Protein 9IM6 (pdb70)

Structure (mmCIF, N/CA/C/O backbone):
data_9IM6
#
_entry.id   9IM6
#
_cell.length_a   1.00
_cell.length_b   1.00
_cell.length_c   1.00
_cell.angle_alpha   90.00
_cell.angle_beta   90.00
_cell.angle_gamma   90.00
#
_symmetry.space_group_name_H-M   'P 1'
#
loop_
_entity.id
_entity.type
_entity.pdbx_description
1 polymer Importin-5
2 polymer 'RNA-directed RNA polymerase catalytic subunit'
#
loop_
_atom_site.group_PDB
_atom_site.id
_atom_site.type_symbol
_atom_site.label_atom_id
_atom_site.label_alt_id
_atom_site.label_comp_id
_atom_site.label_asym_id
_atom_site.label_entity_id
_atom_site.label_seq_id
_atom_site.pdbx_PDB_ins_code
_atom_site.Cartn_x
_atom_site.Cartn_y
_atom_site.Cartn_z
_atom_site.occupancy
_atom_site.B_iso_or_equiv
_atom_site.auth_seq_id
_atom_site.auth_comp_id
_atom_site.auth_asym_id
_atom_site.auth_atom_id
_atom_site.pdbx_PDB_model_num
ATOM 1 N N . ALA A 1 24 ? 146.695 114.913 64.353 1.00 174.83 21 ALA A N 1
ATOM 2 C CA . ALA A 1 24 ? 146.944 113.483 64.491 1.00 174.88 21 ALA A CA 1
ATOM 3 C C . ALA A 1 24 ? 145.893 112.831 65.382 1.00 175.15 21 ALA A C 1
ATOM 4 O O . ALA A 1 24 ? 146.084 112.700 66.591 1.00 174.84 21 ALA A O 1
ATOM 6 N N . ALA A 1 25 ? 144.778 112.422 64.774 1.00 175.28 22 ALA A N 1
ATOM 7 C CA . ALA A 1 25 ? 143.702 111.796 65.532 1.00 175.27 22 ALA A CA 1
ATOM 8 C C . ALA A 1 25 ? 144.060 110.393 66.004 1.00 176.15 22 ALA A C 1
ATOM 9 O O . ALA A 1 25 ? 143.445 109.901 66.955 1.00 175.79 22 ALA A O 1
ATOM 11 N N . ALA A 1 26 ? 145.031 109.739 65.361 1.00 174.65 23 ALA A N 1
ATOM 12 C CA . ALA A 1 26 ? 145.392 108.380 65.752 1.00 173.96 23 ALA A CA 1
ATOM 13 C C . ALA A 1 26 ? 145.962 108.340 67.164 1.00 174.25 23 ALA A C 1
ATOM 14 O O . ALA A 1 26 ? 145.614 107.458 67.958 1.00 173.54 23 ALA A O 1
ATOM 16 N N . ALA A 1 27 ? 146.840 109.290 67.497 1.00 173.41 24 ALA A N 1
ATOM 17 C CA . ALA A 1 27 ? 147.394 109.342 68.847 1.00 173.07 24 ALA A CA 1
ATOM 18 C C . ALA A 1 27 ? 146.309 109.638 69.875 1.00 173.95 24 ALA A C 1
ATOM 19 O O . ALA A 1 27 ? 146.310 109.069 70.973 1.00 174.13 24 ALA A O 1
ATOM 21 N N . GLU A 1 28 ? 145.378 110.533 69.536 1.00 170.45 25 GLU A N 1
ATOM 22 C CA . GLU A 1 28 ? 144.276 110.837 70.442 1.00 169.40 25 GLU A CA 1
ATOM 23 C C . GLU A 1 28 ? 143.422 109.601 70.695 1.00 169.55 25 GLU A C 1
ATOM 24 O O . GLU A 1 28 ? 143.035 109.320 71.835 1.00 169.05 25 GLU A O 1
ATOM 30 N N . GLN A 1 29 ? 143.118 108.846 69.635 1.00 168.12 26 GLN A N 1
ATOM 31 C CA . GLN A 1 29 ? 142.332 107.627 69.796 1.00 168.36 26 GLN A CA 1
ATOM 32 C C . GLN A 1 29 ? 143.087 106.588 70.614 1.00 168.48 26 GLN A C 1
ATOM 33 O O . GLN A 1 29 ? 142.488 105.870 71.424 1.00 168.44 26 GLN A O 1
ATOM 39 N N . GLN A 1 30 ? 144.402 106.485 70.409 1.00 169.71 27 GLN A N 1
ATOM 40 C CA . GLN A 1 30 ? 145.199 105.553 71.201 1.00 170.29 27 GLN A CA 1
ATOM 41 C C . GLN A 1 30 ? 145.172 105.925 72.678 1.00 169.71 27 GLN A C 1
ATOM 42 O O . GLN A 1 30 ? 145.031 105.053 73.543 1.00 168.58 27 GLN A O 1
ATOM 48 N N . GLN A 1 31 ? 145.295 107.219 72.986 1.00 168.53 28 GLN A N 1
ATOM 49 C CA . GLN A 1 31 ? 145.215 107.657 74.377 1.00 168.39 28 GLN A CA 1
ATOM 50 C C . GLN A 1 31 ? 143.831 107.396 74.960 1.00 168.75 28 GLN A C 1
ATOM 51 O O . GLN A 1 31 ? 143.703 107.015 76.130 1.00 168.44 28 GLN A O 1
ATOM 57 N N . PHE A 1 32 ? 142.782 107.607 74.162 1.00 162.33 29 PHE A N 1
ATOM 58 C CA . PHE A 1 32 ? 141.426 107.338 74.630 1.00 161.79 29 PHE A CA 1
ATOM 59 C C . PHE A 1 32 ? 141.237 105.860 74.952 1.00 162.89 29 PHE A C 1
ATOM 60 O O . PHE A 1 32 ? 140.665 105.508 75.991 1.00 162.17 29 PHE A O 1
ATOM 68 N N . TYR A 1 33 ? 141.720 104.978 74.074 1.00 166.26 30 TYR A N 1
ATOM 69 C CA . TYR A 1 33 ? 141.621 103.546 74.338 1.00 165.26 30 TYR A CA 1
ATOM 70 C C . TYR A 1 33 ? 142.450 103.153 75.554 1.00 165.23 30 TYR A C 1
ATOM 71 O O . TYR A 1 33 ? 142.038 102.296 76.344 1.00 165.22 30 TYR A O 1
ATOM 80 N N . LEU A 1 34 ? 143.625 103.766 75.721 1.00 166.04 31 LEU A N 1
ATOM 81 C CA . LEU A 1 34 ? 144.453 103.471 76.886 1.00 166.68 31 LEU A CA 1
ATOM 82 C C . LEU A 1 34 ? 143.753 103.875 78.178 1.00 167.26 31 LEU A C 1
ATOM 83 O O . LEU A 1 34 ? 143.757 103.119 79.157 1.00 166.29 31 LEU A O 1
ATOM 88 N N . LEU A 1 35 ? 143.134 105.059 78.200 1.00 165.57 32 LEU A N 1
ATOM 89 C CA . LEU A 1 35 ? 142.442 105.482 79.412 1.00 164.52 32 LEU A CA 1
ATOM 90 C C . LEU A 1 35 ? 141.196 104.643 79.668 1.00 164.35 32 LEU A C 1
ATOM 91 O O . LEU A 1 35 ? 140.867 104.373 80.826 1.00 163.11 32 LEU A O 1
ATOM 96 N N . LEU A 1 36 ? 140.498 104.209 78.613 1.00 161.62 33 LEU A N 1
ATOM 97 C CA . LEU A 1 36 ? 139.367 103.306 78.811 1.00 161.67 33 LEU A CA 1
ATOM 98 C C . LEU A 1 36 ? 139.821 101.965 79.383 1.00 161.66 33 LEU A C 1
ATOM 99 O O . LEU A 1 36 ? 139.186 101.420 80.296 1.00 161.99 33 LEU A O 1
ATOM 104 N N . GLY A 1 37 ? 140.919 101.418 78.858 1.00 165.63 34 GLY A N 1
ATOM 105 C CA . GLY A 1 37 ? 141.460 100.192 79.420 1.00 165.51 34 GLY A CA 1
ATOM 106 C C . GLY A 1 37 ? 141.880 100.361 80.867 1.00 167.11 34 GLY A C 1
ATOM 107 O O . GLY A 1 37 ? 141.724 99.448 81.681 1.00 167.09 34 GLY A O 1
ATOM 108 N N . ASN A 1 38 ? 142.425 101.533 81.204 1.00 168.14 35 ASN A N 1
ATOM 109 C CA . ASN A 1 38 ? 142.728 101.830 82.600 1.00 167.77 35 ASN A CA 1
ATOM 110 C C . ASN A 1 38 ? 141.459 101.856 83.443 1.00 167.38 35 ASN A C 1
ATOM 111 O O . ASN A 1 38 ? 141.430 101.307 84.549 1.00 166.17 35 ASN A O 1
ATOM 116 N N . LEU A 1 39 ? 140.395 102.480 82.930 1.00 164.97 36 LEU A N 1
ATOM 117 C CA . LEU A 1 39 ? 139.126 102.532 83.648 1.00 163.59 36 LEU A CA 1
ATOM 118 C C . LEU A 1 39 ? 138.509 101.153 83.836 1.00 163.57 36 LEU A C 1
ATOM 119 O O . LEU A 1 39 ? 137.714 100.964 84.763 1.00 164.07 36 LEU A O 1
ATOM 124 N N . LEU A 1 40 ? 138.832 100.198 82.962 1.00 166.61 37 LEU A N 1
ATOM 125 C CA . LEU A 1 40 ? 138.290 98.849 83.117 1.00 167.11 37 LEU A CA 1
ATOM 126 C C . LEU A 1 40 ? 138.746 98.200 84.423 1.00 166.92 37 LEU A C 1
ATOM 127 O O . LEU A 1 40 ? 137.943 97.574 85.124 1.00 166.13 37 LEU A O 1
ATOM 132 N N . SER A 1 41 ? 140.025 98.339 84.770 1.00 169.54 38 SER A N 1
ATOM 133 C CA . SER A 1 41 ? 140.587 97.781 86.002 1.00 169.17 38 SER A CA 1
ATOM 134 C C . SER A 1 41 ? 141.329 98.890 86.735 1.00 169.51 38 SER A C 1
ATOM 135 O O . SER A 1 41 ? 142.560 98.869 86.851 1.00 168.82 38 SER A O 1
ATOM 138 N N . PRO A 1 42 ? 140.599 99.884 87.241 1.00 174.18 39 PRO A N 1
ATOM 139 C CA . PRO A 1 42 ? 141.235 101.156 87.614 1.00 174.21 39 PRO A CA 1
ATOM 140 C C . PRO A 1 42 ? 142.198 101.124 88.792 1.00 173.84 39 PRO A C 1
ATOM 141 O O . PRO A 1 42 ? 143.381 101.439 88.632 1.00 172.92 39 PRO A O 1
ATOM 145 N N . ASP A 1 43 ? 141.711 100.718 89.966 1.00 175.61 40 ASP A N 1
ATOM 146 C CA . ASP A 1 43 ? 142.334 101.072 91.242 1.00 174.99 40 ASP A CA 1
ATOM 147 C C . ASP A 1 43 ? 142.366 102.591 91.425 1.00 174.77 40 ASP A C 1
ATOM 148 O O . ASP A 1 43 ? 142.095 103.350 90.485 1.00 174.81 40 ASP A O 1
ATOM 153 N N . ASN A 1 44 ? 142.710 103.040 92.635 1.00 174.43 41 ASN A N 1
ATOM 154 C CA . ASN A 1 44 ? 142.515 104.442 92.998 1.00 174.82 41 ASN A CA 1
ATOM 155 C C . ASN A 1 44 ? 143.379 105.377 92.159 1.00 175.03 41 ASN A C 1
ATOM 156 O O . ASN A 1 44 ? 142.945 106.480 91.803 1.00 174.77 41 ASN A O 1
ATOM 161 N N . VAL A 1 45 ? 144.606 104.957 91.839 1.00 173.86 42 VAL A N 1
ATOM 162 C CA . VAL A 1 45 ? 145.551 105.846 91.163 1.00 174.06 42 VAL A CA 1
ATOM 163 C C . VAL A 1 45 ? 144.994 106.293 89.816 1.00 173.82 42 VAL A C 1
ATOM 164 O O . VAL A 1 45 ? 144.773 107.490 89.575 1.00 173.34 42 VAL A O 1
ATOM 168 N N . VAL A 1 46 ? 144.743 105.339 88.918 1.00 172.37 43 VAL A N 1
ATOM 169 C CA . VAL A 1 46 ? 144.252 105.745 87.610 1.00 172.70 43 VAL A CA 1
ATOM 170 C C . VAL A 1 46 ? 142.776 106.111 87.660 1.00 171.72 43 VAL A C 1
ATOM 171 O O . VAL A 1 46 ? 142.310 106.823 86.770 1.00 170.65 43 VAL A O 1
ATOM 175 N N . ARG A 1 47 ? 142.032 105.681 88.686 1.00 172.74 44 ARG A N 1
ATOM 176 C CA . ARG A 1 47 ? 140.727 106.285 88.946 1.00 172.30 44 ARG A CA 1
ATOM 177 C C . ARG A 1 47 ? 140.837 107.803 88.991 1.00 172.26 44 ARG A C 1
ATOM 178 O O . ARG A 1 47 ? 140.210 108.519 88.197 1.00 171.93 44 ARG A O 1
ATOM 186 N N . LYS A 1 48 ? 141.653 108.305 89.920 1.00 170.01 45 LYS A N 1
ATOM 187 C CA . LYS A 1 48 ? 141.798 109.745 90.091 1.00 169.43 45 LYS A CA 1
ATOM 188 C C . LYS A 1 48 ? 142.377 110.393 88.840 1.00 168.73 45 LYS A C 1
ATOM 189 O O . LYS A 1 48 ? 141.906 111.450 88.403 1.00 168.09 45 LYS A O 1
ATOM 195 N N . GLN A 1 49 ? 143.400 109.772 88.243 1.00 169.18 46 GLN A N 1
ATOM 196 C CA . GLN A 1 49 ? 144.042 110.405 87.093 1.00 168.98 46 GLN A CA 1
ATOM 197 C C . GLN A 1 49 ? 143.096 110.477 85.896 1.00 169.43 46 GLN A C 1
ATOM 198 O O . GLN A 1 49 ? 143.050 111.497 85.197 1.00 168.69 46 GLN A O 1
ATOM 204 N N . ALA A 1 50 ? 142.301 109.427 85.664 1.00 167.92 47 ALA A N 1
ATOM 205 C CA . ALA A 1 50 ? 141.372 109.427 84.543 1.00 165.99 47 ALA A CA 1
ATOM 206 C C . ALA A 1 50 ? 140.227 110.397 84.779 1.00 166.43 47 ALA A C 1
ATOM 207 O O . ALA A 1 50 ? 139.792 111.081 83.848 1.00 165.41 47 ALA A O 1
ATOM 209 N N . GLU A 1 51 ? 139.722 110.476 86.015 1.00 167.11 48 GLU A N 1
ATOM 210 C CA . GLU A 1 51 ? 138.682 111.459 86.300 1.00 165.86 48 GLU A CA 1
ATOM 211 C C . GLU A 1 51 ? 139.198 112.877 86.087 1.00 165.70 48 GLU A C 1
ATOM 212 O O . GLU A 1 51 ? 138.512 113.711 85.480 1.00 164.87 48 GLU A O 1
ATOM 218 N N . GLU A 1 52 ? 140.415 113.163 86.563 1.00 164.67 49 GLU A N 1
ATOM 219 C CA . GLU A 1 52 ? 140.986 114.494 86.386 1.00 164.09 49 GLU A CA 1
ATOM 220 C C . GLU A 1 52 ? 141.192 114.818 84.912 1.00 163.42 49 GLU A C 1
ATOM 221 O O . GLU A 1 52 ? 140.904 115.936 84.469 1.00 162.19 49 GLU A O 1
ATOM 227 N N . THR A 1 53 ? 141.694 113.854 84.136 1.00 159.38 50 THR A N 1
ATOM 228 C CA . THR A 1 53 ? 141.895 114.089 82.710 1.00 158.78 50 THR A CA 1
ATOM 229 C C . THR A 1 53 ? 140.569 114.301 81.989 1.00 158.45 50 THR A C 1
ATOM 230 O O . THR A 1 53 ? 140.454 115.191 81.138 1.00 157.49 50 THR A O 1
ATOM 234 N N . TYR A 1 54 ? 139.551 113.507 82.328 1.00 155.57 51 TYR A N 1
ATOM 235 C CA . TYR A 1 54 ? 138.300 113.523 81.580 1.00 155.04 51 TYR A CA 1
ATOM 236 C C . TYR A 1 54 ? 137.438 114.732 81.922 1.00 155.34 51 TYR A C 1
ATOM 237 O O . TYR A 1 54 ? 136.711 115.237 81.058 1.00 152.90 51 TYR A O 1
ATOM 246 N N . GLU A 1 55 ? 137.499 115.215 83.166 1.00 162.56 52 GLU A N 1
ATOM 247 C CA . GLU A 1 55 ? 136.569 116.255 83.590 1.00 161.71 52 GLU A CA 1
ATOM 248 C C . GLU A 1 55 ? 136.836 117.611 82.945 1.00 162.36 52 GLU A C 1
ATOM 249 O O . GLU A 1 55 ? 136.009 118.516 83.098 1.00 161.67 52 GLU A O 1
ATOM 255 N N . ASN A 1 56 ? 137.953 117.781 82.236 1.00 159.68 53 ASN A N 1
ATOM 256 C CA . ASN A 1 56 ? 138.284 119.059 81.615 1.00 158.55 53 ASN A CA 1
ATOM 257 C C . ASN A 1 56 ? 138.297 119.001 80.091 1.00 157.63 53 ASN A C 1
ATOM 258 O O . ASN A 1 56 ? 138.732 119.966 79.451 1.00 157.89 53 ASN A O 1
ATOM 263 N N . ILE A 1 57 ? 137.838 117.908 79.495 1.00 150.55 54 ILE A N 1
ATOM 264 C CA . ILE A 1 57 ? 137.849 117.790 78.031 1.00 151.52 54 ILE A CA 1
ATOM 265 C C . ILE A 1 57 ? 136.768 118.691 77.445 1.00 150.92 54 ILE A C 1
ATOM 266 O O . ILE A 1 57 ? 135.666 118.778 78.018 1.00 149.57 54 ILE A O 1
ATOM 271 N N . PRO A 1 58 ? 137.028 119.389 76.337 1.00 147.89 55 PRO A N 1
ATOM 272 C CA . PRO A 1 58 ? 135.984 120.225 75.727 1.00 147.54 55 PRO A CA 1
ATOM 273 C C . PRO A 1 58 ? 134.763 119.408 75.326 1.00 147.25 55 PRO A C 1
ATOM 274 O O . PRO A 1 58 ? 134.871 118.251 74.914 1.00 147.78 55 PRO A O 1
ATOM 278 N N . GLY A 1 59 ? 133.588 120.029 75.458 1.00 136.18 56 GLY A N 1
ATOM 279 C CA . GLY A 1 59 ? 132.344 119.303 75.245 1.00 135.07 56 GLY A CA 1
ATOM 280 C C . GLY A 1 59 ? 132.159 118.829 73.816 1.00 135.29 56 GLY A C 1
ATOM 281 O O . GLY A 1 59 ? 131.792 117.676 73.575 1.00 136.78 56 GLY A O 1
ATOM 282 N N . GLN A 1 60 ? 132.393 119.716 72.845 1.00 131.15 57 GLN A N 1
ATOM 283 C CA . GLN A 1 60 ? 132.214 119.337 71.446 1.00 131.73 57 GLN A CA 1
ATOM 284 C C . GLN A 1 60 ? 133.220 118.268 71.035 1.00 132.18 57 GLN A C 1
ATOM 285 O O . GLN A 1 60 ? 132.871 117.304 70.338 1.00 133.01 57 GLN A O 1
ATOM 291 N N . SER A 1 61 ? 134.476 118.426 71.459 1.00 132.55 58 SER A N 1
ATOM 292 C CA . SER A 1 61 ? 135.471 117.391 71.214 1.00 133.79 58 SER A CA 1
ATOM 293 C C . SER A 1 61 ? 135.072 116.088 71.890 1.00 134.81 58 SER A C 1
ATOM 294 O O . SER A 1 61 ? 135.280 115.005 71.335 1.00 134.19 58 SER A O 1
ATOM 297 N N . LYS A 1 62 ? 134.486 116.176 73.086 1.00 132.00 59 LYS A N 1
ATOM 298 C CA . LYS A 1 62 ? 134.011 114.979 73.773 1.00 131.42 59 LYS A CA 1
ATOM 299 C C . LYS A 1 62 ? 132.938 114.269 72.957 1.00 130.69 59 LYS A C 1
ATOM 300 O O . LYS A 1 62 ? 132.975 113.045 72.797 1.00 130.38 59 LYS A O 1
ATOM 306 N N . ILE A 1 63 ? 131.977 115.028 72.426 1.00 124.67 60 ILE A N 1
ATOM 307 C CA . ILE A 1 63 ? 130.895 114.428 71.648 1.00 123.17 60 ILE A CA 1
ATOM 308 C C . ILE A 1 63 ? 131.450 113.757 70.399 1.00 124.24 60 ILE A C 1
ATOM 309 O O . ILE A 1 63 ? 131.115 112.606 70.085 1.00 125.77 60 ILE A O 1
ATOM 314 N N . THR A 1 64 ? 132.316 114.467 69.671 1.00 127.12 61 THR A N 1
ATOM 315 C CA . THR A 1 64 ? 132.874 113.907 68.444 1.00 126.40 61 THR A CA 1
ATOM 316 C C . THR A 1 64 ? 133.708 112.666 68.735 1.00 127.03 61 THR A C 1
ATOM 317 O O . THR A 1 64 ? 133.622 111.666 68.010 1.00 127.27 61 THR A O 1
ATOM 321 N N . PHE A 1 65 ? 134.509 112.703 69.802 1.00 135.62 62 PHE A N 1
ATOM 322 C CA . PHE A 1 65 ? 135.354 111.566 70.138 1.00 137.95 62 PHE A CA 1
ATOM 323 C C . PHE A 1 65 ? 134.524 110.364 70.567 1.00 137.89 62 PHE A C 1
ATOM 324 O O . PHE A 1 65 ? 134.834 109.227 70.197 1.00 138.24 62 PHE A O 1
ATOM 332 N N . LEU A 1 66 ? 133.470 110.591 71.356 1.00 119.80 63 LEU A N 1
ATOM 333 C CA . LEU A 1 66 ? 132.614 109.487 71.773 1.00 117.32 63 LEU A CA 1
ATOM 334 C C . LEU A 1 66 ? 131.897 108.868 70.583 1.00 119.84 63 LEU A C 1
ATOM 335 O O . LEU A 1 66 ? 131.774 107.641 70.494 1.00 123.15 63 LEU A O 1
ATOM 340 N N . LEU A 1 67 ? 131.418 109.698 69.652 1.00 117.49 64 LEU A N 1
ATOM 341 C CA . LEU A 1 67 ? 130.774 109.152 68.462 1.00 117.56 64 LEU A CA 1
ATOM 342 C C . LEU A 1 67 ? 131.761 108.360 67.612 1.00 116.14 64 LEU A C 1
ATOM 343 O O . LEU A 1 67 ? 131.421 107.295 67.083 1.00 116.01 64 LEU A O 1
ATOM 348 N N . GLN A 1 68 ? 132.992 108.861 67.474 1.00 121.73 65 GLN A N 1
ATOM 349 C CA . GLN A 1 68 ? 134.008 108.121 66.732 1.00 121.96 65 GLN A CA 1
ATOM 350 C C . GLN A 1 68 ? 134.320 106.788 67.402 1.00 122.53 65 GLN A C 1
ATOM 351 O O . GLN A 1 68 ? 134.483 105.766 66.724 1.00 122.50 65 GLN A O 1
ATOM 357 N N . ALA A 1 69 ? 134.415 106.781 68.733 1.00 119.70 66 ALA A N 1
ATOM 358 C CA . ALA A 1 69 ? 134.697 105.543 69.452 1.00 119.48 66 ALA A CA 1
ATOM 359 C C . ALA A 1 69 ? 133.559 104.542 69.299 1.00 120.13 66 ALA A C 1
ATOM 360 O O . ALA A 1 69 ? 133.797 103.340 69.138 1.00 122.32 66 ALA A O 1
ATOM 362 N N . ILE A 1 70 ? 132.314 105.019 69.356 1.00 113.40 67 ILE A N 1
ATOM 363 C CA . ILE A 1 70 ? 131.169 104.124 69.210 1.00 112.09 67 ILE A CA 1
ATOM 364 C C . ILE A 1 70 ? 131.112 103.558 67.795 1.00 113.64 67 ILE A C 1
ATOM 365 O O . ILE A 1 70 ? 130.819 102.372 67.596 1.00 112.30 67 ILE A O 1
ATOM 370 N N . ARG A 1 71 ? 131.402 104.392 66.793 1.00 122.39 68 ARG A N 1
ATOM 371 C CA . ARG A 1 71 ? 131.369 103.927 65.409 1.00 121.58 68 ARG A CA 1
ATOM 372 C C . ARG A 1 71 ? 132.412 102.845 65.155 1.00 122.17 68 ARG A C 1
ATOM 373 O O . ARG A 1 71 ? 132.142 101.867 64.447 1.00 121.57 68 ARG A O 1
ATOM 381 N N . ASN A 1 72 ? 133.609 103.003 65.716 1.00 132.39 69 ASN A N 1
ATOM 382 C CA . ASN A 1 72 ? 134.716 102.096 65.429 1.00 133.11 69 ASN A CA 1
ATOM 383 C C . ASN A 1 72 ? 134.439 100.726 66.037 1.00 133.83 69 ASN A C 1
ATOM 384 O O . ASN A 1 72 ? 134.545 100.544 67.253 1.00 132.31 69 ASN A O 1
ATOM 389 N N . THR A 1 73 ? 134.088 99.762 65.191 1.00 137.41 70 THR A N 1
ATOM 390 C CA . THR A 1 73 ? 133.851 98.386 65.628 1.00 137.97 70 THR A CA 1
ATOM 391 C C . THR A 1 73 ? 135.117 97.538 65.524 1.00 138.61 70 THR A C 1
ATOM 392 O O . THR A 1 73 ? 135.123 96.448 64.954 1.00 136.96 70 THR A O 1
ATOM 396 N N . THR A 1 74 ? 136.205 98.041 66.096 1.00 144.89 71 THR A N 1
ATOM 397 C CA . THR A 1 74 ? 137.491 97.354 66.092 1.00 144.92 71 THR A CA 1
ATOM 398 C C . THR A 1 74 ? 138.017 97.073 67.489 1.00 144.84 71 THR A C 1
ATOM 399 O O . THR A 1 74 ? 138.554 95.989 67.736 1.00 143.62 71 THR A O 1
ATOM 403 N N . ALA A 1 75 ? 137.861 98.015 68.416 1.00 140.66 72 ALA A N 1
ATOM 404 C CA . ALA A 1 75 ? 138.322 97.825 69.781 1.00 140.26 72 ALA A CA 1
ATOM 405 C C . ALA A 1 75 ? 137.456 96.789 70.495 1.00 140.23 72 ALA A C 1
ATOM 406 O O . ALA A 1 75 ? 136.480 96.263 69.950 1.00 139.16 72 ALA A O 1
ATOM 408 N N . ALA A 1 76 ? 137.823 96.493 71.738 1.00 136.36 73 ALA A N 1
ATOM 409 C CA . ALA A 1 76 ? 137.080 95.529 72.531 1.00 135.31 73 ALA A CA 1
ATOM 410 C C . ALA A 1 76 ? 135.688 96.062 72.858 1.00 135.83 73 ALA A C 1
ATOM 411 O O . ALA A 1 76 ? 135.442 97.272 72.876 1.00 135.67 73 ALA A O 1
ATOM 413 N N . GLU A 1 77 ? 134.765 95.131 73.110 1.00 130.23 74 GLU A N 1
ATOM 414 C CA . GLU A 1 77 ? 133.393 95.513 73.429 1.00 128.17 74 GLU A CA 1
ATOM 415 C C . GLU A 1 77 ? 133.321 96.354 74.695 1.00 127.74 74 GLU A C 1
ATOM 416 O O . GLU A 1 77 ? 132.448 97.220 74.812 1.00 128.94 74 GLU A O 1
ATOM 422 N N . GLU A 1 78 ? 134.224 96.115 75.649 1.00 130.29 75 GLU A N 1
ATOM 423 C CA . GLU A 1 78 ? 134.198 96.870 76.898 1.00 130.77 75 GLU A CA 1
ATOM 424 C C . GLU A 1 78 ? 134.409 98.358 76.649 1.00 131.45 75 GLU A C 1
ATOM 425 O O . GLU A 1 78 ? 133.723 99.197 77.245 1.00 131.66 75 GLU A O 1
ATOM 431 N N . ALA A 1 79 ? 135.351 98.706 75.770 1.00 127.91 76 ALA A N 1
ATOM 432 C CA . ALA A 1 79 ? 135.589 100.112 75.462 1.00 127.25 76 ALA A CA 1
ATOM 433 C C . ALA A 1 79 ? 134.370 100.749 74.807 1.00 127.35 76 ALA A C 1
ATOM 434 O O . ALA A 1 79 ? 133.982 101.869 75.158 1.00 127.49 76 ALA A O 1
ATOM 436 N N . ARG A 1 80 ? 133.746 100.045 73.859 1.00 119.00 77 ARG A N 1
ATOM 437 C CA . ARG A 1 80 ? 132.573 100.589 73.181 1.00 118.07 77 ARG A CA 1
ATOM 438 C C . ARG A 1 80 ? 131.416 100.801 74.150 1.00 118.29 77 ARG A C 1
ATOM 439 O O . ARG A 1 80 ? 130.781 101.862 74.146 1.00 119.16 77 ARG A O 1
ATOM 447 N N . GLN A 1 81 ? 131.128 99.802 74.987 1.00 113.31 78 GLN A N 1
ATOM 448 C CA . GLN A 1 81 ? 130.050 99.937 75.960 1.00 111.18 78 GLN A CA 1
ATOM 449 C C . GLN A 1 81 ? 130.340 101.058 76.947 1.00 114.15 78 GLN A C 1
ATOM 450 O O . GLN A 1 81 ? 129.444 101.835 77.302 1.00 114.64 78 GLN A O 1
ATOM 456 N N . MET A 1 82 ? 131.591 101.153 77.405 1.00 119.85 79 MET A N 1
ATOM 457 C CA . MET A 1 82 ? 131.951 102.172 78.382 1.00 118.37 79 MET A CA 1
ATOM 458 C C . MET A 1 82 ? 131.793 103.562 77.773 1.00 117.69 79 MET A C 1
ATOM 459 O O . MET A 1 82 ? 131.269 104.480 78.415 1.00 118.34 79 MET A O 1
ATOM 464 N N . ALA A 1 83 ? 132.211 103.723 76.511 1.00 110.12 80 ALA A N 1
ATOM 465 C CA . ALA A 1 83 ? 132.072 105.004 75.826 1.00 109.44 80 ALA A CA 1
ATOM 466 C C . ALA A 1 83 ? 130.609 105.357 75.584 1.00 110.14 80 ALA A C 1
ATOM 467 O O . ALA A 1 83 ? 130.224 106.528 75.677 1.00 111.61 80 ALA A O 1
ATOM 469 N N . ALA A 1 84 ? 129.782 104.365 75.245 1.00 104.86 81 ALA A N 1
ATOM 470 C CA . ALA A 1 84 ? 128.357 104.631 75.069 1.00 101.31 81 ALA A CA 1
ATOM 471 C C . ALA A 1 84 ? 127.715 105.070 76.380 1.00 100.40 81 ALA A C 1
ATOM 472 O O . ALA A 1 84 ? 126.884 105.988 76.400 1.00 101.03 81 ALA A O 1
ATOM 474 N N . VAL A 1 85 ? 128.088 104.422 77.486 1.00 103.34 82 VAL A N 1
ATOM 475 C CA . VAL A 1 85 ? 127.605 104.854 78.794 1.00 102.92 82 VAL A CA 1
ATOM 476 C C . VAL A 1 85 ? 128.061 106.279 79.081 1.00 105.38 82 VAL A C 1
ATOM 477 O O . VAL A 1 85 ? 127.301 107.094 79.620 1.00 104.51 82 VAL A O 1
ATOM 481 N N . LEU A 1 86 ? 129.305 106.605 78.717 1.00 111.14 83 LEU A N 1
ATOM 482 C CA . LEU A 1 86 ? 129.791 107.969 78.897 1.00 109.68 83 LEU A CA 1
ATOM 483 C C . LEU A 1 86 ? 128.956 108.963 78.107 1.00 106.59 83 LEU A C 1
ATOM 484 O O . LEU A 1 86 ? 128.605 110.029 78.618 1.00 106.87 83 LEU A O 1
ATOM 489 N N . LEU A 1 87 ? 128.648 108.640 76.852 1.00 89.75 84 LEU A N 1
ATOM 490 C CA . LEU A 1 87 ? 127.870 109.554 76.023 1.00 90.76 84 LEU A CA 1
ATOM 491 C C . LEU A 1 87 ? 126.475 109.763 76.597 1.00 91.63 84 LEU A C 1
ATOM 492 O O . LEU A 1 87 ? 125.987 110.899 76.671 1.00 92.82 84 LEU A O 1
ATOM 497 N N . ARG A 1 88 ? 125.823 108.678 77.025 1.00 90.75 85 ARG A N 1
ATOM 498 C CA . ARG A 1 88 ? 124.489 108.811 77.601 1.00 90.64 85 ARG A CA 1
ATOM 499 C C . ARG A 1 88 ? 124.521 109.638 78.881 1.00 93.78 85 ARG A C 1
ATOM 500 O O . ARG A 1 88 ? 123.668 110.513 79.087 1.00 95.94 85 ARG A O 1
ATOM 508 N N . ARG A 1 89 ? 125.500 109.378 79.753 1.00 99.39 86 ARG A N 1
ATOM 509 C CA . ARG A 1 89 ? 125.600 110.131 80.998 1.00 97.31 86 ARG A CA 1
ATOM 510 C C . ARG A 1 89 ? 125.893 111.599 80.731 1.00 97.73 86 ARG A C 1
ATOM 511 O O . ARG A 1 89 ? 125.307 112.480 81.367 1.00 99.61 86 ARG A O 1
ATOM 519 N N . LEU A 1 90 ? 126.795 111.881 79.789 1.00 97.96 87 LEU A N 1
ATOM 520 C CA . LEU A 1 90 ? 127.131 113.259 79.454 1.00 97.05 87 LEU A CA 1
ATOM 521 C C . LEU A 1 90 ? 125.907 114.001 78.942 1.00 97.07 87 LEU A C 1
ATOM 522 O O . LEU A 1 90 ? 125.635 115.134 79.359 1.00 100.37 87 LEU A O 1
ATOM 527 N N . LEU A 1 91 ? 125.149 113.373 78.040 1.00 93.01 88 LEU A N 1
ATOM 528 C CA . LEU A 1 91 ? 123.934 114.009 77.544 1.00 93.30 88 LEU A CA 1
ATOM 529 C C . LEU A 1 91 ? 122.965 114.280 78.685 1.00 90.94 88 LEU A C 1
ATOM 530 O O . LEU A 1 91 ? 122.614 115.437 78.950 1.00 96.03 88 LEU A O 1
ATOM 535 N N . SER A 1 92 ? 122.604 113.233 79.436 1.00 90.65 89 SER A N 1
ATOM 536 C CA . SER A 1 92 ? 121.585 113.371 80.472 1.00 92.31 89 SER A CA 1
ATOM 537 C C . SER A 1 92 ? 122.014 114.329 81.574 1.00 95.00 89 SER A C 1
ATOM 538 O O . SER A 1 92 ? 121.162 114.892 82.269 1.00 98.71 89 SER A O 1
ATOM 541 N N . SER A 1 93 ? 123.321 114.529 81.754 1.00 100.67 90 SER A N 1
ATOM 542 C CA . SER A 1 93 ? 123.786 115.412 82.815 1.00 102.69 90 SER A CA 1
ATOM 543 C C . SER A 1 93 ? 123.870 116.859 82.346 1.00 100.47 90 SER A C 1
ATOM 544 O O . SER A 1 93 ? 123.305 117.755 82.982 1.00 100.21 90 SER A O 1
ATOM 547 N N . ALA A 1 94 ? 124.565 117.112 81.239 1.00 98.50 91 ALA A N 1
ATOM 548 C CA . ALA A 1 94 ? 124.865 118.480 80.834 1.00 97.91 91 ALA A CA 1
ATOM 549 C C . ALA A 1 94 ? 124.592 118.684 79.348 1.00 98.70 91 ALA A C 1
ATOM 550 O O . ALA A 1 94 ? 125.422 119.219 78.613 1.00 99.35 91 ALA A O 1
ATOM 552 N N . PHE A 1 95 ? 123.412 118.261 78.882 1.00 101.30 92 PHE A N 1
ATOM 553 C CA . PHE A 1 95 ? 123.019 118.592 77.517 1.00 100.07 92 PHE A CA 1
ATOM 554 C C . PHE A 1 95 ? 122.939 120.094 77.280 1.00 101.99 92 PHE A C 1
ATOM 555 O O . PHE A 1 95 ? 123.115 120.540 76.141 1.00 104.92 92 PHE A O 1
ATOM 563 N N . ASP A 1 96 ? 122.690 120.883 78.326 1.00 107.54 93 ASP A N 1
ATOM 564 C CA . ASP A 1 96 ? 122.488 122.316 78.150 1.00 108.17 93 ASP A CA 1
ATOM 565 C C . ASP A 1 96 ? 123.762 123.052 77.756 1.00 107.55 93 ASP A C 1
ATOM 566 O O . ASP A 1 96 ? 123.685 124.219 77.358 1.00 106.18 93 ASP A O 1
ATOM 571 N N . GLU A 1 97 ? 124.927 122.410 77.853 1.00 111.64 94 GLU A N 1
ATOM 572 C CA . GLU A 1 97 ? 126.192 123.080 77.589 1.00 112.90 94 GLU A CA 1
ATOM 573 C C . GLU A 1 97 ? 127.046 122.404 76.525 1.00 112.52 94 GLU A C 1
ATOM 574 O O . GLU A 1 97 ? 128.166 122.865 76.275 1.00 113.05 94 GLU A O 1
ATOM 580 N N . VAL A 1 98 ? 126.568 121.333 75.894 1.00 108.28 95 VAL A N 1
ATOM 581 C CA . VAL A 1 98 ? 127.361 120.646 74.880 1.00 108.46 95 VAL A CA 1
ATOM 582 C C . VAL A 1 98 ? 126.548 120.492 73.603 1.00 108.95 95 VAL A C 1
ATOM 583 O O . VAL A 1 98 ? 126.852 119.641 72.760 1.00 109.05 95 VAL A O 1
ATOM 587 N N . TYR A 1 99 ? 125.512 121.308 73.449 1.00 107.35 96 TYR A N 1
ATOM 588 C CA . TYR A 1 99 ? 124.669 121.224 72.262 1.00 106.41 96 TYR A CA 1
ATOM 589 C C . TYR A 1 99 ? 124.301 122.603 71.715 1.00 108.52 96 TYR A C 1
ATOM 590 O O . TYR A 1 99 ? 124.539 122.860 70.529 1.00 107.73 96 TYR A O 1
ATOM 599 N N . PRO A 1 100 ? 123.726 123.514 72.503 1.00 117.50 97 PRO A N 1
ATOM 600 C CA . PRO A 1 100 ? 123.380 124.824 71.944 1.00 117.69 97 PRO A CA 1
ATOM 601 C C . PRO A 1 100 ? 124.620 125.682 71.746 1.00 119.02 97 PRO A C 1
ATOM 602 O O . PRO A 1 100 ? 125.699 125.401 72.272 1.00 117.06 97 PRO A O 1
ATOM 606 N N . ALA A 1 101 ? 124.443 126.743 70.955 1.00 123.22 98 ALA A N 1
ATOM 607 C CA . ALA A 1 101 ? 125.527 127.660 70.597 1.00 123.13 98 ALA A CA 1
ATOM 608 C C . ALA A 1 101 ? 126.666 126.926 69.890 1.00 123.41 98 ALA A C 1
ATOM 609 O O . ALA A 1 101 ? 127.842 127.254 70.059 1.00 123.56 98 ALA A O 1
ATOM 611 N N . LEU A 1 102 ? 126.313 125.930 69.091 1.00 119.30 99 LEU A N 1
ATOM 612 C CA . LEU A 1 102 ? 127.242 125.168 68.273 1.00 119.87 99 LEU A CA 1
ATOM 613 C C . LEU A 1 102 ? 126.746 125.161 66.838 1.00 119.21 99 LEU A C 1
ATOM 614 O O . LEU A 1 102 ? 125.550 125.351 66.587 1.00 115.16 99 LEU A O 1
ATOM 619 N N . PRO A 1 103 ? 127.641 124.963 65.868 1.00 125.74 100 PRO A N 1
ATOM 620 C CA . PRO A 1 103 ? 127.212 124.955 64.464 1.00 125.23 100 PRO A CA 1
ATOM 621 C C . PRO A 1 103 ? 126.170 123.878 64.201 1.00 125.61 100 PRO A C 1
ATOM 622 O O . PRO A 1 103 ? 126.243 122.770 64.736 1.00 126.10 100 PRO A O 1
ATOM 626 N N . SER A 1 104 ? 125.189 124.220 63.361 1.00 122.16 101 SER A N 1
ATOM 627 C CA . SER A 1 104 ? 124.119 123.282 63.039 1.00 122.78 101 SER A CA 1
ATOM 628 C C . SER A 1 104 ? 124.634 122.084 62.253 1.00 122.31 101 SER A C 1
ATOM 629 O O . SER A 1 104 ? 124.034 121.002 62.307 1.00 122.70 101 SER A O 1
ATOM 632 N N . ASP A 1 105 ? 125.733 122.257 61.515 1.00 119.22 102 ASP A N 1
ATOM 633 C CA . ASP A 1 105 ? 126.317 121.137 60.786 1.00 121.88 102 ASP A CA 1
ATOM 634 C C . ASP A 1 105 ? 126.741 120.027 61.737 1.00 122.80 102 ASP A C 1
ATOM 635 O O . ASP A 1 105 ? 126.513 118.844 61.461 1.00 122.52 102 ASP A O 1
ATOM 640 N N . VAL A 1 106 ? 127.350 120.392 62.867 1.00 117.30 103 VAL A N 1
ATOM 641 C CA . VAL A 1 106 ? 127.767 119.395 63.850 1.00 117.23 103 VAL A CA 1
ATOM 642 C C . VAL A 1 106 ? 126.556 118.665 64.419 1.00 118.50 103 VAL A C 1
ATOM 643 O O . VAL A 1 106 ? 126.574 117.440 64.585 1.00 117.96 103 VAL A O 1
ATOM 647 N N . GLN A 1 107 ? 125.488 119.404 64.732 1.00 112.39 104 GLN A N 1
ATOM 648 C CA . GLN A 1 107 ? 124.285 118.779 65.275 1.00 112.70 104 GLN A CA 1
ATOM 649 C C . GLN A 1 107 ? 123.682 117.790 64.285 1.00 113.67 104 GLN A C 1
ATOM 650 O O . GLN A 1 107 ? 123.340 116.655 64.646 1.00 114.36 104 GLN A O 1
ATOM 656 N N . THR A 1 108 ? 123.546 118.204 63.024 1.00 109.30 105 THR A N 1
ATOM 657 C CA . THR A 1 108 ? 122.997 117.305 62.016 1.00 109.12 105 THR A CA 1
ATOM 658 C C . THR A 1 108 ? 123.891 116.087 61.827 1.00 111.58 105 THR A C 1
ATOM 659 O O . THR A 1 108 ? 123.400 114.958 61.699 1.00 113.31 105 THR A O 1
ATOM 663 N N . ALA A 1 109 ? 125.211 116.295 61.823 1.00 113.89 106 ALA A N 1
ATOM 664 C CA . ALA A 1 109 ? 126.139 115.185 61.646 1.00 113.85 106 ALA A CA 1
ATOM 665 C C . ALA A 1 109 ? 126.035 114.185 62.789 1.00 113.18 106 ALA A C 1
ATOM 666 O O . ALA A 1 109 ? 126.035 112.973 62.556 1.00 112.91 106 ALA A O 1
ATOM 668 N N . ILE A 1 110 ? 125.944 114.668 64.030 1.00 111.17 107 ILE A N 1
ATOM 669 C CA . ILE A 1 110 ? 125.878 113.745 65.161 1.00 113.76 107 ILE A CA 1
ATOM 670 C C . ILE A 1 110 ? 124.538 113.015 65.189 1.00 113.77 107 ILE A C 1
ATOM 671 O O . ILE A 1 110 ? 124.478 111.825 65.522 1.00 113.87 107 ILE A O 1
ATOM 676 N N . LYS A 1 111 ? 123.446 113.697 64.832 1.00 102.37 108 LYS A N 1
ATOM 677 C CA . LYS A 1 111 ? 122.156 113.014 64.767 1.00 100.80 108 LYS A CA 1
ATOM 678 C C . LYS A 1 111 ? 122.169 111.918 63.704 1.00 100.34 108 LYS A C 1
ATOM 679 O O . LYS A 1 111 ? 121.728 110.784 63.948 1.00 101.18 108 LYS A O 1
ATOM 685 N N . SER A 1 112 ? 122.689 112.238 62.516 1.00 102.99 109 SER A N 1
ATOM 686 C CA . SER A 1 112 ? 122.777 111.241 61.456 1.00 102.29 109 SER A CA 1
ATOM 687 C C . SER A 1 112 ? 123.691 110.094 61.859 1.00 102.59 109 SER A C 1
ATOM 688 O O . SER A 1 112 ? 123.408 108.931 61.553 1.00 104.40 109 SER A O 1
ATOM 691 N N . GLU A 1 113 ? 124.796 110.400 62.544 1.00 103.79 110 GLU A N 1
ATOM 692 C CA . GLU A 1 113 ? 125.697 109.351 63.003 1.00 106.16 110 GLU A CA 1
ATOM 693 C C . GLU A 1 113 ? 125.008 108.429 63.997 1.00 108.43 110 GLU A C 1
ATOM 694 O O . GLU A 1 113 ? 125.179 107.209 63.939 1.00 108.52 110 GLU A O 1
ATOM 700 N N . LEU A 1 114 ? 124.230 108.995 64.923 1.00 99.19 111 LEU A N 1
ATOM 701 C CA . LEU A 1 114 ? 123.508 108.160 65.878 1.00 96.14 111 LEU A CA 1
ATOM 702 C C . LEU A 1 114 ? 122.521 107.244 65.168 1.00 97.26 111 LEU A C 1
ATOM 703 O O . LEU A 1 114 ? 122.444 106.045 65.469 1.00 101.02 111 LEU A O 1
ATOM 708 N N . LEU A 1 115 ? 121.768 107.788 64.209 1.00 94.04 112 LEU A N 1
ATOM 709 C CA . LEU A 1 115 ? 120.820 106.953 63.477 1.00 88.65 112 LEU A CA 1
ATOM 710 C C . LEU A 1 115 ? 121.538 105.861 62.688 1.00 91.36 112 LEU A C 1
ATOM 711 O O . LEU A 1 115 ? 121.066 104.719 62.625 1.00 94.98 112 LEU A O 1
ATOM 716 N N . MET A 1 116 ? 122.684 106.190 62.086 1.00 101.50 113 MET A N 1
ATOM 717 C CA . MET A 1 116 ? 123.444 105.197 61.330 1.00 102.87 113 MET A CA 1
ATOM 718 C C . MET A 1 116 ? 123.976 104.092 62.235 1.00 101.62 113 MET A C 1
ATOM 719 O O . MET A 1 116 ? 123.930 102.909 61.876 1.00 103.64 113 MET A O 1
ATOM 724 N N . ILE A 1 117 ? 124.498 104.455 63.409 1.00 93.03 114 ILE A N 1
ATOM 725 C CA . ILE A 1 117 ? 124.972 103.439 64.345 1.00 93.61 114 ILE A CA 1
ATOM 726 C C . ILE A 1 117 ? 123.825 102.549 64.791 1.00 96.03 114 ILE A C 1
ATOM 727 O O . ILE A 1 117 ? 123.993 101.332 64.933 1.00 97.47 114 ILE A O 1
ATOM 732 N N . ILE A 1 118 ? 122.644 103.129 65.017 1.00 94.03 115 ILE A N 1
ATOM 733 C CA . ILE A 1 118 ? 121.490 102.312 65.384 1.00 88.15 115 ILE A CA 1
ATOM 734 C C . ILE A 1 118 ? 121.142 101.347 64.258 1.00 90.77 115 ILE A C 1
ATOM 735 O O . ILE A 1 118 ? 120.847 100.169 64.496 1.00 94.54 115 ILE A O 1
ATOM 740 N N . GLN A 1 119 ? 121.182 101.827 63.013 1.00 94.42 116 GLN A N 1
ATOM 741 C CA . GLN A 1 119 ? 120.716 101.021 61.888 1.00 93.87 116 GLN A CA 1
ATOM 742 C C . GLN A 1 119 ? 121.606 99.807 61.643 1.00 95.58 116 GLN A C 1
ATOM 743 O O . GLN A 1 119 ? 121.102 98.698 61.436 1.00 99.01 116 GLN A O 1
ATOM 749 N N . MET A 1 120 ? 122.925 99.989 61.656 1.00 103.08 117 MET A N 1
ATOM 750 C CA . MET A 1 120 ? 123.844 98.922 61.276 1.00 105.49 117 MET A CA 1
ATOM 751 C C . MET A 1 120 ? 124.416 98.147 62.456 1.00 107.90 117 MET A C 1
ATOM 752 O O . MET A 1 120 ? 125.275 97.284 62.245 1.00 109.74 117 MET A O 1
ATOM 757 N N . GLU A 1 121 ? 123.982 98.422 63.681 1.00 111.06 118 GLU A N 1
ATOM 758 C CA . GLU A 1 121 ? 124.492 97.674 64.822 1.00 110.85 118 GLU A CA 1
ATOM 759 C C . GLU A 1 121 ? 123.905 96.267 64.848 1.00 112.02 118 GLU A C 1
ATOM 760 O O . GLU A 1 121 ? 122.716 96.066 64.586 1.00 112.71 118 GLU A O 1
ATOM 766 N N . THR A 1 122 ? 124.751 95.290 65.168 1.00 112.83 119 THR A N 1
ATOM 767 C CA . THR A 1 122 ? 124.354 93.888 65.227 1.00 112.49 119 THR A CA 1
ATOM 768 C C . THR A 1 122 ? 124.255 93.345 66.643 1.00 111.73 119 THR A C 1
ATOM 769 O O . THR A 1 122 ? 123.292 92.645 66.961 1.00 110.92 119 THR A O 1
ATOM 773 N N . GLN A 1 123 ? 125.229 93.643 67.500 1.00 113.89 120 GLN A N 1
ATOM 774 C CA . GLN A 1 123 ? 125.192 93.163 68.875 1.00 114.12 120 GLN A CA 1
ATOM 775 C C . GLN A 1 123 ? 124.018 93.783 69.622 1.00 115.80 120 GLN A C 1
ATOM 776 O O . GLN A 1 123 ? 123.738 94.977 69.490 1.00 119.43 120 GLN A O 1
ATOM 782 N N . SER A 1 124 ? 123.326 92.959 70.411 1.00 102.56 121 SER A N 1
ATOM 783 C CA . SER A 1 124 ? 122.106 93.416 71.068 1.00 103.56 121 SER A CA 1
ATOM 784 C C . SER A 1 124 ? 122.398 94.453 72.147 1.00 103.78 121 SER A C 1
ATOM 785 O O . SER A 1 124 ? 121.701 95.470 72.241 1.00 106.54 121 SER A O 1
ATOM 788 N N . SER A 1 125 ? 123.417 94.212 72.976 1.00 94.97 122 SER A N 1
ATOM 789 C CA . SER A 1 125 ? 123.698 95.121 74.083 1.00 97.43 122 SER A CA 1
ATOM 790 C C . SER A 1 125 ? 124.121 96.498 73.585 1.00 98.34 122 SER A C 1
ATOM 791 O O . SER A 1 125 ? 123.653 97.523 74.099 1.00 99.65 122 SER A O 1
ATOM 794 N N . MET A 1 126 ? 125.003 96.546 72.585 1.00 100.04 123 MET A N 1
ATOM 795 C CA . MET A 1 126 ? 125.435 97.835 72.056 1.00 101.78 123 MET A CA 1
ATOM 796 C C . MET A 1 126 ? 124.288 98.554 71.359 1.00 102.04 123 MET A C 1
ATOM 797 O O . MET A 1 126 ? 124.166 99.782 71.459 1.00 104.32 123 MET A O 1
ATOM 802 N N . ARG A 1 127 ? 123.436 97.809 70.651 1.00 92.06 124 ARG A N 1
ATOM 803 C CA . ARG A 1 127 ? 122.266 98.424 70.036 1.00 90.04 124 ARG A CA 1
ATOM 804 C C . ARG A 1 127 ? 121.351 99.031 71.090 1.00 90.85 124 ARG A C 1
ATOM 805 O O . ARG A 1 127 ? 120.836 100.138 70.910 1.00 93.68 124 ARG A O 1
ATOM 813 N N . LYS A 1 128 ? 121.152 98.329 72.208 1.00 81.78 125 LYS A N 1
ATOM 814 C CA . LYS A 1 128 ? 120.329 98.875 73.283 1.00 78.51 125 LYS A CA 1
ATOM 815 C C . LYS A 1 128 ? 120.962 100.121 73.892 1.00 83.03 125 LYS A C 1
ATOM 816 O O . LYS A 1 128 ? 120.258 101.084 74.220 1.00 83.05 125 LYS A O 1
ATOM 822 N N . LYS A 1 129 ? 122.286 100.122 74.060 1.00 90.08 126 LYS A N 1
ATOM 823 C CA . LYS A 1 129 ? 122.954 101.299 74.612 1.00 86.13 126 LYS A CA 1
ATOM 824 C C . LYS A 1 129 ? 122.811 102.507 73.690 1.00 84.89 126 LYS A C 1
ATOM 825 O O . LYS A 1 129 ? 122.526 103.623 74.148 1.00 86.62 126 LYS A O 1
ATOM 831 N N . VAL A 1 130 ? 122.998 102.307 72.384 1.00 77.29 127 VAL A N 1
ATOM 832 C CA . VAL A 1 130 ? 122.842 103.424 71.457 1.00 75.63 127 VAL A CA 1
ATOM 833 C C . VAL A 1 130 ? 121.382 103.858 71.379 1.00 75.24 127 VAL A C 1
ATOM 834 O O . VAL A 1 130 ? 121.090 105.043 71.172 1.00 80.21 127 VAL A O 1
ATOM 838 N N . CYS A 1 131 ? 120.441 102.925 71.552 1.00 78.26 128 CYS A N 1
ATOM 839 C CA . CYS A 1 131 ? 119.035 103.303 71.649 1.00 79.85 128 CYS A CA 1
ATOM 840 C C . CYS A 1 131 ? 118.791 104.188 72.861 1.00 81.38 128 CYS A C 1
ATOM 841 O O . CYS A 1 131 ? 118.031 105.160 72.789 1.00 83.68 128 CYS A O 1
ATOM 844 N N . ASP A 1 132 ? 119.420 103.856 73.988 1.00 81.22 129 ASP A N 1
ATOM 845 C CA . ASP A 1 132 ? 119.317 104.701 75.173 1.00 76.83 129 ASP A CA 1
ATOM 846 C C . ASP A 1 132 ? 119.863 106.094 74.893 1.00 79.40 129 ASP A C 1
ATOM 847 O O . ASP A 1 132 ? 119.263 107.100 75.290 1.00 79.03 129 ASP A O 1
ATOM 852 N N . ILE A 1 133 ? 121.002 106.166 74.200 1.00 79.77 130 ILE A N 1
ATOM 853 C CA . ILE A 1 133 ? 121.606 107.460 73.883 1.00 76.30 130 ILE A CA 1
ATOM 854 C C . ILE A 1 133 ? 120.666 108.287 73.011 1.00 78.03 130 ILE A C 1
ATOM 855 O O . ILE A 1 133 ? 120.438 109.479 73.259 1.00 77.10 130 ILE A O 1
ATOM 860 N N . ALA A 1 134 ? 120.110 107.662 71.969 1.00 74.83 131 ALA A N 1
ATOM 861 C CA . ALA A 1 134 ? 119.223 108.376 71.055 1.00 66.45 131 ALA A CA 1
ATOM 862 C C . ALA A 1 134 ? 117.947 108.823 71.755 1.00 69.38 131 ALA A C 1
ATOM 863 O O . ALA A 1 134 ? 117.445 109.925 71.505 1.00 75.05 131 ALA A O 1
ATOM 865 N N . ALA A 1 135 ? 117.401 107.977 72.632 1.00 66.05 132 ALA A N 1
ATOM 866 C CA . ALA A 1 135 ? 116.212 108.360 73.382 1.00 57.70 132 ALA A CA 1
ATOM 867 C C . ALA A 1 135 ? 116.503 109.529 74.310 1.00 69.98 132 ALA A C 1
ATOM 868 O O . ALA A 1 135 ? 115.673 110.432 74.456 1.00 77.56 132 ALA A O 1
ATOM 870 N N . GLU A 1 136 ? 117.677 109.534 74.948 1.00 80.13 133 GLU A N 1
ATOM 871 C CA . GLU A 1 136 ? 118.044 110.664 75.796 1.00 73.51 133 GLU A CA 1
ATOM 872 C C . GLU A 1 136 ? 118.178 111.946 74.983 1.00 73.06 133 GLU A C 1
ATOM 873 O O . GLU A 1 136 ? 117.748 113.019 75.425 1.00 68.25 133 GLU A O 1
ATOM 879 N N . LEU A 1 137 ? 118.781 111.857 73.795 1.00 72.71 134 LEU A N 1
ATOM 880 C CA . LEU A 1 137 ? 118.886 113.036 72.939 1.00 67.14 134 LEU A CA 1
ATOM 881 C C . LEU A 1 137 ? 117.510 113.555 72.543 1.00 70.70 134 LEU A C 1
ATOM 882 O O . LEU A 1 137 ? 117.250 114.763 72.608 1.00 76.96 134 LEU A O 1
ATOM 887 N N . ALA A 1 138 ? 116.611 112.655 72.137 1.00 70.80 135 ALA A N 1
ATOM 888 C CA . ALA A 1 138 ? 115.270 113.079 71.747 1.00 66.26 135 ALA A CA 1
ATOM 889 C C . ALA A 1 138 ? 114.511 113.663 72.932 1.00 72.72 135 ALA A C 1
ATOM 890 O O . ALA A 1 138 ? 113.695 114.577 72.767 1.00 71.65 135 ALA A O 1
ATOM 892 N N . ARG A 1 139 ? 114.760 113.139 74.133 1.00 79.79 136 ARG A N 1
ATOM 893 C CA . ARG A 1 139 ? 114.148 113.693 75.335 1.00 71.93 136 ARG A CA 1
ATOM 894 C C . ARG A 1 139 ? 114.640 115.105 75.607 1.00 69.58 136 ARG A C 1
ATOM 895 O O . ARG A 1 139 ? 113.847 115.998 75.928 1.00 67.61 136 ARG A O 1
ATOM 903 N N . ASN A 1 140 ? 115.945 115.327 75.485 1.00 80.47 137 ASN A N 1
ATOM 904 C CA . ASN A 1 140 ? 116.518 116.638 75.756 1.00 79.92 137 ASN A CA 1
ATOM 905 C C . ASN A 1 140 ? 116.344 117.613 74.602 1.00 83.48 137 ASN A C 1
ATOM 906 O O . ASN A 1 140 ? 116.700 118.787 74.749 1.00 89.60 137 ASN A O 1
ATOM 911 N N . LEU A 1 141 ? 115.808 117.171 73.468 1.00 85.46 138 LEU A N 1
ATOM 912 C CA . LEU A 1 141 ? 115.628 118.027 72.303 1.00 79.37 138 LEU A CA 1
ATOM 913 C C . LEU A 1 141 ? 114.143 118.135 71.947 1.00 78.21 138 LEU A C 1
ATOM 914 O O . LEU A 1 141 ? 113.738 118.010 70.794 1.00 76.09 138 LEU A O 1
ATOM 919 N N . ILE A 1 142 ? 113.306 118.365 72.958 1.00 98.60 139 ILE A N 1
ATOM 920 C CA . ILE A 1 142 ? 111.879 118.632 72.766 1.00 104.07 139 ILE A CA 1
ATOM 921 C C . ILE A 1 142 ? 111.581 120.125 72.882 1.00 104.46 139 ILE A C 1
ATOM 922 O O . ILE A 1 142 ? 111.105 120.747 71.930 1.00 1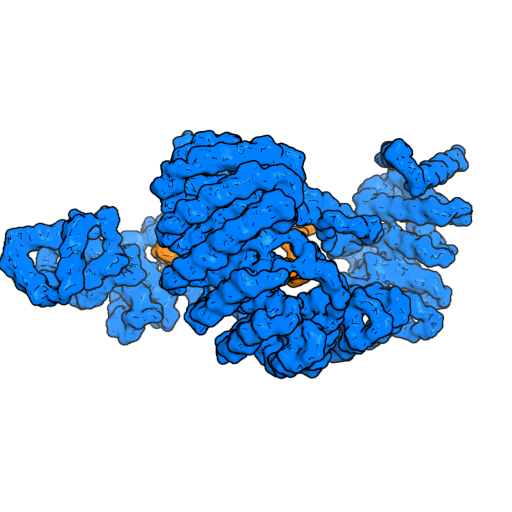04.48 139 ILE A O 1
ATOM 927 N N . ASP A 1 143 ? 111.845 120.715 74.052 1.00 120.85 140 ASP A N 1
ATOM 928 C CA . ASP A 1 143 ? 111.763 122.156 74.285 1.00 123.85 140 ASP A CA 1
ATOM 929 C C . ASP A 1 143 ? 110.347 122.714 74.156 1.00 124.37 140 ASP A C 1
ATOM 930 O O . ASP A 1 143 ? 109.445 122.047 73.639 1.00 121.50 140 ASP A O 1
ATOM 935 N N . GLU A 1 144 ? 110.154 123.936 74.643 1.00 128.51 141 GLU A N 1
ATOM 936 C CA . GLU A 1 144 ? 108.909 124.706 74.509 1.00 126.98 141 GLU A CA 1
ATOM 937 C C . GLU A 1 144 ? 107.756 123.925 75.148 1.00 127.02 141 GLU A C 1
ATOM 938 O O . GLU A 1 144 ? 107.954 123.183 76.119 1.00 125.23 141 GLU A O 1
ATOM 944 N N . ASP A 1 145 ? 106.548 124.086 74.607 1.00 131.59 142 ASP A N 1
ATOM 945 C CA . ASP A 1 145 ? 105.359 123.436 75.143 1.00 132.43 142 ASP A CA 1
ATOM 946 C C . ASP A 1 145 ? 105.263 121.966 74.761 1.00 130.91 142 ASP A C 1
ATOM 947 O O . ASP A 1 145 ? 104.331 121.286 75.204 1.00 129.36 142 ASP A O 1
ATOM 952 N N . GLY A 1 146 ? 106.195 121.466 73.958 1.00 115.18 143 GLY A N 1
ATOM 953 C CA . GLY A 1 146 ? 106.178 120.086 73.524 1.00 114.07 143 GLY A CA 1
ATOM 954 C C . GLY A 1 146 ? 105.939 119.942 72.037 1.00 113.19 143 GLY A C 1
ATOM 955 O O . GLY A 1 146 ? 104.800 119.988 71.564 1.00 112.10 143 GLY A O 1
ATOM 956 N N . ASN A 1 147 ? 107.029 119.762 71.296 1.00 111.50 144 ASN A N 1
ATOM 957 C CA . ASN A 1 147 ? 106.981 119.519 69.857 1.00 110.54 144 ASN A CA 1
ATOM 958 C C . ASN A 1 147 ? 108.352 119.023 69.434 1.00 109.36 144 ASN A C 1
ATOM 959 O O . ASN A 1 147 ? 109.363 119.661 69.744 1.00 108.64 144 ASN A O 1
ATOM 964 N N . ASN A 1 148 ? 108.393 117.886 68.748 1.00 101.21 145 ASN A N 1
ATOM 965 C CA . ASN A 1 148 ? 109.668 117.268 68.417 1.00 101.69 145 ASN A CA 1
ATOM 966 C C . ASN A 1 148 ? 110.426 118.116 67.404 1.00 99.67 145 ASN A C 1
ATOM 967 O O . ASN A 1 148 ? 109.884 118.497 66.362 1.00 102.54 145 ASN A O 1
ATOM 972 N N . GLN A 1 149 ? 111.684 118.416 67.717 1.00 96.06 146 GLN A N 1
ATOM 973 C CA . GLN A 1 149 ? 112.577 119.109 66.800 1.00 98.73 146 GLN A CA 1
ATOM 974 C C . GLN A 1 149 ? 113.401 118.142 65.965 1.00 99.57 146 GLN A C 1
ATOM 975 O O . GLN A 1 149 ? 114.289 118.576 65.225 1.00 102.32 146 GLN A O 1
ATOM 981 N N . TRP A 1 150 ? 113.129 116.845 66.072 1.00 89.20 147 TRP A N 1
ATOM 982 C CA . TRP A 1 150 ? 113.881 115.806 65.370 1.00 90.10 147 TRP A CA 1
ATOM 983 C C . TRP A 1 150 ? 112.905 114.890 64.645 1.00 93.18 147 TRP A C 1
ATOM 984 O O . TRP A 1 150 ? 112.733 113.724 65.020 1.00 93.90 147 TRP A O 1
ATOM 995 N N . PRO A 1 151 ? 112.242 115.388 63.597 1.00 97.48 148 PRO A N 1
ATOM 996 C CA . PRO A 1 151 ? 111.325 114.523 62.838 1.00 96.47 148 PRO A CA 1
ATOM 997 C C . PRO A 1 151 ? 112.017 113.335 62.199 1.00 97.63 148 PRO A C 1
ATOM 998 O O . PRO A 1 151 ? 111.357 112.322 61.926 1.00 100.49 148 PRO A O 1
ATOM 1002 N N . GLU A 1 152 ? 113.326 113.427 61.956 1.00 95.42 149 GLU A N 1
ATOM 1003 C CA . GLU A 1 152 ? 114.061 112.284 61.430 1.00 95.96 149 GLU A CA 1
ATOM 1004 C C . GLU A 1 152 ? 114.001 111.107 62.392 1.00 98.70 149 GLU A C 1
ATOM 1005 O O . GLU A 1 152 ? 113.893 109.955 61.964 1.00 100.18 149 GLU A O 1
ATOM 1011 N N . GLY A 1 153 ? 114.061 111.377 63.698 1.00 90.62 150 GLY A N 1
ATOM 1012 C CA . GLY A 1 153 ? 113.972 110.299 64.670 1.00 90.18 150 GLY A CA 1
ATOM 1013 C C . GLY A 1 153 ? 112.636 109.581 64.638 1.00 90.55 150 GLY A C 1
ATOM 1014 O O . GLY A 1 153 ? 112.581 108.349 64.653 1.00 92.34 150 GLY A O 1
ATOM 1015 N N . LEU A 1 154 ? 111.538 110.341 64.592 1.00 82.57 151 LEU A N 1
ATOM 1016 C CA . LEU A 1 154 ? 110.217 109.723 64.526 1.00 81.27 151 LEU A CA 1
ATOM 1017 C C . LEU A 1 154 ? 110.031 108.954 63.224 1.00 82.86 151 LEU A C 1
ATOM 1018 O O . LEU A 1 154 ? 109.482 107.843 63.220 1.00 83.05 151 LEU A O 1
ATOM 1023 N N . LYS A 1 155 ? 110.483 109.530 62.107 1.00 95.10 152 LYS A N 1
ATOM 1024 C CA . LYS A 1 155 ? 110.402 108.827 60.833 1.00 95.25 152 LYS A CA 1
ATOM 1025 C C . LYS A 1 155 ? 111.202 107.533 60.872 1.00 94.72 152 LYS A C 1
ATOM 1026 O O . LYS A 1 155 ? 110.745 106.494 60.379 1.00 94.66 152 LYS A O 1
ATOM 1032 N N . PHE A 1 156 ? 112.400 107.575 61.459 1.00 89.59 153 PHE A N 1
ATOM 1033 C CA . PHE A 1 156 ? 113.215 106.374 61.568 1.00 91.15 153 PHE A CA 1
ATOM 1034 C C . PHE A 1 156 ? 112.534 105.327 62.433 1.00 92.87 153 PHE A C 1
ATOM 1035 O O . PHE A 1 156 ? 112.563 104.138 62.112 1.00 96.12 153 PHE A O 1
ATOM 1043 N N . LEU A 1 157 ? 111.917 105.748 63.537 1.00 83.78 154 LEU A N 1
ATOM 1044 C CA . LEU A 1 157 ? 111.219 104.796 64.395 1.00 84.75 154 LEU A CA 1
ATOM 1045 C C . LEU A 1 157 ? 110.070 104.132 63.645 1.00 86.00 154 LEU A C 1
ATOM 1046 O O . LEU A 1 157 ? 109.854 102.918 63.758 1.00 86.32 154 LEU A O 1
ATOM 1051 N N . PHE A 1 158 ? 109.322 104.916 62.863 1.00 92.04 155 PHE A N 1
ATOM 1052 C CA . PHE A 1 158 ? 108.201 104.345 62.120 1.00 91.14 155 PHE A CA 1
ATOM 1053 C C . PHE A 1 158 ? 108.669 103.385 61.032 1.00 91.44 155 PHE A C 1
ATOM 1054 O O . PHE A 1 158 ? 108.107 102.294 60.887 1.00 92.30 155 PHE A O 1
ATOM 1062 N N . ASP A 1 159 ? 109.691 103.755 60.258 1.00 92.81 156 ASP A N 1
ATOM 1063 C CA . ASP A 1 159 ? 110.202 102.800 59.280 1.00 95.74 156 ASP A CA 1
ATOM 1064 C C . ASP A 1 159 ? 110.997 101.668 59.918 1.00 96.57 156 ASP A C 1
ATOM 1065 O O . ASP A 1 159 ? 111.326 100.698 59.228 1.00 101.22 156 ASP A O 1
ATOM 1070 N N . SER A 1 160 ? 111.311 101.767 61.208 1.00 87.95 157 SER A N 1
ATOM 1071 C CA . SER A 1 160 ? 112.006 100.713 61.931 1.00 87.99 157 SER A CA 1
ATOM 1072 C C . SER A 1 160 ? 111.056 99.642 62.446 1.00 91.03 157 SER A C 1
ATOM 1073 O O . SER A 1 160 ? 111.302 98.448 62.253 1.00 91.11 157 SER A O 1
ATOM 1076 N N . VAL A 1 161 ? 109.974 100.050 63.110 1.00 92.17 158 VAL A N 1
ATOM 1077 C CA . VAL A 1 161 ? 109.082 99.054 63.692 1.00 90.69 158 VAL A CA 1
ATOM 1078 C C . VAL A 1 161 ? 108.355 98.273 62.603 1.00 88.31 158 VAL A C 1
ATOM 1079 O O . VAL A 1 161 ? 108.006 97.102 62.798 1.00 88.07 158 VAL A O 1
ATOM 1083 N N . SER A 1 162 ? 108.112 98.894 61.451 1.00 91.04 159 SER A N 1
ATOM 1084 C CA . SER A 1 162 ? 107.509 98.208 60.310 1.00 93.29 159 SER A CA 1
ATOM 1085 C C . SER A 1 162 ? 108.599 97.804 59.317 1.00 93.18 159 SER A C 1
ATOM 1086 O O . SER A 1 162 ? 108.713 98.335 58.212 1.00 93.75 159 SER A O 1
ATOM 1089 N N . SER A 1 163 ? 109.413 96.839 59.736 1.00 98.35 160 SER A N 1
ATOM 1090 C CA . SER A 1 163 ? 110.514 96.350 58.916 1.00 100.08 160 SER A CA 1
ATOM 1091 C C . SER A 1 163 ? 110.539 94.827 58.995 1.00 100.49 160 SER A C 1
ATOM 1092 O O . SER A 1 163 ? 109.626 94.196 59.536 1.00 99.92 160 SER A O 1
ATOM 1095 N N . GLN A 1 164 ? 111.598 94.234 58.447 1.00 109.99 161 GLN A N 1
ATOM 1096 C CA . GLN A 1 164 ? 111.758 92.787 58.400 1.00 111.14 161 GLN A CA 1
ATOM 1097 C C . GLN A 1 164 ? 112.813 92.278 59.369 1.00 111.43 161 GLN A C 1
ATOM 1098 O O . GLN A 1 164 ? 112.569 91.307 60.092 1.00 113.57 161 GLN A O 1
ATOM 1104 N N . ASN A 1 165 ? 113.986 92.904 59.400 1.00 109.17 162 ASN A N 1
ATOM 1105 C CA . ASN A 1 165 ? 115.027 92.492 60.331 1.00 109.63 162 ASN A CA 1
ATOM 1106 C C . ASN A 1 165 ? 114.607 92.775 61.769 1.00 108.41 162 ASN A C 1
ATOM 1107 O O . ASN A 1 165 ? 114.035 93.825 62.074 1.00 105.58 162 ASN A O 1
ATOM 1112 N N . VAL A 1 166 ? 114.877 91.813 62.655 1.00 104.26 163 VAL A N 1
ATOM 1113 C CA . VAL A 1 166 ? 114.433 91.930 64.039 1.00 103.52 163 VAL A CA 1
ATOM 1114 C C . VAL A 1 166 ? 115.257 92.942 64.823 1.00 103.10 163 VAL A C 1
ATOM 1115 O O . VAL A 1 166 ? 114.768 93.489 65.817 1.00 100.87 163 VAL A O 1
ATOM 1119 N N . GLY A 1 167 ? 116.499 93.202 64.410 1.00 102.24 164 GLY A N 1
ATOM 1120 C CA . GLY A 1 167 ? 117.317 94.164 65.131 1.00 100.98 164 GLY A CA 1
ATOM 1121 C C . GLY A 1 167 ? 116.753 95.568 65.057 1.00 101.15 164 GLY A C 1
ATOM 1122 O O . GLY A 1 167 ? 116.736 96.300 66.050 1.00 102.39 164 GLY A O 1
ATOM 1123 N N . LEU A 1 168 ? 116.272 95.960 63.877 1.00 94.84 165 LEU A N 1
ATOM 1124 C CA . LEU A 1 168 ? 115.712 97.296 63.714 1.00 94.81 165 LEU A CA 1
ATOM 1125 C C . LEU A 1 168 ? 114.422 97.443 64.515 1.00 93.69 165 LEU A C 1
ATOM 1126 O O . LEU A 1 168 ? 114.167 98.495 65.113 1.00 96.31 165 LEU A O 1
ATOM 1131 N N . ARG A 1 169 ? 113.600 96.389 64.542 1.00 84.21 166 ARG A N 1
ATOM 1132 C CA . ARG A 1 169 ? 112.379 96.409 65.342 1.00 82.03 166 ARG A CA 1
ATOM 1133 C C . ARG A 1 169 ? 112.693 96.493 66.829 1.00 83.16 166 ARG A C 1
ATOM 1134 O O . ARG A 1 169 ? 112.025 97.222 67.572 1.00 88.63 166 ARG A O 1
ATOM 1142 N N . GLU A 1 170 ? 113.703 95.746 67.284 1.00 85.08 167 GLU A N 1
ATOM 1143 C CA . GLU A 1 170 ? 114.129 95.848 68.676 1.00 84.23 167 GLU A CA 1
ATOM 1144 C C . GLU A 1 170 ? 114.611 97.254 68.994 1.00 87.80 167 GLU A C 1
ATOM 1145 O O . GLU A 1 170 ? 114.319 97.790 70.069 1.00 89.34 167 GLU A O 1
ATOM 1151 N N . ALA A 1 171 ? 115.359 97.864 68.074 1.00 78.29 168 ALA A N 1
ATOM 1152 C CA . ALA A 1 171 ? 115.827 99.228 68.286 1.00 72.03 168 ALA A CA 1
ATOM 1153 C C . ALA A 1 171 ? 114.657 100.193 68.419 1.00 69.44 168 ALA A C 1
ATOM 1154 O O . ALA A 1 171 ? 114.634 101.039 69.320 1.00 77.98 168 ALA A O 1
ATOM 1156 N N . ALA A 1 172 ? 113.668 100.072 67.532 1.00 56.43 169 ALA A N 1
ATOM 1157 C CA . ALA A 1 172 ? 112.509 100.957 67.600 1.00 58.88 169 ALA A CA 1
ATOM 1158 C C . ALA A 1 172 ? 111.743 100.766 68.902 1.00 60.80 169 ALA A C 1
ATOM 1159 O O . ALA A 1 172 ? 111.338 101.744 69.544 1.00 63.67 169 ALA A O 1
ATOM 1161 N N . LEU A 1 173 ? 111.543 99.514 69.314 1.00 60.40 170 LEU A N 1
ATOM 1162 C CA . LEU A 1 173 ? 110.782 99.258 70.531 1.00 53.12 170 LEU A CA 1
ATOM 1163 C C . LEU A 1 173 ? 111.535 99.734 71.765 1.00 60.94 170 LEU A C 1
ATOM 1164 O O . LEU A 1 173 ? 110.921 100.230 72.715 1.00 66.17 170 LEU A O 1
ATOM 1169 N N . HIS A 1 174 ? 112.864 99.610 71.770 1.00 65.22 171 HIS A N 1
ATOM 1170 C CA . HIS A 1 174 ? 113.636 100.097 72.908 1.00 58.43 171 HIS A CA 1
ATOM 1171 C C . HIS A 1 174 ? 113.648 101.619 72.960 1.00 60.75 171 HIS A C 1
ATOM 1172 O O . HIS A 1 174 ? 113.605 102.205 74.047 1.00 69.79 171 HIS A O 1
ATOM 1179 N N . ILE A 1 175 ? 113.710 102.278 71.801 1.00 55.03 172 ILE A N 1
ATOM 1180 C CA . ILE A 1 175 ? 113.603 103.735 71.779 1.00 44.77 172 ILE A CA 1
ATOM 1181 C C . ILE A 1 175 ? 112.247 104.170 72.313 1.00 44.69 172 ILE A C 1
ATOM 1182 O O . ILE A 1 175 ? 112.144 105.130 73.086 1.00 37.20 172 ILE A O 1
ATOM 1187 N N . PHE A 1 176 ? 111.183 103.470 71.912 1.00 55.96 173 PHE A N 1
ATOM 1188 C CA . PHE A 1 176 ? 109.848 103.810 72.393 1.00 50.87 173 PHE A CA 1
ATOM 1189 C C . PHE A 1 176 ? 109.714 103.570 73.893 1.00 52.09 173 PHE A C 1
ATOM 1190 O O . PHE A 1 176 ? 109.095 104.370 74.602 1.00 57.03 173 PHE A O 1
ATOM 1198 N N . TRP A 1 177 ? 110.272 102.467 74.394 1.00 46.20 174 TRP A N 1
ATOM 1199 C CA . TRP A 1 177 ? 110.177 102.176 75.821 1.00 37.36 174 TRP A CA 1
ATOM 1200 C C . TRP A 1 177 ? 110.976 103.171 76.650 1.00 52.53 174 TRP A C 1
ATOM 1201 O O . TRP A 1 177 ? 110.520 103.606 77.713 1.00 60.94 174 TRP A O 1
ATOM 1212 N N . ASN A 1 178 ? 112.174 103.536 76.184 1.00 65.61 175 ASN A N 1
ATOM 1213 C CA . ASN A 1 178 ? 113.049 104.397 76.973 1.00 54.38 175 ASN A CA 1
ATOM 1214 C C . ASN A 1 178 ? 112.416 105.759 77.219 1.00 53.82 175 ASN A C 1
ATOM 1215 O O . ASN A 1 178 ? 112.418 106.255 78.351 1.00 58.91 175 ASN A O 1
ATOM 1220 N N . PHE A 1 179 ? 111.857 106.377 76.177 1.00 56.55 176 PHE A N 1
ATOM 1221 C CA . PHE A 1 179 ? 111.159 107.654 76.297 1.00 62.02 176 PHE A CA 1
ATOM 1222 C C . PHE A 1 179 ? 109.779 107.453 75.680 1.00 65.94 176 PHE A C 1
ATOM 1223 O O . PHE A 1 179 ? 109.567 107.720 74.488 1.00 67.52 176 PHE A O 1
ATOM 1231 N N . PRO A 1 180 ? 108.816 106.992 76.471 1.00 57.35 177 PRO A N 1
ATOM 1232 C CA . PRO A 1 180 ? 107.459 106.769 75.963 1.00 50.74 177 PRO A CA 1
ATOM 1233 C C . PRO A 1 180 ? 106.695 108.068 75.804 1.00 51.69 177 PRO A C 1
ATOM 1234 O O . PRO A 1 180 ? 106.042 108.516 76.752 1.00 60.46 177 PRO A O 1
ATOM 1238 N N . GLY A 1 181 ? 106.750 108.685 74.627 1.00 63.63 178 GLY A N 1
ATOM 1239 C CA . GLY A 1 181 ? 106.367 110.077 74.543 1.00 64.41 178 GLY A CA 1
ATOM 1240 C C . GLY A 1 181 ? 107.180 110.937 73.600 1.00 67.55 178 GLY A C 1
ATOM 1241 O O . GLY A 1 181 ? 107.158 112.165 73.724 1.00 67.18 178 GLY A O 1
ATOM 1242 N N . ILE A 1 182 ? 107.898 110.331 72.653 1.00 69.86 179 ILE A N 1
ATOM 1243 C CA . ILE A 1 182 ? 108.529 111.143 71.619 1.00 67.67 179 ILE A CA 1
ATOM 1244 C C . ILE A 1 182 ? 107.441 111.518 70.625 1.00 68.99 179 ILE A C 1
ATOM 1245 O O . ILE A 1 182 ? 107.343 110.948 69.534 1.00 72.58 179 ILE A O 1
ATOM 1250 N N . PHE A 1 183 ? 106.660 112.534 70.980 1.00 75.83 180 PHE A N 1
ATOM 1251 C CA . PHE A 1 183 ? 105.483 112.960 70.235 1.00 76.68 180 PHE A CA 1
ATOM 1252 C C . PHE A 1 183 ? 105.098 114.344 70.732 1.00 75.38 180 PHE A C 1
ATOM 1253 O O . PHE A 1 183 ? 105.370 114.708 71.879 1.00 73.03 180 PHE A O 1
ATOM 1261 N N . GLY A 1 184 ? 104.454 115.106 69.856 1.00 93.02 181 GLY A N 1
ATOM 1262 C CA . GLY A 1 184 ? 103.869 116.372 70.246 1.00 95.31 181 GLY A CA 1
ATOM 1263 C C . GLY A 1 184 ? 102.401 116.404 69.885 1.00 94.82 181 GLY A C 1
ATOM 1264 O O . GLY A 1 184 ? 101.633 117.231 70.386 1.00 92.33 181 GLY A O 1
ATOM 1265 N N . ASN A 1 185 ? 102.009 115.488 69.005 1.00 106.91 182 ASN A N 1
ATOM 1266 C CA . ASN A 1 185 ? 100.638 115.371 68.524 1.00 108.62 182 ASN A CA 1
ATOM 1267 C C . ASN A 1 185 ? 100.250 113.898 68.434 1.00 110.65 182 ASN A C 1
ATOM 1268 O O . ASN A 1 185 ? 99.685 113.438 67.442 1.00 114.17 182 ASN A O 1
ATOM 1273 N N . GLN A 1 186 ? 100.571 113.136 69.484 1.00 92.60 183 GLN A N 1
ATOM 1274 C CA . GLN A 1 186 ? 100.270 111.708 69.478 1.00 91.31 183 GLN A CA 1
ATOM 1275 C C . GLN A 1 186 ? 98.769 111.458 69.400 1.00 94.96 183 GLN A C 1
ATOM 1276 O O . GLN A 1 186 ? 98.319 110.564 68.674 1.00 92.09 183 GLN A O 1
ATOM 1282 N N . GLN A 1 187 ? 97.980 112.241 70.135 1.00 110.34 184 GLN A N 1
ATOM 1283 C CA . GLN A 1 187 ? 96.534 112.052 70.137 1.00 113.35 184 GLN A CA 1
ATOM 1284 C C . GLN A 1 187 ? 95.948 112.402 68.776 1.00 111.46 184 GLN A C 1
ATOM 1285 O O . GLN A 1 187 ? 95.036 111.724 68.289 1.00 108.53 184 GLN A O 1
ATOM 1291 N N . GLN A 1 188 ? 96.471 113.454 68.142 1.00 119.73 185 GLN A N 1
ATOM 1292 C CA . GLN A 1 188 ? 95.865 113.961 66.915 1.00 120.43 185 GLN A CA 1
ATOM 1293 C C . GLN A 1 188 ? 95.944 112.946 65.780 1.00 120.24 185 GLN A C 1
ATOM 1294 O O . GLN A 1 188 ? 94.944 112.692 65.098 1.00 122.61 185 GLN A O 1
ATOM 1300 N N . HIS A 1 189 ? 97.110 112.358 65.560 1.00 112.00 186 HIS A N 1
ATOM 1301 C CA . HIS A 1 189 ? 97.222 111.443 64.428 1.00 115.51 186 HIS A CA 1
ATOM 1302 C C . HIS A 1 189 ? 97.851 110.105 64.783 1.00 116.64 186 HIS A C 1
ATOM 1303 O O . HIS A 1 189 ? 97.521 109.095 64.156 1.00 117.63 186 HIS A O 1
ATOM 1310 N N . TYR A 1 190 ? 98.747 110.070 65.764 1.00 99.72 187 TYR A N 1
ATOM 1311 C CA . TYR A 1 190 ? 99.677 108.960 65.914 1.00 98.41 187 TYR A CA 1
ATOM 1312 C C . TYR A 1 190 ? 99.217 107.896 66.902 1.00 97.39 187 TYR A C 1
ATOM 1313 O O . TYR A 1 190 ? 99.907 106.885 67.059 1.00 94.86 187 TYR A O 1
ATOM 1322 N N . LEU A 1 191 ? 98.073 108.085 67.566 1.00 92.72 188 LEU A N 1
ATOM 1323 C CA . LEU A 1 191 ? 97.616 107.096 68.539 1.00 90.18 188 LEU A CA 1
ATOM 1324 C C . LEU A 1 191 ? 97.294 105.765 67.871 1.00 87.80 188 LEU A C 1
ATOM 1325 O O . LEU A 1 191 ? 97.682 104.699 68.369 1.00 93.05 188 LEU A O 1
ATOM 1330 N N . ASP A 1 192 ? 96.588 105.807 66.740 1.00 85.11 189 ASP A N 1
ATOM 1331 C CA . ASP A 1 192 ? 96.240 104.577 66.039 1.00 84.28 189 ASP A CA 1
ATOM 1332 C C . ASP A 1 192 ? 97.486 103.849 65.557 1.00 81.68 189 ASP A C 1
ATOM 1333 O O . ASP A 1 192 ? 97.559 102.618 65.624 1.00 85.17 189 ASP A O 1
ATOM 1338 N N . VAL A 1 193 ? 98.478 104.594 65.065 1.00 79.35 190 VAL A N 1
ATOM 1339 C CA . VAL A 1 193 ? 99.711 103.967 64.600 1.00 84.84 190 VAL A CA 1
ATOM 1340 C C . VAL A 1 193 ? 100.433 103.290 65.756 1.00 85.96 190 VAL A C 1
ATOM 1341 O O . VAL A 1 193 ? 100.956 102.180 65.613 1.00 87.06 190 VAL A O 1
ATOM 1345 N N . ILE A 1 194 ? 100.473 103.945 66.920 1.00 72.21 191 ILE A N 1
ATOM 1346 C CA . ILE A 1 194 ? 101.114 103.348 68.090 1.00 68.30 191 ILE A CA 1
ATOM 1347 C C . ILE A 1 194 ? 100.403 102.061 68.487 1.00 72.90 191 ILE A C 1
ATOM 1348 O O . ILE A 1 194 ? 101.041 101.036 68.767 1.00 78.20 191 ILE A O 1
ATOM 1353 N N . LYS A 1 195 ? 99.069 102.099 68.530 1.00 70.47 192 LYS A N 1
ATOM 1354 C CA . LYS A 1 195 ? 98.320 100.911 68.928 1.00 66.03 192 LYS A CA 1
ATOM 1355 C C . LYS A 1 195 ? 98.532 99.767 67.944 1.00 69.38 192 LYS A C 1
ATOM 1356 O O . LYS A 1 195 ? 98.735 98.618 68.355 1.00 73.87 192 LYS A O 1
ATOM 1362 N N . ARG A 1 196 ? 98.496 100.060 66.641 1.00 72.67 193 ARG A N 1
ATOM 1363 C CA . ARG A 1 196 ? 98.730 99.016 65.648 1.00 73.70 193 ARG A CA 1
ATOM 1364 C C . ARG A 1 196 ? 100.141 98.454 65.755 1.00 74.19 193 ARG A C 1
ATOM 1365 O O . ARG A 1 196 ? 100.339 97.240 65.644 1.00 75.83 193 ARG A O 1
ATOM 1373 N N . MET A 1 197 ? 101.134 99.319 65.972 1.00 66.02 194 MET A N 1
ATOM 1374 C CA . MET A 1 197 ? 102.509 98.851 66.106 1.00 64.95 194 MET A CA 1
ATOM 1375 C C . MET A 1 197 ? 102.654 97.917 67.299 1.00 67.08 194 MET A C 1
ATOM 1376 O O . MET A 1 197 ? 103.259 96.842 67.192 1.00 72.70 194 MET A O 1
ATOM 1381 N N . LEU A 1 198 ? 102.083 98.299 68.443 1.00 56.14 195 LEU A N 1
ATOM 1382 C CA . LEU A 1 198 ? 102.209 97.468 69.636 1.00 52.07 195 LEU A CA 1
ATOM 1383 C C . LEU A 1 198 ? 101.461 96.149 69.478 1.00 58.48 195 LEU A C 1
ATOM 1384 O O . LEU A 1 198 ? 101.966 95.090 69.874 1.00 59.09 195 LEU A O 1
ATOM 1389 N N . VAL A 1 199 ? 100.260 96.189 68.892 1.00 63.26 196 VAL A N 1
ATOM 1390 C CA . VAL A 1 199 ? 99.494 94.963 68.683 1.00 61.30 196 VAL A CA 1
ATOM 1391 C C . VAL A 1 199 ? 100.233 94.025 67.738 1.00 65.32 196 VAL A C 1
ATOM 1392 O O . VAL A 1 199 ? 100.332 92.819 67.990 1.00 66.11 196 VAL A O 1
ATOM 1396 N N . GLN A 1 200 ? 100.772 94.563 66.641 1.00 77.42 197 GLN A N 1
ATOM 1397 C CA . GLN A 1 200 ? 101.521 93.740 65.700 1.00 75.35 197 GLN A CA 1
ATOM 1398 C C . GLN A 1 200 ? 102.758 93.142 66.352 1.00 73.88 197 GLN A C 1
ATOM 1399 O O . GLN A 1 200 ? 103.096 91.978 66.109 1.00 75.63 197 GLN A O 1
ATOM 1405 N N . CYS A 1 201 ? 103.455 93.925 67.178 1.00 74.30 198 CYS A N 1
ATOM 1406 C CA . CYS A 1 201 ? 104.662 93.417 67.819 1.00 74.36 198 CYS A CA 1
ATOM 1407 C C . CYS A 1 201 ? 104.339 92.318 68.824 1.00 81.18 198 CYS A C 1
ATOM 1408 O O . CYS A 1 201 ? 105.076 91.331 68.922 1.00 83.71 198 CYS A O 1
ATOM 1411 N N . MET A 1 202 ? 103.248 92.459 69.575 1.00 78.63 199 MET A N 1
ATOM 1412 C CA . MET A 1 202 ? 102.826 91.388 70.482 1.00 71.54 199 MET A CA 1
ATOM 1413 C C . MET A 1 202 ? 101.973 90.348 69.763 1.00 71.10 199 MET A C 1
ATOM 1414 O O . MET A 1 202 ? 100.919 89.939 70.247 1.00 71.71 199 MET A O 1
ATOM 1419 N N . GLN A 1 203 ? 102.432 89.905 68.592 1.00 85.17 200 GLN A N 1
ATOM 1420 C CA . GLN A 1 203 ? 101.750 88.844 67.856 1.00 86.28 200 GLN A CA 1
ATOM 1421 C C . GLN A 1 203 ? 102.675 87.799 67.255 1.00 88.68 200 GLN A C 1
ATOM 1422 O O . GLN A 1 203 ? 102.208 86.688 66.981 1.00 90.06 200 GLN A O 1
ATOM 1428 N N . ASP A 1 204 ? 103.955 88.094 67.036 1.00 95.89 201 ASP A N 1
ATOM 1429 C CA . ASP A 1 204 ? 104.834 87.145 66.366 1.00 98.95 201 ASP A CA 1
ATOM 1430 C C . ASP A 1 204 ? 105.105 85.930 67.245 1.00 100.11 201 ASP A C 1
ATOM 1431 O O . ASP A 1 204 ? 104.972 85.988 68.471 1.00 99.27 201 ASP A O 1
ATOM 1436 N N . GLN A 1 205 ? 105.455 84.816 66.607 1.00 102.35 202 GLN A N 1
ATOM 1437 C CA . GLN A 1 205 ? 105.726 83.571 67.308 1.00 103.16 202 GLN A CA 1
ATOM 1438 C C . GLN A 1 205 ? 107.114 83.020 67.017 1.00 103.63 202 GLN A C 1
ATOM 1439 O O . GLN A 1 205 ? 107.468 81.960 67.542 1.00 105.87 202 GLN A O 1
ATOM 1445 N N . GLU A 1 206 ? 107.906 83.708 66.196 1.00 105.09 203 GLU A N 1
ATOM 1446 C CA . GLU A 1 206 ? 109.253 83.263 65.867 1.00 105.17 203 GLU A CA 1
ATOM 1447 C C . GLU A 1 206 ? 110.324 83.921 66.722 1.00 104.26 203 GLU A C 1
ATOM 1448 O O . GLU A 1 206 ? 111.366 83.307 66.970 1.00 105.42 203 GLU A O 1
ATOM 1454 N N . HIS A 1 207 ? 110.092 85.150 67.176 1.00 97.06 204 HIS A N 1
ATOM 1455 C CA . HIS A 1 207 ? 111.055 85.888 67.994 1.00 99.47 204 HIS A CA 1
ATOM 1456 C C . HIS A 1 207 ? 110.401 86.285 69.308 1.00 96.56 204 HIS A C 1
ATOM 1457 O O . HIS A 1 207 ? 109.749 87.342 69.384 1.00 95.60 204 HIS A O 1
ATOM 1464 N N . PRO A 1 208 ? 110.527 85.472 70.359 1.00 88.73 205 PRO A N 1
ATOM 1465 C CA . PRO A 1 208 ? 109.931 85.851 71.652 1.00 84.01 205 PRO A CA 1
ATOM 1466 C C . PRO A 1 208 ? 110.462 87.160 72.209 1.00 83.35 205 PRO A C 1
ATOM 1467 O O . PRO A 1 208 ? 109.752 87.827 72.971 1.00 86.55 205 PRO A O 1
ATOM 1471 N N . SER A 1 209 ? 111.693 87.547 71.861 1.00 77.15 206 SER A N 1
ATOM 1472 C CA . SER A 1 209 ? 112.268 88.770 72.413 1.00 78.13 206 SER A CA 1
ATOM 1473 C C . SER A 1 209 ? 111.489 90.007 71.987 1.00 78.50 206 SER A C 1
ATOM 1474 O O . SER A 1 209 ? 111.496 91.017 72.699 1.00 75.29 206 SER A O 1
ATOM 1477 N N . ILE A 1 210 ? 110.823 89.957 70.833 1.00 84.04 207 ILE A N 1
ATOM 1478 C CA . ILE A 1 210 ? 110.009 91.089 70.400 1.00 78.52 207 ILE A CA 1
ATOM 1479 C C . ILE A 1 210 ? 108.770 91.221 71.275 1.00 77.89 207 ILE A C 1
ATOM 1480 O O . ILE A 1 210 ? 108.347 92.333 71.610 1.00 77.41 207 ILE A O 1
ATOM 1485 N N . ARG A 1 211 ? 108.162 90.093 71.650 1.00 71.51 208 ARG A N 1
ATOM 1486 C CA . ARG A 1 211 ? 106.944 90.135 72.451 1.00 69.58 208 ARG A CA 1
ATOM 1487 C C . ARG A 1 211 ? 107.200 90.742 73.825 1.00 71.14 208 ARG A C 1
ATOM 1488 O O . ARG A 1 211 ? 106.411 91.565 74.305 1.00 75.27 208 ARG A O 1
ATOM 1496 N N . THR A 1 212 ? 108.298 90.350 74.472 1.00 52.12 209 THR A N 1
ATOM 1497 C CA . THR A 1 212 ? 108.625 90.895 75.786 1.00 47.18 209 THR A CA 1
ATOM 1498 C C . THR A 1 212 ? 108.884 92.395 75.709 1.00 61.36 209 THR A C 1
ATOM 1499 O O . THR A 1 212 ? 108.382 93.171 76.533 1.00 72.28 209 THR A O 1
ATOM 1503 N N . LEU A 1 213 ? 109.665 92.821 74.713 1.00 64.00 210 LEU A N 1
ATOM 1504 C CA . LEU A 1 213 ? 109.966 94.240 74.562 1.00 53.26 210 LEU A CA 1
ATOM 1505 C C . LEU A 1 213 ? 108.707 95.041 74.273 1.00 55.14 210 LEU A C 1
ATOM 1506 O O . LEU A 1 213 ? 108.541 96.152 74.783 1.00 60.16 210 LEU A O 1
ATOM 1511 N N . SER A 1 214 ? 107.806 94.493 73.458 1.00 49.94 211 SER A N 1
ATOM 1512 C CA . SER A 1 214 ? 106.567 95.198 73.155 1.00 43.85 211 SER A CA 1
ATOM 1513 C C . SER A 1 214 ? 105.657 95.282 74.374 1.00 51.14 211 SER A C 1
ATOM 1514 O O . SER A 1 214 ? 104.983 96.295 74.579 1.00 50.65 211 SER A O 1
ATOM 1517 N N . ALA A 1 215 ? 105.615 94.226 75.191 1.00 51.70 212 ALA A N 1
ATOM 1518 C CA . ALA A 1 215 ? 104.833 94.287 76.422 1.00 42.90 212 ALA A CA 1
ATOM 1519 C C . ALA A 1 215 ? 105.385 95.343 77.372 1.00 50.59 212 ALA A C 1
ATOM 1520 O O . ALA A 1 215 ? 104.624 96.119 77.967 1.00 58.35 212 ALA A O 1
ATOM 1522 N N . ARG A 1 216 ? 106.710 95.396 77.518 1.00 42.78 213 ARG A N 1
ATOM 1523 C CA . ARG A 1 216 ? 107.315 96.417 78.368 1.00 38.74 213 ARG A CA 1
ATOM 1524 C C . ARG A 1 216 ? 107.065 97.816 77.814 1.00 47.91 213 ARG A C 1
ATOM 1525 O O . ARG A 1 216 ? 106.818 98.757 78.578 1.00 50.37 213 ARG A O 1
ATOM 1533 N N . ALA A 1 217 ? 107.119 97.970 76.489 1.00 44.88 214 ALA A N 1
ATOM 1534 C CA . ALA A 1 217 ? 106.840 99.262 75.873 1.00 30.85 214 ALA A CA 1
ATOM 1535 C C . ALA A 1 217 ? 105.396 99.686 76.098 1.00 32.99 214 ALA A C 1
ATOM 1536 O O . ALA A 1 217 ? 105.126 100.862 76.355 1.00 42.46 214 ALA A O 1
ATOM 1538 N N . THR A 1 218 ? 104.454 98.745 75.994 1.00 43.54 215 THR A N 1
ATOM 1539 C CA . THR A 1 218 ? 103.054 99.061 76.262 1.00 41.95 215 THR A CA 1
ATOM 1540 C C . THR A 1 218 ? 102.857 99.484 77.710 1.00 41.56 215 THR A C 1
ATOM 1541 O O . THR A 1 218 ? 102.149 100.461 77.992 1.00 46.66 215 THR A O 1
ATOM 1545 N N . ALA A 1 219 ? 103.483 98.766 78.644 1.00 34.61 216 ALA A N 1
ATOM 1546 C CA . ALA A 1 219 ? 103.374 99.139 80.049 1.00 29.39 216 ALA A CA 1
ATOM 1547 C C . ALA A 1 219 ? 103.944 100.529 80.297 1.00 38.60 216 ALA A C 1
ATOM 1548 O O . ALA A 1 219 ? 103.332 101.341 81.000 1.00 47.80 216 ALA A O 1
ATOM 1550 N N . ALA A 1 220 ? 105.111 100.827 79.721 1.00 40.82 217 ALA A N 1
ATOM 1551 C CA . ALA A 1 220 ? 105.719 102.141 79.912 1.00 36.50 217 ALA A CA 1
ATOM 1552 C C . ALA A 1 220 ? 104.875 103.244 79.286 1.00 35.14 217 ALA A C 1
ATOM 1553 O O . ALA A 1 220 ? 104.726 104.323 79.869 1.00 39.42 217 ALA A O 1
ATOM 1555 N N . PHE A 1 221 ? 104.323 102.996 78.097 1.00 35.64 218 PHE A N 1
ATOM 1556 C CA . PHE A 1 221 ? 103.488 103.993 77.439 1.00 25.71 218 PHE A CA 1
ATOM 1557 C C . PHE A 1 221 ? 102.228 104.276 78.244 1.00 35.50 218 PHE A C 1
ATOM 1558 O O . PHE A 1 221 ? 101.803 105.431 78.358 1.00 52.18 218 PHE A O 1
ATOM 1566 N N . ILE A 1 222 ? 101.609 103.234 78.801 1.00 46.34 219 ILE A N 1
ATOM 1567 C CA . ILE A 1 222 ? 100.426 103.441 79.629 1.00 34.85 219 ILE A CA 1
ATOM 1568 C C . ILE A 1 222 ? 100.789 104.186 80.907 1.00 34.19 219 ILE A C 1
ATOM 1569 O O . ILE A 1 222 ? 100.063 105.085 81.345 1.00 41.56 219 ILE A O 1
ATOM 1574 N N . LEU A 1 223 ? 101.921 103.834 81.520 1.00 49.22 220 LEU A N 1
ATOM 1575 C CA . LEU A 1 223 ? 102.330 104.488 82.758 1.00 42.84 220 LEU A CA 1
ATOM 1576 C C . LEU A 1 223 ? 102.625 105.967 82.539 1.00 43.17 220 LEU A C 1
ATOM 1577 O O . LEU A 1 223 ? 102.260 106.807 83.369 1.00 43.02 220 LEU A O 1
ATOM 1582 N N . ALA A 1 224 ? 103.291 106.305 81.433 1.00 55.45 221 ALA A N 1
ATOM 1583 C CA . ALA A 1 224 ? 103.617 107.701 81.163 1.00 55.70 221 ALA A CA 1
ATOM 1584 C C . ALA A 1 224 ? 102.361 108.538 80.955 1.00 59.11 221 ALA A C 1
ATOM 1585 O O . ALA A 1 224 ? 102.274 109.668 81.447 1.00 65.70 221 ALA A O 1
ATOM 1587 N N . ASN A 1 225 ? 101.379 108.002 80.235 1.00 46.98 222 ASN A N 1
ATOM 1588 C CA . ASN A 1 225 ? 100.148 108.735 79.938 1.00 45.60 222 ASN A CA 1
ATOM 1589 C C . ASN A 1 225 ? 99.090 108.468 81.010 1.00 56.20 222 ASN A C 1
ATOM 1590 O O . ASN A 1 225 ? 98.004 107.950 80.755 1.00 59.71 222 ASN A O 1
ATOM 1595 N N . GLU A 1 226 ? 99.440 108.843 82.235 1.00 71.26 223 GLU A N 1
ATOM 1596 C CA . GLU A 1 226 ? 98.536 108.726 83.366 1.00 63.44 223 GLU A CA 1
ATOM 1597 C C . GLU A 1 226 ? 97.420 109.764 83.266 1.00 72.38 223 GLU A C 1
ATOM 1598 O O . GLU A 1 226 ? 97.514 110.746 82.526 1.00 80.40 223 GLU A O 1
ATOM 1604 N N . HIS A 1 227 ? 96.350 109.529 84.029 1.00 76.64 224 HIS A N 1
ATOM 1605 C CA . HIS A 1 227 ? 95.210 110.444 84.115 1.00 80.20 224 HIS A CA 1
ATOM 1606 C C . HIS A 1 227 ? 94.563 110.686 82.753 1.00 78.34 224 HIS A C 1
ATOM 1607 O O . HIS A 1 227 ? 94.138 111.802 82.447 1.00 78.14 224 HIS A O 1
ATOM 1614 N N . ASN A 1 228 ? 94.483 109.650 81.924 1.00 70.81 225 ASN A N 1
ATOM 1615 C CA . ASN A 1 228 ? 93.900 109.745 80.587 1.00 72.93 225 ASN A CA 1
ATOM 1616 C C . ASN A 1 228 ? 92.917 108.590 80.419 1.00 74.41 225 ASN A C 1
ATOM 1617 O O . ASN A 1 228 ? 93.300 107.487 80.022 1.00 74.44 225 ASN A O 1
ATOM 1622 N N . VAL A 1 229 ? 91.645 108.851 80.723 1.00 71.78 226 VAL A N 1
ATOM 1623 C CA . VAL A 1 229 ? 90.631 107.803 80.665 1.00 72.05 226 VAL A CA 1
ATOM 1624 C C . VAL A 1 229 ? 90.399 107.355 79.227 1.00 70.63 226 VAL A C 1
ATOM 1625 O O . VAL A 1 229 ? 90.209 106.161 78.958 1.00 74.91 226 VAL A O 1
ATOM 1629 N N . ALA A 1 230 ? 90.402 108.299 78.283 1.00 70.22 227 ALA A N 1
ATOM 1630 C CA . ALA A 1 230 ? 90.177 107.945 76.885 1.00 75.19 227 ALA A CA 1
ATOM 1631 C C . ALA A 1 230 ? 91.268 107.018 76.367 1.00 74.00 227 ALA A C 1
ATOM 1632 O O . ALA A 1 230 ? 90.981 106.030 75.682 1.00 71.72 227 ALA A O 1
ATOM 1634 N N . LEU A 1 231 ? 92.528 107.313 76.693 1.00 64.18 228 LEU A N 1
ATOM 1635 C CA . LEU A 1 231 ? 93.619 106.432 76.291 1.00 65.08 228 LEU A CA 1
ATOM 1636 C C . LEU A 1 231 ? 93.505 105.069 76.960 1.00 70.18 228 LEU A C 1
ATOM 1637 O O . LEU A 1 231 ? 93.758 104.038 76.327 1.00 72.93 228 LEU A O 1
ATOM 1642 N N . PHE A 1 232 ? 93.136 105.046 78.242 1.00 59.67 229 PHE A N 1
ATOM 1643 C CA . PHE A 1 232 ? 92.976 103.783 78.951 1.00 52.14 229 PHE A CA 1
ATOM 1644 C C . PHE A 1 232 ? 91.902 102.909 78.325 1.00 59.04 229 PHE A C 1
ATOM 1645 O O . PHE A 1 232 ? 92.088 101.693 78.230 1.00 65.98 229 PHE A O 1
ATOM 1653 N N . LYS A 1 233 ? 90.788 103.498 77.898 1.00 66.19 230 LYS A N 1
ATOM 1654 C CA . LYS A 1 233 ? 89.732 102.732 77.251 1.00 64.89 230 LYS A CA 1
ATOM 1655 C C . LYS A 1 233 ? 90.070 102.364 75.815 1.00 64.11 230 LYS A C 1
ATOM 1656 O O . LYS A 1 233 ? 89.602 101.331 75.323 1.00 69.44 230 LYS A O 1
ATOM 1662 N N . HIS A 1 234 ? 90.868 103.184 75.129 1.00 69.25 231 HIS A N 1
ATOM 1663 C CA . HIS A 1 234 ? 91.250 102.876 73.756 1.00 74.24 231 HIS A CA 1
ATOM 1664 C C . HIS A 1 234 ? 92.327 101.801 73.685 1.00 72.17 231 HIS A C 1
ATOM 1665 O O . HIS A 1 234 ? 92.392 101.062 72.697 1.00 72.80 231 HIS A O 1
ATOM 1672 N N . PHE A 1 235 ? 93.173 101.695 74.708 1.00 64.62 232 PHE A N 1
ATOM 1673 C CA . PHE A 1 235 ? 94.251 100.717 74.729 1.00 65.51 232 PHE A CA 1
ATOM 1674 C C . PHE A 1 235 ? 93.896 99.468 75.525 1.00 66.92 232 PHE A C 1
ATOM 1675 O O . PHE A 1 235 ? 94.797 98.742 75.953 1.00 68.35 232 PHE A O 1
ATOM 1683 N N . ALA A 1 236 ? 92.606 99.206 75.741 1.00 62.28 233 ALA A N 1
ATOM 1684 C CA . ALA A 1 236 ? 92.202 98.031 76.502 1.00 61.72 233 ALA A CA 1
ATOM 1685 C C . ALA A 1 236 ? 92.314 96.747 75.695 1.00 61.83 233 ALA A C 1
ATOM 1686 O O . ALA A 1 236 ? 92.360 95.664 76.285 1.00 69.17 233 ALA A O 1
ATOM 1688 N N . ASP A 1 237 ? 92.356 96.838 74.366 1.00 62.47 234 ASP A N 1
ATOM 1689 C CA . ASP A 1 237 ? 92.469 95.648 73.534 1.00 65.07 234 ASP A CA 1
ATOM 1690 C C . ASP A 1 237 ? 93.857 95.026 73.581 1.00 65.44 234 ASP A C 1
ATOM 1691 O O . ASP A 1 237 ? 94.035 93.902 73.101 1.00 64.52 234 ASP A O 1
ATOM 1696 N N . LEU A 1 238 ? 94.840 95.731 74.139 1.00 62.33 235 LEU A N 1
ATOM 1697 C CA . LEU A 1 238 ? 96.199 95.222 74.242 1.00 57.16 235 LEU A CA 1
ATOM 1698 C C . LEU A 1 238 ? 96.430 94.392 75.495 1.00 63.60 235 LEU A C 1
ATOM 1699 O O . LEU A 1 238 ? 97.505 93.801 75.635 1.00 75.65 235 LEU A O 1
ATOM 1704 N N . LEU A 1 239 ? 95.465 94.346 76.410 1.00 51.18 236 LEU A N 1
ATOM 1705 C CA . LEU A 1 239 ? 95.669 93.622 77.660 1.00 48.48 236 LEU A CA 1
ATOM 1706 C C . LEU A 1 239 ? 95.845 92.116 77.479 1.00 54.45 236 LEU A C 1
ATOM 1707 O O . LEU A 1 239 ? 96.743 91.554 78.131 1.00 55.34 236 LEU A O 1
ATOM 1712 N N . PRO A 1 240 ? 95.041 91.404 76.673 1.00 54.53 237 PRO A N 1
ATOM 1713 C CA . PRO A 1 240 ? 95.310 89.964 76.497 1.00 49.47 237 PRO A CA 1
ATOM 1714 C C . PRO A 1 240 ? 96.705 89.671 75.979 1.00 51.45 237 PRO A C 1
ATOM 1715 O O . PRO A 1 240 ? 97.344 88.713 76.433 1.00 61.73 237 PRO A O 1
ATOM 1719 N N . GLY A 1 241 ? 97.203 90.480 75.042 1.00 46.22 238 GLY A N 1
ATOM 1720 C CA . GLY A 1 241 ? 98.557 90.282 74.556 1.00 41.03 238 GLY A CA 1
ATOM 1721 C C . GLY A 1 241 ? 99.594 90.514 75.634 1.00 45.18 238 GLY A C 1
ATOM 1722 O O . GLY A 1 241 ? 100.571 89.770 75.737 1.00 57.03 238 GLY A O 1
ATOM 1723 N N . PHE A 1 242 ? 99.391 91.543 76.459 1.00 36.58 239 PHE A N 1
ATOM 1724 C CA . PHE A 1 242 ? 100.303 91.814 77.565 1.00 35.51 239 PHE A CA 1
ATOM 1725 C C . PHE A 1 242 ? 100.329 90.656 78.556 1.00 49.73 239 PHE A C 1
ATOM 1726 O O . PHE A 1 242 ? 101.400 90.248 79.025 1.00 49.77 239 PHE A O 1
ATOM 1734 N N . LEU A 1 243 ? 99.155 90.109 78.884 1.00 52.96 240 LEU A N 1
ATOM 1735 C CA . LEU A 1 243 ? 99.092 89.000 79.830 1.00 40.41 240 LEU A CA 1
ATOM 1736 C C . LEU A 1 243 ? 99.728 87.741 79.253 1.00 40.27 240 LEU A C 1
ATOM 1737 O O . LEU A 1 243 ? 100.442 87.020 79.958 1.00 47.92 240 LEU A O 1
ATOM 1742 N N . GLN A 1 244 ? 99.491 87.462 77.971 1.00 49.99 241 GLN A N 1
ATOM 1743 C CA . GLN A 1 244 ? 100.153 86.325 77.342 1.00 51.14 241 GLN A CA 1
ATOM 1744 C C . GLN A 1 244 ? 101.664 86.515 77.321 1.00 57.88 241 GLN A C 1
ATOM 1745 O O . GLN A 1 244 ? 102.420 85.561 77.535 1.00 60.95 241 GLN A O 1
ATOM 1751 N N . ALA A 1 245 ? 102.123 87.744 77.071 1.00 48.05 242 ALA A N 1
ATOM 1752 C CA . ALA A 1 245 ? 103.556 88.011 77.039 1.00 36.68 242 ALA A CA 1
ATOM 1753 C C . ALA A 1 245 ? 104.194 87.806 78.406 1.00 38.31 242 ALA A C 1
ATOM 1754 O O . ALA A 1 245 ? 105.276 87.219 78.506 1.00 49.66 242 ALA A O 1
ATOM 1756 N N . VAL A 1 246 ? 103.546 88.284 79.472 1.00 44.09 243 VAL A N 1
ATOM 1757 C CA . VAL A 1 246 ? 104.126 88.099 80.802 1.00 48.50 243 VAL A CA 1
ATOM 1758 C C . VAL A 1 246 ? 104.084 86.628 81.205 1.00 45.58 243 VAL A C 1
ATOM 1759 O O . VAL A 1 246 ? 105.024 86.116 81.827 1.00 43.75 243 VAL A O 1
ATOM 1763 N N . ASN A 1 247 ? 103.015 85.916 80.834 1.00 54.19 244 ASN A N 1
ATOM 1764 C CA . ASN A 1 247 ? 102.956 84.480 81.083 1.00 47.91 244 ASN A CA 1
ATOM 1765 C C . ASN A 1 247 ? 104.102 83.756 80.389 1.00 54.31 244 ASN A C 1
ATOM 1766 O O . ASN A 1 247 ? 104.760 82.896 80.983 1.00 61.48 244 ASN A O 1
ATOM 1771 N N . ASP A 1 248 ? 104.354 84.095 79.123 1.00 59.63 245 ASP A N 1
ATOM 1772 C CA . ASP A 1 248 ? 105.421 83.439 78.376 1.00 56.06 245 ASP A CA 1
ATOM 1773 C C . ASP A 1 248 ? 106.797 83.803 78.915 1.00 59.38 245 ASP A C 1
ATOM 1774 O O . ASP A 1 248 ? 107.694 82.954 78.940 1.00 63.66 245 ASP A O 1
ATOM 1779 N N . SER A 1 249 ? 106.985 85.052 79.347 1.00 54.98 246 SER A N 1
ATOM 1780 C CA . SER A 1 249 ? 108.299 85.485 79.808 1.00 49.93 246 SER A CA 1
ATOM 1781 C C . SER A 1 249 ? 108.628 84.911 81.180 1.00 50.08 246 SER A C 1
ATOM 1782 O O . SER A 1 249 ? 109.789 84.592 81.458 1.00 53.95 246 SER A O 1
ATOM 1785 N N . CYS A 1 250 ? 107.626 84.774 82.054 1.00 58.37 247 CYS A N 1
ATOM 1786 C CA . CYS A 1 250 ? 107.889 84.257 83.392 1.00 56.88 247 CYS A CA 1
ATOM 1787 C C . CYS A 1 250 ? 108.343 82.804 83.381 1.00 58.51 247 CYS A C 1
ATOM 1788 O O . CYS A 1 250 ? 108.988 82.364 84.337 1.00 59.88 247 CYS A O 1
ATOM 1791 N N . TYR A 1 251 ? 108.026 82.053 82.330 1.00 70.17 248 TYR A N 1
ATOM 1792 C CA . TYR A 1 251 ? 108.471 80.670 82.219 1.00 70.02 248 TYR A CA 1
ATOM 1793 C C . TYR A 1 251 ? 109.865 80.542 81.620 1.00 75.75 248 TYR A C 1
ATOM 1794 O O . TYR A 1 251 ? 110.376 79.422 81.518 1.00 75.46 248 TYR A O 1
ATOM 1803 N N . GLN A 1 252 ? 110.487 81.652 81.224 1.00 71.79 249 GLN A N 1
ATOM 1804 C CA . GLN A 1 252 ? 111.843 81.656 80.691 1.00 64.95 249 GLN A CA 1
ATOM 1805 C C . GLN A 1 252 ? 112.821 82.340 81.642 1.00 69.82 249 GLN A C 1
ATOM 1806 O O . GLN A 1 252 ? 113.827 82.904 81.204 1.00 69.69 249 GLN A O 1
ATOM 1812 N N . ASN A 1 253 ? 112.532 82.295 82.945 1.00 76.71 250 ASN A N 1
ATOM 1813 C CA . ASN A 1 253 ? 113.381 82.897 83.975 1.00 78.03 250 ASN A CA 1
ATOM 1814 C C . ASN A 1 253 ? 113.602 84.386 83.718 1.00 77.75 250 ASN A C 1
ATOM 1815 O O . ASN A 1 253 ? 114.703 84.909 83.898 1.00 80.37 250 ASN A O 1
ATOM 1820 N N . ASP A 1 254 ? 112.544 85.076 83.298 1.00 69.91 251 ASP A N 1
ATOM 1821 C CA . ASP A 1 254 ? 112.616 86.502 82.982 1.00 69.58 251 ASP A CA 1
ATOM 1822 C C . ASP A 1 254 ? 111.373 87.175 83.555 1.00 67.54 251 ASP A C 1
ATOM 1823 O O . ASP A 1 254 ? 110.283 87.064 82.986 1.00 76.26 251 ASP A O 1
ATOM 1828 N N . ASP A 1 255 ? 111.539 87.872 84.679 1.00 53.93 252 ASP A N 1
ATOM 1829 C CA . ASP A 1 255 ? 110.446 88.580 85.332 1.00 57.23 252 ASP A CA 1
ATOM 1830 C C . ASP A 1 255 ? 110.450 90.071 85.016 1.00 64.37 252 ASP A C 1
ATOM 1831 O O . ASP A 1 255 ? 110.048 90.883 85.855 1.00 69.00 252 ASP A O 1
ATOM 1836 N N . SER A 1 256 ? 110.910 90.450 83.822 1.00 63.16 253 SER A N 1
ATOM 1837 C CA . SER A 1 256 ? 110.915 91.861 83.453 1.00 59.41 253 SER A CA 1
ATOM 1838 C C . SER A 1 256 ? 109.503 92.373 83.201 1.00 53.77 253 SER A C 1
ATOM 1839 O O . SER A 1 256 ? 109.188 93.522 83.528 1.00 51.65 253 SER A O 1
ATOM 1842 N N . VAL A 1 257 ? 108.640 91.539 82.619 1.00 44.35 254 VAL A N 1
ATOM 1843 C CA . VAL A 1 257 ? 107.281 91.979 82.322 1.00 51.33 254 VAL A CA 1
ATOM 1844 C C . VAL A 1 257 ? 106.396 91.894 83.562 1.00 54.59 254 VAL A C 1
ATOM 1845 O O . VAL A 1 257 ? 105.446 92.672 83.705 1.00 52.88 254 VAL A O 1
ATOM 1849 N N . LEU A 1 258 ? 106.681 90.956 84.468 1.00 44.74 255 LEU A N 1
ATOM 1850 C CA . LEU A 1 258 ? 105.926 90.877 85.714 1.00 38.05 255 LEU A CA 1
ATOM 1851 C C . LEU A 1 258 ? 106.122 92.133 86.552 1.00 40.82 255 LEU A C 1
ATOM 1852 O O . LEU A 1 258 ? 105.186 92.604 87.209 1.00 49.39 255 LEU A O 1
ATOM 1857 N N . LYS A 1 259 ? 107.335 92.689 86.545 1.00 40.87 256 LYS A N 1
ATOM 1858 C CA . LYS A 1 259 ? 107.568 93.957 87.226 1.00 38.84 256 LYS A CA 1
ATOM 1859 C C . LYS A 1 259 ? 106.753 95.075 86.591 1.00 47.06 256 LYS A C 1
ATOM 1860 O O . LYS A 1 259 ? 106.240 95.955 87.291 1.00 57.40 256 LYS A O 1
ATOM 1866 N N . SER A 1 260 ? 106.619 95.057 85.263 1.00 36.51 257 SER A N 1
ATOM 1867 C CA . SER A 1 260 ? 105.774 96.037 84.589 1.00 35.11 257 SER A CA 1
ATOM 1868 C C . SER A 1 260 ? 104.315 95.884 84.997 1.00 45.46 257 SER A C 1
ATOM 1869 O O . SER A 1 260 ? 103.610 96.880 85.192 1.00 54.33 257 SER A O 1
ATOM 1872 N N . LEU A 1 261 ? 103.839 94.643 85.122 1.00 35.08 258 LEU A N 1
ATOM 1873 C CA . LEU A 1 261 ? 102.467 94.420 85.569 1.00 22.83 258 LEU A CA 1
ATOM 1874 C C . LEU A 1 261 ? 102.266 94.913 86.996 1.00 27.89 258 LEU A C 1
ATOM 1875 O O . LEU A 1 261 ? 101.227 95.502 87.319 1.00 41.93 258 LEU A O 1
ATOM 1880 N N . VAL A 1 262 ? 103.251 94.680 87.865 1.00 33.13 259 VAL A N 1
ATOM 1881 C CA . VAL A 1 262 ? 103.170 95.180 89.235 1.00 22.48 259 VAL A CA 1
ATOM 1882 C C . VAL A 1 262 ? 103.126 96.702 89.244 1.00 38.70 259 VAL A C 1
ATOM 1883 O O . VAL A 1 262 ? 102.358 97.309 89.997 1.00 55.23 259 VAL A O 1
ATOM 1887 N N . GLU A 1 263 ? 103.948 97.342 88.410 1.00 44.78 260 GLU A N 1
ATOM 1888 C CA . GLU A 1 263 ? 103.940 98.801 88.334 1.00 40.04 260 GLU A CA 1
ATOM 1889 C C . GLU A 1 263 ? 102.600 99.324 87.830 1.00 43.73 260 GLU A C 1
ATOM 1890 O O . GLU A 1 263 ? 102.093 100.336 88.328 1.00 46.81 260 GLU A O 1
ATOM 1896 N N . ILE A 1 264 ? 102.018 98.654 86.832 1.00 36.24 261 ILE A N 1
ATOM 1897 C CA . ILE A 1 264 ? 100.716 99.067 86.315 1.00 29.35 261 ILE A CA 1
ATOM 1898 C C . ILE A 1 264 ? 99.651 98.945 87.395 1.00 38.54 261 ILE A C 1
ATOM 1899 O O . ILE A 1 264 ? 98.824 99.845 87.576 1.00 51.99 261 ILE A O 1
ATOM 1904 N N . ALA A 1 265 ? 99.655 97.832 88.131 1.00 38.89 262 ALA A N 1
ATOM 1905 C CA . ALA A 1 265 ? 98.678 97.652 89.200 1.00 28.37 262 ALA A CA 1
ATOM 1906 C C . ALA A 1 265 ? 98.890 98.649 90.331 1.00 36.70 262 ALA A C 1
ATOM 1907 O O . ALA A 1 265 ? 97.926 99.053 90.989 1.00 40.83 262 ALA A O 1
ATOM 1909 N N . ASP A 1 266 ? 100.138 99.049 90.575 1.00 46.15 263 ASP A N 1
ATOM 1910 C CA . ASP A 1 266 ? 100.423 100.005 91.639 1.00 43.87 263 ASP A CA 1
ATOM 1911 C C . ASP A 1 266 ? 99.966 101.407 91.250 1.00 47.91 263 ASP A C 1
ATOM 1912 O O . ASP A 1 266 ? 99.314 102.095 92.043 1.00 54.12 263 ASP A O 1
ATOM 1917 N N . THR A 1 267 ? 100.271 101.838 90.026 1.00 42.61 264 THR A N 1
ATOM 1918 C CA . THR A 1 267 ? 100.052 103.225 89.633 1.00 44.50 264 THR A CA 1
ATOM 1919 C C . THR A 1 267 ? 98.693 103.450 88.975 1.00 45.45 264 THR A C 1
ATOM 1920 O O . THR A 1 267 ? 97.942 104.336 89.393 1.00 53.69 264 THR A O 1
ATOM 1924 N N . VAL A 1 268 ? 98.363 102.669 87.951 1.00 45.51 265 VAL A N 1
ATOM 1925 C CA . VAL A 1 268 ? 97.134 102.877 87.185 1.00 42.17 265 VAL A CA 1
ATOM 1926 C C . VAL A 1 268 ? 96.313 101.591 87.126 1.00 46.52 265 VAL A C 1
ATOM 1927 O O . VAL A 1 268 ? 96.214 100.954 86.067 1.00 51.49 265 VAL A O 1
ATOM 1931 N N . PRO A 1 269 ? 95.685 101.183 88.232 1.00 28.94 266 PRO A N 1
ATOM 1932 C CA . PRO A 1 269 ? 94.896 99.943 88.211 1.00 37.39 266 PRO A CA 1
ATOM 1933 C C . PRO A 1 269 ? 93.694 99.998 87.289 1.00 49.11 266 PRO A C 1
ATOM 1934 O O . PRO A 1 269 ? 93.269 98.945 86.797 1.00 60.42 266 PRO A O 1
ATOM 1938 N N . LYS A 1 270 ? 93.135 101.184 87.036 1.00 41.21 267 LYS A N 1
ATOM 1939 C CA . LYS A 1 270 ? 91.939 101.277 86.206 1.00 41.17 267 LYS A CA 1
ATOM 1940 C C . LYS A 1 270 ? 92.183 100.743 84.803 1.00 42.02 267 LYS A C 1
ATOM 1941 O O . LYS A 1 270 ? 91.249 100.257 84.155 1.00 50.87 267 LYS A O 1
ATOM 1947 N N . TYR A 1 271 ? 93.426 100.814 84.322 1.00 34.01 268 TYR A N 1
ATOM 1948 C CA . TYR A 1 271 ? 93.749 100.268 83.008 1.00 35.23 268 TYR A CA 1
ATOM 1949 C C . TYR A 1 271 ? 93.422 98.785 82.923 1.00 42.53 268 TYR A C 1
ATOM 1950 O O . TYR A 1 271 ? 93.043 98.294 81.854 1.00 49.27 268 TYR A O 1
ATOM 1959 N N . LEU A 1 272 ? 93.551 98.060 84.032 1.00 45.05 269 LEU A N 1
ATOM 1960 C CA . LEU A 1 272 ? 93.255 96.635 84.052 1.00 41.42 269 LEU A CA 1
ATOM 1961 C C . LEU A 1 272 ? 91.768 96.337 84.170 1.00 44.43 269 LEU A C 1
ATOM 1962 O O . LEU A 1 272 ? 91.384 95.170 84.058 1.00 52.92 269 LEU A O 1
ATOM 1967 N N . ARG A 1 273 ? 90.931 97.355 84.386 1.00 50.06 270 ARG A N 1
ATOM 1968 C CA . ARG A 1 273 ? 89.516 97.117 84.667 1.00 47.86 270 ARG A CA 1
ATOM 1969 C C . ARG A 1 273 ? 88.811 96.331 83.566 1.00 54.03 270 ARG A C 1
ATOM 1970 O O . ARG A 1 273 ? 88.002 95.447 83.897 1.00 55.65 270 ARG A O 1
ATOM 1978 N N . PRO A 1 274 ? 89.031 96.600 82.272 1.00 62.74 271 PRO A N 1
ATOM 1979 C CA . PRO A 1 274 ? 88.439 95.745 81.234 1.00 56.64 271 PRO A CA 1
ATOM 1980 C C . PRO A 1 274 ? 88.664 94.253 81.422 1.00 59.61 271 PRO A C 1
ATOM 1981 O O . PRO A 1 274 ? 87.730 93.463 81.226 1.00 60.83 271 PRO A O 1
ATOM 1985 N N . HIS A 1 275 ? 89.879 93.832 81.790 1.00 59.01 272 HIS A N 1
ATOM 1986 C CA . HIS A 1 275 ? 90.228 92.414 81.830 1.00 59.23 272 HIS A CA 1
ATOM 1987 C C . HIS A 1 275 ? 90.744 91.976 83.197 1.00 56.98 272 HIS A C 1
ATOM 1988 O O . HIS A 1 275 ? 91.490 90.992 83.284 1.00 61.80 272 HIS A O 1
ATOM 1995 N N . LEU A 1 276 ? 90.328 92.663 84.264 1.00 52.25 273 LEU A N 1
ATOM 1996 C CA . LEU A 1 276 ? 90.915 92.443 85.583 1.00 48.18 273 LEU A CA 1
ATOM 1997 C C . LEU A 1 276 ? 90.864 90.977 85.980 1.00 47.41 273 LEU A C 1
ATOM 1998 O O . LEU A 1 276 ? 91.879 90.401 86.386 1.00 57.49 273 LEU A O 1
ATOM 2003 N N . GLU A 1 277 ? 89.696 90.348 85.823 1.00 46.43 274 GLU A N 1
ATOM 2004 C CA . GLU A 1 277 ? 89.555 88.940 86.177 1.00 46.91 274 GLU A CA 1
ATOM 2005 C C . GLU A 1 277 ? 90.649 88.106 85.531 1.00 51.69 274 GLU A C 1
ATOM 2006 O O . GLU A 1 277 ? 91.377 87.379 86.219 1.00 62.37 274 GLU A O 1
ATOM 2012 N N . ALA A 1 278 ? 90.827 88.259 84.215 1.00 51.47 275 ALA A N 1
ATOM 2013 C CA . ALA A 1 278 ? 91.865 87.508 83.520 1.00 43.42 275 ALA A CA 1
ATOM 2014 C C . ALA A 1 278 ? 93.211 87.714 84.194 1.00 42.93 275 ALA A C 1
ATOM 2015 O O . ALA A 1 278 ? 93.879 86.747 84.583 1.00 50.14 275 ALA A O 1
ATOM 2017 N N . THR A 1 279 ? 93.579 88.980 84.416 1.00 40.03 276 THR A N 1
ATOM 2018 C CA . THR A 1 279 ? 94.839 89.284 85.083 1.00 31.25 276 THR A CA 1
ATOM 2019 C C . THR A 1 279 ? 94.952 88.511 86.383 1.00 42.73 276 THR A C 1
ATOM 2020 O O . THR A 1 279 ? 95.927 87.781 86.604 1.00 51.64 276 THR A O 1
ATOM 2024 N N . LEU A 1 280 ? 93.915 88.596 87.221 1.00 50.75 277 LEU A N 1
ATOM 2025 C CA . LEU A 1 280 ? 93.954 87.919 88.509 1.00 40.62 277 LEU A CA 1
ATOM 2026 C C . LEU A 1 280 ? 94.245 86.441 88.323 1.00 43.70 277 LEU A C 1
ATOM 2027 O O . LEU A 1 280 ? 95.172 85.898 88.938 1.00 49.05 277 LEU A O 1
ATOM 2032 N N . GLN A 1 281 ? 93.517 85.794 87.409 1.00 45.02 278 GLN A N 1
ATOM 2033 C CA . GLN A 1 281 ? 93.713 84.366 87.205 1.00 38.29 278 GLN A CA 1
ATOM 2034 C C . GLN A 1 281 ? 95.164 84.076 86.865 1.00 42.38 278 GLN A C 1
ATOM 2035 O O . GLN A 1 281 ? 95.792 83.198 87.471 1.00 51.55 278 GLN A O 1
ATOM 2041 N N . LEU A 1 282 ? 95.736 84.866 85.953 1.00 43.41 279 LEU A N 1
ATOM 2042 C CA . LEU A 1 282 ? 97.129 84.663 85.581 1.00 40.26 279 LEU A CA 1
ATOM 2043 C C . LEU A 1 282 ? 98.017 84.694 86.814 1.00 41.58 279 LEU A C 1
ATOM 2044 O O . LEU A 1 282 ? 98.789 83.758 87.059 1.00 53.11 279 LEU A O 1
ATOM 2049 N N . SER A 1 283 ? 97.860 85.730 87.642 1.00 34.74 280 SER A N 1
ATOM 2050 C CA . SER A 1 283 ? 98.680 85.838 88.842 1.00 30.71 280 SER A CA 1
ATOM 2051 C C . SER A 1 283 ? 98.545 84.584 89.689 1.00 43.53 280 SER A C 1
ATOM 2052 O O . SER A 1 283 ? 99.548 83.993 90.110 1.00 52.25 280 SER A O 1
ATOM 2055 N N . LEU A 1 284 ? 97.307 84.118 89.880 1.00 50.28 281 LEU A N 1
ATOM 2056 C CA . LEU A 1 284 ? 97.089 82.921 90.681 1.00 42.32 281 LEU A CA 1
ATOM 2057 C C . LEU A 1 284 ? 97.886 81.756 90.120 1.00 44.55 281 LEU A C 1
ATOM 2058 O O . LEU A 1 284 ? 98.617 81.077 90.851 1.00 52.04 281 LEU A O 1
ATOM 2063 N N . LYS A 1 285 ? 97.805 81.553 88.803 1.00 41.65 282 LYS A N 1
ATOM 2064 C CA . LYS A 1 285 ? 98.591 80.501 88.174 1.00 35.94 282 LYS A CA 1
ATOM 2065 C C . LYS A 1 285 ? 100.071 80.709 88.454 1.00 36.47 282 LYS A C 1
ATOM 2066 O O . LYS A 1 285 ? 100.758 79.805 88.945 1.00 38.85 282 LYS A O 1
ATOM 2072 N N . LEU A 1 286 ? 100.561 81.927 88.219 1.00 47.44 283 LEU A N 1
ATOM 2073 C CA . LEU A 1 286 ? 101.970 82.210 88.445 1.00 46.39 283 LEU A CA 1
ATOM 2074 C C . LEU A 1 286 ? 102.334 82.129 89.917 1.00 50.25 283 LEU A C 1
ATOM 2075 O O . LEU A 1 286 ? 103.515 81.972 90.243 1.00 51.72 283 LEU A O 1
ATOM 2080 N N . CYS A 1 287 ? 101.350 82.228 90.812 1.00 58.16 284 CYS A N 1
ATOM 2081 C CA . CYS A 1 287 ? 101.630 82.080 92.232 1.00 52.89 284 CYS A CA 1
ATOM 2082 C C . CYS A 1 287 ? 101.530 80.630 92.682 1.00 54.48 284 CYS A C 1
ATOM 2083 O O . CYS A 1 287 ? 102.076 80.282 93.734 1.00 55.57 284 CYS A O 1
ATOM 2086 N N . GLY A 1 288 ? 100.866 79.778 91.903 1.00 58.48 285 GLY A N 1
ATOM 2087 C CA . GLY A 1 288 ? 100.682 78.397 92.299 1.00 52.35 285 GLY A CA 1
ATOM 2088 C C . GLY A 1 288 ? 101.658 77.446 91.642 1.00 62.32 285 GLY A C 1
ATOM 2089 O O . GLY A 1 288 ? 101.715 76.265 91.995 1.00 71.03 285 GLY A O 1
ATOM 2090 N N . ASP A 1 289 ? 102.433 77.948 90.686 1.00 72.69 286 ASP A N 1
ATOM 2091 C CA . ASP A 1 289 ? 103.367 77.114 89.941 1.00 70.01 286 ASP A CA 1
ATOM 2092 C C . ASP A 1 289 ? 104.663 76.972 90.730 1.00 69.90 286 ASP A C 1
ATOM 2093 O O . ASP A 1 289 ? 105.364 77.961 90.968 1.00 74.58 286 ASP A O 1
ATOM 2098 N N . THR A 1 290 ? 104.979 75.744 91.133 1.00 74.61 287 THR A N 1
ATOM 2099 C CA . THR A 1 290 ? 106.173 75.462 91.918 1.00 79.81 287 THR A CA 1
ATOM 2100 C C . THR A 1 290 ? 107.447 75.483 91.077 1.00 84.60 287 THR A C 1
ATOM 2101 O O . THR A 1 290 ? 108.539 75.646 91.632 1.00 82.47 287 THR A O 1
ATOM 2105 N N . SER A 1 291 ? 107.330 75.365 89.752 1.00 83.93 288 SER A N 1
ATOM 2106 C CA . SER A 1 291 ? 108.513 75.363 88.897 1.00 77.27 288 SER A CA 1
ATOM 2107 C C . SER A 1 291 ? 109.280 76.675 89.004 1.00 81.08 288 SER A C 1
ATOM 2108 O O . SER A 1 291 ? 110.516 76.677 89.024 1.00 84.69 288 SER A O 1
ATOM 2111 N N . LEU A 1 292 ? 108.569 77.797 89.069 1.00 70.43 289 LEU A N 1
ATOM 2112 C CA . LEU A 1 292 ? 109.214 79.094 89.184 1.00 65.40 289 LEU A CA 1
ATOM 2113 C C . LEU A 1 292 ? 109.927 79.226 90.525 1.00 65.18 289 LEU A C 1
ATOM 2114 O O . LEU A 1 292 ? 109.562 78.598 91.522 1.00 69.33 289 LEU A O 1
ATOM 2119 N N . ASN A 1 293 ? 110.963 80.060 90.540 1.00 61.34 290 ASN A N 1
ATOM 2120 C CA . ASN A 1 293 ? 111.689 80.321 91.771 1.00 63.34 290 ASN A CA 1
ATOM 2121 C C . ASN A 1 293 ? 110.843 81.189 92.701 1.00 70.71 290 ASN A C 1
ATOM 2122 O O . ASN A 1 293 ? 109.721 81.590 92.380 1.00 71.40 290 ASN A O 1
ATOM 2127 N N . ASN A 1 294 ? 111.395 81.480 93.880 1.00 66.24 291 ASN A N 1
ATOM 2128 C CA . ASN A 1 294 ? 110.625 82.178 94.905 1.00 59.95 291 ASN A CA 1
ATOM 2129 C C . ASN A 1 294 ? 110.294 83.606 94.489 1.00 64.46 291 ASN A C 1
ATOM 2130 O O . ASN A 1 294 ? 109.203 84.104 94.788 1.00 78.84 291 ASN A O 1
ATOM 2135 N N . MET A 1 295 ? 111.221 84.284 93.807 1.00 57.56 292 MET A N 1
ATOM 2136 C CA . MET A 1 295 ? 111.004 85.687 93.465 1.00 58.89 292 MET A CA 1
ATOM 2137 C C . MET A 1 295 ? 109.833 85.858 92.504 1.00 61.59 292 MET A C 1
ATOM 2138 O O . MET A 1 295 ? 109.023 86.779 92.659 1.00 67.62 292 MET A O 1
ATOM 2143 N N . GLN A 1 296 ? 109.726 84.983 91.503 1.00 53.36 293 GLN A N 1
ATOM 2144 C CA . GLN A 1 296 ? 108.642 85.099 90.533 1.00 54.22 293 GLN A CA 1
ATOM 2145 C C . GLN A 1 296 ? 107.285 84.846 91.179 1.00 63.80 293 GLN A C 1
ATOM 2146 O O . GLN A 1 296 ? 106.318 85.569 90.911 1.00 66.51 293 GLN A O 1
ATOM 2152 N N . ARG A 1 297 ? 107.196 83.830 92.039 1.00 56.46 294 ARG A N 1
ATOM 2153 C CA . ARG A 1 297 ? 105.945 83.562 92.741 1.00 53.48 294 ARG A CA 1
ATOM 2154 C C . ARG A 1 297 ? 105.584 84.707 93.679 1.00 51.23 294 ARG A C 1
ATOM 2155 O O . ARG A 1 297 ? 104.410 85.083 93.795 1.00 65.92 294 ARG A O 1
ATOM 2163 N N . GLN A 1 298 ? 106.581 85.276 94.357 1.00 31.03 295 GLN A N 1
ATOM 2164 C CA . GLN A 1 298 ? 106.314 86.398 95.246 1.00 28.97 295 GLN A CA 1
ATOM 2165 C C . GLN A 1 298 ? 105.834 87.619 94.472 1.00 44.52 295 GLN A C 1
ATOM 2166 O O . GLN A 1 298 ? 104.946 88.337 94.935 1.00 62.03 295 GLN A O 1
ATOM 2172 N N . LEU A 1 299 ? 106.398 87.869 93.287 1.00 45.74 296 LEU A N 1
ATOM 2173 C CA . LEU A 1 299 ? 105.907 88.970 92.459 1.00 42.63 296 LEU A CA 1
ATOM 2174 C C . LEU A 1 299 ? 104.488 88.706 91.966 1.00 40.08 296 LEU A C 1
ATOM 2175 O O . LEU A 1 299 ? 103.660 89.627 91.904 1.00 51.21 296 LEU A O 1
ATOM 2180 N N . ALA A 1 300 ? 104.191 87.459 91.599 1.00 30.83 297 ALA A N 1
ATOM 2181 C CA . ALA A 1 300 ? 102.838 87.126 91.169 1.00 41.70 297 ALA A CA 1
ATOM 2182 C C . ALA A 1 300 ? 101.833 87.369 92.286 1.00 42.71 297 ALA A C 1
ATOM 2183 O O . ALA A 1 300 ? 100.738 87.887 92.046 1.00 45.98 297 ALA A O 1
ATOM 2185 N N . LEU A 1 301 ? 102.188 86.995 93.515 1.00 43.92 298 LEU A N 1
ATOM 2186 C CA . LEU A 1 301 ? 101.338 87.313 94.659 1.00 34.55 298 LEU A CA 1
ATOM 2187 C C . LEU A 1 301 ? 101.256 88.818 94.885 1.00 36.28 298 LEU A C 1
ATOM 2188 O O . LEU A 1 301 ? 100.195 89.346 95.248 1.00 51.15 298 LEU A O 1
ATOM 2193 N N . GLU A 1 302 ? 102.370 89.522 94.681 1.00 39.17 299 GLU A N 1
ATOM 2194 C CA . GLU A 1 302 ? 102.402 90.958 94.914 1.00 29.00 299 GLU A CA 1
ATOM 2195 C C . GLU A 1 302 ? 101.507 91.703 93.942 1.00 31.62 299 GLU A C 1
ATOM 2196 O O . GLU A 1 302 ? 101.037 92.796 94.258 1.00 45.62 299 GLU A O 1
ATOM 2202 N N . VAL A 1 303 ? 101.255 91.135 92.764 1.00 32.51 300 VAL A N 1
ATOM 2203 C CA . VAL A 1 303 ? 100.289 91.752 91.854 1.00 24.69 300 VAL A CA 1
ATOM 2204 C C . VAL A 1 303 ? 98.934 91.890 92.541 1.00 29.97 300 VAL A C 1
ATOM 2205 O O . VAL A 1 303 ? 98.351 92.981 92.601 1.00 43.06 300 VAL A O 1
ATOM 2209 N N . ILE A 1 304 ? 98.436 90.791 93.112 1.00 33.01 301 ILE A N 1
ATOM 2210 C CA . ILE A 1 304 ? 97.129 90.805 93.763 1.00 17.35 301 ILE A CA 1
ATOM 2211 C C . ILE A 1 304 ? 97.171 91.632 95.040 1.00 25.57 301 ILE A C 1
ATOM 2212 O O . ILE A 1 304 ? 96.212 92.340 95.368 1.00 39.77 301 ILE A O 1
ATOM 2217 N N . VAL A 1 305 ? 98.272 91.549 95.790 1.00 33.62 302 VAL A N 1
ATOM 2218 C CA . VAL A 1 305 ? 98.370 92.315 97.032 1.00 21.78 302 VAL A CA 1
ATOM 2219 C C . VAL A 1 305 ? 98.359 93.813 96.745 1.00 27.00 302 VAL A C 1
ATOM 2220 O O . VAL A 1 305 ? 97.689 94.589 97.438 1.00 44.65 302 VAL A O 1
ATOM 2224 N N . THR A 1 306 ? 99.097 94.246 95.720 1.00 29.56 303 THR A N 1
ATOM 2225 C CA . THR A 1 306 ? 99.105 95.653 95.340 1.00 20.08 303 THR A CA 1
ATOM 2226 C C . THR A 1 306 ? 97.749 96.087 94.806 1.00 23.30 303 THR A C 1
ATOM 2227 O O . THR A 1 306 ? 97.318 97.219 95.046 1.00 41.82 303 THR A O 1
ATOM 2231 N N . LEU A 1 307 ? 97.065 95.208 94.068 1.00 28.92 304 LEU A N 1
ATOM 2232 C CA . LEU A 1 307 ? 95.715 95.535 93.625 1.00 27.57 304 LEU A CA 1
ATOM 2233 C C . LEU A 1 307 ? 94.785 95.745 94.812 1.00 35.83 304 LEU A C 1
ATOM 2234 O O . LEU A 1 307 ? 93.962 96.666 94.810 1.00 48.72 304 LEU A O 1
ATOM 2239 N N . SER A 1 308 ? 94.901 94.897 95.836 1.00 42.48 305 SER A N 1
ATOM 2240 C CA . SER A 1 308 ? 94.079 95.064 97.032 1.00 39.27 305 SER A CA 1
ATOM 2241 C C . SER A 1 308 ? 94.412 96.360 97.758 1.00 37.62 305 SER A C 1
ATOM 2242 O O . SER A 1 308 ? 93.512 97.058 98.239 1.00 46.25 305 SER A O 1
ATOM 2245 N N . GLU A 1 309 ? 95.700 96.691 97.863 1.00 50.67 306 GLU A N 1
ATOM 2246 C CA . GLU A 1 309 ? 96.100 97.912 98.558 1.00 53.38 306 GLU A CA 1
ATOM 2247 C C . GLU A 1 309 ? 95.628 99.161 97.824 1.00 47.82 306 GLU A C 1
ATOM 2248 O O . GLU A 1 309 ? 95.129 100.102 98.451 1.00 49.77 306 GLU A O 1
ATOM 2254 N N . THR A 1 310 ? 95.778 99.192 96.500 1.00 47.33 307 THR A N 1
ATOM 2255 C CA . THR A 1 310 ? 95.531 100.406 95.729 1.00 48.86 307 THR A CA 1
ATOM 2256 C C . THR A 1 310 ? 94.070 100.529 95.308 1.00 48.17 307 THR A C 1
ATOM 2257 O O . THR A 1 310 ? 93.401 101.510 95.648 1.00 56.93 307 THR A O 1
ATOM 2261 N N . ALA A 1 311 ? 93.563 99.548 94.568 1.00 39.82 308 ALA A N 1
ATOM 2262 C CA . ALA A 1 311 ? 92.177 99.548 94.112 1.00 46.79 308 ALA A CA 1
ATOM 2263 C C . ALA A 1 311 ? 91.448 98.403 94.807 1.00 48.26 308 ALA A C 1
ATOM 2264 O O . ALA A 1 311 ? 91.297 97.309 94.264 1.00 48.17 308 ALA A O 1
ATOM 2266 N N . ALA A 1 312 ? 90.975 98.673 96.024 1.00 52.49 309 ALA A N 1
ATOM 2267 C CA . ALA A 1 312 ? 90.257 97.659 96.784 1.00 49.04 309 ALA A CA 1
ATOM 2268 C C . ALA A 1 312 ? 88.817 97.521 96.312 1.00 56.50 309 ALA A C 1
ATOM 2269 O O . ALA A 1 312 ? 88.255 96.422 96.342 1.00 61.78 309 ALA A O 1
ATOM 2271 N N . ALA A 1 313 ? 8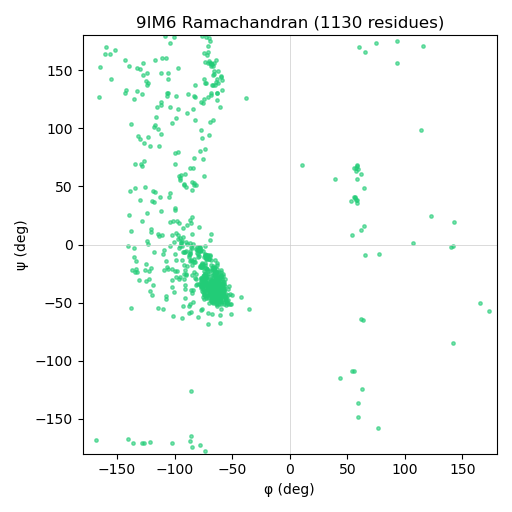8.203 98.626 95.884 1.00 68.25 310 ALA A N 1
ATOM 2272 C CA . ALA A 1 313 ? 86.818 98.575 95.427 1.00 64.46 310 ALA A CA 1
ATOM 2273 C C . ALA A 1 313 ? 86.687 97.760 94.148 1.00 66.52 310 ALA A C 1
ATOM 2274 O O . ALA A 1 313 ? 85.678 97.077 93.942 1.00 69.98 310 ALA A O 1
ATOM 2276 N N . MET A 1 314 ? 87.689 97.832 93.271 1.00 64.36 311 MET A N 1
ATOM 2277 C CA . MET A 1 314 ? 87.671 97.022 92.059 1.00 62.67 311 MET A CA 1
ATOM 2278 C C . MET A 1 314 ? 87.854 95.544 92.379 1.00 65.88 311 MET A C 1
ATOM 2279 O O . MET A 1 314 ? 87.211 94.686 91.764 1.00 68.03 311 MET A O 1
ATOM 2284 N N . LEU A 1 315 ? 88.726 95.228 93.338 1.00 56.23 312 LEU A N 1
ATOM 2285 C CA . LEU A 1 315 ? 89.028 93.838 93.659 1.00 52.63 312 LEU A CA 1
ATOM 2286 C C . LEU A 1 315 ? 87.929 93.174 94.479 1.00 51.57 312 LEU A C 1
ATOM 2287 O O . LEU A 1 315 ? 87.752 91.955 94.390 1.00 52.35 312 LEU A O 1
ATOM 2292 N N . ARG A 1 316 ? 87.189 93.947 95.278 1.00 57.03 313 ARG A N 1
ATOM 2293 C CA . ARG A 1 316 ? 86.186 93.364 96.163 1.00 57.41 313 ARG A CA 1
ATOM 2294 C C . ARG A 1 316 ? 85.066 92.669 95.403 1.00 66.37 313 ARG A C 1
ATOM 2295 O O . ARG A 1 316 ? 84.378 91.821 95.979 1.00 71.21 313 ARG A O 1
ATOM 2303 N N . LYS A 1 317 ? 84.862 93.008 94.129 1.00 66.26 314 LYS A N 1
ATOM 2304 C CA . LYS A 1 317 ? 83.832 92.337 93.347 1.00 70.03 314 LYS A CA 1
ATOM 2305 C C . LYS A 1 317 ? 84.217 90.909 92.986 1.00 72.05 314 LYS A C 1
ATOM 2306 O O . LYS A 1 317 ? 83.329 90.065 92.828 1.00 72.81 314 LYS A O 1
ATOM 2312 N N . HIS A 1 318 ? 85.511 90.620 92.854 1.00 63.51 315 HIS A N 1
ATOM 2313 C CA . HIS A 1 318 ? 85.984 89.277 92.525 1.00 66.27 315 HIS A CA 1
ATOM 2314 C C . HIS A 1 318 ? 86.380 88.576 93.822 1.00 70.24 315 HIS A C 1
ATOM 2315 O O . HIS A 1 318 ? 87.552 88.489 94.186 1.00 78.61 315 HIS A O 1
ATOM 2322 N N . THR A 1 319 ? 85.369 88.068 94.530 1.00 66.75 316 THR A N 1
ATOM 2323 C CA . THR A 1 319 ? 85.626 87.387 95.794 1.00 69.41 316 THR A CA 1
ATOM 2324 C C . THR A 1 319 ? 86.231 86.005 95.581 1.00 65.85 316 THR A C 1
ATOM 2325 O O . THR A 1 319 ? 86.941 85.501 96.460 1.00 72.65 316 THR A O 1
ATOM 2329 N N . ASN A 1 320 ? 85.960 85.378 94.434 1.00 56.65 317 ASN A N 1
ATOM 2330 C CA . ASN A 1 320 ? 86.506 84.050 94.171 1.00 59.43 317 ASN A CA 1
ATOM 2331 C C . ASN A 1 320 ? 88.026 84.084 94.085 1.00 61.29 317 ASN A C 1
ATOM 2332 O O . ASN A 1 320 ? 88.704 83.172 94.572 1.00 66.15 317 ASN A O 1
ATOM 2337 N N . ILE A 1 321 ? 88.580 85.129 93.470 1.00 54.90 318 ILE A N 1
ATOM 2338 C CA . ILE A 1 321 ? 90.031 85.235 93.360 1.00 54.08 318 ILE A CA 1
ATOM 2339 C C . ILE A 1 321 ? 90.666 85.358 94.738 1.00 61.14 318 ILE A C 1
ATOM 2340 O O . ILE A 1 321 ? 91.707 84.753 95.011 1.00 69.01 318 ILE A O 1
ATOM 2345 N N . VAL A 1 322 ? 90.059 86.147 95.626 1.00 52.83 319 VAL A N 1
ATOM 2346 C CA . VAL A 1 322 ? 90.577 86.268 96.985 1.00 53.89 319 VAL A CA 1
ATOM 2347 C C . VAL A 1 322 ? 90.470 84.938 97.722 1.00 49.45 319 VAL A C 1
ATOM 2348 O O . VAL A 1 322 ? 91.400 84.520 98.428 1.00 58.62 319 VAL A O 1
ATOM 2352 N N . ALA A 1 323 ? 89.328 84.260 97.582 1.00 43.02 320 ALA A N 1
ATOM 2353 C CA . ALA A 1 323 ? 89.126 82.978 98.243 1.00 42.16 320 ALA A CA 1
ATOM 2354 C C . ALA A 1 323 ? 90.074 81.905 97.733 1.00 46.21 320 ALA A C 1
ATOM 2355 O O . ALA A 1 323 ? 90.323 80.930 98.447 1.00 52.69 320 ALA A O 1
ATOM 2357 N N . GLN A 1 324 ? 90.583 82.043 96.509 1.00 44.63 321 GLN A N 1
ATOM 2358 C CA . GLN A 1 324 ? 91.592 81.116 96.010 1.00 41.05 321 GLN A CA 1
ATOM 2359 C C . GLN A 1 324 ? 93.014 81.559 96.319 1.00 38.16 321 GLN A C 1
ATOM 2360 O O . GLN A 1 324 ? 93.915 80.716 96.374 1.00 45.71 321 GLN A O 1
ATOM 2366 N N . THR A 1 325 ? 93.243 82.858 96.507 1.00 29.14 322 THR A N 1
ATOM 2367 C CA . THR A 1 325 ? 94.585 83.346 96.793 1.00 36.63 322 THR A CA 1
ATOM 2368 C C . THR A 1 325 ? 94.951 83.233 98.263 1.00 45.65 322 THR A C 1
ATOM 2369 O O . THR A 1 325 ? 96.142 83.200 98.586 1.00 48.48 322 THR A O 1
ATOM 2373 N N . ILE A 1 326 ? 93.964 83.185 99.161 1.00 52.57 323 ILE A N 1
ATOM 2374 C CA . ILE A 1 326 ? 94.271 82.972 100.577 1.00 40.44 323 ILE A CA 1
ATOM 2375 C C . ILE A 1 326 ? 94.908 81.607 100.827 1.00 36.93 323 ILE A C 1
ATOM 2376 O O . ILE A 1 326 ? 95.893 81.541 101.582 1.00 51.36 323 ILE A O 1
ATOM 2381 N N . PRO A 1 327 ? 94.417 80.497 100.256 1.00 27.26 324 PRO A N 1
ATOM 2382 C CA . PRO A 1 327 ? 95.142 79.226 100.424 1.00 25.71 324 PRO A CA 1
ATOM 2383 C C . PRO A 1 327 ? 96.570 79.255 99.911 1.00 39.22 324 PRO A C 1
ATOM 2384 O O . PRO A 1 327 ? 97.429 78.588 100.495 1.00 52.44 324 PRO A O 1
ATOM 2388 N N . GLN A 1 328 ? 96.859 79.994 98.836 1.00 43.00 325 GLN A N 1
ATOM 2389 C CA . GLN A 1 328 ? 98.232 80.055 98.340 1.00 40.98 325 GLN A CA 1
ATOM 2390 C C . GLN A 1 328 ? 99.158 80.709 99.356 1.00 43.13 325 GLN A C 1
ATOM 2391 O O . GLN A 1 328 ? 100.258 80.209 99.618 1.00 55.04 325 GLN A O 1
ATOM 2397 N N . MET A 1 329 ? 98.726 81.825 99.943 1.00 32.77 326 MET A N 1
ATOM 2398 C CA . MET A 1 329 ? 99.529 82.490 100.962 1.00 30.57 326 MET A CA 1
ATOM 2399 C C . MET A 1 329 ? 99.653 81.638 102.216 1.00 35.31 326 MET A C 1
ATOM 2400 O O . MET A 1 329 ? 100.706 81.625 102.862 1.00 43.26 326 MET A O 1
ATOM 2405 N N . LEU A 1 330 ? 98.586 80.926 102.585 1.00 32.22 327 LEU A N 1
ATOM 2406 C CA . LEU A 1 330 ? 98.666 80.044 103.746 1.00 27.44 327 LEU A CA 1
ATOM 2407 C C . LEU A 1 330 ? 99.622 78.885 103.494 1.00 34.80 327 LEU A C 1
ATOM 2408 O O . LEU A 1 330 ? 100.304 78.425 104.416 1.00 54.55 327 LEU A O 1
ATOM 2413 N N . ALA A 1 331 ? 99.681 78.394 102.255 1.00 28.71 328 ALA A N 1
ATOM 2414 C CA . ALA A 1 331 ? 100.621 77.336 101.911 1.00 28.16 328 ALA A CA 1
ATOM 2415 C C . ALA A 1 331 ? 102.038 77.859 101.736 1.00 34.02 328 ALA A C 1
ATOM 2416 O O . ALA A 1 331 ? 102.984 77.066 101.756 1.00 45.50 328 ALA A O 1
ATOM 2418 N N . MET A 1 332 ? 102.205 79.168 101.543 1.00 41.98 329 MET A N 1
ATOM 2419 C CA . MET A 1 332 ? 103.544 79.745 101.553 1.00 35.54 329 MET A CA 1
ATOM 2420 C C . MET A 1 332 ? 104.162 79.706 102.945 1.00 47.26 329 MET A C 1
ATOM 2421 O O . MET A 1 332 ? 105.368 79.482 103.078 1.00 49.82 329 MET A O 1
ATOM 2426 N N . MET A 1 333 ? 103.358 79.920 103.987 1.00 47.52 330 MET A N 1
ATOM 2427 C CA . MET A 1 333 ? 103.863 79.986 105.352 1.00 32.36 330 MET A CA 1
ATOM 2428 C C . MET A 1 333 ? 104.154 78.619 105.951 1.00 43.90 330 MET A C 1
ATOM 2429 O O . MET A 1 333 ? 104.684 78.550 107.064 1.00 57.47 330 MET A O 1
ATOM 2434 N N . VAL A 1 334 ? 103.823 77.541 105.249 1.00 45.76 331 VAL A N 1
ATOM 2435 C CA . VAL A 1 334 ? 104.110 76.194 105.721 1.00 32.26 331 VAL A CA 1
ATOM 2436 C C . VAL A 1 334 ? 105.524 75.854 105.262 1.00 42.49 331 VAL A C 1
ATOM 2437 O O . VAL A 1 334 ? 106.110 74.844 105.669 1.00 45.55 331 VAL A O 1
ATOM 2441 N N . ASP A 1 335 ? 106.117 76.754 104.478 1.00 54.25 332 ASP A N 1
ATOM 2442 C CA . ASP A 1 335 ? 107.453 76.546 103.918 1.00 55.47 332 ASP A CA 1
ATOM 2443 C C . ASP A 1 335 ? 108.514 76.959 104.940 1.00 59.66 332 ASP A C 1
ATOM 2444 O O . ASP A 1 335 ? 109.269 77.917 104.765 1.00 58.38 332 ASP A O 1
ATOM 2449 N N . LEU A 1 336 ? 108.553 76.202 106.031 1.00 61.88 333 LEU A N 1
ATOM 2450 C CA . LEU A 1 336 ? 109.522 76.396 107.099 1.00 57.82 333 LEU A CA 1
ATOM 2451 C C . LEU A 1 336 ? 110.563 75.289 107.035 1.00 61.42 333 LEU A C 1
ATOM 2452 O O . LEU A 1 336 ? 110.212 74.106 106.957 1.00 63.17 333 LEU A O 1
ATOM 2457 N N . GLU A 1 337 ? 111.835 75.672 107.069 1.00 81.95 334 GLU A N 1
ATOM 2458 C CA . GLU A 1 337 ? 112.929 74.712 107.051 1.00 83.60 334 GLU A CA 1
ATOM 2459 C C . GLU A 1 337 ? 113.256 74.291 108.477 1.00 85.51 334 GLU A C 1
ATOM 2460 O O . GLU A 1 337 ? 113.440 75.139 109.355 1.00 82.82 334 GLU A O 1
ATOM 2466 N N . GLU A 1 338 ? 113.316 72.981 108.703 1.00 93.19 335 GLU A N 1
ATOM 2467 C CA . GLU A 1 338 ? 113.630 72.444 110.023 1.00 92.77 335 GLU A CA 1
ATOM 2468 C C . GLU A 1 338 ? 115.067 72.801 110.379 1.00 94.37 335 GLU A C 1
ATOM 2469 O O . GLU A 1 338 ? 116.012 72.239 109.818 1.00 96.49 335 GLU A O 1
ATOM 2475 N N . ASP A 1 339 ? 115.234 73.738 111.307 1.00 94.72 336 ASP A N 1
ATOM 2476 C CA . ASP A 1 339 ? 116.544 74.230 111.709 1.00 93.15 336 ASP A CA 1
ATOM 2477 C C . ASP A 1 339 ? 116.837 73.785 113.134 1.00 94.16 336 ASP A C 1
ATOM 2478 O O . ASP A 1 339 ? 116.068 74.085 114.053 1.00 96.86 336 ASP A O 1
ATOM 2483 N N . GLU A 1 340 ? 117.947 73.072 113.313 1.00 95.83 337 GLU A N 1
ATOM 2484 C CA . GLU A 1 340 ? 118.364 72.644 114.640 1.00 98.77 337 GLU A CA 1
ATOM 2485 C C . GLU A 1 340 ? 119.172 73.702 115.375 1.00 99.14 337 GLU A C 1
ATOM 2486 O O . GLU A 1 340 ? 119.364 73.580 116.591 1.00 96.56 337 GLU A O 1
ATOM 2492 N N . ASP A 1 341 ? 119.655 74.724 114.672 1.00 95.22 338 ASP A N 1
ATOM 2493 C CA . ASP A 1 341 ? 120.390 75.820 115.300 1.00 94.31 338 ASP A CA 1
ATOM 2494 C C . ASP A 1 341 ? 119.422 76.967 115.589 1.00 94.62 338 ASP A C 1
ATOM 2495 O O . ASP A 1 341 ? 119.601 78.110 115.164 1.00 94.72 338 ASP A O 1
ATOM 2500 N N . TRP A 1 342 ? 118.371 76.629 116.333 1.00 72.37 339 TRP A N 1
ATOM 2501 C CA . TRP A 1 342 ? 117.317 77.572 116.687 1.00 68.60 339 TRP A CA 1
ATOM 2502 C C . TRP A 1 342 ? 117.269 77.860 118.177 1.00 70.05 339 TRP A C 1
ATOM 2503 O O . TRP A 1 342 ? 117.342 79.025 118.580 1.00 72.99 339 TRP A O 1
ATOM 2514 N N . ALA A 1 343 ? 117.161 76.825 119.012 1.00 73.22 340 ALA A N 1
ATOM 2515 C CA . ALA A 1 343 ? 117.053 77.032 120.450 1.00 73.71 340 ALA A CA 1
ATOM 2516 C C . ALA A 1 343 ? 118.307 77.654 121.048 1.00 75.05 340 ALA A C 1
ATOM 2517 O O . ALA A 1 343 ? 118.226 78.268 122.117 1.00 72.91 340 ALA A O 1
ATOM 2519 N N . ASN A 1 344 ? 119.456 77.512 120.392 1.00 82.72 341 ASN A N 1
ATOM 2520 C CA . ASN A 1 344 ? 120.714 78.042 120.897 1.00 82.15 341 ASN A CA 1
ATOM 2521 C C . ASN A 1 344 ? 121.050 79.417 120.339 1.00 83.80 341 ASN A C 1
ATOM 2522 O O . ASN A 1 344 ? 122.107 79.961 120.671 1.00 86.70 341 ASN A O 1
ATOM 2527 N N . ALA A 1 345 ? 120.187 79.989 119.503 1.00 82.96 342 ALA A N 1
ATOM 2528 C CA . ALA A 1 345 ? 120.445 81.314 118.956 1.00 84.05 342 ALA A CA 1
ATOM 2529 C C . ALA A 1 345 ? 120.347 82.361 120.057 1.00 84.23 342 ALA A C 1
ATOM 2530 O O . ALA A 1 345 ? 119.371 82.395 120.812 1.00 84.75 342 ALA A O 1
ATOM 2532 N N . ASP A 1 346 ? 121.364 83.216 120.151 1.00 86.88 343 ASP A N 1
ATOM 2533 C CA . ASP A 1 346 ? 121.434 84.233 121.191 1.00 89.78 343 ASP A CA 1
ATOM 2534 C C . ASP A 1 346 ? 121.276 85.646 120.648 1.00 90.83 343 ASP A C 1
ATOM 2535 O O . ASP A 1 346 ? 121.473 86.611 121.393 1.00 91.25 343 ASP A O 1
ATOM 2540 N N . GLU A 1 347 ? 120.929 85.795 119.373 1.00 102.12 344 GLU A N 1
ATOM 2541 C CA . GLU A 1 347 ? 120.740 87.108 118.777 1.00 102.15 344 GLU A CA 1
ATOM 2542 C C . GLU A 1 347 ? 119.433 87.125 118.001 1.00 100.78 344 GLU A C 1
ATOM 2543 O O . GLU A 1 347 ? 118.973 86.093 117.506 1.00 101.96 344 GLU A O 1
ATOM 2549 N N . LEU A 1 348 ? 118.836 88.313 117.905 1.00 106.96 345 LEU A N 1
ATOM 2550 C CA . LEU A 1 348 ? 117.624 88.512 117.111 1.00 110.38 345 LEU A CA 1
ATOM 2551 C C . LEU A 1 348 ? 118.014 88.722 115.649 1.00 112.96 345 LEU A C 1
ATOM 2552 O O . LEU A 1 348 ? 117.983 89.828 115.104 1.00 111.65 345 LEU A O 1
ATOM 2557 N N . GLU A 1 349 ? 118.393 87.617 115.012 1.00 123.54 346 GLU A N 1
ATOM 2558 C CA . GLU A 1 349 ? 118.786 87.659 113.612 1.00 123.41 346 GLU A CA 1
ATOM 2559 C C . GLU A 1 349 ? 117.611 88.099 112.750 1.00 124.28 346 GLU A C 1
ATOM 2560 O O . GLU A 1 349 ? 116.457 87.754 113.019 1.00 122.39 346 GLU A O 1
ATOM 2566 N N . ASP A 1 350 ? 117.911 88.887 111.718 1.00 123.03 347 ASP A N 1
ATOM 2567 C CA . ASP A 1 350 ? 116.876 89.363 110.810 1.00 120.95 347 ASP A CA 1
ATOM 2568 C C . ASP A 1 350 ? 116.176 88.185 110.147 1.00 121.48 347 ASP A C 1
ATOM 2569 O O . ASP A 1 350 ? 116.793 87.158 109.848 1.00 120.34 347 ASP A O 1
ATOM 2574 N N . ASP A 1 351 ? 114.870 88.337 109.924 1.00 118.40 348 ASP A N 1
ATOM 2575 C CA . ASP A 1 351 ? 114.058 87.239 109.412 1.00 118.47 348 ASP A CA 1
ATOM 2576 C C . ASP A 1 351 ? 114.550 86.782 108.044 1.00 115.65 348 ASP A C 1
ATOM 2577 O O . ASP A 1 351 ? 115.101 85.683 107.926 1.00 116.79 348 ASP A O 1
ATOM 2582 N N . ASP A 1 352 ? 114.397 87.645 107.032 1.00 106.68 349 ASP A N 1
ATOM 2583 C CA . ASP A 1 352 ? 114.879 87.438 105.667 1.00 107.54 349 ASP A CA 1
ATOM 2584 C C . ASP A 1 352 ? 114.216 88.426 104.718 1.00 109.55 349 ASP A C 1
ATOM 2585 O O . ASP A 1 352 ? 114.896 89.089 103.927 1.00 110.21 349 ASP A O 1
ATOM 2590 N N . PHE A 1 353 ? 112.885 88.509 104.782 1.00 104.58 350 PHE A N 1
ATOM 2591 C CA . PHE A 1 353 ? 112.055 89.251 103.831 1.00 104.59 350 PHE A CA 1
ATOM 2592 C C . PHE A 1 353 ? 112.178 88.701 102.415 1.00 104.28 350 PHE A C 1
ATOM 2593 O O . PHE A 1 353 ? 111.730 89.335 101.455 1.00 104.38 350 PHE A O 1
ATOM 2601 N N . ASP A 1 354 ? 112.779 87.522 102.274 1.00 84.36 351 ASP A N 1
ATOM 2602 C CA . ASP A 1 354 ? 112.894 86.838 100.995 1.00 82.98 351 ASP A CA 1
ATOM 2603 C C . ASP A 1 354 ? 112.322 85.431 101.035 1.00 85.21 351 ASP A C 1
ATOM 2604 O O . ASP A 1 354 ? 111.780 84.978 100.020 1.00 87.76 351 ASP A O 1
ATOM 2609 N N . SER A 1 355 ? 112.378 84.746 102.175 1.00 69.74 352 SER A N 1
ATOM 2610 C CA . SER A 1 355 ? 111.831 83.406 102.286 1.00 71.41 352 SER A CA 1
ATOM 2611 C C . SER A 1 355 ? 110.320 83.427 102.086 1.00 67.69 352 SER A C 1
ATOM 2612 O O . SER A 1 355 ? 109.657 84.456 102.241 1.00 66.55 352 SER A O 1
ATOM 2615 N N . ASN A 1 356 ? 109.778 82.262 101.730 1.00 50.70 353 ASN A N 1
ATOM 2616 C CA . ASN A 1 356 ? 108.363 82.176 101.385 1.00 52.99 353 ASN A CA 1
ATOM 2617 C C . ASN A 1 356 ? 107.470 82.473 102.583 1.00 56.83 353 ASN A C 1
ATOM 2618 O O . ASN A 1 356 ? 106.414 83.095 102.431 1.00 58.67 353 ASN A O 1
ATOM 2623 N N . ALA A 1 357 ? 107.866 82.032 103.778 1.00 49.42 354 ALA A N 1
ATOM 2624 C CA . ALA A 1 357 ? 107.012 82.197 104.952 1.00 41.90 354 ALA A CA 1
ATOM 2625 C C . ALA A 1 357 ? 106.816 83.668 105.299 1.00 45.84 354 ALA A C 1
ATOM 2626 O O . ALA A 1 357 ? 105.687 84.116 105.531 1.00 47.82 354 ALA A O 1
ATOM 2628 N N . VAL A 1 358 ? 107.905 84.438 105.331 1.00 47.00 355 VAL A N 1
ATOM 2629 C CA . VAL A 1 358 ? 107.809 85.847 105.703 1.00 43.67 355 VAL A CA 1
ATOM 2630 C C . VAL A 1 358 ? 107.054 86.635 104.640 1.00 50.68 355 VAL A C 1
ATOM 2631 O O . VAL A 1 358 ? 106.229 87.500 104.960 1.00 62.47 355 VAL A O 1
ATOM 2635 N N . ALA A 1 359 ? 107.326 86.359 103.363 1.00 40.10 356 ALA A N 1
ATOM 2636 C CA . ALA A 1 359 ? 106.616 87.048 102.292 1.00 33.17 356 ALA A CA 1
ATOM 2637 C C . ALA A 1 359 ? 105.129 86.728 102.322 1.00 40.44 356 ALA A C 1
ATOM 2638 O O . ALA A 1 359 ? 104.293 87.618 102.135 1.00 53.00 356 ALA A O 1
ATOM 2640 N N . GLY A 1 360 ? 104.779 85.464 102.563 1.00 36.86 357 GLY A N 1
ATOM 2641 C CA . GLY A 1 360 ? 103.376 85.102 102.658 1.00 32.64 357 GLY A CA 1
ATOM 2642 C C . GLY A 1 360 ? 102.682 85.758 103.835 1.00 41.29 357 GLY A C 1
ATOM 2643 O O . GLY A 1 360 ? 101.551 86.230 103.715 1.00 42.30 357 GLY A O 1
ATOM 2644 N N . GLU A 1 361 ? 103.352 85.799 104.990 1.00 46.53 358 GLU A N 1
ATOM 2645 C CA . GLU A 1 361 ? 102.770 86.447 106.161 1.00 33.63 358 GLU A CA 1
ATOM 2646 C C . GLU A 1 361 ? 102.563 87.939 105.923 1.00 36.35 358 GLU A C 1
ATOM 2647 O O . GLU A 1 361 ? 101.513 88.493 106.273 1.00 51.55 358 GLU A O 1
ATOM 2653 N N . SER A 1 362 ? 103.551 88.604 105.320 1.00 36.04 359 SER A N 1
ATOM 2654 C CA . SER A 1 362 ? 103.414 90.027 105.029 1.00 34.41 359 SER A CA 1
ATOM 2655 C C . SER A 1 362 ? 102.309 90.284 104.013 1.00 42.29 359 SER A C 1
ATOM 2656 O O . SER A 1 362 ? 101.553 91.255 104.140 1.00 47.27 359 SER A O 1
ATOM 2659 N N . ALA A 1 363 ? 102.199 89.429 102.993 1.00 41.83 360 ALA A N 1
ATOM 2660 C CA . ALA A 1 363 ? 101.134 89.586 102.010 1.00 32.44 360 ALA A CA 1
ATOM 2661 C C . ALA A 1 363 ? 99.765 89.382 102.641 1.00 32.89 360 ALA A C 1
ATOM 2662 O O . ALA A 1 363 ? 98.812 90.095 102.314 1.00 55.84 360 ALA A O 1
ATOM 2664 N N . LEU A 1 364 ? 99.648 88.408 103.545 1.00 29.62 361 LEU A N 1
ATOM 2665 C CA . LEU A 1 364 ? 98.395 88.204 104.265 1.00 32.92 361 LEU A CA 1
ATOM 2666 C C . LEU A 1 364 ? 98.037 89.429 105.093 1.00 34.39 361 LEU A C 1
ATOM 2667 O O . LEU A 1 364 ? 96.885 89.877 105.094 1.00 41.86 361 LEU A O 1
ATOM 2672 N N . ASP A 1 365 ? 99.020 89.989 105.799 1.00 41.38 362 ASP A N 1
ATOM 2673 C CA . ASP A 1 365 ? 98.771 91.187 106.594 1.00 36.76 362 ASP A CA 1
ATOM 2674 C C . ASP A 1 365 ? 98.296 92.338 105.714 1.00 39.92 362 ASP A C 1
ATOM 2675 O O . ASP A 1 365 ? 97.297 93.001 106.022 1.00 54.87 362 ASP A O 1
ATOM 2680 N N . ARG A 1 366 ? 98.992 92.577 104.600 1.00 36.89 363 ARG A N 1
ATOM 2681 C CA . ARG A 1 366 ? 98.642 93.698 103.732 1.00 39.25 363 ARG A CA 1
ATOM 2682 C C . ARG A 1 366 ? 97.272 93.509 103.094 1.00 41.59 363 ARG A C 1
ATOM 2683 O O . ARG A 1 366 ? 96.492 94.463 103.002 1.00 52.04 363 ARG A O 1
ATOM 2691 N N . MET A 1 367 ? 96.951 92.291 102.652 1.00 35.66 364 MET A N 1
ATOM 2692 C CA . MET A 1 367 ? 95.653 92.073 102.023 1.00 28.17 364 MET A CA 1
ATOM 2693 C C . MET A 1 367 ? 94.523 92.168 103.037 1.00 42.89 364 MET A C 1
ATOM 2694 O O . MET A 1 367 ? 93.446 92.685 102.721 1.00 56.59 364 MET A O 1
ATOM 2699 N N . ALA A 1 368 ? 94.739 91.672 104.259 1.00 47.93 365 ALA A N 1
ATOM 2700 C CA . ALA A 1 368 ? 93.724 91.819 105.294 1.00 40.13 365 ALA A CA 1
ATOM 2701 C C . ALA A 1 368 ? 93.495 93.284 105.631 1.00 44.88 365 ALA A C 1
ATOM 2702 O O . ALA A 1 368 ? 92.351 93.713 105.819 1.00 51.78 365 ALA A O 1
ATOM 2704 N N . CYS A 1 369 ? 94.571 94.071 105.715 1.00 47.91 366 CYS A N 1
ATOM 2705 C CA . CYS A 1 369 ? 94.415 95.495 105.989 1.00 43.96 366 CYS A CA 1
ATOM 2706 C C . CYS A 1 369 ? 93.712 96.218 104.847 1.00 47.15 366 CYS A C 1
ATOM 2707 O O . CYS A 1 369 ? 92.892 97.108 105.095 1.00 57.33 366 CYS A O 1
ATOM 2710 N N . GLY A 1 370 ? 94.010 95.853 103.603 1.00 48.49 367 GLY A N 1
ATOM 2711 C CA . GLY A 1 370 ? 93.437 96.538 102.460 1.00 51.57 367 GLY A CA 1
ATOM 2712 C C . GLY A 1 370 ? 91.995 96.183 102.160 1.00 46.90 367 GLY A C 1
ATOM 2713 O O . GLY A 1 370 ? 91.140 97.069 102.083 1.00 50.94 367 GLY A O 1
ATOM 2714 N N . LEU A 1 371 ? 91.710 94.892 101.983 1.00 48.27 368 LEU A N 1
ATOM 2715 C CA . LEU A 1 371 ? 90.363 94.460 101.629 1.00 46.23 368 LEU A CA 1
ATOM 2716 C C . LEU A 1 371 ? 89.367 94.613 102.768 1.00 52.11 368 LEU A C 1
ATOM 2717 O O . LEU A 1 371 ? 88.162 94.694 102.510 1.00 56.09 368 LEU A O 1
ATOM 2722 N N . GLY A 1 372 ? 89.831 94.650 104.009 1.00 55.10 369 GLY A N 1
ATOM 2723 C CA . GLY A 1 372 ? 88.945 94.718 105.150 1.00 56.98 369 GLY A CA 1
ATOM 2724 C C . GLY A 1 372 ? 88.612 93.345 105.705 1.00 55.74 369 GLY A C 1
ATOM 2725 O O . GLY A 1 372 ? 88.686 92.326 105.022 1.00 59.75 369 GLY A O 1
ATOM 2726 N N . GLY A 1 373 ? 88.234 93.330 106.983 1.00 49.87 370 GLY A N 1
ATOM 2727 C CA . GLY A 1 373 ? 87.962 92.069 107.647 1.00 50.31 370 GLY A CA 1
ATOM 2728 C C . GLY A 1 373 ? 86.643 91.443 107.249 1.00 52.28 370 GLY A C 1
ATOM 2729 O O . GLY A 1 373 ? 86.501 90.217 107.292 1.00 59.12 370 GLY A O 1
ATOM 2730 N N . LYS A 1 374 ? 85.675 92.264 106.834 1.00 59.15 371 LYS A N 1
ATOM 2731 C CA . LYS A 1 374 ? 84.341 91.760 106.520 1.00 61.66 371 LYS A CA 1
ATOM 2732 C C . LYS A 1 374 ? 84.372 90.730 105.400 1.00 65.68 371 LYS A C 1
ATOM 2733 O O . LYS A 1 374 ? 83.503 89.853 105.338 1.00 63.97 371 LYS A O 1
ATOM 2739 N N . LEU A 1 375 ? 85.360 90.815 104.513 1.00 63.39 372 LEU A N 1
ATOM 2740 C CA . LEU A 1 375 ? 85.523 89.862 103.424 1.00 60.06 372 LEU A CA 1
ATOM 2741 C C . LEU A 1 375 ? 86.590 88.815 103.709 1.00 58.04 372 LEU A C 1
ATOM 2742 O O . LEU A 1 375 ? 86.394 87.638 103.394 1.00 56.18 372 LEU A O 1
ATOM 2747 N N . VAL A 1 376 ? 87.714 89.217 104.303 1.00 52.54 373 VAL A N 1
ATOM 2748 C CA . VAL A 1 376 ? 88.822 88.291 104.511 1.00 51.48 373 VAL A CA 1
ATOM 2749 C C . VAL A 1 376 ? 88.494 87.274 105.599 1.00 55.17 373 VAL A C 1
ATOM 2750 O O . VAL A 1 376 ? 88.776 86.080 105.450 1.00 57.79 373 VAL A O 1
ATOM 2754 N N . LEU A 1 377 ? 87.897 87.723 106.705 1.00 56.22 374 LEU A N 1
ATOM 2755 C CA . LEU A 1 377 ? 87.754 86.856 107.875 1.00 54.36 374 LEU A CA 1
ATOM 2756 C C . LEU A 1 377 ? 86.935 85.595 107.620 1.00 59.14 374 LEU A C 1
ATOM 2757 O O . LEU A 1 377 ? 87.372 84.512 108.050 1.00 67.29 374 LEU A O 1
ATOM 2762 N N . PRO A 1 378 ? 85.763 85.641 106.972 1.00 53.19 375 PRO A N 1
ATOM 2763 C CA . PRO A 1 378 ? 84.982 84.401 106.815 1.00 52.50 375 PRO A CA 1
ATOM 2764 C C . PRO A 1 378 ? 85.706 83.297 106.066 1.00 56.89 375 PRO A C 1
ATOM 2765 O O . PRO A 1 378 ? 85.470 82.116 106.352 1.00 54.57 375 PRO A O 1
ATOM 2769 N N . MET A 1 379 ? 86.577 83.632 105.116 1.00 63.08 376 MET A N 1
ATOM 2770 C CA . MET A 1 379 ? 87.258 82.606 104.334 1.00 61.71 376 MET A CA 1
ATOM 2771 C C . MET A 1 379 ? 88.592 82.178 104.932 1.00 59.29 376 MET A C 1
ATOM 2772 O O . MET A 1 379 ? 89.106 81.114 104.568 1.00 65.69 376 MET A O 1
ATOM 2777 N N . ILE A 1 380 ? 89.168 82.970 105.836 1.00 50.83 377 ILE A N 1
ATOM 2778 C CA . ILE A 1 380 ? 90.440 82.575 106.432 1.00 47.92 377 ILE A CA 1
ATOM 2779 C C . ILE A 1 380 ? 90.233 81.927 107.797 1.00 49.54 377 ILE A C 1
ATOM 2780 O O . ILE A 1 380 ? 91.091 81.165 108.260 1.00 51.54 377 ILE A O 1
ATOM 2785 N N . LYS A 1 381 ? 89.109 82.207 108.461 1.00 54.82 378 LYS A N 1
ATOM 2786 C CA . LYS A 1 381 ? 88.887 81.673 109.802 1.00 53.22 378 LYS A CA 1
ATOM 2787 C C . LYS A 1 381 ? 88.817 80.151 109.788 1.00 59.53 378 LYS A C 1
ATOM 2788 O O . LYS A 1 381 ? 89.423 79.483 110.634 1.00 73.56 378 LYS A O 1
ATOM 2794 N N . GLU A 1 382 ? 88.081 79.584 108.831 1.00 52.94 379 GLU A N 1
ATOM 2795 C CA . GLU A 1 382 ? 87.962 78.132 108.764 1.00 55.72 379 GLU A CA 1
ATOM 2796 C C . GLU A 1 382 ? 89.296 77.484 108.421 1.00 59.64 379 GLU A C 1
ATOM 2797 O O . GLU A 1 382 ? 89.647 76.437 108.977 1.00 63.84 379 GLU A O 1
ATOM 2803 N N . HIS A 1 383 ? 90.057 78.096 107.510 1.00 60.19 380 HIS A N 1
ATOM 2804 C CA . HIS A 1 383 ? 91.377 77.572 107.177 1.00 60.05 380 HIS A CA 1
ATOM 2805 C C . HIS A 1 383 ? 92.292 77.578 108.392 1.00 60.79 380 HIS A C 1
ATOM 2806 O O . HIS A 1 383 ? 93.021 76.610 108.634 1.00 63.70 380 HIS A O 1
ATOM 2813 N N . ILE A 1 384 ? 92.269 78.663 109.168 1.00 49.03 381 ILE A N 1
ATOM 2814 C CA . ILE A 1 384 ? 93.120 78.752 110.351 1.00 42.65 381 ILE A CA 1
ATOM 2815 C C . ILE A 1 384 ? 92.711 77.709 111.381 1.00 51.53 381 ILE A C 1
ATOM 2816 O O . ILE A 1 384 ? 93.562 77.030 111.972 1.00 64.69 381 ILE A O 1
ATOM 2821 N N . MET A 1 385 ? 91.405 77.561 111.613 1.00 52.18 382 MET A N 1
ATOM 2822 C CA . MET A 1 385 ? 90.942 76.596 112.603 1.00 50.25 382 MET A CA 1
ATOM 2823 C C . MET A 1 385 ? 91.234 75.164 112.176 1.00 56.36 382 MET A C 1
ATOM 2824 O O . MET A 1 385 ? 91.452 74.299 113.030 1.00 63.53 382 MET A O 1
ATOM 2829 N N . GLN A 1 386 ? 91.237 74.890 110.870 1.00 63.07 383 GLN A N 1
ATOM 2830 C CA . GLN A 1 386 ? 91.578 73.550 110.404 1.00 64.39 383 GLN A CA 1
ATOM 2831 C C . GLN A 1 386 ? 93.080 73.299 110.458 1.00 58.92 383 GLN A C 1
ATOM 2832 O O . GLN A 1 386 ? 93.512 72.177 110.742 1.00 59.48 383 GLN A O 1
ATOM 2838 N N . MET A 1 387 ? 93.891 74.324 110.183 1.00 50.69 384 MET A N 1
ATOM 2839 C CA . MET A 1 387 ? 95.338 74.161 110.241 1.00 47.15 384 MET A CA 1
ATOM 2840 C C . MET A 1 387 ? 95.853 74.062 111.668 1.00 55.59 384 MET A C 1
ATOM 2841 O O . MET A 1 387 ? 96.888 73.429 111.894 1.00 60.57 384 MET A O 1
ATOM 2846 N N . LEU A 1 388 ? 95.162 74.666 112.630 1.00 58.91 385 LEU A N 1
ATOM 2847 C CA . LEU A 1 388 ? 95.602 74.568 114.021 1.00 51.83 385 LEU A CA 1
ATOM 2848 C C . LEU A 1 388 ? 95.432 73.169 114.606 1.00 52.49 385 LEU A C 1
ATOM 2849 O O . LEU A 1 388 ? 95.698 72.994 115.799 1.00 55.29 385 LEU A O 1
ATOM 2854 N N . GLN A 1 389 ? 95.001 72.175 113.831 1.00 64.75 386 GLN A N 1
ATOM 2855 C CA . GLN A 1 389 ? 94.838 70.815 114.320 1.00 64.91 386 GLN A CA 1
ATOM 2856 C C . GLN A 1 389 ? 95.728 69.811 113.602 1.00 63.18 386 GLN A C 1
ATOM 2857 O O . GLN A 1 389 ? 95.776 68.646 114.012 1.00 60.59 386 GLN A O 1
ATOM 2863 N N . ASN A 1 390 ? 96.429 70.223 112.553 1.00 63.34 387 ASN A N 1
ATOM 2864 C CA . ASN A 1 390 ? 97.236 69.298 111.769 1.00 62.28 387 ASN A CA 1
ATOM 2865 C C . ASN A 1 390 ? 98.509 68.946 112.528 1.00 67.25 387 ASN A C 1
ATOM 2866 O O . ASN A 1 390 ? 99.288 69.846 112.857 1.00 79.64 387 ASN A O 1
ATOM 2871 N N . PRO A 1 391 ? 98.761 67.670 112.819 1.00 68.92 388 PRO A N 1
ATOM 2872 C CA . PRO A 1 391 ? 99.980 67.279 113.561 1.00 72.83 388 PRO A CA 1
ATOM 2873 C C . PRO A 1 391 ? 101.232 67.321 112.691 1.00 75.89 388 PRO A C 1
ATOM 2874 O O . PRO A 1 391 ? 101.795 66.301 112.282 1.00 74.50 388 PRO A O 1
ATOM 2878 N N . ASP A 1 392 ? 101.693 68.536 112.394 1.00 67.25 389 ASP A N 1
ATOM 2879 C CA . ASP A 1 392 ? 102.888 68.727 111.586 1.00 64.48 389 ASP A CA 1
ATOM 2880 C C . ASP A 1 392 ? 103.844 69.776 112.134 1.00 67.37 389 ASP A C 1
ATOM 2881 O O . ASP A 1 392 ? 104.942 69.917 111.589 1.00 74.95 389 ASP A O 1
ATOM 2886 N N . TRP A 1 393 ? 103.437 70.558 113.135 1.00 49.58 390 TRP A N 1
ATOM 2887 C CA . TRP A 1 393 ? 104.210 71.618 113.783 1.00 51.57 390 TRP A CA 1
ATOM 2888 C C . TRP A 1 393 ? 104.499 72.762 112.820 1.00 63.99 390 TRP A C 1
ATOM 2889 O O . TRP A 1 393 ? 104.892 73.850 113.250 1.00 67.79 390 TRP A O 1
ATOM 2900 N N . LYS A 1 394 ? 104.204 72.568 111.538 1.00 52.08 391 LYS A N 1
ATOM 2901 C CA . LYS A 1 394 ? 104.322 73.618 110.538 1.00 37.41 391 LYS A CA 1
ATOM 2902 C C . LYS A 1 394 ? 102.973 74.214 110.184 1.00 37.95 391 LYS A C 1
ATOM 2903 O O . LYS A 1 394 ? 102.870 75.421 109.957 1.00 49.99 391 LYS A O 1
ATOM 2909 N N . TYR A 1 395 ? 101.931 73.386 110.153 1.00 35.17 392 TYR A N 1
ATOM 2910 C CA . TYR A 1 395 ? 100.589 73.901 109.926 1.00 44.67 392 TYR A CA 1
ATOM 2911 C C . TYR A 1 395 ? 100.078 74.649 111.149 1.00 52.34 392 TYR A C 1
ATOM 2912 O O . TYR A 1 395 ? 99.406 75.675 111.016 1.00 60.84 392 TYR A O 1
ATOM 2921 N N . ARG A 1 396 ? 100.400 74.163 112.350 1.00 45.06 393 ARG A N 1
ATOM 2922 C CA . ARG A 1 396 ? 100.047 74.900 113.560 1.00 35.08 393 ARG A CA 1
ATOM 2923 C C . ARG A 1 396 ? 100.788 76.229 113.627 1.00 38.14 393 ARG A C 1
ATOM 2924 O O . ARG A 1 396 ? 100.204 77.261 113.982 1.00 56.14 393 ARG A O 1
ATOM 2932 N N . HIS A 1 397 ? 102.078 76.221 113.285 1.00 25.48 394 HIS A N 1
ATOM 2933 C CA . HIS A 1 397 ? 102.854 77.455 113.233 1.00 23.05 394 HIS A CA 1
ATOM 2934 C C . HIS A 1 397 ? 102.263 78.430 112.220 1.00 39.06 394 HIS A C 1
ATOM 2935 O O . HIS A 1 397 ? 102.129 79.627 112.497 1.00 52.74 394 HIS A O 1
ATOM 2942 N N . ALA A 1 398 ? 101.896 77.928 111.039 1.00 34.55 395 ALA A N 1
ATOM 2943 C CA . ALA A 1 398 ? 101.310 78.786 110.016 1.00 34.40 395 ALA A CA 1
ATOM 2944 C C . ALA A 1 398 ? 99.966 79.344 110.461 1.00 39.73 395 ALA A C 1
ATOM 2945 O O . ALA A 1 398 ? 99.651 80.506 110.192 1.00 54.80 395 ALA A O 1
ATOM 2947 N N . GLY A 1 399 ? 99.156 78.531 111.140 1.00 30.31 396 GLY A N 1
ATOM 2948 C CA . GLY A 1 399 ? 97.879 79.020 111.631 1.00 33.14 396 GLY A CA 1
ATOM 2949 C C . GLY A 1 399 ? 98.034 80.101 112.681 1.00 34.35 396 GLY A C 1
ATOM 2950 O O . GLY A 1 399 ? 97.328 81.112 112.656 1.00 43.70 396 GLY A O 1
ATOM 2951 N N . LEU A 1 400 ? 98.969 79.908 113.613 1.00 33.30 397 LEU A N 1
ATOM 2952 C CA . LEU A 1 400 ? 99.203 80.925 114.633 1.00 28.50 397 LEU A CA 1
ATOM 2953 C C . LEU A 1 400 ? 99.747 82.208 114.017 1.00 35.64 397 LEU A C 1
ATOM 2954 O O . LEU A 1 400 ? 99.353 83.313 114.412 1.00 47.76 397 LEU A O 1
ATOM 2959 N N . MET A 1 401 ? 100.636 82.087 113.028 1.00 24.52 398 MET A N 1
ATOM 2960 C CA . MET A 1 401 ? 101.157 83.279 112.367 1.00 28.42 398 MET A CA 1
ATOM 2961 C C . MET A 1 401 ? 100.089 83.986 111.539 1.00 39.10 398 MET A C 1
ATOM 2962 O O . MET A 1 401 ? 100.086 85.217 111.467 1.00 50.05 398 MET A O 1
ATOM 2967 N N . ALA A 1 402 ? 99.175 83.240 110.915 1.00 28.74 399 ALA A N 1
ATOM 2968 C CA . ALA A 1 402 ? 98.069 83.873 110.202 1.00 19.64 399 ALA A CA 1
ATOM 2969 C C . ALA A 1 402 ? 97.133 84.593 111.163 1.00 28.78 399 ALA A C 1
ATOM 2970 O O . ALA A 1 402 ? 96.632 85.682 110.856 1.00 38.86 399 ALA A O 1
ATOM 2972 N N . LEU A 1 403 ? 96.870 83.987 112.322 1.00 40.41 400 LEU A N 1
ATOM 2973 C CA . LEU A 1 403 ? 96.062 84.650 113.340 1.00 32.74 400 LEU A CA 1
ATOM 2974 C C . LEU A 1 403 ? 96.730 85.933 113.813 1.00 31.02 400 LEU A C 1
ATOM 2975 O O . LEU A 1 403 ? 96.057 86.939 114.058 1.00 40.32 400 LEU A O 1
ATOM 2980 N N . SER A 1 404 ? 98.054 85.909 113.961 1.00 30.58 401 SER A N 1
ATOM 2981 C CA . SER A 1 404 ? 98.781 87.127 114.305 1.00 30.55 401 SER A CA 1
ATOM 2982 C C . SER A 1 404 ? 98.685 88.168 113.195 1.00 40.44 401 SER A C 1
ATOM 2983 O O . SER A 1 404 ? 98.537 89.364 113.468 1.00 48.08 401 SER A O 1
ATOM 2986 N N . ALA A 1 405 ? 98.769 87.731 111.935 1.00 37.52 402 ALA A N 1
ATOM 2987 C CA . ALA A 1 405 ? 98.864 88.669 110.820 1.00 29.17 402 ALA A CA 1
ATOM 2988 C C . ALA A 1 405 ? 97.531 89.344 110.519 1.00 37.27 402 ALA A C 1
ATOM 2989 O O . ALA A 1 405 ? 97.496 90.540 110.212 1.00 47.40 402 ALA A O 1
ATOM 2991 N N . ILE A 1 406 ? 96.425 88.606 110.594 1.00 36.62 403 ILE A N 1
ATOM 2992 C CA . ILE A 1 406 ? 95.133 89.163 110.199 1.00 27.61 403 ILE A CA 1
ATOM 2993 C C . ILE A 1 406 ? 94.499 89.921 111.358 1.00 43.38 403 ILE A C 1
ATOM 2994 O O . ILE A 1 406 ? 93.331 90.316 111.286 1.00 52.01 403 ILE A O 1
ATOM 2999 N N . GLY A 1 407 ? 95.257 90.124 112.435 1.00 57.68 404 GLY A N 1
ATOM 3000 C CA . GLY A 1 407 ? 94.694 90.776 113.608 1.00 48.08 404 GLY A CA 1
ATOM 3001 C C . GLY A 1 407 ? 94.285 92.214 113.352 1.00 47.61 404 GLY A C 1
ATOM 3002 O O . GLY A 1 407 ? 93.192 92.638 113.731 1.00 59.57 404 GLY A O 1
ATOM 3003 N N . GLU A 1 408 ? 95.158 92.986 112.703 1.00 50.40 405 GLU A N 1
ATOM 3004 C CA . GLU A 1 408 ? 94.886 94.410 112.528 1.00 53.66 405 GLU A CA 1
ATOM 3005 C C . GLU A 1 408 ? 93.816 94.655 111.473 1.00 56.44 405 GLU A C 1
ATOM 3006 O O . GLU A 1 408 ? 92.924 95.488 111.669 1.00 58.47 405 GLU A O 1
ATOM 3012 N N . GLY A 1 409 ? 93.893 93.950 110.344 1.00 63.11 406 GLY A N 1
ATOM 3013 C CA . GLY A 1 409 ? 92.956 94.207 109.261 1.00 56.95 406 GLY A CA 1
ATOM 3014 C C . GLY A 1 409 ? 91.529 93.841 109.620 1.00 52.89 406 GLY A C 1
ATOM 3015 O O . GLY A 1 409 ? 90.594 94.600 109.355 1.00 63.84 406 GLY A O 1
ATOM 3016 N N . CYS A 1 410 ? 91.343 92.677 110.231 1.00 44.45 407 CYS A N 1
ATOM 3017 C CA . CYS A 1 410 ? 90.021 92.225 110.661 1.00 45.51 407 CYS A CA 1
ATOM 3018 C C . CYS A 1 410 ? 89.784 92.599 112.122 1.00 56.29 407 CYS A C 1
ATOM 3019 O O . CYS A 1 410 ? 89.556 91.754 112.981 1.00 58.16 407 CYS A O 1
ATOM 3022 N N . HIS A 1 411 ? 89.844 93.902 112.395 1.00 73.96 408 HIS A N 1
ATOM 3023 C CA . HIS A 1 411 ? 89.760 94.381 113.771 1.00 68.63 408 HIS A CA 1
ATOM 3024 C C . HIS A 1 411 ? 88.323 94.363 114.282 1.00 76.21 408 HIS A C 1
ATOM 3025 O O . HIS A 1 411 ? 88.024 93.740 115.306 1.00 70.72 408 HIS A O 1
ATOM 3032 N N . GLN A 1 412 ? 87.419 95.048 113.580 1.00 88.14 409 GLN A N 1
ATOM 3033 C CA . GLN A 1 412 ? 86.036 95.133 114.037 1.00 85.63 409 GLN A CA 1
ATOM 3034 C C . GLN A 1 412 ? 85.336 93.781 113.965 1.00 82.62 409 GLN A C 1
ATOM 3035 O O . GLN A 1 412 ? 84.507 93.460 114.823 1.00 80.97 409 GLN A O 1
ATOM 3041 N N . GLN A 1 413 ? 85.648 92.980 112.946 1.00 75.87 410 GLN A N 1
ATOM 3042 C CA . GLN A 1 413 ? 84.963 91.703 112.776 1.00 76.64 410 GLN A CA 1
ATOM 3043 C C . GLN A 1 413 ? 85.422 90.669 113.795 1.00 77.05 410 GLN A C 1
ATOM 3044 O O . GLN A 1 413 ? 84.644 89.784 114.168 1.00 79.79 410 GLN A O 1
ATOM 3050 N N . MET A 1 414 ? 86.669 90.755 114.252 1.00 75.64 411 MET A N 1
ATOM 3051 C CA . MET A 1 414 ? 87.204 89.813 115.225 1.00 76.24 411 MET A CA 1
ATOM 3052 C C . MET A 1 414 ? 86.988 90.261 116.664 1.00 79.53 411 MET A C 1
ATOM 3053 O O . MET A 1 414 ? 87.301 89.504 117.587 1.00 77.83 411 MET A O 1
ATOM 3058 N N . GLU A 1 415 ? 86.459 91.467 116.876 1.00 84.53 412 GLU A N 1
ATOM 3059 C CA . GLU A 1 415 ? 86.237 91.959 118.230 1.00 79.05 412 GLU A CA 1
ATOM 3060 C C . GLU A 1 415 ? 85.162 91.172 118.966 1.00 77.89 412 GLU A C 1
ATOM 3061 O O . GLU A 1 415 ? 85.256 91.013 120.187 1.00 77.72 412 GLU A O 1
ATOM 3067 N N . GLY A 1 416 ? 84.147 90.681 118.260 1.00 78.33 413 GLY A N 1
ATOM 3068 C CA . GLY A 1 416 ? 83.092 89.894 118.857 1.00 78.82 413 GLY A CA 1
ATOM 3069 C C . GLY A 1 416 ? 83.342 88.405 118.906 1.00 78.20 413 GLY A C 1
ATOM 3070 O O . GLY A 1 416 ? 82.484 87.663 119.393 1.00 80.84 413 GLY A O 1
ATOM 3071 N N . ILE A 1 417 ? 84.493 87.942 118.421 1.00 76.69 414 ILE A N 1
ATOM 3072 C CA . ILE A 1 417 ? 84.852 86.532 118.414 1.00 81.35 414 ILE A CA 1
ATOM 3073 C C . ILE A 1 417 ? 86.137 86.275 119.193 1.00 87.47 414 ILE A C 1
ATOM 3074 O O . ILE A 1 417 ? 86.675 85.168 119.156 1.00 84.56 414 ILE A O 1
ATOM 3079 N N . LEU A 1 418 ? 86.621 87.278 119.930 1.00 76.67 415 LEU A N 1
ATOM 3080 C CA . LEU A 1 418 ? 87.937 87.193 120.552 1.00 67.19 415 LEU A CA 1
ATOM 3081 C C . LEU A 1 418 ? 88.012 86.100 121.608 1.00 65.29 415 LEU A C 1
ATOM 3082 O O . LEU A 1 418 ? 89.096 85.567 121.863 1.00 71.40 415 LEU A O 1
ATOM 3087 N N . ASN A 1 419 ? 86.886 85.753 122.235 1.00 74.33 416 ASN A N 1
ATOM 3088 C CA . ASN A 1 419 ? 86.927 84.851 123.383 1.00 78.26 416 ASN A CA 1
ATOM 3089 C C . ASN A 1 419 ? 87.454 83.472 122.998 1.00 78.95 416 ASN A C 1
ATOM 3090 O O . ASN A 1 419 ? 88.407 82.966 123.605 1.00 81.04 416 ASN A O 1
ATOM 3095 N N . GLU A 1 420 ? 86.856 82.852 121.978 1.00 72.32 417 GLU A N 1
ATOM 3096 C CA . GLU A 1 420 ? 87.275 81.506 121.607 1.00 73.52 417 GLU A CA 1
ATOM 3097 C C . GLU A 1 420 ? 88.654 81.506 120.964 1.00 77.81 417 GLU A C 1
ATOM 3098 O O . GLU A 1 420 ? 89.421 80.556 121.151 1.00 78.61 417 GLU A O 1
ATOM 3104 N N . ILE A 1 421 ? 88.994 82.562 120.223 1.00 72.21 418 ILE A N 1
ATOM 3105 C CA . ILE A 1 421 ? 90.326 82.655 119.630 1.00 70.79 418 ILE A CA 1
ATOM 3106 C C . ILE A 1 421 ? 91.386 82.717 120.722 1.00 73.36 418 ILE A C 1
ATOM 3107 O O . ILE A 1 421 ? 92.413 82.034 120.654 1.00 78.95 418 ILE A O 1
ATOM 3112 N N . VAL A 1 422 ? 91.148 83.533 121.751 1.00 65.28 419 VAL A N 1
ATOM 3113 C CA . VAL A 1 422 ? 92.096 83.634 122.856 1.00 58.98 419 VAL A CA 1
ATOM 3114 C C . VAL A 1 422 ? 92.191 82.312 123.604 1.00 57.48 419 VAL A C 1
ATOM 3115 O O . VAL A 1 422 ? 93.288 81.863 123.962 1.00 65.34 419 VAL A O 1
ATOM 3119 N N . ASN A 1 423 ? 91.049 81.670 123.863 1.00 58.17 420 ASN A N 1
ATOM 3120 C CA . ASN A 1 423 ? 91.075 80.403 124.587 1.00 63.83 420 ASN A CA 1
ATOM 3121 C C . ASN A 1 423 ? 91.783 79.313 123.792 1.00 66.39 420 ASN A C 1
ATOM 3122 O O . ASN A 1 423 ? 92.405 78.422 124.380 1.00 69.32 420 ASN A O 1
ATOM 3127 N N . PHE A 1 424 ? 91.697 79.360 122.461 1.00 66.16 421 PHE A N 1
ATOM 3128 C CA . PHE A 1 424 ? 92.394 78.379 121.638 1.00 64.20 421 PHE A CA 1
ATOM 3129 C C . PHE A 1 424 ? 93.885 78.680 121.547 1.00 60.50 421 PHE A C 1
ATOM 3130 O O . PHE A 1 424 ? 94.705 77.757 121.534 1.00 60.62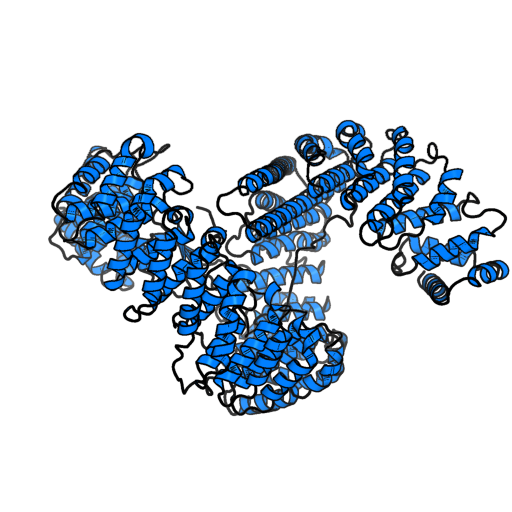 421 PHE A O 1
ATOM 3138 N N . VAL A 1 425 ? 94.253 79.961 121.479 1.00 45.11 422 VAL A N 1
ATOM 3139 C CA . VAL A 1 425 ? 95.662 80.326 121.382 1.00 36.94 422 VAL A CA 1
ATOM 3140 C C . VAL A 1 425 ? 96.391 80.014 122.681 1.00 44.32 422 VAL A C 1
ATOM 3141 O O . VAL A 1 425 ? 97.507 79.481 122.667 1.00 43.56 422 VAL A O 1
ATOM 3145 N N . LEU A 1 426 ? 95.777 80.329 123.825 1.00 56.19 423 LEU A N 1
ATOM 3146 C CA . LEU A 1 426 ? 96.435 80.085 125.105 1.00 50.59 423 LEU A CA 1
ATOM 3147 C C . LEU A 1 426 ? 96.654 78.603 125.370 1.00 53.36 423 LEU A C 1
ATOM 3148 O O . LEU A 1 426 ? 97.486 78.253 126.214 1.00 55.39 423 LEU A O 1
ATOM 3153 N N . LEU A 1 427 ? 95.927 77.725 124.679 1.00 47.12 424 LEU A N 1
ATOM 3154 C CA . LEU A 1 427 ? 96.155 76.295 124.830 1.00 44.39 424 LEU A CA 1
ATOM 3155 C C . LEU A 1 427 ? 97.410 75.833 124.104 1.00 47.97 424 LEU A C 1
ATOM 3156 O O . LEU A 1 427 ? 97.894 74.729 124.373 1.00 47.14 424 LEU A O 1
ATOM 3161 N N . PHE A 1 428 ? 97.944 76.646 123.195 1.00 49.04 425 PHE A N 1
ATOM 3162 C CA . PHE A 1 428 ? 99.123 76.272 122.428 1.00 52.95 425 PHE A CA 1
ATOM 3163 C C . PHE A 1 428 ? 100.428 76.692 123.087 1.00 54.93 425 PHE A C 1
ATOM 3164 O O . PHE A 1 428 ? 101.496 76.326 122.588 1.00 58.00 425 PHE A O 1
ATOM 3172 N N . LEU A 1 429 ? 100.375 77.451 124.183 1.00 55.34 426 LEU A N 1
ATOM 3173 C CA . LEU A 1 429 ? 101.591 77.708 124.944 1.00 48.33 426 LEU A CA 1
ATOM 3174 C C . LEU A 1 429 ? 102.101 76.436 125.607 1.00 54.17 426 LEU A C 1
ATOM 3175 O O . LEU A 1 429 ? 103.301 76.315 125.875 1.00 57.12 426 LEU A O 1
ATOM 3180 N N . GLN A 1 430 ? 101.207 75.486 125.882 1.00 56.68 427 GLN A N 1
ATOM 3181 C CA . GLN A 1 430 ? 101.579 74.170 126.394 1.00 57.99 427 GLN A CA 1
ATOM 3182 C C . GLN A 1 430 ? 101.569 73.197 125.218 1.00 60.97 427 GLN A C 1
ATOM 3183 O O . GLN A 1 430 ? 100.630 72.429 125.015 1.00 67.66 427 GLN A O 1
ATOM 3189 N N . ASP A 1 431 ? 102.640 73.241 124.429 1.00 61.91 428 ASP A N 1
ATOM 3190 C CA . ASP A 1 431 ? 102.714 72.473 123.201 1.00 59.51 428 ASP A CA 1
ATOM 3191 C C . ASP A 1 431 ? 103.995 71.648 123.166 1.00 57.64 428 ASP A C 1
ATOM 3192 O O . ASP A 1 431 ? 105.024 72.084 123.692 1.00 64.31 428 ASP A O 1
ATOM 3197 N N . PRO A 1 432 ? 103.964 70.454 122.570 1.00 59.54 429 PRO A N 1
ATOM 3198 C CA . PRO A 1 432 ? 105.186 69.634 122.510 1.00 67.70 429 PRO A CA 1
ATOM 3199 C C . PRO A 1 432 ? 106.318 70.252 121.705 1.00 67.94 429 PRO A C 1
ATOM 3200 O O . PRO A 1 432 ? 107.479 69.896 121.936 1.00 68.32 429 PRO A O 1
ATOM 3204 N N . HIS A 1 433 ? 106.031 71.158 120.770 1.00 60.61 430 HIS A N 1
ATOM 3205 C CA . HIS A 1 433 ? 107.078 71.713 119.925 1.00 59.78 430 HIS A CA 1
ATOM 3206 C C . HIS A 1 433 ? 107.410 73.134 120.344 1.00 64.17 430 HIS A C 1
ATOM 3207 O O . HIS A 1 433 ? 106.497 73.955 120.501 1.00 69.52 430 HIS A O 1
ATOM 3214 N N . PRO A 1 434 ? 108.690 73.460 120.539 1.00 54.52 431 PRO A N 1
ATOM 3215 C CA . PRO A 1 434 ? 109.047 74.829 120.947 1.00 54.47 431 PRO A CA 1
ATOM 3216 C C . PRO A 1 434 ? 108.661 75.900 119.941 1.00 53.51 431 PRO A C 1
ATOM 3217 O O . PRO A 1 434 ? 108.295 77.010 120.348 1.00 63.82 431 PRO A O 1
ATOM 3221 N N . ARG A 1 435 ? 108.732 75.612 118.640 1.00 31.31 432 ARG A N 1
ATOM 3222 C CA . ARG A 1 435 ? 108.421 76.635 117.647 1.00 27.33 432 ARG A CA 1
ATOM 3223 C C . ARG A 1 435 ? 106.937 76.979 117.640 1.00 35.73 432 ARG A C 1
ATOM 3224 O O . ARG A 1 435 ? 106.570 78.136 117.403 1.00 44.22 432 ARG A O 1
ATOM 3232 N N . VAL A 1 436 ? 106.073 76.002 117.914 1.00 38.88 433 VAL A N 1
ATOM 3233 C CA . VAL A 1 436 ? 104.646 76.289 118.019 1.00 34.84 433 VAL A CA 1
ATOM 3234 C C . VAL A 1 436 ? 104.367 77.174 119.227 1.00 48.38 433 VAL A C 1
ATOM 3235 O O . VAL A 1 436 ? 103.523 78.074 119.169 1.00 54.52 433 VAL A O 1
ATOM 3239 N N . ARG A 1 437 ? 105.066 76.938 120.341 1.00 44.13 434 ARG A N 1
ATOM 3240 C CA . ARG A 1 437 ? 104.913 77.806 121.506 1.00 27.74 434 ARG A CA 1
ATOM 3241 C C . ARG A 1 437 ? 105.424 79.211 121.217 1.00 33.52 434 ARG A C 1
ATOM 3242 O O . ARG A 1 437 ? 104.837 80.198 121.675 1.00 44.24 434 ARG A O 1
ATOM 3250 N N . TYR A 1 438 ? 106.525 79.318 120.473 1.00 32.11 435 TYR A N 1
ATOM 3251 C CA . TYR A 1 438 ? 107.017 80.620 120.036 1.00 17.85 435 TYR A CA 1
ATOM 3252 C C . TYR A 1 438 ? 105.964 81.348 119.208 1.00 33.08 435 TYR A C 1
ATOM 3253 O O . TYR A 1 438 ? 105.710 82.542 119.410 1.00 49.04 435 TYR A O 1
ATOM 3262 N N . ALA A 1 439 ? 105.328 80.634 118.277 1.00 33.29 436 ALA A N 1
ATOM 3263 C CA . ALA A 1 439 ? 104.282 81.242 117.460 1.00 14.72 436 ALA A CA 1
ATOM 3264 C C . ALA A 1 439 ? 103.077 81.644 118.303 1.00 27.27 436 ALA A C 1
ATOM 3265 O O . ALA A 1 439 ? 102.444 82.671 118.042 1.00 33.17 436 ALA A O 1
ATOM 3267 N N . ALA A 1 440 ? 102.735 80.839 119.311 1.00 29.45 437 ALA A N 1
ATOM 3268 C CA . ALA A 1 440 ? 101.617 81.181 120.187 1.00 24.52 437 ALA A CA 1
ATOM 3269 C C . ALA A 1 440 ? 101.915 82.435 120.999 1.00 38.94 437 ALA A C 1
ATOM 3270 O O . ALA A 1 440 ? 101.037 83.287 121.182 1.00 47.75 437 ALA A O 1
ATOM 3272 N N . CYS A 1 441 ? 103.146 82.560 121.499 1.00 40.40 438 CYS A N 1
ATOM 3273 C CA . CYS A 1 441 ? 103.544 83.780 122.194 1.00 13.67 438 CYS A CA 1
ATOM 3274 C C . CYS A 1 441 ? 103.487 84.982 121.263 1.00 14.73 438 CYS A C 1
ATOM 3275 O O . CYS A 1 441 ? 103.051 86.069 121.662 1.00 35.95 438 CYS A O 1
ATOM 3278 N N . ASN A 1 442 ? 103.924 84.805 120.013 1.00 16.75 439 ASN A N 1
ATOM 3279 C CA . ASN A 1 442 ? 103.825 85.885 119.036 1.00 17.78 439 ASN A CA 1
ATOM 3280 C C . ASN A 1 442 ? 102.375 86.288 118.805 1.00 27.15 439 ASN A C 1
ATOM 3281 O O . ASN A 1 442 ? 102.060 87.480 118.726 1.00 35.98 439 ASN A O 1
ATOM 3286 N N . ALA A 1 443 ? 101.482 85.305 118.683 1.00 30.37 440 ALA A N 1
ATOM 3287 C CA . ALA A 1 443 ? 100.070 85.603 118.471 1.00 23.65 440 ALA A CA 1
ATOM 3288 C C . ALA A 1 443 ? 99.481 86.352 119.656 1.00 29.86 440 ALA A C 1
ATOM 3289 O O . ALA A 1 443 ? 98.740 87.324 119.476 1.00 33.04 440 ALA A O 1
ATOM 3291 N N . VAL A 1 444 ? 99.806 85.921 120.877 1.00 36.99 441 VAL A N 1
ATOM 3292 C CA . VAL A 1 444 ? 99.283 86.589 122.067 1.00 21.61 441 VAL A CA 1
ATOM 3293 C C . VAL A 1 444 ? 99.779 88.029 122.129 1.00 30.44 441 VAL A C 1
ATOM 3294 O O . VAL A 1 444 ? 99.006 88.961 122.381 1.00 44.76 441 VAL A O 1
ATOM 3298 N N . GLY A 1 445 ? 101.076 88.236 121.883 1.00 30.45 442 GLY A N 1
ATOM 3299 C CA . GLY A 1 445 ? 101.616 89.586 121.924 1.00 17.24 442 GLY A CA 1
ATOM 3300 C C . GLY A 1 445 ? 101.025 90.492 120.862 1.00 26.36 442 GLY A C 1
ATOM 3301 O O . GLY A 1 445 ? 100.668 91.641 121.138 1.00 49.70 442 GLY A O 1
ATOM 3302 N N . GLN A 1 446 ? 100.898 89.987 119.634 1.00 31.87 443 GLN A N 1
ATOM 3303 C CA . GLN A 1 446 ? 100.353 90.806 118.558 1.00 26.94 443 GLN A CA 1
ATOM 3304 C C . GLN A 1 446 ? 98.876 91.107 118.772 1.00 29.67 443 GLN A C 1
ATOM 3305 O O . GLN A 1 446 ? 98.415 92.205 118.449 1.00 41.33 443 GLN A O 1
ATOM 3311 N N . MET A 1 447 ? 98.116 90.148 119.306 1.00 34.93 444 MET A N 1
ATOM 3312 C CA . MET A 1 447 ? 96.716 90.407 119.615 1.00 35.22 444 MET A CA 1
ATOM 3313 C C . MET A 1 447 ? 96.570 91.406 120.754 1.00 43.59 444 MET A C 1
ATOM 3314 O O . MET A 1 447 ? 95.648 92.228 120.737 1.00 57.05 444 MET A O 1
ATOM 3319 N N . ALA A 1 448 ? 97.460 91.352 121.748 1.00 41.30 445 ALA A N 1
ATOM 3320 C CA . ALA A 1 448 ? 97.441 92.355 122.807 1.00 26.57 445 ALA A CA 1
ATOM 3321 C C . ALA A 1 448 ? 97.756 93.737 122.255 1.00 23.50 445 ALA A C 1
ATOM 3322 O O . ALA A 1 448 ? 97.172 94.736 122.689 1.00 34.45 445 ALA A O 1
ATOM 3324 N N . THR A 1 449 ? 98.689 93.816 121.304 1.00 45.01 446 THR A N 1
ATOM 3325 C CA . THR A 1 449 ? 99.001 95.103 120.689 1.00 44.60 446 THR A CA 1
ATOM 3326 C C . THR A 1 449 ? 97.830 95.633 119.868 1.00 47.01 446 THR A C 1
ATOM 3327 O O . THR A 1 449 ? 97.471 96.810 119.980 1.00 54.86 446 THR A O 1
ATOM 3331 N N . ASP A 1 450 ? 97.226 94.782 119.034 1.00 56.05 447 ASP A N 1
ATOM 3332 C CA . ASP A 1 450 ? 96.202 95.252 118.104 1.00 51.79 447 ASP A CA 1
ATOM 3333 C C . ASP A 1 450 ? 94.889 95.559 118.814 1.00 51.67 447 ASP A C 1
ATOM 3334 O O . ASP A 1 450 ? 94.280 96.609 118.584 1.00 58.29 447 ASP A O 1
ATOM 3339 N N . PHE A 1 451 ? 94.432 94.655 119.675 1.00 44.24 448 PHE A N 1
ATOM 3340 C CA . PHE A 1 451 ? 93.123 94.789 120.316 1.00 39.58 448 PHE A CA 1
ATOM 3341 C C . PHE A 1 451 ? 93.248 95.517 121.654 1.00 49.08 448 PHE A C 1
ATOM 3342 O O . PHE A 1 451 ? 92.759 95.070 122.687 1.00 51.10 448 PHE A O 1
ATOM 3350 N N . ALA A 1 452 ? 93.895 96.676 121.616 1.00 59.99 449 ALA A N 1
ATOM 3351 C CA . ALA A 1 452 ? 94.083 97.340 122.898 1.00 52.46 449 ALA A CA 1
ATOM 3352 C C . ALA A 1 452 ? 93.155 98.540 123.026 1.00 58.30 449 ALA A C 1
ATOM 3353 O O . ALA A 1 452 ? 92.856 99.201 122.026 1.00 66.20 449 ALA A O 1
ATOM 3355 N N . PRO A 1 453 ? 92.684 98.856 124.240 1.00 60.98 450 PRO A N 1
ATOM 3356 C CA . PRO A 1 453 ? 92.924 98.175 125.513 1.00 64.05 450 PRO A CA 1
ATOM 3357 C C . PRO A 1 453 ? 91.815 97.196 125.883 1.00 59.04 450 PRO A C 1
ATOM 3358 O O . PRO A 1 453 ? 91.686 96.817 127.042 1.00 58.89 450 PRO A O 1
ATOM 3362 N N . GLY A 1 454 ? 90.991 96.774 124.922 1.00 55.33 451 GLY A N 1
ATOM 3363 C CA . GLY A 1 454 ? 89.926 95.833 125.221 1.00 58.89 451 GLY A CA 1
ATOM 3364 C C . GLY A 1 454 ? 90.399 94.418 125.479 1.00 60.12 451 GLY A C 1
ATOM 3365 O O . GLY A 1 454 ? 89.729 93.675 126.202 1.00 58.35 451 GLY A O 1
ATOM 3366 N N . PHE A 1 455 ? 91.534 94.025 124.897 1.00 59.41 452 PHE A N 1
ATOM 3367 C CA . PHE A 1 455 ? 92.060 92.682 125.125 1.00 55.67 452 PHE A CA 1
ATOM 3368 C C . PHE A 1 455 ? 92.475 92.490 126.578 1.00 57.34 452 PHE A C 1
ATOM 3369 O O . PHE A 1 455 ? 92.226 91.432 127.167 1.00 56.17 452 PHE A O 1
ATOM 3377 N N . GLN A 1 456 ? 93.110 93.503 127.171 1.00 58.02 453 GLN A N 1
ATOM 3378 C CA . GLN A 1 456 ? 93.646 93.359 128.520 1.00 56.41 453 GLN A CA 1
ATOM 3379 C C . GLN A 1 456 ? 92.538 93.226 129.555 1.00 65.63 453 GLN A C 1
ATOM 3380 O O . GLN A 1 456 ? 92.600 92.353 130.428 1.00 69.38 453 GLN A O 1
ATOM 3386 N N . LYS A 1 457 ? 91.506 94.069 129.461 1.00 67.95 454 LYS A N 1
ATOM 3387 C CA . LYS A 1 457 ? 90.480 94.116 130.499 1.00 60.08 454 LYS A CA 1
ATOM 3388 C C . LYS A 1 457 ? 89.715 92.804 130.613 1.00 62.78 454 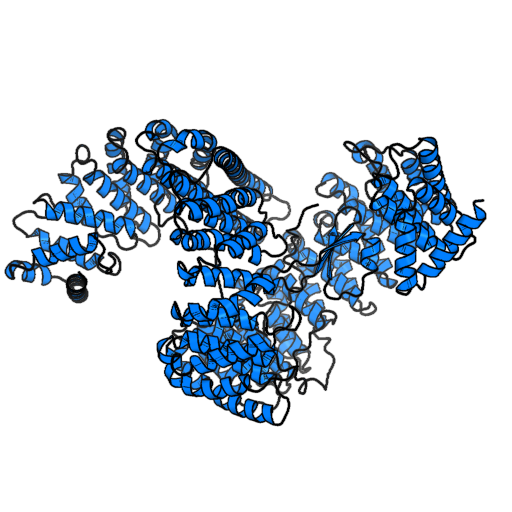LYS A C 1
ATOM 3389 O O . LYS A 1 457 ? 89.373 92.383 131.723 1.00 61.33 454 LYS A O 1
ATOM 3395 N N . LYS A 1 458 ? 89.430 92.150 129.490 1.00 70.50 455 LYS A N 1
ATOM 3396 C CA . LYS A 1 458 ? 88.627 90.935 129.494 1.00 67.99 455 LYS A CA 1
ATOM 3397 C C . LYS A 1 458 ? 89.449 89.655 129.574 1.00 71.52 455 LYS A C 1
ATOM 3398 O O . LYS A 1 458 ? 88.862 88.578 129.717 1.00 76.45 455 LYS A O 1
ATOM 3404 N N . PHE A 1 459 ? 90.781 89.735 129.494 1.00 69.08 456 PHE A N 1
ATOM 3405 C CA . PHE A 1 459 ? 91.590 88.523 129.438 1.00 66.43 456 PHE A CA 1
ATOM 3406 C C . PHE A 1 459 ? 92.848 88.576 130.297 1.00 61.42 456 PHE A C 1
ATOM 3407 O O . PHE A 1 459 ? 93.709 87.699 130.142 1.00 68.57 456 PHE A O 1
ATOM 3415 N N . HIS A 1 460 ? 92.992 89.569 131.179 1.00 63.01 457 HIS A N 1
ATOM 3416 C CA . HIS A 1 460 ? 94.228 89.695 131.945 1.00 65.70 457 HIS A CA 1
ATOM 3417 C C . HIS A 1 460 ? 94.456 88.487 132.843 1.00 64.13 457 HIS A C 1
ATOM 3418 O O . HIS A 1 460 ? 95.576 87.969 132.921 1.00 66.69 457 HIS A O 1
ATOM 3425 N N . GLU A 1 461 ? 93.396 88.001 133.494 1.00 63.04 458 GLU A N 1
ATOM 3426 C CA . GLU A 1 461 ? 93.545 86.943 134.489 1.00 62.62 458 GLU A CA 1
ATOM 3427 C C . GLU A 1 461 ? 94.171 85.693 133.885 1.00 61.66 458 GLU A C 1
ATOM 3428 O O . GLU A 1 461 ? 95.019 85.050 134.514 1.00 60.11 458 GLU A O 1
ATOM 3434 N N . LYS A 1 462 ? 93.766 85.330 132.670 1.00 55.25 459 LYS A N 1
ATOM 3435 C CA . LYS A 1 462 ? 94.335 84.154 132.025 1.00 51.41 459 LYS A CA 1
ATOM 3436 C C . LYS A 1 462 ? 95.628 84.463 131.281 1.00 57.86 459 LYS A C 1
ATOM 3437 O O . LYS A 1 462 ? 96.567 83.660 131.327 1.00 62.47 459 LYS A O 1
ATOM 3443 N N . VAL A 1 463 ? 95.709 85.611 130.603 1.00 50.64 460 VAL A N 1
ATOM 3444 C CA . VAL A 1 463 ? 96.876 85.900 129.777 1.00 37.91 460 VAL A CA 1
ATOM 3445 C C . VAL A 1 463 ? 98.116 86.081 130.642 1.00 45.08 460 VAL A C 1
ATOM 3446 O O . VAL A 1 463 ? 99.181 85.528 130.345 1.00 50.27 460 VAL A O 1
ATOM 3450 N N . ILE A 1 464 ? 98.005 86.862 131.722 1.00 50.02 461 ILE A N 1
ATOM 3451 C CA . ILE A 1 464 ? 99.161 87.104 132.579 1.00 51.96 461 ILE A CA 1
ATOM 3452 C C . ILE A 1 464 ? 99.637 85.803 133.208 1.00 47.87 461 ILE A C 1
ATOM 3453 O O . ILE A 1 464 ? 100.841 85.520 133.250 1.00 56.82 461 ILE A O 1
ATOM 3458 N N . ALA A 1 465 ? 98.701 84.985 133.694 1.00 35.63 462 ALA A N 1
ATOM 3459 C CA . ALA A 1 465 ? 99.075 83.719 134.313 1.00 38.03 462 ALA A CA 1
ATOM 3460 C C . ALA A 1 465 ? 99.760 82.793 133.317 1.00 48.37 462 ALA A C 1
ATOM 3461 O O . ALA A 1 465 ? 100.796 82.193 133.631 1.00 50.77 462 ALA A O 1
ATOM 3463 N N . ALA A 1 466 ? 99.207 82.672 132.106 1.00 46.99 463 ALA A N 1
ATOM 3464 C CA . ALA A 1 466 ? 99.800 81.785 131.110 1.00 41.88 463 ALA A CA 1
ATOM 3465 C C . ALA A 1 466 ? 101.183 82.264 130.686 1.00 47.36 463 ALA A C 1
ATOM 3466 O O . ALA A 1 466 ? 102.115 81.459 130.568 1.00 49.90 463 ALA A O 1
ATOM 3468 N N . LEU A 1 467 ? 101.339 83.570 130.457 1.00 37.91 464 LEU A N 1
ATOM 3469 C CA . LEU A 1 467 ? 102.638 84.094 130.050 1.00 23.73 464 LEU A CA 1
ATOM 3470 C C . LEU A 1 467 ? 103.674 83.931 131.154 1.00 34.51 464 LEU A C 1
ATOM 3471 O O . LEU A 1 467 ? 104.824 83.569 130.882 1.00 51.34 464 LEU A O 1
ATOM 3476 N N . LEU A 1 468 ? 103.290 84.189 132.407 1.00 48.10 465 LEU A N 1
ATOM 3477 C CA . LEU A 1 468 ? 104.230 84.008 133.508 1.00 45.50 465 LEU A CA 1
ATOM 3478 C C . LEU A 1 468 ? 104.620 82.546 133.667 1.00 46.22 465 LEU A C 1
ATOM 3479 O O . LEU A 1 468 ? 105.788 82.239 133.926 1.00 55.69 465 LEU A O 1
ATOM 3484 N N . GLN A 1 469 ? 103.660 81.629 133.516 1.00 45.98 466 GLN A N 1
ATOM 3485 C CA . GLN A 1 469 ? 103.982 80.210 133.613 1.00 51.14 466 GLN A CA 1
ATOM 3486 C C . GLN A 1 469 ? 104.915 79.778 132.488 1.00 54.31 466 GLN A C 1
ATOM 3487 O O . GLN A 1 469 ? 105.824 78.969 132.705 1.00 51.69 466 GLN A O 1
ATOM 3493 N N . THR A 1 470 ? 104.703 80.303 131.279 1.00 61.76 467 THR A N 1
ATOM 3494 C CA . THR A 1 470 ? 105.595 79.986 130.169 1.00 57.60 467 THR A CA 1
ATOM 3495 C C . THR A 1 470 ? 106.992 80.553 130.386 1.00 56.82 467 THR A C 1
ATOM 3496 O O . THR A 1 470 ? 107.982 79.923 129.999 1.00 52.46 467 THR A O 1
ATOM 3500 N N . MET A 1 471 ? 107.093 81.736 130.996 1.00 64.63 468 MET A N 1
ATOM 3501 C CA . MET A 1 471 ? 108.395 82.376 131.156 1.00 51.90 468 MET A CA 1
ATOM 3502 C C . MET A 1 471 ? 109.231 81.704 132.240 1.00 50.49 468 MET A C 1
ATOM 3503 O O . MET A 1 471 ? 110.436 81.496 132.059 1.00 60.69 468 MET A O 1
ATOM 3508 N N . GLU A 1 472 ? 108.619 81.364 133.374 1.00 60.80 469 GLU A N 1
ATOM 3509 C CA . GLU A 1 472 ? 109.383 80.902 134.530 1.00 64.98 469 GLU A CA 1
ATOM 3510 C C . GLU A 1 472 ? 109.871 79.465 134.361 1.00 65.72 469 GLU A C 1
ATOM 3511 O O . GLU A 1 472 ? 110.998 79.139 134.745 1.00 73.43 469 GLU A O 1
ATOM 3517 N N . ASP A 1 473 ? 109.038 78.598 133.793 1.00 68.28 470 ASP A N 1
ATOM 3518 C CA . ASP A 1 473 ? 109.372 77.183 133.652 1.00 78.24 470 ASP A CA 1
ATOM 3519 C C . ASP A 1 473 ? 109.558 76.875 132.173 1.00 76.20 470 ASP A C 1
ATOM 3520 O O . ASP A 1 473 ? 108.592 76.598 131.458 1.00 76.11 470 ASP A O 1
ATOM 3525 N N . GLN A 1 474 ? 110.804 76.917 131.711 1.00 65.78 471 GLN A N 1
ATOM 3526 C CA . GLN A 1 474 ? 111.097 76.605 130.321 1.00 71.32 471 GLN A CA 1
ATOM 3527 C C . GLN A 1 474 ? 112.542 76.145 130.207 1.00 74.72 471 GLN A C 1
ATOM 3528 O O . GLN A 1 474 ? 113.429 76.665 130.888 1.00 67.77 471 GLN A O 1
ATOM 3534 N N . GLY A 1 475 ? 112.762 75.160 129.340 1.00 82.37 472 GLY A N 1
ATOM 3535 C CA . GLY A 1 475 ? 114.102 74.706 129.030 1.00 76.72 472 GLY A CA 1
ATOM 3536 C C . GLY A 1 475 ? 114.621 75.317 127.746 1.00 79.48 472 GLY A C 1
ATOM 3537 O O . GLY A 1 475 ? 115.818 75.244 127.451 1.00 80.57 472 GLY A O 1
ATOM 3538 N N . ASN A 1 476 ? 113.723 75.924 126.974 1.00 67.90 473 ASN A N 1
ATOM 3539 C CA . ASN A 1 476 ? 114.086 76.586 125.730 1.00 64.32 473 ASN A CA 1
ATOM 3540 C C . ASN A 1 476 ? 114.210 78.084 125.972 1.00 65.84 473 ASN A C 1
ATOM 3541 O O . ASN A 1 476 ? 113.292 78.709 126.510 1.00 65.62 473 ASN A O 1
ATOM 3546 N N . GLN A 1 477 ? 115.341 78.654 125.570 1.00 63.58 474 GLN A N 1
ATOM 3547 C CA . GLN A 1 477 ? 115.650 80.047 125.860 1.00 57.83 474 GLN A CA 1
ATOM 3548 C C . GLN A 1 477 ? 115.158 81.007 124.786 1.00 60.64 474 GLN A C 1
ATOM 3549 O O . GLN A 1 477 ? 115.405 82.211 124.897 1.00 67.72 474 GLN A O 1
ATOM 3555 N N . ARG A 1 478 ? 114.478 80.514 123.752 1.00 52.50 475 ARG A N 1
ATOM 3556 C CA . ARG A 1 478 ? 113.838 81.389 122.781 1.00 47.94 475 ARG A CA 1
ATOM 3557 C C . ARG A 1 478 ? 112.337 81.506 122.994 1.00 51.62 475 ARG A C 1
ATOM 3558 O O . ARG A 1 478 ? 111.733 82.468 122.509 1.00 60.28 475 ARG A O 1
ATOM 3566 N N . VAL A 1 479 ? 111.726 80.548 123.690 1.00 46.11 476 VAL A N 1
ATOM 3567 C CA . VAL A 1 479 ? 110.336 80.699 124.106 1.00 43.47 476 VAL A CA 1
ATOM 3568 C C . VAL A 1 479 ? 110.235 81.661 125.284 1.00 49.92 476 VAL A C 1
ATOM 3569 O O . VAL A 1 479 ? 109.272 82.428 125.395 1.00 54.48 476 VAL A O 1
ATOM 3573 N N . GLN A 1 480 ? 111.224 81.635 126.182 1.00 51.12 477 GLN A N 1
ATOM 3574 C CA . GLN A 1 480 ? 111.213 82.525 127.340 1.00 36.43 477 GLN A CA 1
ATOM 3575 C C . GLN A 1 480 ? 111.273 83.987 126.917 1.00 38.82 477 GLN A C 1
ATOM 3576 O O . GLN A 1 480 ? 110.504 84.822 127.408 1.00 57.31 477 GLN A O 1
ATOM 3582 N N . ALA A 1 481 ? 112.187 84.315 126.003 1.00 16.68 478 ALA A N 1
ATOM 3583 C CA . ALA A 1 481 ? 112.333 85.697 125.562 1.00 24.57 478 ALA A CA 1
ATOM 3584 C C . ALA A 1 481 ? 111.077 86.188 124.857 1.00 34.56 478 ALA A C 1
ATOM 3585 O O . ALA A 1 481 ? 110.651 87.333 125.051 1.00 47.53 478 ALA A O 1
ATOM 3587 N N . HIS A 1 482 ? 110.464 85.335 124.039 1.00 28.20 479 HIS A N 1
ATOM 3588 C CA . HIS A 1 482 ? 109.284 85.762 123.301 1.00 30.92 479 HIS A CA 1
ATOM 3589 C C . HIS A 1 482 ? 108.071 85.869 124.216 1.00 40.64 479 HIS A C 1
ATOM 3590 O O . HIS A 1 482 ? 107.218 86.738 124.014 1.00 51.13 479 HIS A O 1
ATOM 3597 N N . ALA A 1 483 ? 107.989 85.017 125.241 1.00 36.24 480 ALA A N 1
ATOM 3598 C CA . ALA A 1 483 ? 106.954 85.176 126.258 1.00 25.07 480 ALA A CA 1
ATOM 3599 C C . ALA A 1 483 ? 107.133 86.479 127.023 1.00 31.78 480 ALA A C 1
ATOM 3600 O O . ALA A 1 483 ? 106.153 87.164 127.339 1.00 38.49 480 ALA A O 1
ATOM 3602 N N . ALA A 1 484 ? 108.380 86.840 127.333 1.00 30.56 481 ALA A N 1
ATOM 3603 C CA . ALA A 1 484 ? 108.636 88.118 127.990 1.00 10.41 481 ALA A CA 1
ATOM 3604 C C . ALA A 1 484 ? 108.248 89.288 127.093 1.00 19.11 481 ALA A C 1
ATOM 3605 O O . ALA A 1 484 ? 107.709 90.293 127.568 1.00 38.79 481 ALA A O 1
ATOM 3607 N N . ALA A 1 485 ? 108.514 89.177 125.790 1.00 18.21 482 ALA A N 1
ATOM 3608 C CA . ALA A 1 485 ? 108.100 90.226 124.860 1.00 19.70 482 ALA A CA 1
ATOM 3609 C C . ALA A 1 485 ? 106.581 90.326 124.774 1.00 24.66 482 ALA A C 1
ATOM 3610 O O . ALA A 1 485 ? 106.025 91.427 124.665 1.00 31.03 482 ALA A O 1
ATOM 3612 N N . ALA A 1 486 ? 105.892 89.184 124.806 1.00 25.77 483 ALA A N 1
ATOM 3613 C CA . ALA A 1 486 ? 104.433 89.203 124.833 1.00 22.68 483 ALA A CA 1
ATOM 3614 C C . ALA A 1 486 ? 103.919 89.868 126.103 1.00 29.68 483 ALA A C 1
ATOM 3615 O O . ALA A 1 486 ? 102.930 90.609 126.070 1.00 31.73 483 ALA A O 1
ATOM 3617 N N . LEU A 1 487 ? 104.581 89.614 127.233 1.00 36.35 484 LEU A N 1
ATOM 3618 C CA . LEU A 1 487 ? 104.212 90.289 128.474 1.00 32.29 484 LEU A CA 1
ATOM 3619 C C . LEU A 1 487 ? 104.437 91.793 128.373 1.00 29.82 484 LEU A C 1
ATOM 3620 O O . LEU A 1 487 ? 103.643 92.580 128.897 1.00 48.07 484 LEU A O 1
ATOM 3625 N N . ILE A 1 488 ? 105.523 92.208 127.720 1.00 28.99 485 ILE A N 1
ATOM 3626 C CA . ILE A 1 488 ? 105.762 93.633 127.491 1.00 20.93 485 ILE A CA 1
ATOM 3627 C C . ILE A 1 488 ? 104.617 94.240 126.690 1.00 31.10 485 ILE A C 1
ATOM 3628 O O . ILE A 1 488 ? 104.062 95.286 127.052 1.00 44.68 485 ILE A O 1
ATOM 3633 N N . ASN A 1 489 ? 104.247 93.584 125.588 1.00 46.79 486 ASN A N 1
ATOM 3634 C CA . ASN A 1 489 ? 103.175 94.095 124.738 1.00 36.54 486 ASN A CA 1
ATOM 3635 C C . ASN A 1 489 ? 101.855 94.158 125.492 1.00 37.12 486 ASN A C 1
ATOM 3636 O O . ASN A 1 489 ? 101.060 95.083 125.293 1.00 47.72 486 ASN A O 1
ATOM 3641 N N . PHE A 1 490 ? 101.600 93.175 126.356 1.00 36.05 487 PHE A N 1
ATOM 3642 C CA . PHE A 1 490 ? 100.367 93.166 127.134 1.00 40.82 487 PHE A CA 1
ATOM 3643 C C . PHE A 1 490 ? 100.347 94.292 128.160 1.00 40.38 487 PHE A C 1
ATOM 3644 O O . PHE A 1 490 ? 99.365 95.034 128.264 1.00 47.55 487 PHE A O 1
ATOM 3652 N N . THR A 1 491 ? 101.429 94.437 128.929 1.00 47.31 488 THR A N 1
ATOM 3653 C CA . THR A 1 491 ? 101.443 95.382 130.038 1.00 37.09 488 THR A CA 1
ATOM 3654 C C . THR A 1 491 ? 101.605 96.824 129.580 1.00 35.46 488 THR A C 1
ATOM 3655 O O . THR A 1 491 ? 101.287 97.739 130.346 1.00 41.23 488 THR A O 1
ATOM 3659 N N . GLU A 1 492 ? 102.090 97.055 128.358 1.00 54.13 489 GLU A N 1
ATOM 3660 C CA . GLU A 1 492 ? 102.279 98.427 127.896 1.00 53.63 489 GLU A CA 1
ATOM 3661 C C . GLU A 1 492 ? 100.958 99.187 127.849 1.00 56.45 489 GLU A C 1
ATOM 3662 O O . GLU A 1 492 ? 100.874 100.336 128.296 1.00 70.86 489 GLU A O 1
ATOM 3668 N N . ASP A 1 493 ? 99.913 98.563 127.309 1.00 60.93 490 ASP A N 1
ATOM 3669 C CA . ASP A 1 493 ? 98.617 99.209 127.151 1.00 72.39 490 ASP A CA 1
ATOM 3670 C C . ASP A 1 493 ? 97.651 98.912 128.290 1.00 72.36 490 ASP A C 1
ATOM 3671 O O . ASP A 1 493 ? 96.530 99.426 128.281 1.00 71.60 490 ASP A O 1
ATOM 3676 N N . CYS A 1 494 ? 98.052 98.104 129.262 1.00 67.05 491 CYS A N 1
ATOM 3677 C CA . CYS A 1 494 ? 97.161 97.764 130.364 1.00 57.09 491 CYS A CA 1
ATOM 3678 C C . CYS A 1 494 ? 96.972 98.972 131.274 1.00 67.30 491 CYS A C 1
ATOM 3679 O O . CYS A 1 494 ? 97.961 99.563 131.722 1.00 71.76 491 CYS A O 1
ATOM 3682 N N . PRO A 1 495 ? 95.734 99.376 131.559 1.00 84.07 492 PRO A N 1
ATOM 3683 C CA . PRO A 1 495 ? 95.519 100.493 132.485 1.00 79.72 492 PRO A CA 1
ATOM 3684 C C . PRO A 1 495 ? 96.039 100.173 133.879 1.00 74.66 492 PRO A C 1
ATOM 3685 O O . PRO A 1 495 ? 96.042 99.022 134.320 1.00 76.16 492 PRO A O 1
ATOM 3689 N N . LYS A 1 496 ? 96.483 101.223 134.575 1.00 60.25 493 LYS A N 1
ATOM 3690 C CA . LYS A 1 496 ? 97.134 101.046 135.869 1.00 62.83 493 LYS A CA 1
ATOM 3691 C C . LYS A 1 496 ? 96.181 100.480 136.917 1.00 67.72 493 LYS A C 1
ATOM 3692 O O . LYS A 1 496 ? 96.623 99.816 137.862 1.00 64.95 493 LYS A O 1
ATOM 3698 N N . SER A 1 497 ? 94.876 100.713 136.760 1.00 78.03 494 SER A N 1
ATOM 3699 C CA . SER A 1 497 ? 93.920 100.333 137.797 1.00 76.55 494 SER A CA 1
ATOM 3700 C C . SER A 1 497 ? 93.883 98.824 138.012 1.00 76.60 494 SER A C 1
ATOM 3701 O O . SER A 1 497 ? 93.811 98.356 139.154 1.00 74.57 494 SER A O 1
ATOM 3704 N N . LEU A 1 498 ? 93.932 98.045 136.932 1.00 75.38 495 LEU A N 1
ATOM 3705 C CA . LEU A 1 498 ? 93.772 96.598 137.013 1.00 76.00 495 LEU A CA 1
ATOM 3706 C C . LEU A 1 498 ? 95.097 95.844 136.999 1.00 73.04 495 LEU A C 1
ATOM 3707 O O . LEU A 1 498 ? 95.095 94.616 136.872 1.00 71.76 495 LEU A O 1
ATOM 3712 N N . LEU A 1 499 ? 96.224 96.543 137.123 1.00 67.39 496 LEU A N 1
ATOM 3713 C CA . LEU A 1 499 ? 97.519 95.883 137.219 1.00 71.46 496 LEU A CA 1
ATOM 3714 C C . LEU A 1 499 ? 98.030 95.774 138.649 1.00 73.10 496 LEU A C 1
ATOM 3715 O O . LEU A 1 499 ? 98.851 94.895 138.931 1.00 74.53 496 LEU A O 1
ATOM 3720 N N . ILE A 1 500 ? 97.559 96.633 139.548 1.00 67.31 497 ILE A N 1
ATOM 3721 C CA . ILE A 1 500 ? 97.996 96.658 140.944 1.00 66.78 497 ILE A CA 1
ATOM 3722 C C . ILE A 1 500 ? 97.826 95.294 141.611 1.00 68.00 497 ILE A C 1
ATOM 3723 O O . ILE A 1 500 ? 98.727 94.874 142.351 1.00 71.06 497 ILE A O 1
ATOM 3728 N N . PRO A 1 501 ? 96.715 94.570 141.413 1.00 70.52 498 PRO A N 1
ATOM 3729 C CA . PRO A 1 501 ? 96.635 93.220 141.998 1.00 71.68 498 PRO A CA 1
ATOM 3730 C C . PRO A 1 501 ? 97.730 92.282 141.523 1.00 73.32 498 PRO A C 1
ATOM 3731 O O . PRO A 1 501 ? 98.128 91.382 142.273 1.00 73.30 498 PRO A O 1
ATOM 3735 N N . TYR A 1 502 ? 98.227 92.458 140.302 1.00 69.89 499 TYR A N 1
ATOM 3736 C CA . TYR A 1 502 ? 99.248 91.583 139.743 1.00 64.23 499 TYR A CA 1
ATOM 3737 C C . TYR A 1 502 ? 100.664 92.099 139.955 1.00 66.70 499 TYR A C 1
ATOM 3738 O O . TYR A 1 502 ? 101.610 91.472 139.470 1.00 70.77 499 TYR A O 1
ATOM 3747 N N . LEU A 1 503 ? 100.837 93.220 140.658 1.00 69.77 500 LEU A N 1
ATOM 3748 C CA . LEU A 1 503 ? 102.171 93.789 140.818 1.00 70.30 500 LEU A CA 1
ATOM 3749 C C . LEU A 1 503 ? 103.086 92.861 141.608 1.00 70.97 500 LEU A C 1
ATOM 3750 O O . LEU A 1 503 ? 104.254 92.678 141.247 1.00 74.53 500 LEU A O 1
ATOM 3755 N N . ASP A 1 504 ? 102.576 92.267 142.688 1.00 67.17 501 ASP A N 1
ATOM 3756 C CA . ASP A 1 504 ? 103.394 91.362 143.489 1.00 70.68 501 ASP A CA 1
ATOM 3757 C C . ASP A 1 504 ? 103.779 90.119 142.695 1.00 71.70 501 ASP A C 1
ATOM 3758 O O . ASP A 1 504 ? 104.948 89.712 142.679 1.00 68.21 501 ASP A O 1
ATOM 3763 N N . ASN A 1 505 ? 102.803 89.505 142.025 1.00 69.80 502 ASN A N 1
ATOM 3764 C CA . ASN A 1 505 ? 103.038 88.296 141.246 1.00 73.41 502 ASN A CA 1
ATOM 3765 C C . ASN A 1 505 ? 103.790 88.558 139.950 1.00 73.80 502 ASN A C 1
ATOM 3766 O O . ASN A 1 505 ? 104.161 87.598 139.268 1.00 75.44 502 ASN A O 1
ATOM 3771 N N . LEU A 1 506 ? 103.984 89.819 139.573 1.00 56.45 503 LEU A N 1
ATOM 3772 C CA . LEU A 1 506 ? 104.868 90.153 138.466 1.00 46.01 503 LEU A CA 1
ATOM 3773 C C . LEU A 1 506 ? 106.290 90.412 138.951 1.00 58.75 503 LEU A C 1
ATOM 3774 O O . LEU A 1 506 ? 107.253 89.899 138.367 1.00 71.80 503 LEU A O 1
ATOM 3779 N N . VAL A 1 507 ? 106.432 91.191 140.028 1.00 53.72 504 VAL A N 1
ATOM 3780 C CA . VAL A 1 507 ? 107.754 91.477 140.579 1.00 51.47 504 VAL A CA 1
ATOM 3781 C C . VAL A 1 507 ? 108.431 90.184 141.012 1.00 56.52 504 VAL A C 1
ATOM 3782 O O . VAL A 1 507 ? 109.614 89.957 140.731 1.00 59.34 504 VAL A O 1
ATOM 3786 N N . LYS A 1 508 ? 107.696 89.315 141.700 1.00 64.65 505 LYS A N 1
ATOM 3787 C CA . LYS A 1 508 ? 108.095 87.919 141.733 1.00 64.28 505 LYS A CA 1
ATOM 3788 C C . LYS A 1 508 ? 107.758 87.291 140.388 1.00 70.27 505 LYS A C 1
ATOM 3789 O O . LYS A 1 508 ? 106.737 87.609 139.777 1.00 70.12 505 LYS A O 1
ATOM 3795 N N . HIS A 1 509 ? 108.633 86.403 139.923 1.00 69.45 506 HIS A N 1
ATOM 3796 C CA . HIS A 1 509 ? 108.689 85.830 138.582 1.00 71.54 506 HIS A CA 1
ATOM 3797 C C . HIS A 1 509 ? 109.287 86.805 137.571 1.00 64.25 506 HIS A C 1
ATOM 3798 O O . HIS A 1 509 ? 109.524 86.407 136.431 1.00 62.87 506 HIS A O 1
ATOM 3805 N N . LEU A 1 510 ? 109.537 88.067 137.935 1.00 47.51 507 LEU A N 1
ATOM 3806 C CA . LEU A 1 510 ? 110.404 88.913 137.130 1.00 46.62 507 LEU A CA 1
ATOM 3807 C C . LEU A 1 510 ? 111.746 89.200 137.783 1.00 49.29 507 LEU A C 1
ATOM 3808 O O . LEU A 1 510 ? 112.695 89.545 137.074 1.00 56.50 507 LEU A O 1
ATOM 3813 N N . HIS A 1 511 ? 111.851 89.068 139.105 1.00 61.97 508 HIS A N 1
ATOM 3814 C CA . HIS A 1 511 ? 113.117 89.289 139.792 1.00 64.22 508 HIS A CA 1
ATOM 3815 C C . HIS A 1 511 ? 113.940 88.013 139.920 1.00 64.82 508 HIS A C 1
ATOM 3816 O O . HIS A 1 511 ? 115.168 88.054 139.787 1.00 68.97 508 HIS A O 1
ATOM 3823 N N . SER A 1 512 ? 113.291 86.874 140.174 1.00 64.41 509 SER A N 1
ATOM 3824 C CA . SER A 1 512 ? 114.019 85.610 140.237 1.00 67.10 509 SER A CA 1
ATOM 3825 C C . SER A 1 512 ? 114.643 85.267 138.891 1.00 67.82 509 SER A C 1
ATOM 3826 O O . SER A 1 512 ? 115.789 84.801 138.825 1.00 68.04 509 SER A O 1
ATOM 3829 N N . ILE A 1 513 ? 113.900 85.484 137.805 1.00 57.44 510 ILE A N 1
ATOM 3830 C CA . ILE A 1 513 ? 114.437 85.204 136.480 1.00 57.59 510 ILE A CA 1
ATOM 3831 C C . ILE A 1 513 ? 115.568 86.171 136.147 1.00 61.09 510 ILE A C 1
ATOM 3832 O O . ILE A 1 513 ? 116.551 85.791 135.501 1.00 60.61 510 ILE A O 1
ATOM 3837 N N . MET A 1 514 ? 115.466 87.427 136.598 1.00 64.10 511 MET A N 1
ATOM 3838 C CA . MET A 1 514 ? 116.593 88.344 136.445 1.00 64.10 511 MET A CA 1
ATOM 3839 C C . MET A 1 514 ? 117.818 87.838 137.187 1.00 69.32 511 MET A C 1
ATOM 3840 O O . MET A 1 514 ? 118.933 87.901 136.665 1.00 73.77 511 MET A O 1
ATOM 3845 N N . VAL A 1 515 ? 117.637 87.355 138.416 1.00 65.21 512 VAL A N 1
ATOM 3846 C CA . VAL A 1 515 ? 118.774 86.863 139.190 1.00 62.57 512 VAL A CA 1
ATOM 3847 C C . VAL A 1 515 ? 119.434 85.691 138.472 1.00 70.72 512 VAL A C 1
ATOM 3848 O O . VAL A 1 515 ? 120.661 85.644 138.316 1.00 73.34 512 VAL A O 1
ATOM 3852 N N . LEU A 1 516 ? 118.621 84.743 137.998 1.00 70.10 513 LEU A N 1
ATOM 3853 C CA . LEU A 1 516 ? 119.168 83.578 137.306 1.00 69.38 513 LEU A CA 1
ATOM 3854 C C . LEU A 1 516 ? 119.894 83.977 136.025 1.00 69.75 513 LEU A C 1
ATOM 3855 O O . LEU A 1 516 ? 121.002 83.497 135.750 1.00 70.54 513 LEU A O 1
ATOM 3860 N N . LYS A 1 517 ? 119.292 84.865 135.232 1.00 60.59 514 LYS A N 1
ATOM 3861 C CA . LYS A 1 517 ? 119.897 85.243 133.962 1.00 60.57 514 LYS A CA 1
ATOM 3862 C C . LYS A 1 517 ? 121.135 86.105 134.160 1.00 68.14 514 LYS A C 1
ATOM 3863 O O . LYS A 1 517 ? 122.083 86.009 133.377 1.00 75.89 514 LYS A O 1
ATOM 3869 N N . LEU A 1 518 ? 121.154 86.943 135.196 1.00 66.48 515 LEU A N 1
ATOM 3870 C CA . LEU A 1 518 ? 122.352 87.711 135.507 1.00 63.41 515 LEU A CA 1
ATOM 3871 C C . LEU A 1 518 ? 123.472 86.800 135.985 1.00 68.31 515 LEU A C 1
ATOM 3872 O O . LEU A 1 518 ? 124.648 87.047 135.693 1.00 71.77 515 LEU A O 1
ATOM 3877 N N . GLN A 1 519 ? 123.131 85.742 136.725 1.00 73.92 516 GLN A N 1
ATOM 3878 C CA . GLN A 1 519 ? 124.137 84.750 137.086 1.00 74.58 516 GLN A CA 1
ATOM 3879 C C . GLN A 1 519 ? 124.695 84.061 135.847 1.00 77.88 516 GLN A C 1
ATOM 3880 O O . GLN A 1 519 ? 125.909 83.852 135.737 1.00 79.06 516 GLN A O 1
ATOM 3886 N N . GLU A 1 520 ? 123.824 83.703 134.901 1.00 83.70 517 GLU A N 1
ATOM 3887 C CA . GLU A 1 520 ? 124.294 83.049 133.682 1.00 81.66 517 GLU A CA 1
ATOM 3888 C C . GLU A 1 520 ? 125.100 83.996 132.799 1.00 79.58 517 GLU A C 1
ATOM 3889 O O . GLU A 1 520 ? 125.984 83.548 132.061 1.00 86.20 517 GLU A O 1
ATOM 3895 N N . LEU A 1 521 ? 124.807 85.297 132.851 1.00 69.63 518 LEU A N 1
ATOM 3896 C CA . LEU A 1 521 ? 125.513 86.257 132.009 1.00 70.92 518 LEU A CA 1
ATOM 3897 C C . LEU A 1 521 ? 126.978 86.382 132.411 1.00 76.77 518 LEU A C 1
ATOM 3898 O O . LEU A 1 521 ? 127.838 86.651 131.564 1.00 76.98 518 LEU A O 1
ATOM 3903 N N . ILE A 1 522 ? 127.281 86.204 133.697 1.00 87.61 519 ILE A N 1
ATOM 3904 C CA . ILE A 1 522 ? 128.666 86.289 134.151 1.00 88.94 519 ILE A CA 1
ATOM 3905 C C . ILE A 1 522 ? 129.479 85.119 133.612 1.00 89.13 519 ILE A C 1
ATOM 3906 O O . ILE A 1 522 ? 130.582 85.300 133.083 1.00 88.72 519 ILE A O 1
ATOM 3911 N N . GLN A 1 523 ? 128.946 83.902 133.731 1.00 88.57 520 GLN A N 1
ATOM 3912 C CA . GLN A 1 523 ? 129.679 82.721 133.283 1.00 89.92 520 GLN A CA 1
ATOM 3913 C C . GLN A 1 523 ? 129.581 82.547 131.771 1.00 91.41 520 GLN A C 1
ATOM 3914 O O . GLN A 1 523 ? 130.591 82.592 131.062 1.00 92.52 520 GLN A O 1
ATOM 3920 N N . LYS A 1 524 ? 128.369 82.351 131.262 1.00 89.21 521 LYS A N 1
ATOM 3921 C CA . LYS A 1 524 ? 128.152 82.172 129.834 1.00 87.37 521 LYS A CA 1
ATOM 3922 C C . LYS A 1 524 ? 127.984 83.540 129.176 1.00 87.99 521 LYS A C 1
ATOM 3923 O O . LYS A 1 524 ? 128.239 84.584 129.781 1.00 85.24 521 LYS A O 1
ATOM 3929 N N . GLY A 1 525 ? 127.558 83.551 127.917 1.00 89.09 522 GLY A N 1
ATOM 3930 C CA . GLY A 1 525 ? 127.346 84.800 127.212 1.00 88.46 522 GLY A CA 1
ATOM 3931 C C . GLY A 1 525 ? 125.916 84.979 126.751 1.00 91.74 522 GLY A C 1
ATOM 3932 O O . GLY A 1 525 ? 125.669 85.504 125.662 1.00 91.99 522 GLY A O 1
ATOM 3933 N N . THR A 1 526 ? 124.965 84.546 127.574 1.00 90.22 523 THR A N 1
ATOM 3934 C CA . THR A 1 526 ? 123.555 84.615 127.215 1.00 88.07 523 THR A CA 1
ATOM 3935 C C . THR A 1 526 ? 122.993 85.997 127.524 1.00 83.14 523 THR A C 1
ATOM 3936 O O . THR A 1 526 ? 123.130 86.499 128.643 1.00 81.69 523 THR A O 1
ATOM 3940 N N . LYS A 1 527 ? 122.354 86.606 126.526 1.00 66.45 524 LYS A N 1
ATOM 3941 C CA . LYS A 1 527 ? 121.747 87.919 126.692 1.00 63.78 524 LYS A CA 1
ATOM 3942 C C . LYS A 1 527 ? 120.355 88.038 126.093 1.00 71.68 524 LYS A C 1
ATOM 3943 O O . LYS A 1 527 ? 119.748 89.103 126.230 1.00 71.92 524 LYS A O 1
ATOM 3949 N N . LEU A 1 528 ? 119.829 87.003 125.434 1.00 63.75 525 LEU A N 1
ATOM 3950 C CA . LEU A 1 528 ? 118.576 87.147 124.699 1.00 53.57 525 LEU A CA 1
ATOM 3951 C C . LEU A 1 528 ? 117.399 87.378 125.637 1.00 57.29 525 LEU A C 1
ATOM 3952 O O . LEU A 1 528 ? 116.587 88.283 125.421 1.00 68.80 525 LEU A O 1
ATOM 3957 N N . VAL A 1 529 ? 117.287 86.563 126.684 1.00 42.68 526 VAL A N 1
ATOM 3958 C CA . VAL A 1 529 ? 116.133 86.660 127.571 1.00 49.25 526 VAL A CA 1
ATOM 3959 C C . VAL A 1 529 ? 116.338 87.734 128.638 1.00 57.10 526 VAL A C 1
ATOM 3960 O O . VAL A 1 529 ? 115.364 88.307 129.141 1.00 62.87 526 VAL A O 1
ATOM 3964 N N . LEU A 1 530 ? 117.590 88.041 128.987 1.00 51.63 527 LEU A N 1
ATOM 3965 C CA . LEU A 1 530 ? 117.844 89.087 129.974 1.00 36.88 527 LEU A CA 1
ATOM 3966 C C . LEU A 1 530 ? 117.372 90.448 129.476 1.00 33.41 527 LEU A C 1
ATOM 3967 O O . LEU A 1 530 ? 116.810 91.234 130.246 1.00 52.66 527 LEU A O 1
ATOM 3972 N N . GLU A 1 531 ? 117.599 90.749 128.196 1.00 24.68 528 GLU A N 1
ATOM 3973 C CA . GLU A 1 531 ? 117.136 92.018 127.643 1.00 34.23 528 GLU A CA 1
ATOM 3974 C C . GLU A 1 531 ? 115.620 92.128 127.710 1.00 43.56 528 GLU A C 1
ATOM 3975 O O . GLU A 1 531 ? 115.078 93.180 128.073 1.00 62.83 528 GLU A O 1
ATOM 3981 N N . GLN A 1 532 ? 114.919 91.051 127.359 1.00 31.89 529 GLN A N 1
ATOM 3982 C CA . GLN A 1 532 ? 113.462 91.073 127.397 1.00 30.32 529 GLN A CA 1
ATOM 3983 C C . GLN A 1 532 ? 112.950 91.207 128.824 1.00 39.19 529 GLN A C 1
ATOM 3984 O O . GLN A 1 532 ? 111.971 91.917 129.071 1.00 40.96 529 GLN A O 1
ATOM 3990 N N . VAL A 1 533 ? 113.603 90.542 129.778 1.00 35.90 530 VAL A N 1
ATOM 3991 C CA . VAL A 1 533 ? 113.204 90.665 131.177 1.00 29.15 530 VAL A CA 1
ATOM 3992 C C . VAL A 1 533 ? 113.410 92.093 131.672 1.00 35.93 530 VAL A C 1
ATOM 3993 O O . VAL A 1 533 ? 112.559 92.651 132.378 1.00 50.29 530 VAL A O 1
ATOM 3997 N N . VAL A 1 534 ? 114.540 92.705 131.313 1.00 30.25 531 VAL A N 1
ATOM 3998 C CA . VAL A 1 534 ? 114.811 94.083 131.711 1.00 13.79 531 VAL A CA 1
ATOM 3999 C C . VAL A 1 534 ? 113.761 95.023 131.132 1.00 23.41 531 VAL A C 1
ATOM 4000 O O . VAL A 1 534 ? 113.232 95.897 131.832 1.00 45.84 531 VAL A O 1
ATOM 4004 N N . THR A 1 535 ? 113.434 94.854 129.849 1.00 19.60 532 THR A N 1
ATOM 4005 C CA . THR A 1 535 ? 112.417 95.701 129.235 1.00 10.16 532 THR A CA 1
ATOM 4006 C C . THR A 1 535 ? 111.049 95.470 129.870 1.00 30.59 532 THR A C 1
ATOM 4007 O O . THR A 1 535 ? 110.257 96.407 130.013 1.00 41.37 532 THR A O 1
ATOM 4011 N N . SER A 1 536 ? 110.752 94.226 130.258 1.00 31.48 533 SER A N 1
ATOM 4012 C CA . SER A 1 536 ? 109.483 93.934 130.918 1.00 30.44 533 SER A CA 1
ATOM 4013 C C . SER A 1 536 ? 109.386 94.629 132.266 1.00 30.97 533 SER A C 1
ATOM 4014 O O . SER A 1 536 ? 108.337 95.180 132.616 1.00 34.75 533 SER A O 1
ATOM 4017 N N . ILE A 1 537 ? 110.471 94.605 133.040 1.00 29.72 534 ILE A N 1
ATOM 4018 C CA . ILE A 1 537 ? 110.483 95.306 134.321 1.00 30.14 534 ILE A CA 1
ATOM 4019 C C . ILE A 1 537 ? 110.326 96.805 134.108 1.00 31.54 534 ILE A C 1
ATOM 4020 O O . ILE A 1 537 ? 109.596 97.479 134.846 1.00 44.21 534 ILE A O 1
ATOM 4025 N N . ALA A 1 538 ? 111.003 97.349 133.094 1.00 26.63 535 ALA A N 1
ATOM 4026 C CA . ALA A 1 538 ? 110.860 98.770 132.795 1.00 20.43 535 ALA A CA 1
ATOM 4027 C C . ALA A 1 538 ? 109.420 99.120 132.445 1.00 24.93 535 ALA A C 1
ATOM 4028 O O . ALA A 1 538 ? 108.888 100.129 132.919 1.00 37.04 535 ALA A O 1
ATOM 4030 N N . SER A 1 539 ? 108.771 98.295 131.621 1.00 33.59 536 SER A N 1
ATOM 4031 C CA . SER A 1 539 ? 107.385 98.556 131.241 1.00 39.57 536 SER A CA 1
ATOM 4032 C C . SER A 1 539 ? 106.447 98.456 132.438 1.00 41.22 536 SER A C 1
ATOM 4033 O O . SER A 1 539 ? 105.535 99.278 132.589 1.00 41.16 536 SER A O 1
ATOM 4036 N N . VAL A 1 540 ? 106.650 97.451 133.293 1.00 34.19 537 VAL A N 1
ATOM 4037 C CA . VAL A 1 540 ? 105.805 97.297 134.474 1.00 28.92 537 VAL A CA 1
ATOM 4038 C C . VAL A 1 540 ? 105.953 98.501 135.392 1.00 36.91 537 VAL A C 1
ATOM 4039 O O . VAL A 1 540 ? 104.960 99.047 135.886 1.00 42.76 537 VAL A O 1
ATOM 4043 N N . ALA A 1 541 ? 107.190 98.944 135.627 1.00 46.00 538 ALA A N 1
ATOM 4044 C CA . ALA A 1 541 ? 107.404 100.120 136.463 1.00 35.93 538 ALA A CA 1
ATOM 4045 C C . ALA A 1 541 ? 106.786 101.364 135.838 1.00 39.28 538 ALA A C 1
ATOM 4046 O O . ALA A 1 541 ? 106.170 102.177 136.537 1.00 48.41 538 ALA A O 1
ATOM 4048 N N . ASP A 1 542 ? 106.935 101.525 134.522 1.00 40.36 539 ASP A N 1
ATOM 4049 C CA . ASP A 1 542 ? 106.395 102.699 133.847 1.00 42.48 539 ASP A CA 1
ATOM 4050 C C . ASP A 1 542 ? 104.878 102.755 133.956 1.00 46.07 539 ASP A C 1
ATOM 4051 O O . ASP A 1 542 ? 104.306 103.824 134.194 1.00 43.63 539 ASP A O 1
ATOM 4056 N N . THR A 1 543 ? 104.206 101.618 133.781 1.00 51.28 540 THR A N 1
ATOM 4057 C CA . THR A 1 543 ? 102.751 101.612 133.857 1.00 52.55 540 THR A CA 1
ATOM 4058 C C . THR A 1 543 ? 102.225 101.524 135.285 1.00 51.83 540 THR A C 1
ATOM 4059 O O . THR A 1 543 ? 101.028 101.742 135.495 1.00 59.01 540 THR A O 1
ATOM 4063 N N . ALA A 1 544 ? 103.075 101.213 136.265 1.00 55.51 541 ALA A N 1
ATOM 4064 C CA . ALA A 1 544 ? 102.646 101.218 137.658 1.00 53.22 541 ALA A CA 1
ATOM 4065 C C . ALA A 1 544 ? 102.878 102.558 138.342 1.00 59.39 541 ALA A C 1
ATOM 4066 O O . ALA A 1 544 ? 102.181 102.872 139.313 1.00 66.36 541 ALA A O 1
ATOM 4068 N N . GLU A 1 545 ? 103.843 103.342 137.865 1.00 72.07 542 GLU A N 1
ATOM 4069 C CA . GLU A 1 545 ? 104.105 104.705 138.353 1.00 69.52 542 GLU A CA 1
ATOM 4070 C C . GLU A 1 545 ? 104.517 104.618 139.821 1.00 72.26 542 GLU A C 1
ATOM 4071 O O . GLU A 1 545 ? 105.478 103.900 140.139 1.00 73.82 542 GLU A O 1
ATOM 4077 N N . GLU A 1 546 ? 103.836 105.309 140.738 1.00 75.00 543 GLU A N 1
ATOM 4078 C CA . GLU A 1 546 ? 104.301 105.440 142.113 1.00 74.72 543 GLU A CA 1
ATOM 4079 C C . GLU A 1 546 ? 104.133 104.172 142.938 1.00 73.98 543 GLU A C 1
ATOM 4080 O O . GLU A 1 546 ? 104.634 104.123 144.065 1.00 75.16 543 GLU A O 1
ATOM 4086 N N . LYS A 1 547 ? 103.447 103.156 142.421 1.00 74.79 544 LYS A N 1
ATOM 4087 C CA . LYS A 1 547 ? 103.258 101.923 143.173 1.00 73.16 544 LYS A CA 1
ATOM 4088 C C . LYS A 1 547 ? 104.466 101.000 143.107 1.00 73.86 544 LYS A C 1
ATOM 4089 O O . LYS A 1 547 ? 104.448 99.938 143.736 1.00 76.78 544 LYS A O 1
ATOM 4095 N N . PHE A 1 548 ? 105.505 101.378 142.369 1.00 59.01 545 PHE A N 1
ATOM 4096 C CA . PHE A 1 548 ? 106.714 100.579 142.235 1.00 59.63 545 PHE A CA 1
ATOM 4097 C C . PHE A 1 548 ? 107.726 100.838 143.343 1.00 67.44 545 PHE A C 1
ATOM 4098 O O . PHE A 1 548 ? 108.805 100.237 143.326 1.00 67.80 545 PHE A O 1
ATOM 4106 N N . VAL A 1 549 ? 107.409 101.717 144.296 1.00 74.03 546 VAL A N 1
ATOM 4107 C CA . VAL A 1 549 ? 108.379 102.070 145.335 1.00 70.10 546 VAL A CA 1
ATOM 4108 C C . VAL A 1 549 ? 108.822 100.865 146.161 1.00 71.77 546 VAL A C 1
ATOM 4109 O O . VAL A 1 549 ? 110.038 100.660 146.304 1.00 78.96 546 VAL A O 1
ATOM 4113 N N . PRO A 1 550 ? 107.923 100.037 146.713 1.00 68.92 547 PRO A N 1
ATOM 4114 C CA . PRO A 1 550 ? 108.397 98.937 147.573 1.00 68.95 547 PRO A CA 1
ATOM 4115 C C . PRO A 1 550 ? 109.332 97.969 146.873 1.00 76.38 547 PRO A C 1
ATOM 4116 O O . PRO A 1 550 ? 110.168 97.342 147.535 1.00 77.91 547 PRO A O 1
ATOM 4120 N N . TYR A 1 551 ? 109.217 97.824 145.556 1.00 73.29 548 TYR A N 1
ATOM 4121 C CA . TYR A 1 551 ? 110.066 96.919 144.797 1.00 71.81 548 TYR A CA 1
ATOM 4122 C C . TYR A 1 551 ? 111.301 97.599 144.224 1.00 70.75 548 TYR A C 1
ATOM 4123 O O . TYR A 1 551 ? 112.120 96.925 143.591 1.00 75.12 548 TYR A O 1
ATOM 4132 N N . TYR A 1 552 ? 111.460 98.908 144.442 1.00 68.72 549 TYR A N 1
ATOM 4133 C CA . TYR A 1 552 ? 112.607 99.630 143.896 1.00 68.00 549 TYR A CA 1
ATOM 4134 C C . TYR A 1 552 ? 113.920 98.987 144.328 1.00 69.89 549 TYR A C 1
ATOM 4135 O O . TYR A 1 552 ? 114.765 98.645 143.492 1.00 70.06 549 TYR A O 1
ATOM 4144 N N . ASP A 1 553 ? 114.086 98.775 145.635 1.00 70.97 550 ASP A N 1
ATOM 4145 C CA . ASP A 1 553 ? 115.319 98.192 146.149 1.00 70.82 550 ASP A CA 1
ATOM 4146 C C . ASP A 1 553 ? 115.543 96.778 145.638 1.00 75.89 550 ASP A C 1
ATOM 4147 O O . ASP A 1 553 ? 116.658 96.259 145.750 1.00 80.85 550 ASP A O 1
ATOM 4152 N N . LEU A 1 554 ? 114.509 96.138 145.088 1.00 68.45 551 LEU A N 1
ATOM 4153 C CA . LEU A 1 554 ? 114.681 94.807 144.527 1.00 63.60 551 LEU A CA 1
ATOM 4154 C C . LEU A 1 554 ? 115.413 94.827 143.193 1.00 64.22 551 LEU A C 1
ATOM 4155 O O . LEU A 1 554 ? 116.005 93.812 142.815 1.00 66.49 551 LEU A O 1
ATOM 4160 N N . PHE A 1 555 ? 115.398 95.949 142.478 1.00 58.12 552 PHE A N 1
ATOM 4161 C CA . PHE A 1 555 ? 115.889 95.952 141.104 1.00 56.40 552 PHE A CA 1
ATOM 4162 C C . PHE A 1 555 ? 117.071 96.875 140.867 1.00 58.35 552 PHE A C 1
ATOM 4163 O O . PHE A 1 555 ? 117.940 96.549 140.057 1.00 60.63 552 PHE A O 1
ATOM 4171 N N . MET A 1 556 ? 117.129 98.022 141.542 1.00 53.51 553 MET A N 1
ATOM 4172 C CA . MET A 1 556 ? 118.204 98.978 141.279 1.00 51.55 553 MET A CA 1
ATOM 4173 C C . MET A 1 556 ? 119.597 98.423 141.549 1.00 57.06 553 MET A C 1
ATOM 4174 O O . MET A 1 556 ? 120.489 98.641 140.711 1.00 66.32 553 MET A O 1
ATOM 4179 N N . PRO A 1 557 ? 119.872 97.734 142.665 1.00 54.66 554 PRO A N 1
ATOM 4180 C CA . PRO A 1 557 ? 121.232 97.195 142.846 1.00 58.59 554 PRO A CA 1
ATOM 4181 C C . PRO A 1 557 ? 121.657 96.233 141.749 1.00 62.25 554 PRO A C 1
ATOM 4182 O O . PRO A 1 557 ? 122.835 96.213 141.374 1.00 58.02 554 PRO A O 1
ATOM 4186 N N . SER A 1 558 ? 120.731 95.429 141.224 1.00 68.24 555 SER A N 1
ATOM 4187 C CA . SER A 1 558 ? 121.085 94.491 140.164 1.00 61.55 555 SER A CA 1
ATOM 4188 C C . SER A 1 558 ? 121.269 95.203 138.829 1.00 56.80 555 SER A C 1
ATOM 4189 O O . SER A 1 558 ? 122.242 94.949 138.110 1.00 64.70 555 SER A O 1
ATOM 4192 N N . LEU A 1 559 ? 120.349 96.110 138.485 1.00 56.23 556 LEU A N 1
ATOM 4193 C CA . LEU A 1 559 ? 120.407 96.766 137.181 1.00 57.93 556 LEU A CA 1
ATOM 4194 C C . LEU A 1 559 ? 121.691 97.568 137.021 1.00 58.04 556 LEU A C 1
ATOM 4195 O O . LEU A 1 559 ? 122.340 97.508 135.970 1.00 70.52 556 LEU A O 1
ATOM 4200 N N . LYS A 1 560 ? 122.081 98.314 138.057 1.00 55.59 557 LYS A N 1
ATOM 4201 C CA . LYS A 1 560 ? 123.360 99.015 138.020 1.00 61.33 557 LYS A CA 1
ATOM 4202 C C . LYS A 1 560 ? 124.505 98.042 137.784 1.00 67.07 557 LYS A C 1
ATOM 4203 O O . LYS A 1 560 ? 125.452 98.349 137.050 1.00 67.29 557 LYS A O 1
ATOM 4209 N N . HIS A 1 561 ? 124.427 96.857 138.396 1.00 67.77 558 HIS A N 1
ATOM 4210 C CA . HIS A 1 561 ? 125.451 95.839 138.194 1.00 71.28 558 HIS A CA 1
ATOM 4211 C C . HIS A 1 561 ? 125.581 95.471 136.722 1.00 72.65 558 HIS A C 1
ATOM 4212 O O . HIS A 1 561 ? 126.681 95.155 136.255 1.00 72.52 558 HIS A O 1
ATOM 4219 N N . ILE A 1 562 ? 124.473 95.498 135.978 1.00 63.35 559 ILE A N 1
ATOM 4220 C CA . ILE A 1 562 ? 124.540 95.247 134.543 1.00 48.67 559 ILE A CA 1
ATOM 4221 C C . ILE A 1 562 ? 125.212 96.410 133.825 1.00 57.71 559 ILE A C 1
ATOM 4222 O O . ILE A 1 562 ? 125.971 96.211 132.870 1.00 71.77 559 ILE A O 1
ATOM 4227 N N . VAL A 1 563 ? 124.944 97.642 134.264 1.00 63.93 560 VAL A N 1
ATOM 4228 C CA . VAL A 1 563 ? 125.498 98.807 133.578 1.00 63.59 560 VAL A CA 1
ATOM 4229 C C . VAL A 1 563 ? 127.002 98.903 133.802 1.00 70.66 560 VAL A C 1
ATOM 4230 O O . VAL A 1 563 ? 127.761 99.216 132.877 1.00 71.29 560 VAL A O 1
ATOM 4234 N N . GLU A 1 564 ? 127.456 98.651 135.032 1.00 78.77 561 GLU A N 1
ATOM 4235 C CA . GLU A 1 564 ? 128.888 98.694 135.312 1.00 78.62 561 GLU A CA 1
ATOM 4236 C C . GLU A 1 564 ? 129.637 97.632 134.517 1.00 84.04 561 GLU A C 1
ATOM 4237 O O . GLU A 1 564 ? 130.709 97.900 133.964 1.00 88.87 561 GLU A O 1
ATOM 4243 N N . ASN A 1 565 ? 129.089 96.425 134.449 1.00 85.02 562 ASN A N 1
ATOM 4244 C CA . ASN A 1 565 ? 129.600 95.384 133.574 1.00 85.10 562 ASN A CA 1
ATOM 4245 C C . ASN A 1 565 ? 128.986 95.551 132.184 1.00 85.87 562 ASN A C 1
ATOM 4246 O O . ASN A 1 565 ? 128.452 96.610 131.845 1.00 86.57 562 ASN A O 1
ATOM 4251 N N . ALA A 1 566 ? 129.096 94.514 131.352 1.00 80.44 563 ALA A N 1
ATOM 4252 C CA . ALA A 1 566 ? 128.603 94.550 129.974 1.00 82.55 563 ALA A CA 1
ATOM 4253 C C . ALA A 1 566 ? 129.250 95.690 129.193 1.00 86.75 563 ALA A C 1
ATOM 4254 O O . ALA A 1 566 ? 128.609 96.357 128.379 1.00 87.65 563 ALA A O 1
ATOM 4256 N N . VAL A 1 567 ? 130.540 95.912 129.448 1.00 88.12 564 VAL A N 1
ATOM 4257 C CA . VAL A 1 567 ? 131.271 96.985 128.788 1.00 88.56 564 VAL A CA 1
ATOM 4258 C C . VAL A 1 567 ? 131.847 96.568 127.441 1.00 87.90 564 VAL A C 1
ATOM 4259 O O . VAL A 1 567 ? 132.257 97.437 126.658 1.00 90.14 564 VAL A O 1
ATOM 4263 N N . GLN A 1 568 ? 131.891 95.272 127.147 1.00 89.37 565 GLN A N 1
ATOM 4264 C CA . GLN A 1 568 ? 132.422 94.811 125.875 1.00 92.99 565 GLN A CA 1
ATOM 4265 C C . GLN A 1 568 ? 131.433 95.097 124.749 1.00 88.36 565 GLN A C 1
ATOM 4266 O O . GLN A 1 568 ? 130.364 95.681 124.950 1.00 87.48 565 GLN A O 1
ATOM 4272 N N . LYS A 1 569 ? 131.805 94.675 123.545 1.00 90.40 566 LYS A N 1
ATOM 4273 C CA . LYS A 1 569 ? 130.889 94.761 122.422 1.00 93.18 566 LYS A CA 1
ATOM 4274 C C . LYS A 1 569 ? 129.838 93.657 122.528 1.00 94.78 566 LYS A C 1
ATOM 4275 O O . LYS A 1 569 ? 129.808 92.883 123.489 1.00 95.12 566 LYS A O 1
ATOM 4281 N N . GLU A 1 570 ? 128.920 93.644 121.555 1.00 87.61 567 GLU A N 1
ATOM 4282 C CA . GLU A 1 570 ? 127.819 92.686 121.411 1.00 87.42 567 GLU A CA 1
ATOM 4283 C C . GLU A 1 570 ? 126.964 92.598 122.675 1.00 89.33 567 GLU A C 1
ATOM 4284 O O . GLU A 1 570 ? 126.084 91.738 122.775 1.00 90.62 567 GLU A O 1
ATOM 4290 N N . LEU A 1 571 ? 127.204 93.492 123.633 1.00 77.48 568 LEU A N 1
ATOM 4291 C CA . LEU A 1 571 ? 126.313 93.719 124.762 1.00 69.80 568 LEU A CA 1
ATOM 4292 C C . LEU A 1 571 ? 125.821 95.158 124.802 1.00 72.27 568 LEU A C 1
ATOM 4293 O O . LEU A 1 571 ? 125.279 95.593 125.822 1.00 77.16 568 LEU A O 1
ATOM 4298 N N . ARG A 1 572 ? 126.013 95.909 123.715 1.00 75.75 569 ARG A N 1
ATOM 4299 C CA . ARG A 1 572 ? 125.627 97.315 123.696 1.00 74.19 569 ARG A CA 1
ATOM 4300 C C . ARG A 1 572 ? 124.117 97.475 123.808 1.00 76.55 569 ARG A C 1
ATOM 4301 O O . ARG A 1 572 ? 123.631 98.389 124.484 1.00 82.09 569 ARG A O 1
ATOM 4309 N N . LEU A 1 573 ? 123.358 96.600 123.145 1.00 61.06 570 LEU A N 1
ATOM 4310 C CA . LEU A 1 573 ? 121.905 96.652 123.260 1.00 62.91 570 LEU A CA 1
ATOM 4311 C C . LEU A 1 573 ? 121.457 96.355 124.684 1.00 62.96 570 LEU A C 1
ATOM 4312 O O . LEU A 1 573 ? 120.521 96.982 125.191 1.00 67.36 570 LEU A O 1
ATOM 4317 N N . LEU A 1 574 ? 122.114 95.400 125.345 1.00 55.50 571 LEU A N 1
ATOM 4318 C CA . LEU A 1 574 ? 121.793 95.113 126.739 1.00 53.54 571 LEU A CA 1
ATOM 4319 C C . LEU A 1 574 ? 122.067 96.320 127.626 1.00 60.25 571 LEU A C 1
ATOM 4320 O O . LEU A 1 574 ? 121.260 96.649 128.503 1.00 67.12 571 LEU A O 1
ATOM 4325 N N . ARG A 1 575 ? 123.198 96.996 127.412 1.00 61.51 572 ARG A N 1
ATOM 4326 C CA . ARG A 1 575 ? 123.516 98.177 128.208 1.00 56.70 572 ARG A CA 1
ATOM 4327 C C . ARG A 1 575 ? 122.508 99.293 127.968 1.00 58.43 572 ARG A C 1
ATOM 4328 O O . ARG A 1 575 ? 122.068 99.957 128.914 1.00 68.61 572 ARG A O 1
ATOM 4336 N N . GLY A 1 576 ? 122.129 99.515 126.709 1.00 37.77 573 GLY A N 1
ATOM 4337 C CA . GLY A 1 576 ? 121.133 100.532 126.419 1.00 38.69 573 GLY A CA 1
ATOM 4338 C C . GLY A 1 576 ? 119.786 100.225 127.043 1.00 48.95 573 GLY A C 1
ATOM 4339 O O . GLY A 1 576 ? 119.137 101.108 127.610 1.00 61.25 573 GLY A O 1
ATOM 4340 N N . LYS A 1 577 ? 119.352 98.965 126.958 1.00 44.51 574 LYS A N 1
ATOM 4341 C CA . LYS A 1 577 ? 118.080 98.579 127.557 1.00 39.11 574 LYS A CA 1
ATOM 4342 C C . LYS A 1 577 ? 118.119 98.712 129.073 1.00 41.82 574 LYS A C 1
ATOM 4343 O O . LYS A 1 577 ? 117.138 99.138 129.689 1.00 54.31 574 LYS A O 1
ATOM 4349 N N . THR A 1 578 ? 119.245 98.354 129.695 1.00 28.74 575 THR A N 1
ATOM 4350 C CA . THR A 1 578 ? 119.360 98.495 131.143 1.00 25.60 575 THR A CA 1
ATOM 4351 C C . THR A 1 578 ? 119.338 99.959 131.563 1.00 38.46 575 THR A C 1
ATOM 4352 O O . THR A 1 578 ? 118.717 100.309 132.573 1.00 46.59 575 THR A O 1
ATOM 4356 N N . ILE A 1 579 ? 120.010 100.829 130.807 1.00 46.34 576 ILE A N 1
ATOM 4357 C CA . ILE A 1 579 ? 119.996 102.255 131.126 1.00 40.47 576 ILE A CA 1
ATOM 4358 C C . ILE A 1 579 ? 118.590 102.824 130.969 1.00 39.87 576 ILE A C 1
ATOM 4359 O O . ILE A 1 579 ? 118.125 103.618 131.801 1.00 48.03 576 ILE A O 1
ATOM 4364 N N . GLU A 1 580 ? 117.886 102.422 129.908 1.00 40.64 577 GLU A N 1
ATOM 4365 C CA . GLU A 1 580 ? 116.506 102.861 129.729 1.00 41.35 577 GLU A CA 1
ATOM 4366 C C . GLU A 1 580 ? 115.618 102.363 130.863 1.00 49.56 577 GLU A C 1
ATOM 4367 O O . GLU A 1 580 ? 114.739 103.090 131.339 1.00 57.84 577 GLU A O 1
ATOM 4373 N N . CYS A 1 581 ? 115.833 101.123 131.311 1.00 41.52 578 CYS A N 1
ATOM 4374 C CA . CYS A 1 581 ? 115.054 100.589 132.423 1.00 35.33 578 CYS A CA 1
ATOM 4375 C C . CYS A 1 581 ? 115.321 101.361 133.707 1.00 39.17 578 CYS A C 1
ATOM 4376 O O . CYS A 1 581 ? 114.392 101.642 134.472 1.00 52.25 578 CYS A O 1
ATOM 4379 N N . ILE A 1 582 ? 116.584 101.706 133.963 1.00 32.38 579 ILE A N 1
ATOM 4380 C CA . ILE A 1 582 ? 116.915 102.500 135.144 1.00 36.59 579 ILE A CA 1
ATOM 4381 C C . ILE A 1 582 ? 116.222 103.854 135.084 1.00 36.87 579 ILE A C 1
ATOM 4382 O O . ILE A 1 582 ? 115.644 104.318 136.076 1.00 41.05 579 ILE A O 1
ATOM 4387 N N . SER A 1 583 ? 116.263 104.505 133.919 1.00 39.76 580 SER A N 1
ATOM 4388 C CA . SER A 1 583 ? 115.618 105.808 133.780 1.00 29.73 580 SER A CA 1
ATOM 4389 C C . SER A 1 583 ? 114.111 105.709 133.988 1.00 42.40 580 SER A C 1
ATOM 4390 O O . SER A 1 583 ? 113.514 106.556 134.663 1.00 53.91 580 SER A O 1
ATOM 4393 N N . LEU A 1 584 ? 113.478 104.681 133.416 1.00 42.88 581 LEU A N 1
ATOM 4394 C CA . LEU A 1 584 ? 112.034 104.527 133.562 1.00 27.73 581 LEU A CA 1
ATOM 4395 C C . LEU A 1 584 ? 111.647 104.224 135.004 1.00 30.16 581 LEU A C 1
ATOM 4396 O O . LEU A 1 584 ? 110.650 104.753 135.506 1.00 37.76 581 LEU A O 1
ATOM 4401 N N . ILE A 1 585 ? 112.423 103.378 135.687 1.00 35.95 582 ILE A N 1
ATOM 4402 C CA . ILE A 1 585 ? 112.145 103.079 137.089 1.00 34.35 582 ILE A CA 1
ATOM 4403 C C . ILE A 1 585 ? 112.286 104.334 137.938 1.00 46.14 582 ILE A C 1
ATOM 4404 O O . ILE A 1 585 ? 111.463 104.597 138.824 1.00 57.79 582 ILE A O 1
ATOM 4409 N N . GLY A 1 586 ? 113.332 105.126 137.689 1.00 45.55 583 GLY A N 1
ATOM 4410 C CA . GLY A 1 586 ? 113.494 106.367 138.429 1.00 40.87 583 GLY A CA 1
ATOM 4411 C C . GLY A 1 586 ? 112.356 107.340 138.192 1.00 40.01 583 GLY A C 1
ATOM 4412 O O . GLY A 1 586 ? 111.841 107.949 139.133 1.00 44.25 583 GLY A O 1
ATOM 4413 N N . LEU A 1 587 ? 111.939 107.492 136.933 1.00 40.97 584 LEU A N 1
ATOM 4414 C CA . LEU A 1 587 ? 110.829 108.387 136.626 1.00 41.42 584 LEU A CA 1
ATOM 4415 C C . LEU A 1 587 ? 109.539 107.910 137.280 1.00 51.58 584 LEU A C 1
ATOM 4416 O O . LEU A 1 587 ? 108.732 108.724 137.744 1.00 54.63 584 LEU A O 1
ATOM 4421 N N . ALA A 1 588 ? 109.324 106.594 137.323 1.00 60.92 585 ALA A N 1
ATOM 4422 C CA . ALA A 1 588 ? 108.127 106.059 137.963 1.00 55.44 585 ALA A CA 1
ATOM 4423 C C . ALA A 1 588 ? 108.140 106.313 139.465 1.00 56.37 585 ALA A C 1
ATOM 4424 O O . ALA A 1 588 ? 107.146 106.777 140.033 1.00 61.47 585 ALA A O 1
ATOM 4426 N N . VAL A 1 589 ? 109.260 106.015 140.130 1.00 56.14 586 VAL A N 1
ATOM 4427 C CA . VAL A 1 589 ? 109.327 106.185 141.579 1.00 55.91 586 VAL A CA 1
ATOM 4428 C C . VAL A 1 589 ? 109.406 107.642 142.003 1.00 67.49 586 VAL A C 1
ATOM 4429 O O . VAL A 1 589 ? 109.137 107.948 143.169 1.00 74.94 586 VAL A O 1
ATOM 4433 N N . GLY A 1 590 ? 109.764 108.550 141.099 1.00 68.51 587 GLY A N 1
ATOM 4434 C CA . GLY A 1 590 ? 109.757 109.964 141.405 1.00 67.55 587 GLY A CA 1
ATOM 4435 C C . GLY A 1 590 ? 111.100 110.472 141.896 1.00 68.55 587 GLY A C 1
ATOM 4436 O O . GLY A 1 590 ? 112.057 109.724 142.101 1.00 69.81 587 GLY A O 1
ATOM 4437 N N . LYS A 1 591 ? 111.158 111.791 142.093 1.00 75.86 588 LYS A N 1
ATOM 4438 C CA . LYS A 1 591 ? 112.408 112.429 142.492 1.00 79.67 588 LYS A CA 1
ATOM 4439 C C . LYS A 1 591 ? 112.786 112.102 143.931 1.00 83.24 588 LYS A C 1
ATOM 4440 O O . LYS A 1 591 ? 113.976 111.979 144.243 1.00 79.29 588 LYS A O 1
ATOM 4446 N N . GLU A 1 592 ? 111.798 111.960 144.818 1.00 92.26 589 GLU A N 1
ATOM 4447 C CA . GLU A 1 592 ? 112.090 111.763 146.235 1.00 90.73 589 GLU A CA 1
ATOM 4448 C C . GLU A 1 592 ? 112.851 110.463 146.472 1.00 90.59 589 GLU A C 1
ATOM 4449 O O . GLU A 1 592 ? 113.896 110.454 147.132 1.00 87.18 589 GLU A O 1
ATOM 4455 N N . LYS A 1 593 ? 112.341 109.352 145.939 1.00 85.94 590 LYS A N 1
ATOM 4456 C CA . LYS A 1 593 ? 112.996 108.066 146.146 1.00 84.83 590 LYS A CA 1
ATOM 4457 C C . LYS A 1 593 ? 114.240 107.911 145.281 1.00 86.13 590 LYS A C 1
ATOM 4458 O O . LYS A 1 593 ? 115.194 107.241 145.691 1.00 85.29 590 LYS A O 1
ATOM 4464 N N . PHE A 1 594 ? 114.253 108.521 144.094 1.00 82.40 591 PHE A N 1
ATOM 4465 C CA . PHE A 1 594 ? 115.394 108.370 143.199 1.00 80.08 591 PHE A CA 1
ATOM 4466 C C . PHE A 1 594 ? 116.626 109.099 143.717 1.00 88.59 591 PHE A C 1
ATOM 4467 O O . PHE A 1 594 ? 117.753 108.692 143.417 1.00 88.93 591 PHE A O 1
ATOM 4475 N N . MET A 1 595 ? 116.442 110.165 144.497 1.00 97.55 592 MET A N 1
ATOM 4476 C CA . MET A 1 595 ? 117.580 110.964 144.934 1.00 92.07 592 MET A CA 1
ATOM 4477 C C . MET A 1 595 ? 118.271 110.334 146.137 1.00 91.78 592 MET A C 1
ATOM 4478 O O . MET A 1 595 ? 118.506 110.997 147.152 1.00 94.76 592 MET A O 1
ATOM 4483 N N . GLN A 1 596 ? 118.594 109.049 146.021 1.00 94.66 593 GLN A N 1
ATOM 4484 C CA . GLN A 1 596 ? 119.529 108.381 146.915 1.00 96.46 593 GLN A CA 1
ATOM 4485 C C . GLN A 1 596 ? 120.538 107.526 146.172 1.00 99.01 593 GLN A C 1
ATOM 4486 O O . GLN A 1 596 ? 121.621 107.270 146.713 1.00 98.09 593 GLN A O 1
ATOM 4492 N N . ASP A 1 597 ? 120.221 107.078 144.958 1.00 100.31 594 ASP A N 1
ATOM 4493 C CA . ASP A 1 597 ? 121.175 106.482 144.037 1.00 97.73 594 ASP A CA 1
ATOM 4494 C C . ASP A 1 597 ? 121.377 107.354 142.806 1.00 95.33 594 ASP A C 1
ATOM 4495 O O . ASP A 1 597 ? 122.054 106.936 141.863 1.00 92.70 594 ASP A O 1
ATOM 4500 N N . ALA A 1 598 ? 120.802 108.560 142.802 1.00 98.26 595 ALA A N 1
ATOM 4501 C CA . ALA A 1 598 ? 120.839 109.411 141.617 1.00 95.46 595 ALA A CA 1
ATOM 4502 C C . ALA A 1 598 ? 122.260 109.834 141.275 1.00 96.10 595 ALA A C 1
ATOM 4503 O O . ALA A 1 598 ? 122.604 109.963 140.096 1.00 93.40 595 ALA A O 1
ATOM 4505 N N . SER A 1 599 ? 123.095 110.072 142.288 1.00 94.21 596 SER A N 1
ATOM 4506 C CA . SER A 1 599 ? 124.479 110.452 142.023 1.00 92.10 596 SER A CA 1
ATOM 4507 C C . SER A 1 599 ? 125.225 109.339 141.297 1.00 93.27 596 SER A C 1
ATOM 4508 O O . SER A 1 599 ? 125.916 109.584 140.303 1.00 93.41 596 SER A O 1
ATOM 4511 N N . ASP A 1 600 ? 125.085 108.101 141.777 1.00 93.62 597 ASP A N 1
ATOM 4512 C CA . ASP A 1 600 ? 125.785 106.980 141.156 1.00 92.30 597 ASP A CA 1
ATOM 4513 C C . ASP A 1 600 ? 125.293 106.735 139.736 1.00 93.27 597 ASP A C 1
ATOM 4514 O O . ASP A 1 600 ? 126.093 106.453 138.836 1.00 94.59 597 ASP A O 1
ATOM 4519 N N . VAL A 1 601 ? 123.982 106.834 139.514 1.00 89.48 598 VAL A N 1
ATOM 4520 C CA . VAL A 1 601 ? 123.449 106.651 138.169 1.00 86.61 598 VAL A CA 1
ATOM 4521 C C . VAL A 1 601 ? 123.913 107.779 137.256 1.00 86.54 598 VAL A C 1
ATOM 4522 O O . VAL A 1 601 ? 124.173 107.566 136.066 1.00 88.54 598 VAL A O 1
ATOM 4526 N N . MET A 1 602 ? 124.028 108.995 137.797 1.00 82.11 599 MET A N 1
ATOM 4527 C CA . MET A 1 602 ? 124.571 110.104 137.021 1.00 79.01 599 MET A CA 1
ATOM 4528 C C . MET A 1 602 ? 126.009 109.833 136.607 1.00 80.76 599 MET A C 1
ATOM 4529 O O . MET A 1 602 ? 126.391 110.093 135.462 1.00 75.63 599 MET A O 1
ATOM 4534 N N . GLN A 1 603 ? 126.825 109.317 137.529 1.00 88.33 600 GLN A N 1
ATOM 4535 C CA . GLN A 1 603 ? 128.201 108.975 137.174 1.00 86.44 600 GLN A CA 1
ATOM 4536 C C . GLN A 1 603 ? 128.246 107.871 136.125 1.00 88.26 600 GLN A C 1
ATOM 4537 O O . GLN A 1 603 ? 129.063 107.924 135.201 1.00 89.83 600 GLN A O 1
ATOM 4543 N N . LEU A 1 604 ? 127.380 106.862 136.253 1.00 82.07 601 LEU A N 1
ATOM 4544 C CA . LEU A 1 604 ? 127.340 105.796 135.254 1.00 80.86 601 LEU A CA 1
ATOM 4545 C C . LEU A 1 604 ? 126.973 106.338 133.878 1.00 83.51 601 LEU A C 1
ATOM 4546 O O . LEU A 1 604 ? 127.611 105.996 132.875 1.00 82.09 601 LEU A O 1
ATOM 4551 N N . LEU A 1 605 ? 125.948 107.192 133.812 1.00 84.87 602 LEU A N 1
ATOM 4552 C CA . LEU A 1 605 ? 125.538 107.761 132.533 1.00 80.14 602 LEU A CA 1
ATOM 4553 C C . LEU A 1 605 ? 126.619 108.664 131.954 1.00 84.45 602 LEU A C 1
ATOM 4554 O O . LEU A 1 605 ? 126.860 108.649 130.743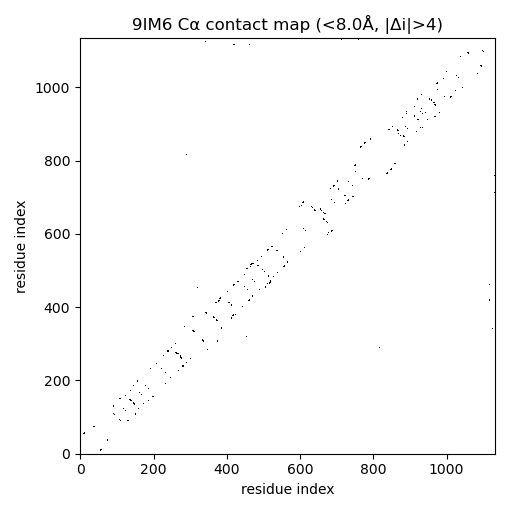 1.00 90.26 602 LEU A O 1
ATOM 4559 N N . LEU A 1 606 ? 127.283 109.455 132.801 1.00 83.59 603 LEU A N 1
ATOM 4560 C CA . LEU A 1 606 ? 128.357 110.319 132.323 1.00 82.79 603 LEU A CA 1
ATOM 4561 C C . LEU A 1 606 ? 129.520 109.501 131.778 1.00 83.48 603 LEU A C 1
ATOM 4562 O O . LEU A 1 606 ? 130.080 109.827 130.724 1.00 81.44 603 LEU A O 1
ATOM 4567 N N . LYS A 1 607 ? 129.899 108.435 132.487 1.00 86.40 604 LYS A N 1
ATOM 4568 C CA . LYS A 1 607 ? 130.979 107.576 132.018 1.00 87.75 604 LYS A CA 1
ATOM 4569 C C . LYS A 1 607 ? 130.611 106.905 130.702 1.00 86.25 604 LYS A C 1
ATOM 4570 O O . LYS A 1 607 ? 131.434 106.834 129.782 1.00 86.56 604 LYS A O 1
ATOM 4576 N N . THR A 1 608 ? 129.372 106.422 130.587 1.00 82.04 605 THR A N 1
ATOM 4577 C CA . THR A 1 608 ? 128.927 105.818 129.335 1.00 86.16 605 THR A CA 1
ATOM 4578 C C . THR A 1 608 ? 128.971 106.827 128.195 1.00 85.92 605 THR A C 1
ATOM 4579 O O . THR A 1 608 ? 129.446 106.519 127.096 1.00 88.66 605 THR A O 1
ATOM 4583 N N . GLN A 1 609 ? 128.491 108.048 128.446 1.00 80.36 606 GLN A N 1
ATOM 4584 C CA . GLN A 1 609 ? 128.478 109.078 127.413 1.00 84.30 606 GLN A CA 1
ATOM 4585 C C . GLN A 1 609 ? 129.889 109.432 126.963 1.00 89.66 606 GLN A C 1
ATOM 4586 O O . GLN A 1 609 ? 130.144 109.593 125.764 1.00 87.93 606 GLN A O 1
ATOM 4592 N N . THR A 1 610 ? 130.821 109.561 127.910 1.00 100.16 607 THR A N 1
ATOM 4593 C CA . THR A 1 610 ? 132.194 109.891 127.541 1.00 99.66 607 THR A CA 1
ATOM 4594 C C . THR A 1 610 ? 132.915 108.703 126.917 1.00 99.08 607 THR A C 1
ATOM 4595 O O . THR A 1 610 ? 133.926 108.887 126.229 1.00 98.05 607 THR A O 1
ATOM 4599 N N . ASP A 1 611 ? 132.425 107.484 127.146 1.00 100.43 608 ASP A N 1
ATOM 4600 C CA . ASP A 1 611 ? 133.088 106.306 126.598 1.00 101.74 608 ASP A CA 1
ATOM 4601 C C . ASP A 1 611 ? 132.626 106.006 125.176 1.00 101.91 608 ASP A C 1
ATOM 4602 O O . ASP A 1 611 ? 133.437 105.957 124.246 1.00 101.72 608 ASP A O 1
ATOM 4607 N N . PHE A 1 612 ? 131.319 105.804 124.988 1.00 100.14 609 PHE A N 1
ATOM 4608 C CA . PHE A 1 612 ? 130.834 105.267 123.720 1.00 101.60 609 PHE A CA 1
ATOM 4609 C C . PHE A 1 612 ? 130.897 106.276 122.581 1.00 105.26 609 PHE A C 1
ATOM 4610 O O . PHE A 1 612 ? 130.731 105.883 121.421 1.00 106.75 609 PHE A O 1
ATOM 4618 N N . ASN A 1 613 ? 131.149 107.554 122.865 1.00 110.68 610 ASN A N 1
ATOM 4619 C CA . ASN A 1 613 ? 131.014 108.576 121.833 1.00 110.80 610 ASN A CA 1
ATOM 4620 C C . ASN A 1 613 ? 132.167 108.521 120.837 1.00 112.63 610 ASN A C 1
ATOM 4621 O O . ASN A 1 613 ? 132.894 109.502 120.653 1.00 110.50 610 ASN A O 1
ATOM 4626 N N . ASP A 1 614 ? 132.328 107.370 120.181 1.00 120.10 611 ASP A N 1
ATOM 4627 C CA . ASP A 1 614 ? 133.333 107.204 119.142 1.00 119.64 611 ASP A CA 1
ATOM 4628 C C . ASP A 1 614 ? 132.839 106.384 117.958 1.00 119.73 611 ASP A C 1
ATOM 4629 O O . ASP A 1 614 ? 133.598 106.202 117.001 1.00 119.46 611 ASP A O 1
ATOM 4634 N N . MET A 1 615 ? 131.605 105.889 117.987 1.00 119.85 612 MET A N 1
ATOM 4635 C CA . MET A 1 615 ? 131.089 104.991 116.969 1.00 120.87 612 MET A CA 1
ATOM 4636 C C . MET A 1 615 ? 130.178 105.748 116.003 1.00 119.85 612 MET A C 1
ATOM 4637 O O . MET A 1 615 ? 130.083 106.979 116.031 1.00 116.93 612 MET A O 1
ATOM 4642 N N . GLU A 1 616 ? 129.496 105.003 115.136 1.00 120.36 613 GLU A N 1
ATOM 4643 C CA . GLU A 1 616 ? 128.658 105.585 114.096 1.00 120.47 613 GLU A CA 1
ATOM 4644 C C . GLU A 1 616 ? 127.330 106.046 114.695 1.00 120.13 613 GLU A C 1
ATOM 4645 O O . GLU A 1 616 ? 127.128 106.033 115.913 1.00 120.30 613 GLU A O 1
ATOM 4651 N N . ASP A 1 617 ? 126.403 106.466 113.835 1.00 102.99 614 ASP A N 1
ATOM 4652 C CA . ASP A 1 617 ? 125.092 106.932 114.262 1.00 102.25 614 ASP A CA 1
ATOM 4653 C C . ASP A 1 617 ? 124.052 105.820 114.294 1.00 99.36 614 ASP A C 1
ATOM 4654 O O . ASP A 1 617 ? 122.926 106.052 114.742 1.00 97.79 614 ASP A O 1
ATOM 4659 N N . ASP A 1 618 ? 124.399 104.622 113.825 1.00 108.64 615 ASP A N 1
ATOM 4660 C CA . ASP A 1 618 ? 123.535 103.457 113.949 1.00 110.28 615 ASP A CA 1
ATOM 4661 C C . ASP A 1 618 ? 123.882 102.606 115.161 1.00 107.83 615 ASP A C 1
ATOM 4662 O O . ASP A 1 618 ? 123.305 101.527 115.332 1.00 107.18 615 ASP A O 1
ATOM 4667 N N . ASP A 1 619 ? 124.815 103.059 115.990 1.00 91.96 616 ASP A N 1
ATOM 4668 C CA . ASP A 1 619 ? 125.114 102.376 117.237 1.00 92.45 616 ASP A CA 1
ATOM 4669 C C . ASP A 1 619 ? 123.849 102.318 118.089 1.00 93.68 616 ASP A C 1
ATOM 4670 O O . ASP A 1 619 ? 123.151 103.328 118.226 1.00 98.29 616 ASP A O 1
ATOM 4675 N N . PRO A 1 620 ? 123.504 101.158 118.657 1.00 85.31 617 PRO A N 1
ATOM 4676 C CA . PRO A 1 620 ? 122.235 101.082 119.400 1.00 80.63 617 PRO A CA 1
ATOM 4677 C C . PRO A 1 620 ? 122.213 101.948 120.647 1.00 79.73 617 PRO A C 1
ATOM 4678 O O . PRO A 1 620 ? 121.130 102.281 121.142 1.00 83.32 617 PRO A O 1
ATOM 4682 N N . GLN A 1 621 ? 123.378 102.327 121.170 1.00 74.17 618 GLN A N 1
ATOM 4683 C CA . GLN A 1 621 ? 123.427 103.241 122.301 1.00 74.82 618 GLN A CA 1
ATOM 4684 C C . GLN A 1 621 ? 123.496 104.692 121.843 1.00 81.56 618 GLN A C 1
ATOM 4685 O O . GLN A 1 621 ? 124.330 105.455 122.335 1.00 87.85 618 GLN A O 1
ATOM 4691 N N . ILE A 1 622 ? 122.620 105.096 120.926 1.00 68.05 619 ILE A N 1
ATOM 4692 C CA . ILE A 1 622 ? 122.588 106.483 120.477 1.00 64.12 619 ILE A CA 1
ATOM 4693 C C . ILE A 1 622 ? 121.146 106.961 120.463 1.00 64.56 619 ILE A C 1
ATOM 4694 O O . ILE A 1 622 ? 120.877 108.162 120.364 1.00 76.29 619 ILE A O 1
ATOM 4699 N N . SER A 1 623 ? 120.210 106.022 120.557 1.00 51.98 620 SER A N 1
ATOM 4700 C CA . SER A 1 623 ? 118.807 106.342 120.752 1.00 54.07 620 SER A CA 1
ATOM 4701 C C . SER A 1 623 ? 118.324 106.010 122.153 1.00 57.56 620 SER A C 1
ATOM 4702 O O . SER A 1 623 ? 117.240 106.460 122.540 1.00 51.81 620 SER A O 1
ATOM 4705 N N . TYR A 1 624 ? 119.093 105.234 122.913 1.00 58.71 621 TYR A N 1
ATOM 4706 C CA . TYR A 1 624 ? 118.755 104.904 124.289 1.00 48.18 621 TYR A CA 1
ATOM 4707 C C . TYR A 1 624 ? 119.359 105.878 125.285 1.00 54.32 621 TYR A C 1
ATOM 4708 O O . TYR A 1 624 ? 118.786 106.090 126.359 1.00 62.65 621 TYR A O 1
ATOM 4717 N N . MET A 1 625 ? 120.508 106.471 124.957 1.00 49.78 622 MET A N 1
ATOM 4718 C CA . MET A 1 625 ? 121.129 107.434 125.857 1.00 43.96 622 MET A CA 1
ATOM 4719 C C . MET A 1 625 ? 120.423 108.781 125.827 1.00 56.17 622 MET A C 1
ATOM 4720 O O . MET A 1 625 ? 120.311 109.438 126.867 1.00 67.65 622 MET A O 1
ATOM 4725 N N . ILE A 1 626 ? 119.948 109.209 124.657 1.00 50.55 623 ILE A N 1
ATOM 4726 C CA . ILE A 1 626 ? 119.279 110.501 124.551 1.00 45.05 623 ILE A CA 1
ATOM 4727 C C . ILE A 1 626 ? 117.986 110.499 125.355 1.00 52.67 623 ILE A C 1
ATOM 4728 O O . ILE A 1 626 ? 117.719 111.414 126.145 1.00 60.41 623 ILE A O 1
ATOM 4733 N N . SER A 1 627 ? 117.164 109.465 125.166 1.00 46.86 624 SER A N 1
ATOM 4734 C CA . SER A 1 627 ? 115.921 109.359 125.918 1.00 36.65 624 SER A CA 1
ATOM 4735 C C . SER A 1 627 ? 116.187 109.217 127.407 1.00 40.35 624 SER A C 1
ATOM 4736 O O . SER A 1 627 ? 115.424 109.740 128.225 1.00 50.45 624 SER A O 1
ATOM 4739 N N . ALA A 1 628 ? 117.261 108.518 127.779 1.00 34.22 625 ALA A N 1
ATOM 4740 C CA . ALA A 1 628 ? 117.627 108.425 129.187 1.00 28.30 625 ALA A CA 1
ATOM 4741 C C . ALA A 1 628 ? 117.966 109.794 129.756 1.00 36.26 625 ALA A C 1
ATOM 4742 O O . ALA A 1 628 ? 117.541 110.135 130.865 1.00 48.76 625 ALA A O 1
ATOM 4744 N N . TRP A 1 629 ? 118.724 110.598 129.007 1.00 37.88 626 TRP A N 1
ATOM 4745 C CA . TRP A 1 629 ? 119.055 111.942 129.468 1.00 32.72 626 TRP A CA 1
ATOM 4746 C C . TRP A 1 629 ? 117.804 112.800 129.614 1.00 42.96 626 TRP A C 1
ATOM 4747 O O . TRP A 1 629 ? 117.673 113.557 130.581 1.00 47.21 626 TRP A O 1
ATOM 4758 N N . ALA A 1 630 ? 116.873 112.695 128.663 1.00 44.70 627 ALA A N 1
ATOM 4759 C CA . ALA A 1 630 ? 115.633 113.461 128.766 1.00 39.31 627 ALA A CA 1
ATOM 4760 C C . ALA A 1 630 ? 114.801 113.023 129.967 1.00 44.00 627 ALA A C 1
ATOM 4761 O O . ALA A 1 630 ? 114.213 113.861 130.664 1.00 51.65 627 ALA A O 1
ATOM 4763 N N . ARG A 1 631 ? 114.730 111.715 130.224 1.00 41.75 628 ARG A N 1
ATOM 4764 C CA . ARG A 1 631 ? 113.996 111.233 131.390 1.00 31.59 628 ARG A CA 1
ATOM 4765 C C . ARG A 1 631 ? 114.637 111.718 132.681 1.00 41.77 628 ARG A C 1
ATOM 4766 O O . ARG A 1 631 ? 113.937 112.089 133.630 1.00 54.88 628 ARG A O 1
ATOM 4774 N N . MET A 1 632 ? 115.970 111.722 132.740 1.00 51.77 629 MET A N 1
ATOM 4775 C CA . MET A 1 632 ? 116.640 112.216 133.938 1.00 50.41 629 MET A CA 1
ATOM 4776 C C . MET A 1 632 ? 116.428 113.715 134.101 1.00 53.83 629 MET A C 1
ATOM 4777 O O . MET A 1 632 ? 116.346 114.216 135.226 1.00 60.47 629 MET A O 1
ATOM 4782 N N . CYS A 1 633 ? 116.334 114.446 132.990 1.00 55.85 630 CYS A N 1
ATOM 4783 C CA . CYS A 1 633 ? 115.964 115.857 133.064 1.00 58.28 630 CYS A CA 1
ATOM 4784 C C . CYS A 1 633 ? 114.568 116.027 133.645 1.00 58.64 630 CYS A C 1
ATOM 4785 O O . CYS A 1 633 ? 114.336 116.906 134.483 1.00 63.26 630 CYS A O 1
ATOM 4788 N N . LYS A 1 634 ? 113.625 115.190 133.213 1.00 56.75 631 LYS A N 1
ATOM 4789 C CA . LYS A 1 634 ? 112.274 115.253 133.763 1.00 54.63 631 LYS A CA 1
ATOM 4790 C C . LYS A 1 634 ? 112.277 114.961 135.258 1.00 59.16 631 LYS A C 1
ATOM 4791 O O . LYS A 1 634 ? 111.558 115.609 136.028 1.00 66.39 631 LYS A O 1
ATOM 4797 N N . ILE A 1 635 ? 113.076 113.983 135.685 1.00 57.69 632 ILE A N 1
ATOM 4798 C CA . ILE A 1 635 ? 113.138 113.629 137.101 1.00 55.15 632 ILE A CA 1
ATOM 4799 C C . ILE A 1 635 ? 113.769 114.755 137.914 1.00 61.17 632 ILE A C 1
ATOM 4800 O O . ILE A 1 635 ? 113.270 115.127 138.982 1.00 63.40 632 ILE A O 1
ATOM 4805 N N . LEU A 1 636 ? 114.875 115.317 137.421 1.00 65.30 633 LEU A N 1
ATOM 4806 C CA . LEU A 1 636 ? 115.701 116.247 138.178 1.00 61.95 633 LEU A CA 1
ATOM 4807 C C . LEU A 1 636 ? 115.473 117.703 137.789 1.00 69.18 633 LEU A C 1
ATOM 4808 O O . LEU A 1 636 ? 116.379 118.524 137.964 1.00 73.66 633 LEU A O 1
ATOM 4813 N N . GLY A 1 637 ? 114.333 118.012 137.170 1.00 72.78 634 GLY A N 1
ATOM 4814 C CA . GLY A 1 637 ? 113.822 119.371 137.100 1.00 73.93 634 GLY A CA 1
ATOM 4815 C C . GLY A 1 637 ? 114.821 120.463 136.772 1.00 76.55 634 GLY A C 1
ATOM 4816 O O . GLY A 1 637 ? 115.379 120.499 135.672 1.00 75.30 634 GLY A O 1
ATOM 4817 N N . LYS A 1 638 ? 115.048 121.363 137.730 1.00 80.33 635 LYS A N 1
ATOM 4818 C CA . LYS A 1 638 ? 115.991 122.460 137.557 1.00 81.75 635 LYS A CA 1
ATOM 4819 C C . LYS A 1 638 ? 117.401 122.117 138.015 1.00 83.61 635 LYS A C 1
ATOM 4820 O O . LYS A 1 638 ? 118.355 122.767 137.572 1.00 89.11 635 LYS A O 1
ATOM 4826 N N . GLU A 1 639 ? 117.558 121.123 138.893 1.00 80.13 636 GLU A N 1
ATOM 4827 C CA . GLU A 1 639 ? 118.894 120.687 139.284 1.00 82.46 636 GLU A CA 1
ATOM 4828 C C . GLU A 1 639 ? 119.657 120.115 138.096 1.00 83.38 636 GLU A C 1
ATOM 4829 O O . GLU A 1 639 ? 120.893 120.132 138.079 1.00 81.44 636 GLU A O 1
ATOM 4835 N N . PHE A 1 640 ? 118.934 119.632 137.085 1.00 69.40 637 PHE A N 1
ATOM 4836 C CA . PHE A 1 640 ? 119.572 119.029 135.919 1.00 66.80 637 PHE A CA 1
ATOM 4837 C C . PHE A 1 640 ? 120.398 120.024 135.114 1.00 73.31 637 PHE A C 1
ATOM 4838 O O . PHE A 1 640 ? 121.189 119.604 134.262 1.00 75.75 637 PHE A O 1
ATOM 4846 N N . GLN A 1 641 ? 120.240 121.327 135.363 1.00 75.58 638 GLN A N 1
ATOM 4847 C CA . GLN A 1 641 ? 120.921 122.334 134.552 1.00 69.89 638 GLN A CA 1
ATOM 4848 C C . GLN A 1 641 ? 122.435 122.154 134.564 1.00 73.71 638 GLN A C 1
ATOM 4849 O O . GLN A 1 641 ? 123.114 122.564 133.617 1.00 78.43 638 GLN A O 1
ATOM 4855 N N . GLN A 1 642 ? 122.979 121.543 135.617 1.00 72.89 639 GLN A N 1
ATOM 4856 C CA . GLN A 1 642 ? 124.421 121.329 135.687 1.00 72.56 639 GLN A CA 1
ATOM 4857 C C . GLN A 1 642 ? 124.907 120.416 134.567 1.00 72.74 639 GLN A C 1
ATOM 4858 O O . GLN A 1 642 ? 125.962 120.660 133.971 1.00 72.88 639 GLN A O 1
ATOM 4864 N N . TYR A 1 643 ? 124.148 119.365 134.260 1.00 69.01 640 TYR A N 1
ATOM 4865 C CA . TYR A 1 643 ? 124.552 118.381 133.263 1.00 66.49 640 TYR A CA 1
ATOM 4866 C C . TYR A 1 643 ? 124.208 118.790 131.838 1.00 66.04 640 TYR A C 1
ATOM 4867 O O . TYR A 1 643 ? 124.493 118.026 130.911 1.00 67.47 640 TYR A O 1
ATOM 4876 N N . LEU A 1 644 ? 123.600 119.959 131.642 1.00 61.46 641 LEU A N 1
ATOM 4877 C CA . LEU A 1 644 ? 123.198 120.370 130.299 1.00 58.82 641 LEU A CA 1
ATOM 4878 C C . LEU A 1 644 ? 124.355 120.487 129.311 1.00 56.43 641 LEU A C 1
ATOM 4879 O O . LEU A 1 644 ? 124.187 120.042 128.162 1.00 61.73 641 LEU A O 1
ATOM 4884 N N . PRO A 1 645 ? 125.511 121.074 129.650 1.00 53.33 642 PRO A N 1
ATOM 4885 C CA . PRO A 1 645 ? 126.596 121.137 128.653 1.00 55.82 642 PRO A CA 1
ATOM 4886 C C . PRO A 1 645 ? 127.052 119.777 128.153 1.00 56.82 642 PRO A C 1
ATOM 4887 O O . PRO A 1 645 ? 127.416 119.648 126.978 1.00 56.45 642 PRO A O 1
ATOM 4891 N N . VAL A 1 646 ? 127.052 118.758 129.013 1.00 63.02 643 VAL A N 1
ATOM 4892 C CA . VAL A 1 646 ? 127.537 117.443 128.602 1.00 61.77 643 VAL A CA 1
ATOM 4893 C C . VAL A 1 646 ? 126.564 116.789 127.629 1.00 55.96 643 VAL A C 1
ATOM 4894 O O . VAL A 1 646 ? 126.968 116.237 126.600 1.00 55.54 643 VAL A O 1
ATOM 4898 N N . VAL A 1 647 ? 125.267 116.834 127.942 1.00 42.86 644 VAL A N 1
ATOM 4899 C CA . VAL A 1 647 ? 124.281 116.169 127.096 1.00 38.31 644 VAL A CA 1
ATOM 4900 C C . VAL A 1 647 ? 124.068 116.943 125.801 1.00 50.16 644 VAL A C 1
ATOM 4901 O O . VAL A 1 647 ? 123.811 116.351 124.746 1.00 52.12 644 VAL A O 1
ATOM 4905 N N . MET A 1 648 ? 124.184 118.271 125.850 1.00 57.22 645 MET A N 1
ATOM 4906 C CA . MET A 1 648 ? 123.804 119.090 124.705 1.00 49.87 645 MET A CA 1
ATOM 4907 C C . MET A 1 648 ? 124.736 118.918 123.513 1.00 52.83 645 MET A C 1
ATOM 4908 O O . MET A 1 648 ? 124.363 119.295 122.398 1.00 57.55 645 MET A O 1
ATOM 4913 N N . GLY A 1 649 ? 125.930 118.374 123.714 1.00 53.73 646 GLY A N 1
ATOM 4914 C CA . GLY A 1 649 ? 126.857 118.164 122.629 1.00 52.30 646 GLY A CA 1
ATOM 4915 C C . GLY A 1 649 ? 126.422 117.061 121.684 1.00 57.39 646 GLY A C 1
ATOM 4916 O O . GLY A 1 649 ? 126.077 117.307 120.524 1.00 59.50 646 GLY A O 1
ATOM 4917 N N . PRO A 1 650 ? 126.442 115.814 122.164 1.00 54.48 647 PRO A N 1
ATOM 4918 C CA . PRO A 1 650 ? 126.029 114.694 121.303 1.00 53.80 647 PRO A CA 1
ATOM 4919 C C . PRO A 1 650 ? 124.595 114.788 120.818 1.00 51.25 647 PRO A C 1
ATOM 4920 O O . PRO A 1 650 ? 124.307 114.363 119.692 1.00 60.20 647 PRO A O 1
ATOM 4924 N N . LEU A 1 651 ? 123.682 115.326 121.631 1.00 39.32 648 LEU A N 1
ATOM 4925 C CA . LEU A 1 651 ? 122.297 115.462 121.193 1.00 36.04 648 LEU A CA 1
ATOM 4926 C C . LEU A 1 651 ? 122.189 116.391 119.993 1.00 46.76 648 LEU A C 1
ATOM 4927 O O . LEU A 1 651 ? 121.501 116.078 119.013 1.00 56.30 648 LEU A O 1
ATOM 4932 N N . MET A 1 652 ? 122.875 117.533 120.042 1.00 56.23 649 MET A N 1
ATOM 4933 C CA . MET A 1 652 ? 122.879 118.440 118.903 1.00 49.11 649 MET A CA 1
ATOM 4934 C C . MET A 1 652 ? 123.634 117.845 117.722 1.00 58.05 649 MET A C 1
ATOM 4935 O O . MET A 1 652 ? 123.295 118.125 116.568 1.00 62.19 649 MET A O 1
ATOM 4940 N N . LYS A 1 653 ? 124.659 117.031 117.989 1.00 60.33 650 LYS A N 1
ATOM 4941 C CA . LYS A 1 653 ? 125.394 116.387 116.905 1.00 56.09 650 LYS A CA 1
ATOM 4942 C C . LYS A 1 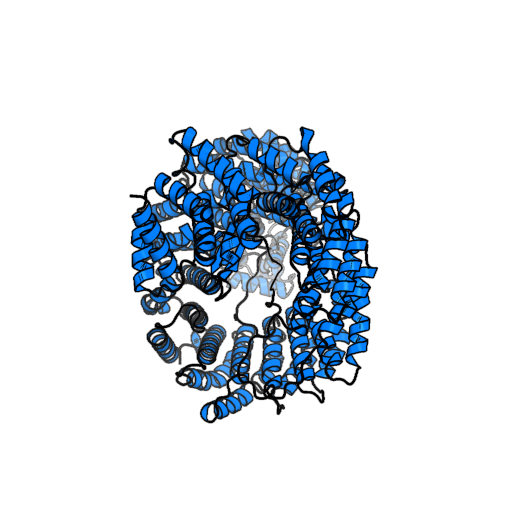653 ? 124.509 115.417 116.134 1.00 51.64 650 LYS A C 1
ATOM 4943 O O . LYS A 1 653 ? 124.541 115.385 114.899 1.00 57.67 650 LYS A O 1
ATOM 4949 N N . THR A 1 654 ? 123.716 114.617 116.841 1.00 46.49 651 THR A N 1
ATOM 4950 C CA . THR A 1 654 ? 122.855 113.641 116.185 1.00 53.83 651 THR A CA 1
ATOM 4951 C C . THR A 1 654 ? 121.507 114.215 115.774 1.00 53.15 651 THR A C 1
ATOM 4952 O O . THR A 1 654 ? 120.746 113.526 115.087 1.00 59.12 651 THR A O 1
ATOM 4956 N N . ALA A 1 655 ? 121.189 115.441 116.179 1.00 52.91 652 ALA A N 1
ATOM 4957 C CA . ALA A 1 655 ? 119.951 116.082 115.762 1.00 52.46 652 ALA A CA 1
ATOM 4958 C C . ALA A 1 655 ? 120.074 116.826 114.442 1.00 54.67 652 ALA A C 1
ATOM 4959 O O . ALA A 1 655 ? 119.055 117.266 113.902 1.00 62.14 652 ALA A O 1
ATOM 4961 N N . SER A 1 656 ? 121.286 116.979 113.910 1.00 48.51 653 SER A N 1
ATOM 4962 C CA . SER A 1 656 ? 121.508 117.753 112.695 1.00 47.73 653 SER A CA 1
ATOM 4963 C C . SER A 1 656 ? 122.330 116.973 111.678 1.00 52.80 653 SER A C 1
ATOM 4964 O O . SER A 1 656 ? 123.183 117.544 110.995 1.00 53.99 653 SER A O 1
ATOM 4967 N N . ILE A 1 657 ? 122.092 115.671 111.565 1.00 58.99 654 ILE A N 1
ATOM 4968 C CA . ILE A 1 657 ? 122.802 114.853 110.589 1.00 58.68 654 ILE A CA 1
ATOM 4969 C C . ILE A 1 657 ? 122.127 114.995 109.232 1.00 61.16 654 ILE A C 1
ATOM 4970 O O . ILE A 1 657 ? 120.894 115.011 109.133 1.00 55.37 654 ILE A O 1
ATOM 4975 N N . LYS A 1 658 ? 122.935 115.124 108.184 1.00 76.06 655 LYS A N 1
ATOM 4976 C CA . LYS A 1 658 ? 122.415 115.263 106.833 1.00 73.11 655 LYS A CA 1
ATOM 4977 C C . LYS A 1 658 ? 122.423 113.907 106.145 1.00 68.95 655 LYS A C 1
ATOM 4978 O O . LYS A 1 658 ? 123.503 113.334 105.950 1.00 66.38 655 LYS A O 1
ATOM 4984 N N . PRO A 1 659 ? 121.270 113.355 105.777 1.00 78.93 656 PRO A N 1
ATOM 4985 C CA . PRO A 1 659 ? 121.265 112.059 105.093 1.00 79.41 656 PRO A CA 1
ATOM 4986 C C . PRO A 1 659 ? 121.913 112.158 103.723 1.00 83.78 656 PRO A C 1
ATOM 4987 O O . PRO A 1 659 ? 121.821 113.177 103.036 1.00 83.15 656 PRO A O 1
ATOM 4991 N N . GLU A 1 660 ? 122.577 111.075 103.328 1.00 93.61 657 GLU A N 1
ATOM 4992 C CA . GLU A 1 660 ? 123.238 111.020 102.032 1.00 86.58 657 GLU A CA 1
ATOM 4993 C C . GLU A 1 660 ? 122.196 110.793 100.947 1.00 87.47 657 GLU A C 1
ATOM 4994 O O . GLU A 1 660 ? 121.450 109.809 100.989 1.00 90.45 657 GLU A O 1
ATOM 5000 N N . VAL A 1 661 ? 122.143 111.703 99.979 1.00 85.51 658 VAL A N 1
ATOM 5001 C CA . VAL A 1 661 ? 121.176 111.648 98.890 1.00 86.10 658 VAL A CA 1
ATOM 5002 C C . VAL A 1 661 ? 121.936 111.686 97.572 1.00 89.94 658 VAL A C 1
ATOM 5003 O O . VAL A 1 661 ? 122.953 112.379 97.454 1.00 91.51 658 VAL A O 1
ATOM 5007 N N . ALA A 1 662 ? 121.470 110.907 96.599 1.00 89.34 659 ALA A N 1
ATOM 5008 C CA . ALA A 1 662 ? 122.091 110.856 95.285 1.00 86.13 659 ALA A CA 1
ATOM 5009 C C . ALA A 1 662 ? 121.015 110.742 94.219 1.00 88.25 659 ALA A C 1
ATOM 5010 O O . ALA A 1 662 ? 120.101 109.921 94.334 1.00 88.51 659 ALA A O 1
ATOM 5012 N N . LEU A 1 663 ? 121.131 111.567 93.183 1.00 92.46 660 LEU A N 1
ATOM 5013 C CA . LEU A 1 663 ? 120.226 111.532 92.040 1.00 93.44 660 LEU A CA 1
ATOM 5014 C C . LEU A 1 663 ? 120.945 110.831 90.894 1.00 93.51 660 LEU A C 1
ATOM 5015 O O . LEU A 1 663 ? 121.828 111.413 90.256 1.00 93.98 660 LEU A O 1
ATOM 5020 N N . LEU A 1 664 ? 120.566 109.586 90.634 1.00 88.87 661 LEU A N 1
ATOM 5021 C CA . LEU A 1 664 ? 121.204 108.751 89.630 1.00 87.96 661 LEU A CA 1
ATOM 5022 C C . LEU A 1 664 ? 120.278 108.577 88.433 1.00 93.99 661 LEU A C 1
ATOM 5023 O O . LEU A 1 664 ? 119.156 109.090 88.399 1.00 97.77 661 LEU A O 1
ATOM 5028 N N . ASP A 1 665 ? 120.763 107.839 87.441 1.00 98.18 662 ASP A N 1
ATOM 5029 C CA . ASP A 1 665 ? 119.951 107.397 86.320 1.00 94.25 662 ASP A CA 1
ATOM 5030 C C . ASP A 1 665 ? 119.464 105.979 86.580 1.00 94.62 662 ASP A C 1
ATOM 5031 O O . ASP A 1 665 ? 120.109 105.206 87.293 1.00 100.94 662 ASP A O 1
ATOM 5036 N N . THR A 1 666 ? 118.312 105.643 85.998 1.00 88.02 663 THR A N 1
ATOM 5037 C CA . THR A 1 666 ? 117.751 104.311 86.198 1.00 89.36 663 THR A CA 1
ATOM 5038 C C . THR A 1 666 ? 118.705 103.236 85.694 1.00 91.80 663 THR A C 1
ATOM 5039 O O . THR A 1 666 ? 118.877 102.194 86.338 1.00 94.02 663 THR A O 1
ATOM 5043 N N . GLN A 1 667 ? 119.354 103.481 84.555 1.00 93.12 664 GLN A N 1
ATOM 5044 C CA . GLN A 1 667 ? 120.327 102.531 84.032 1.00 91.98 664 GLN A CA 1
ATOM 5045 C C . GLN A 1 667 ? 121.557 102.412 84.920 1.00 93.44 664 GLN A C 1
ATOM 5046 O O . GLN A 1 667 ? 122.265 101.403 84.843 1.00 94.56 664 GLN A O 1
ATOM 5052 N N . ASP A 1 668 ? 121.773 103.406 85.786 1.00 101.59 665 ASP A N 1
ATOM 5053 C CA . ASP A 1 668 ? 122.928 103.372 86.720 1.00 100.96 665 ASP A CA 1
ATOM 5054 C C . ASP A 1 668 ? 122.475 102.811 88.069 1.00 102.78 665 ASP A C 1
ATOM 5055 O O . ASP A 1 668 ? 123.312 102.219 88.771 1.00 102.96 665 ASP A O 1
ATOM 5060 N N . MET A 1 669 ? 121.198 102.991 88.416 1.00 107.71 666 MET A N 1
ATOM 5061 C CA . MET A 1 669 ? 120.713 102.540 89.716 1.00 106.26 666 MET A CA 1
ATOM 5062 C C . MET A 1 669 ? 120.899 101.040 89.894 1.00 108.20 666 MET A C 1
ATOM 5063 O O . MET A 1 669 ? 121.293 100.588 90.974 1.00 112.71 666 MET A O 1
ATOM 5068 N N . GLU A 1 670 ? 120.625 100.289 88.829 1.00 108.63 667 GLU A N 1
ATOM 5069 C CA . GLU A 1 670 ? 120.813 98.818 88.863 1.00 110.77 667 GLU A CA 1
ATOM 5070 C C . GLU A 1 670 ? 122.248 98.523 89.308 1.00 111.88 667 GLU A C 1
ATOM 5071 O O . GLU A 1 670 ? 122.441 97.621 90.145 1.00 112.46 667 GLU A O 1
ATOM 5077 N N . ASN A 1 671 ? 123.204 99.279 88.765 1.00 119.64 668 ASN A N 1
ATOM 5078 C CA . ASN A 1 671 ? 124.623 98.976 88.886 1.00 121.30 668 ASN A CA 1
ATOM 5079 C C . ASN A 1 671 ? 125.150 99.158 90.304 1.00 120.70 668 ASN A C 1
ATOM 5080 O O . ASN A 1 671 ? 126.284 98.753 90.583 1.00 117.64 668 ASN A O 1
ATOM 5085 N N . MET A 1 672 ? 124.360 99.747 91.199 1.00 128.18 669 MET A N 1
ATOM 5086 C CA . MET A 1 672 ? 124.742 99.961 92.594 1.00 127.16 669 MET A CA 1
ATOM 5087 C C . MET A 1 672 ? 124.042 98.979 93.522 1.00 127.86 669 MET A C 1
ATOM 5088 O O . MET A 1 672 ? 123.596 99.344 94.613 1.00 126.30 669 MET A O 1
ATOM 5093 N N . SER A 1 673 ? 123.931 97.721 93.103 1.00 134.83 670 SER A N 1
ATOM 5094 C CA . SER A 1 673 ? 123.198 96.660 93.792 1.00 135.10 670 SER A CA 1
ATOM 5095 C C . SER A 1 673 ? 123.839 96.228 95.107 1.00 137.23 670 SER A C 1
ATOM 5096 O O . SER A 1 673 ? 123.394 95.206 95.647 1.00 137.42 670 SER A O 1
ATOM 5099 N N . ASP A 1 674 ? 124.853 96.928 95.625 1.00 139.67 671 ASP A N 1
ATOM 5100 C CA . ASP A 1 674 ? 125.416 96.560 96.920 1.00 138.96 671 ASP A CA 1
ATOM 5101 C C . ASP A 1 674 ? 124.362 96.636 98.019 1.00 140.33 671 ASP A C 1
ATOM 5102 O O . ASP A 1 674 ? 124.288 95.750 98.879 1.00 138.92 671 ASP A O 1
ATOM 5107 N N . ASP A 1 675 ? 123.540 97.687 98.001 1.00 137.84 672 ASP A N 1
ATOM 5108 C CA . ASP A 1 675 ? 122.408 97.845 98.916 1.00 136.00 672 ASP A CA 1
ATOM 5109 C C . ASP A 1 675 ? 122.861 97.809 100.377 1.00 135.42 672 ASP A C 1
ATOM 5110 O O . ASP A 1 675 ? 122.491 96.928 101.156 1.00 134.29 672 ASP A O 1
ATOM 5115 N N . ASP A 1 676 ? 123.678 98.798 100.737 1.00 128.04 673 ASP A N 1
ATOM 5116 C CA . ASP A 1 676 ? 124.103 98.968 102.120 1.00 128.48 673 ASP A CA 1
ATOM 5117 C C . ASP A 1 676 ? 123.029 99.610 102.987 1.00 128.90 673 ASP A C 1
ATOM 5118 O O . ASP A 1 676 ? 123.240 99.764 104.195 1.00 127.83 673 ASP A O 1
ATOM 5123 N N . GLY A 1 677 ? 121.891 99.977 102.404 1.00 116.82 674 GLY A N 1
ATOM 5124 C CA . GLY A 1 677 ? 120.858 100.707 103.109 1.00 114.71 674 GLY A CA 1
ATOM 5125 C C . GLY A 1 677 ? 120.212 101.742 102.214 1.00 115.04 674 GLY A C 1
ATOM 5126 O O . GLY A 1 677 ? 119.301 102.461 102.634 1.00 112.04 674 GLY A O 1
ATOM 5127 N N . TRP A 1 678 ? 120.691 101.826 100.974 1.00 106.96 675 TRP A N 1
ATOM 5128 C CA . TRP A 1 678 ? 120.134 102.763 100.008 1.00 102.71 675 TRP A CA 1
ATOM 5129 C C . TRP A 1 678 ? 118.679 102.423 99.714 1.00 99.54 675 TRP A C 1
ATOM 5130 O O . TRP A 1 678 ? 118.344 101.274 99.415 1.00 100.59 675 TRP A O 1
ATOM 5141 N N . GLU A 1 679 ? 117.816 103.429 99.796 1.00 95.14 676 GLU A N 1
ATOM 5142 C CA . GLU A 1 679 ? 116.419 103.307 99.404 1.00 95.90 676 GLU A CA 1
ATOM 5143 C C . GLU A 1 679 ? 116.205 104.151 98.156 1.00 99.30 676 GLU A C 1
ATOM 5144 O O . GLU A 1 679 ? 116.420 105.368 98.181 1.00 100.81 676 GLU A O 1
ATOM 5150 N N . PHE A 1 680 ? 115.785 103.503 97.073 1.00 99.29 677 PHE A N 1
ATOM 5151 C CA . PHE A 1 680 ? 115.680 104.126 95.762 1.00 94.21 677 PHE A CA 1
ATOM 5152 C C . PHE A 1 680 ? 114.221 104.257 95.353 1.00 95.26 677 PHE A C 1
ATOM 5153 O O . PHE A 1 680 ? 113.388 103.417 95.706 1.00 96.92 677 PHE A O 1
ATOM 5161 N N . VAL A 1 681 ? 113.922 105.316 94.607 1.00 95.13 678 VAL A N 1
ATOM 5162 C CA . VAL A 1 681 ? 112.595 105.560 94.062 1.00 98.16 678 VAL A CA 1
ATOM 5163 C C . VAL A 1 681 ? 112.753 105.932 92.595 1.00 98.76 678 VAL A C 1
ATOM 5164 O O . VAL A 1 681 ? 113.598 106.766 92.247 1.00 99.55 678 VAL A O 1
ATOM 5168 N N . ASN A 1 682 ? 111.952 105.306 91.737 1.00 98.91 679 ASN A N 1
ATOM 5169 C CA . ASN A 1 682 ? 112.032 105.531 90.297 1.00 98.52 679 ASN A CA 1
ATOM 5170 C C . ASN A 1 682 ? 111.359 106.859 89.980 1.00 99.97 679 ASN A C 1
ATOM 5171 O O . ASN A 1 682 ? 110.134 106.943 89.880 1.00 99.93 679 ASN A O 1
ATOM 5176 N N . LEU A 1 683 ? 112.163 107.907 89.829 1.00 102.72 680 LEU A N 1
ATOM 5177 C CA . LEU A 1 683 ? 111.641 109.204 89.442 1.00 99.18 680 LEU A CA 1
ATOM 5178 C C . LEU A 1 683 ? 111.194 109.168 87.985 1.00 100.41 680 LEU A C 1
ATOM 5179 O O . LEU A 1 683 ? 111.522 108.250 87.228 1.00 98.68 680 LEU A O 1
ATOM 5184 N N . GLY A 1 684 ? 110.427 110.182 87.595 1.00 101.87 681 GLY A N 1
ATOM 5185 C CA . GLY A 1 684 ? 109.894 110.216 86.249 1.00 101.42 681 GLY A CA 1
ATOM 5186 C C . GLY A 1 684 ? 110.977 110.376 85.198 1.00 101.91 681 GLY A C 1
ATOM 5187 O O . GLY A 1 684 ? 111.998 111.031 85.410 1.00 103.63 681 GLY A O 1
ATOM 5188 N N . ASP A 1 685 ? 110.740 109.750 84.045 1.00 93.40 682 ASP A N 1
ATOM 5189 C CA . ASP A 1 685 ? 111.554 109.925 82.842 1.00 92.72 682 ASP A CA 1
ATOM 5190 C C . ASP A 1 685 ? 113.002 109.477 83.065 1.00 87.86 682 ASP A C 1
ATOM 5191 O O . ASP A 1 685 ? 113.951 110.255 82.946 1.00 84.49 682 ASP A O 1
ATOM 5196 N N . GLN A 1 686 ? 113.148 108.192 83.393 1.00 91.51 683 GLN A N 1
ATOM 5197 C CA . GLN A 1 686 ? 114.449 107.520 83.441 1.00 90.63 683 GLN A CA 1
ATOM 5198 C C . GLN A 1 686 ? 115.407 108.203 84.417 1.00 91.35 683 GLN A C 1
ATOM 5199 O O . GLN A 1 686 ? 116.513 108.612 84.056 1.00 92.67 683 GLN A O 1
ATOM 5205 N N . GLN A 1 687 ? 114.971 108.326 85.668 1.00 96.30 684 GLN A N 1
ATOM 5206 C CA . GLN A 1 687 ? 115.812 108.844 86.736 1.00 94.94 684 GLN A CA 1
ATOM 5207 C C . GLN A 1 687 ? 115.567 108.033 87.998 1.00 95.19 684 GLN A C 1
ATOM 5208 O O . GLN A 1 687 ? 114.489 107.468 88.193 1.00 100.18 684 GLN A O 1
ATOM 5214 N N . SER A 1 688 ? 116.575 107.987 88.861 1.00 88.61 685 SER A N 1
ATOM 5215 C CA . SER A 1 688 ? 116.472 107.294 90.136 1.00 90.14 685 SER A CA 1
ATOM 5216 C C . SER A 1 688 ? 116.900 108.233 91.251 1.00 91.02 685 SER A C 1
ATOM 5217 O O . SER A 1 688 ? 117.970 108.844 91.181 1.00 92.18 685 SER A O 1
ATOM 5220 N N . PHE A 1 689 ? 116.065 108.342 92.283 1.00 93.37 686 PHE A N 1
ATOM 5221 C CA . PHE A 1 689 ? 116.333 109.214 93.420 1.00 93.52 686 PHE A CA 1
ATOM 5222 C C . PHE A 1 689 ? 116.501 108.342 94.653 1.00 93.82 686 PHE A C 1
ATOM 5223 O O . PHE A 1 689 ? 115.569 107.632 95.041 1.00 98.04 686 PHE A O 1
ATOM 5231 N N . GLY A 1 690 ? 117.675 108.388 95.260 1.00 92.58 687 GLY A N 1
ATOM 5232 C CA . GLY A 1 690 ? 118.009 107.505 96.367 1.00 93.05 687 GLY A CA 1
ATOM 5233 C C . GLY A 1 690 ? 118.405 108.277 97.609 1.00 95.85 687 GLY A C 1
ATOM 5234 O O . GLY A 1 690 ? 119.122 109.275 97.525 1.00 98.72 687 GLY A O 1
ATOM 5235 N N . ILE A 1 691 ? 117.929 107.808 98.760 1.00 94.00 688 ILE A N 1
ATOM 5236 C CA . ILE A 1 691 ? 118.301 108.366 100.055 1.00 92.95 688 ILE A CA 1
ATOM 5237 C C . ILE A 1 691 ? 118.712 107.225 100.971 1.00 92.16 688 ILE A C 1
ATOM 5238 O O . ILE A 1 691 ? 118.242 106.093 100.818 1.00 96.97 688 ILE A O 1
ATOM 5243 N N . LYS A 1 692 ? 119.600 107.521 101.916 1.00 91.86 689 LYS A N 1
ATOM 5244 C CA . LYS A 1 692 ? 120.065 106.531 102.881 1.00 93.66 689 LYS A CA 1
ATOM 5245 C C . LYS A 1 692 ? 119.290 106.717 104.180 1.00 94.73 689 LYS A C 1
ATOM 5246 O O . LYS A 1 692 ? 119.503 107.694 104.905 1.00 97.26 689 LYS A O 1
ATOM 5252 N N . THR A 1 693 ? 118.394 105.777 104.476 1.00 82.59 690 THR A N 1
ATOM 5253 C CA . THR A 1 693 ? 117.581 105.851 105.683 1.00 80.80 690 THR A CA 1
ATOM 5254 C C . THR A 1 693 ? 118.333 105.274 106.875 1.00 82.93 690 THR A C 1
ATOM 5255 O O . THR A 1 693 ? 117.827 104.382 107.563 1.00 83.77 690 THR A O 1
ATOM 5259 N N . ALA A 1 694 ? 119.537 105.778 107.126 1.00 84.38 691 ALA A N 1
ATOM 5260 C CA . ALA A 1 694 ? 120.366 105.345 108.247 1.00 82.43 691 ALA A CA 1
ATOM 5261 C C . ALA A 1 694 ? 120.581 106.549 109.156 1.00 87.75 691 ALA A C 1
ATOM 5262 O O . ALA A 1 694 ? 121.423 107.407 108.873 1.00 86.86 691 ALA A O 1
ATOM 5264 N N . GLY A 1 695 ? 119.823 106.608 110.248 1.00 85.82 692 GLY A N 1
ATOM 5265 C CA . GLY A 1 695 ? 119.900 107.708 111.187 1.00 80.51 692 GLY A CA 1
ATOM 5266 C C . GLY A 1 695 ? 118.726 108.661 111.156 1.00 78.12 692 GLY A C 1
ATOM 5267 O O . GLY A 1 695 ? 118.733 109.641 111.908 1.00 85.61 692 GLY A O 1
ATOM 5268 N N . LEU A 1 696 ? 117.722 108.419 110.311 1.00 61.46 693 LEU A N 1
ATOM 5269 C CA . LEU A 1 696 ? 116.548 109.285 110.302 1.00 66.74 693 LEU A CA 1
ATOM 5270 C C . LEU A 1 696 ? 115.753 109.151 111.596 1.00 70.87 693 LEU A C 1
ATOM 5271 O O . LEU A 1 696 ? 115.278 110.151 112.149 1.00 73.91 693 LEU A O 1
ATOM 5276 N N . GLU A 1 697 ? 115.599 107.923 112.093 1.00 72.23 694 GLU A N 1
ATOM 5277 C CA . GLU A 1 697 ? 114.874 107.720 113.343 1.00 70.00 694 GLU A CA 1
ATOM 5278 C C . GLU A 1 697 ? 115.623 108.339 114.515 1.00 72.41 694 GLU A C 1
ATOM 5279 O O . GLU A 1 697 ? 115.009 108.889 115.437 1.00 76.92 694 GLU A O 1
ATOM 5285 N N . GLU A 1 698 ? 116.954 108.258 114.497 1.00 67.62 695 GLU A N 1
ATOM 5286 C CA . GLU A 1 698 ? 117.748 108.929 115.520 1.00 64.64 695 GLU A CA 1
ATOM 5287 C C . GLU A 1 698 ? 117.569 110.439 115.447 1.00 65.42 695 GLU A C 1
ATOM 5288 O O . GLU A 1 698 ? 117.513 111.116 116.479 1.00 73.79 695 GLU A O 1
ATOM 5294 N N . LYS A 1 699 ? 117.478 110.987 114.233 1.00 44.95 696 LYS A N 1
ATOM 5295 C CA . LYS A 1 699 ? 117.222 112.415 114.083 1.00 43.52 696 LYS A CA 1
ATOM 5296 C C . LYS A 1 699 ? 115.864 112.794 114.658 1.00 52.57 696 LYS A C 1
ATOM 5297 O O . LYS A 1 699 ? 115.735 113.816 115.344 1.00 65.26 696 LYS A O 1
ATOM 5303 N N . SER A 1 700 ? 114.839 111.982 114.390 1.00 41.84 697 SER A N 1
ATOM 5304 C CA . SER A 1 700 ? 113.516 112.257 114.942 1.00 42.55 697 SER A CA 1
ATOM 5305 C C . SER A 1 700 ? 113.530 112.201 116.463 1.00 49.70 697 SER A C 1
ATOM 5306 O O . SER A 1 700 ? 112.942 113.063 117.130 1.00 54.16 697 SER A O 1
ATOM 5309 N N . THR A 1 701 ? 114.194 111.191 117.029 1.00 52.05 698 THR A N 1
ATOM 5310 C CA . THR A 1 701 ? 114.283 111.080 118.482 1.00 41.47 698 THR A CA 1
ATOM 5311 C C . THR A 1 701 ? 115.013 112.273 119.081 1.00 44.42 698 THR A C 1
ATOM 5312 O O . THR A 1 701 ? 114.589 112.820 120.104 1.00 60.47 698 THR A O 1
ATOM 5316 N N . ALA A 1 702 ? 116.109 112.700 118.451 1.00 32.91 699 ALA A N 1
ATOM 5317 C CA . ALA A 1 702 ? 116.860 113.839 118.964 1.00 32.33 699 ALA A CA 1
ATOM 5318 C C . ALA A 1 702 ? 116.040 115.121 118.899 1.00 37.70 699 ALA A C 1
ATOM 5319 O O . ALA A 1 702 ? 116.081 115.937 119.825 1.00 47.92 699 ALA A O 1
ATOM 5321 N N . CYS A 1 703 ? 115.290 115.321 117.813 1.00 40.46 700 CYS A N 1
ATOM 5322 C CA . CYS A 1 703 ? 114.450 116.512 117.713 1.00 43.23 700 CYS A CA 1
ATOM 5323 C C . CYS A 1 703 ? 113.344 116.502 118.764 1.00 47.50 700 CYS A C 1
ATOM 5324 O O . CYS A 1 703 ? 113.070 117.528 119.403 1.00 53.71 700 CYS A O 1
ATOM 5327 N N . GLN A 1 704 ? 112.701 115.350 118.963 1.00 54.27 701 GLN A N 1
ATOM 5328 C CA . GLN A 1 704 ? 111.663 115.258 119.983 1.00 45.42 701 GLN A CA 1
ATOM 5329 C C . GLN A 1 704 ? 112.237 115.496 121.373 1.00 45.28 701 GLN A C 1
ATOM 5330 O O . GLN A 1 704 ? 111.595 116.126 122.223 1.00 52.46 701 GLN A O 1
ATOM 5336 N N . MET A 1 705 ? 113.453 115.010 121.623 1.00 39.60 702 MET A N 1
ATOM 5337 C CA . MET A 1 705 ? 114.069 115.232 122.924 1.00 37.70 702 MET A CA 1
ATOM 5338 C C . MET A 1 705 ? 114.495 116.682 123.103 1.00 37.47 702 MET A C 1
ATOM 5339 O O . MET A 1 705 ? 114.487 117.189 124.225 1.00 46.95 702 MET A O 1
ATOM 5344 N N . LEU A 1 706 ? 114.861 117.368 122.018 1.00 41.42 703 LEU A N 1
ATOM 5345 C CA . LEU A 1 706 ? 115.092 118.808 122.102 1.00 42.40 703 LEU A CA 1
ATOM 5346 C C . LEU A 1 706 ? 113.812 119.546 122.471 1.00 42.08 703 LEU A C 1
ATOM 5347 O O . LEU A 1 706 ? 113.832 120.484 123.279 1.00 47.46 703 LEU A O 1
ATOM 5352 N N . VAL A 1 707 ? 112.688 119.137 121.879 1.00 47.75 704 VAL A N 1
ATOM 5353 C CA . VAL A 1 707 ? 111.400 119.730 122.236 1.00 47.28 704 VAL A CA 1
ATOM 5354 C C . VAL A 1 707 ? 111.100 119.504 123.713 1.00 50.00 704 VAL A C 1
ATOM 5355 O O . VAL A 1 707 ? 110.675 120.422 124.427 1.00 49.32 704 VAL A O 1
ATOM 5359 N N . CYS A 1 708 ? 111.321 118.277 124.193 1.00 55.32 705 CYS A N 1
ATOM 5360 C CA . CYS A 1 708 ? 111.091 117.973 125.603 1.00 47.89 705 CYS A CA 1
ATOM 5361 C C . CYS A 1 708 ? 112.013 118.786 126.504 1.00 47.19 705 CYS A C 1
ATOM 5362 O O . CYS A 1 708 ? 111.594 119.264 127.565 1.00 56.49 705 CYS A O 1
ATOM 5365 N N . TYR A 1 709 ? 113.274 118.943 126.101 1.00 48.71 706 TYR A N 1
ATOM 5366 C CA . TYR A 1 709 ? 114.226 119.732 126.874 1.00 42.98 706 TYR A CA 1
ATOM 5367 C C . TYR A 1 709 ? 113.758 121.171 127.005 1.00 45.08 706 TYR A C 1
ATOM 5368 O O . TYR A 1 709 ? 113.776 121.747 128.100 1.00 49.11 706 TYR A O 1
ATOM 5377 N N . ALA A 1 710 ? 113.339 121.772 125.890 1.00 53.11 707 ALA A N 1
ATOM 5378 C CA . ALA A 1 710 ? 112.851 123.146 125.931 1.00 50.87 707 ALA A CA 1
ATOM 5379 C C . ALA A 1 710 ? 111.624 123.260 126.825 1.00 49.82 707 ALA A C 1
ATOM 5380 O O . ALA A 1 710 ? 111.542 124.153 127.677 1.00 41.98 707 ALA A O 1
ATOM 5382 N N . LYS A 1 711 ? 110.676 122.332 126.670 1.00 62.33 708 LYS A N 1
ATOM 5383 C CA . LYS A 1 711 ? 109.448 122.382 127.458 1.00 57.26 708 LYS A CA 1
ATOM 5384 C C . LYS A 1 711 ? 109.736 122.263 128.948 1.00 55.64 708 LYS A C 1
ATOM 5385 O O . LYS A 1 711 ? 109.125 122.963 129.763 1.00 60.53 708 LYS A O 1
ATOM 5391 N N . GLU A 1 712 ? 110.660 121.380 129.326 1.00 61.10 709 GLU A N 1
ATOM 5392 C CA . GLU A 1 712 ? 110.936 121.163 130.740 1.00 56.75 709 GLU A CA 1
ATOM 5393 C C . GLU A 1 712 ? 111.774 122.284 131.341 1.00 57.19 709 GLU A C 1
ATOM 5394 O O . GLU A 1 712 ? 111.591 122.632 132.512 1.00 61.44 709 GLU A O 1
ATOM 5400 N N . LEU A 1 713 ? 112.695 122.863 130.572 1.00 59.47 710 LEU A N 1
ATOM 5401 C CA . LEU A 1 713 ? 113.623 123.822 131.155 1.00 56.84 710 LEU A CA 1
ATOM 5402 C C . LEU A 1 713 ? 113.133 125.262 131.097 1.00 63.46 710 LEU A C 1
ATOM 5403 O O . LEU A 1 713 ? 113.409 126.025 132.030 1.00 70.70 710 LEU A O 1
ATOM 5408 N N . LYS A 1 714 ? 112.419 125.660 130.039 1.00 60.73 711 LYS A N 1
ATOM 5409 C CA . LYS A 1 714 ? 111.908 127.022 129.923 1.00 57.41 711 LYS A CA 1
ATOM 5410 C C . LYS A 1 714 ? 113.023 128.055 130.032 1.00 56.65 711 LYS A C 1
ATOM 5411 O O . LYS A 1 714 ? 113.847 128.186 129.122 1.00 61.27 711 LYS A O 1
ATOM 5417 N N . GLU A 1 715 ? 113.060 128.789 131.146 1.00 67.75 712 GLU A N 1
ATOM 5418 C CA . GLU A 1 715 ? 114.017 129.878 131.301 1.00 71.60 712 GLU A CA 1
ATOM 5419 C C . GLU A 1 715 ? 115.462 129.399 131.321 1.00 70.72 712 GLU A C 1
ATOM 5420 O O . GLU A 1 715 ? 116.360 130.173 130.976 1.00 72.91 712 GLU A O 1
ATOM 5426 N N . GLY A 1 716 ? 115.709 128.151 131.715 1.00 59.79 713 GLY A N 1
ATOM 5427 C CA . GLY A 1 716 ? 117.069 127.649 131.783 1.00 61.63 713 GLY A CA 1
ATOM 5428 C C . GLY A 1 716 ? 117.660 127.198 130.467 1.00 62.85 713 GLY A C 1
ATOM 5429 O O . GLY A 1 716 ? 118.842 126.849 130.418 1.00 60.00 713 GLY A O 1
ATOM 5430 N N . PHE A 1 717 ? 116.866 127.203 129.400 1.00 55.45 714 PHE A N 1
ATOM 5431 C CA . PHE A 1 717 ? 117.304 126.789 128.076 1.00 49.94 714 PHE A CA 1
ATOM 5432 C C . PHE A 1 717 ? 117.717 127.968 127.206 1.00 66.70 714 PHE A C 1
ATOM 5433 O O . PHE A 1 717 ? 117.965 127.787 126.010 1.00 68.75 714 PHE A O 1
ATOM 5441 N N . VAL A 1 718 ? 117.794 129.171 127.780 1.00 69.03 715 VAL A N 1
ATOM 5442 C CA . VAL A 1 718 ? 118.009 130.374 126.982 1.00 59.90 715 VAL A CA 1
ATOM 5443 C C . VAL A 1 718 ? 119.394 130.380 126.344 1.00 63.60 715 VAL A C 1
ATOM 5444 O O . VAL A 1 718 ? 119.586 130.969 125.273 1.00 67.52 715 VAL A O 1
ATOM 5448 N N . GLU A 1 719 ? 120.376 129.732 126.974 1.00 64.87 716 GLU A N 1
ATOM 5449 C CA . GLU A 1 719 ? 121.726 129.728 126.421 1.00 62.17 716 GLU A CA 1
ATOM 5450 C C . GLU A 1 719 ? 121.789 128.963 125.105 1.00 66.38 716 GLU A C 1
ATOM 5451 O O . GLU A 1 719 ? 122.567 129.316 124.211 1.00 61.72 716 GLU A O 1
ATOM 5457 N N . TYR A 1 720 ? 120.984 127.911 124.968 1.00 61.82 717 TYR A N 1
ATOM 5458 C CA . TYR A 1 720 ? 120.993 127.064 123.784 1.00 58.02 717 TYR A CA 1
ATOM 5459 C C . TYR A 1 720 ? 119.830 127.350 122.845 1.00 60.33 717 TYR A C 1
ATOM 5460 O O . TYR A 1 720 ? 119.628 126.603 121.885 1.00 66.56 717 TYR A O 1
ATOM 5469 N N . THR A 1 721 ? 119.063 128.412 123.098 1.00 58.17 718 THR A N 1
ATOM 5470 C CA . THR A 1 721 ? 117.881 128.686 122.285 1.00 55.95 718 THR A CA 1
ATOM 5471 C C . THR A 1 721 ? 118.255 129.037 120.849 1.00 62.56 718 THR A C 1
ATOM 5472 O O . THR A 1 721 ? 117.600 128.580 119.906 1.00 69.20 718 THR A O 1
ATOM 5476 N N . GLU A 1 722 ? 119.304 129.842 120.662 1.00 66.10 719 GLU A N 1
ATOM 5477 C CA . GLU A 1 722 ? 119.655 130.298 119.319 1.00 63.80 719 GLU A CA 1
ATOM 5478 C C . GLU A 1 722 ? 120.060 129.138 118.418 1.00 63.48 719 GLU A C 1
ATOM 5479 O O . GLU A 1 722 ? 119.641 129.072 117.255 1.00 68.46 719 GLU A O 1
ATOM 5485 N N . GLN A 1 723 ? 120.879 128.217 118.932 1.00 59.98 720 GLN A N 1
ATOM 5486 C CA . GLN A 1 723 ? 121.295 127.069 118.133 1.00 57.77 720 GLN A CA 1
ATOM 5487 C C . GLN A 1 723 ? 120.103 126.205 117.752 1.00 58.90 720 GLN A C 1
ATOM 5488 O O . GLN A 1 723 ? 119.985 125.766 116.602 1.00 67.68 720 GLN A O 1
ATOM 5494 N N . VAL A 1 724 ? 119.203 125.954 118.703 1.00 40.86 721 VAL A N 1
ATOM 5495 C CA . VAL A 1 724 ? 118.051 125.108 118.420 1.00 41.73 721 VAL A CA 1
ATOM 5496 C C . VAL A 1 724 ? 117.129 125.781 117.414 1.00 51.60 721 VAL A C 1
ATOM 5497 O O . VAL A 1 724 ? 116.543 125.117 116.556 1.00 56.96 721 VAL A O 1
ATOM 5501 N N . VAL A 1 725 ? 116.988 127.106 117.490 1.00 50.05 722 VAL A N 1
ATOM 5502 C CA . VAL A 1 725 ? 116.158 127.816 116.518 1.00 45.54 722 VAL A CA 1
ATOM 5503 C C . VAL A 1 725 ? 116.769 127.711 115.126 1.00 46.67 722 VAL A C 1
ATOM 5504 O O . VAL A 1 725 ? 116.087 127.369 114.150 1.00 46.66 722 VAL A O 1
ATOM 5508 N N . LYS A 1 726 ? 118.070 127.998 115.016 1.00 56.23 723 LYS A N 1
ATOM 5509 C CA . LYS A 1 726 ? 118.744 127.940 113.724 1.00 47.86 723 LYS A CA 1
ATOM 5510 C C . LYS A 1 726 ? 118.800 126.529 113.160 1.00 46.36 723 LYS A C 1
ATOM 5511 O O . LYS A 1 726 ? 118.975 126.367 111.949 1.00 54.41 723 LYS A O 1
ATOM 5517 N N . LEU A 1 727 ? 118.675 125.511 114.008 1.00 41.33 724 LEU A N 1
ATOM 5518 C CA . LEU A 1 727 ? 118.627 124.133 113.538 1.00 42.45 724 LEU A CA 1
ATOM 5519 C C . LEU A 1 727 ? 117.219 123.711 113.136 1.00 50.67 724 LEU A C 1
ATOM 5520 O O . LEU A 1 727 ? 117.042 123.049 112.109 1.00 47.49 724 LEU A O 1
ATOM 5525 N N . MET A 1 728 ? 116.209 124.091 113.921 1.00 52.75 725 MET A N 1
ATOM 5526 C CA . MET A 1 728 ? 114.852 123.615 113.696 1.00 41.74 725 MET A CA 1
ATOM 5527 C C . MET A 1 728 ? 114.126 124.388 112.607 1.00 46.32 725 MET A C 1
ATOM 5528 O O . MET A 1 728 ? 113.188 123.852 112.007 1.00 55.80 725 MET A O 1
ATOM 5533 N N . VAL A 1 729 ? 114.511 125.639 112.341 1.00 43.85 726 VAL A N 1
ATOM 5534 C CA . VAL A 1 729 ? 113.852 126.393 111.272 1.00 38.04 726 VAL A CA 1
ATOM 5535 C C . VAL A 1 729 ? 114.036 125.730 109.910 1.00 49.16 726 VAL A C 1
ATOM 5536 O O . VAL A 1 729 ? 113.039 125.571 109.188 1.00 56.08 726 VAL A O 1
ATOM 5540 N N . PRO A 1 730 ? 115.244 125.323 109.495 1.00 44.50 727 PRO A N 1
ATOM 5541 C CA . PRO A 1 730 ? 115.346 124.560 108.238 1.00 37.75 727 PRO A CA 1
ATOM 5542 C C . PRO A 1 730 ? 114.612 123.231 108.268 1.00 34.58 727 PRO A C 1
ATOM 5543 O O . PRO A 1 730 ? 114.161 122.764 107.215 1.00 41.73 727 PRO A O 1
ATOM 5547 N N . LEU A 1 731 ? 114.479 122.602 109.437 1.00 36.02 728 LEU A N 1
ATOM 5548 C CA . LEU A 1 731 ? 113.907 121.262 109.519 1.00 37.41 728 LEU A CA 1
ATOM 5549 C C . LEU A 1 731 ? 112.419 121.226 109.211 1.00 44.04 728 LEU A C 1
ATOM 5550 O O . LEU A 1 731 ? 111.859 120.132 109.099 1.00 54.26 728 LEU A O 1
ATOM 5555 N N . LEU A 1 732 ? 111.763 122.380 109.093 1.00 43.59 729 LEU A N 1
ATOM 5556 C CA . LEU A 1 732 ? 110.364 122.387 108.682 1.00 45.24 729 LEU A CA 1
ATOM 5557 C C . LEU A 1 732 ? 110.207 121.817 107.278 1.00 53.74 729 LEU A C 1
ATOM 5558 O O . LEU A 1 732 ? 109.246 121.093 106.996 1.00 50.60 729 LEU A O 1
ATOM 5563 N N . LYS A 1 733 ? 111.136 122.140 106.385 1.00 54.89 730 LYS A N 1
ATOM 5564 C CA . LYS A 1 733 ? 111.148 121.590 105.031 1.00 48.49 730 LYS A CA 1
ATOM 5565 C C . LYS A 1 733 ? 112.084 120.384 104.948 1.00 52.98 730 LYS A C 1
ATOM 5566 O O . LYS A 1 733 ? 113.045 120.358 104.180 1.00 59.44 730 LYS A O 1
ATOM 5572 N N . PHE A 1 734 ? 111.795 119.374 105.763 1.00 44.55 731 PHE A N 1
ATOM 5573 C CA . PHE A 1 734 ? 112.545 118.119 105.778 1.00 46.26 731 PHE A CA 1
ATOM 5574 C C . PHE A 1 734 ? 111.555 117.000 105.477 1.00 51.48 731 PHE A C 1
ATOM 5575 O O . PHE A 1 734 ? 111.045 116.347 106.388 1.00 58.65 731 PHE A O 1
ATOM 5583 N N . TYR A 1 735 ? 111.312 116.759 104.193 1.00 57.26 732 TYR A N 1
ATOM 5584 C CA . TYR A 1 735 ? 110.253 115.853 103.769 1.00 56.10 732 TYR A CA 1
ATOM 5585 C C . TYR A 1 735 ? 110.631 114.386 103.900 1.00 56.62 732 TYR A C 1
ATOM 5586 O O . TYR A 1 735 ? 109.778 113.523 103.668 1.00 62.66 732 TYR A O 1
ATOM 5595 N N . PHE A 1 736 ? 111.875 114.080 104.265 1.00 58.61 733 PHE A N 1
ATOM 5596 C CA . PHE A 1 736 ? 112.289 112.688 104.388 1.00 60.09 733 PHE A CA 1
ATOM 5597 C C . PHE A 1 736 ? 111.653 112.000 105.589 1.00 63.67 733 PHE A C 1
ATOM 5598 O O . PHE A 1 736 ? 111.499 110.775 105.574 1.00 67.84 733 PHE A O 1
ATOM 5606 N N . HIS A 1 737 ? 111.277 112.755 106.620 1.00 55.20 734 HIS A N 1
ATOM 5607 C CA . HIS A 1 737 ? 110.708 112.179 107.832 1.00 53.92 734 HIS A CA 1
ATOM 5608 C C . HIS A 1 737 ? 109.623 113.105 108.358 1.00 55.34 734 HIS A C 1
ATOM 5609 O O . HIS A 1 737 ? 109.847 114.311 108.487 1.00 64.10 734 HIS A O 1
ATOM 5616 N N . ASP A 1 738 ? 108.453 112.538 108.659 1.00 55.52 735 ASP A N 1
ATOM 5617 C CA . ASP A 1 738 ? 107.344 113.335 109.174 1.00 46.58 735 ASP A CA 1
ATOM 5618 C C . ASP A 1 738 ? 107.540 113.691 110.643 1.00 56.58 735 ASP A C 1
ATOM 5619 O O . ASP A 1 738 ? 107.127 114.770 111.084 1.00 60.04 735 ASP A O 1
ATOM 5624 N N . GLY A 1 739 ? 108.156 112.792 111.413 1.00 61.38 736 GLY A N 1
ATOM 5625 C CA . GLY A 1 739 ? 108.387 113.071 112.820 1.00 52.33 736 GLY A CA 1
ATOM 5626 C C . GLY A 1 739 ? 109.308 114.254 113.040 1.00 51.18 736 GLY A C 1
ATOM 5627 O O . GLY A 1 739 ? 109.097 115.056 113.953 1.00 61.58 736 GLY A O 1
ATOM 5628 N N . VAL A 1 740 ? 110.344 114.380 112.207 1.00 41.37 737 VAL A N 1
ATOM 5629 C CA . VAL A 1 740 ? 111.261 115.508 112.329 1.00 44.62 737 VAL A CA 1
ATOM 5630 C C . VAL A 1 740 ? 110.530 116.819 112.077 1.00 47.48 737 VAL A C 1
ATOM 5631 O O . VAL A 1 740 ? 110.719 117.800 112.804 1.00 60.84 737 VAL A O 1
ATOM 5635 N N . ARG A 1 741 ? 109.682 116.856 111.047 1.00 44.14 738 ARG A N 1
ATOM 5636 C CA . ARG A 1 741 ? 108.928 118.069 110.752 1.00 36.07 738 ARG A CA 1
ATOM 5637 C C . ARG A 1 741 ? 107.944 118.396 111.866 1.00 41.55 738 ARG A C 1
ATOM 5638 O O . ARG A 1 741 ? 107.776 119.565 112.232 1.00 48.95 738 ARG A O 1
ATOM 5646 N N . VAL A 1 742 ? 107.281 117.377 112.415 1.00 43.83 739 VAL A N 1
ATOM 5647 C CA . VAL A 1 742 ? 106.338 117.610 113.506 1.00 41.53 739 VAL A CA 1
ATOM 5648 C C . VAL A 1 742 ? 107.060 118.164 114.729 1.00 52.35 739 VAL A C 1
ATOM 5649 O O . VAL A 1 742 ? 106.585 119.108 115.373 1.00 59.50 739 VAL A O 1
ATOM 5653 N N . ALA A 1 743 ? 108.221 117.595 115.065 1.00 46.51 740 ALA A N 1
ATOM 5654 C CA . ALA A 1 743 ? 108.988 118.089 116.204 1.00 39.01 740 ALA A CA 1
ATOM 5655 C C . ALA A 1 743 ? 109.486 119.510 115.967 1.00 41.75 740 ALA A C 1
ATOM 5656 O O . ALA A 1 743 ? 109.459 120.347 116.879 1.00 54.93 740 ALA A O 1
ATOM 5658 N N . ALA A 1 744 ? 109.950 119.800 114.749 1.00 34.47 741 ALA A N 1
ATOM 5659 C CA . ALA A 1 744 ? 110.415 121.145 114.434 1.00 34.93 741 ALA A CA 1
ATOM 5660 C C . ALA A 1 744 ? 109.284 122.156 114.539 1.00 35.99 741 ALA A C 1
ATOM 5661 O O . ALA A 1 744 ? 109.489 123.280 115.010 1.00 44.62 741 ALA A O 1
ATOM 5663 N N . ALA A 1 745 ? 108.085 121.781 114.093 1.00 36.79 742 ALA A N 1
ATOM 5664 C CA . ALA A 1 745 ? 106.935 122.661 114.252 1.00 34.01 742 ALA A CA 1
ATOM 5665 C C . ALA A 1 745 ? 106.589 122.861 115.721 1.00 40.48 742 ALA A C 1
ATOM 5666 O O . ALA A 1 745 ? 106.326 123.987 116.153 1.00 45.56 742 ALA A O 1
ATOM 5668 N N . GLU A 1 746 ? 106.602 121.782 116.509 1.00 45.17 743 GLU A N 1
ATOM 5669 C CA . GLU A 1 746 ? 106.219 121.886 117.914 1.00 39.99 743 GLU A CA 1
ATOM 5670 C C . GLU A 1 746 ? 107.206 122.721 118.715 1.00 43.17 743 GLU A C 1
ATOM 5671 O O . GLU A 1 746 ? 106.817 123.368 119.693 1.00 50.23 743 GLU A O 1
ATOM 5677 N N . SER A 1 747 ? 108.483 122.714 118.333 1.00 31.11 744 SER A N 1
ATOM 5678 C CA . SER A 1 747 ? 109.480 123.438 119.111 1.00 31.86 744 SER A CA 1
ATOM 5679 C C . SER A 1 747 ? 109.383 124.951 118.959 1.00 37.07 744 SER A C 1
ATOM 5680 O O . SER A 1 747 ? 110.065 125.668 119.696 1.00 36.40 744 SER A O 1
ATOM 5683 N N . MET A 1 748 ? 108.569 125.452 118.030 1.00 49.47 745 MET A N 1
ATOM 5684 C CA . MET A 1 748 ? 108.577 126.884 117.732 1.00 33.26 745 MET A CA 1
ATOM 5685 C C . MET A 1 748 ? 108.127 127.757 118.900 1.00 41.24 745 MET A C 1
ATOM 5686 O O . MET A 1 748 ? 108.857 128.703 119.244 1.00 56.71 745 MET A O 1
ATOM 5691 N N . PRO A 1 749 ? 106.970 127.523 119.554 1.00 36.13 746 PRO A N 1
ATOM 5692 C CA . PRO A 1 749 ? 106.567 128.427 120.642 1.00 34.79 746 PRO A CA 1
ATOM 5693 C C . PRO A 1 749 ? 107.360 128.217 121.922 1.00 51.15 746 PRO A C 1
ATOM 5694 O O . PRO A 1 749 ? 107.551 129.151 122.709 1.00 54.86 746 PRO A O 1
ATOM 5698 N N . LEU A 1 750 ? 107.822 126.985 122.142 1.00 56.30 747 LEU A N 1
ATOM 5699 C CA . LEU A 1 750 ? 108.614 126.694 123.332 1.00 44.89 747 LEU A CA 1
ATOM 5700 C C . LEU A 1 750 ? 109.926 127.466 123.322 1.00 46.23 747 LEU A C 1
ATOM 5701 O O . LEU A 1 750 ? 110.358 127.983 124.358 1.00 49.41 747 LEU A O 1
ATOM 5706 N N . LEU A 1 751 ? 110.572 127.561 122.159 1.00 42.49 748 LEU A N 1
ATOM 5707 C CA . LEU A 1 751 ? 111.825 128.304 122.077 1.00 42.30 748 LEU A CA 1
ATOM 5708 C C . LEU A 1 751 ? 111.597 129.798 122.269 1.00 46.27 748 LEU A C 1
ATOM 5709 O O . LEU A 1 751 ? 112.435 130.488 122.859 1.00 61.66 748 LEU A O 1
ATOM 5714 N N . LEU A 1 752 ? 110.468 130.318 121.783 1.00 47.62 749 LEU A N 1
ATOM 5715 C CA . LEU A 1 752 ? 110.133 131.714 122.048 1.00 50.18 749 LEU A CA 1
ATOM 5716 C C . LEU A 1 752 ? 109.927 131.954 123.538 1.00 52.87 749 LEU A C 1
ATOM 5717 O O . LEU A 1 752 ? 110.387 132.965 124.083 1.00 58.55 749 LEU A O 1
ATOM 5722 N N . GLU A 1 753 ? 109.234 131.037 124.215 1.00 61.61 750 GLU A N 1
ATOM 5723 C CA . GLU A 1 753 ? 109.063 131.170 125.657 1.00 64.02 750 GLU A CA 1
ATOM 5724 C C . GLU A 1 753 ? 110.398 131.088 126.387 1.00 68.00 750 GLU A C 1
ATOM 5725 O O . GLU A 1 753 ? 110.597 131.774 127.395 1.00 70.73 750 GLU A O 1
ATOM 5731 N N . CYS A 1 754 ? 111.315 130.247 125.903 1.00 62.93 751 CYS A N 1
ATOM 5732 C CA . CYS A 1 754 ? 112.649 130.181 126.494 1.00 59.18 751 CYS A CA 1
ATOM 5733 C C . CYS A 1 754 ? 113.404 131.492 126.308 1.00 60.37 751 CYS A C 1
ATOM 5734 O O . CYS A 1 754 ? 114.057 131.976 127.239 1.00 65.27 751 CYS A O 1
ATOM 5737 N N . ALA A 1 755 ? 113.327 132.079 125.114 1.00 64.79 752 ALA A N 1
ATOM 5738 C CA . ALA A 1 755 ? 114.056 133.302 124.807 1.00 61.59 752 ALA A CA 1
ATOM 5739 C C . ALA A 1 755 ? 113.388 134.554 125.358 1.00 65.01 752 ALA A C 1
ATOM 5740 O O . ALA A 1 755 ? 113.994 135.629 125.305 1.00 72.70 752 ALA A O 1
ATOM 5742 N N . ARG A 1 756 ? 112.159 134.443 125.867 1.00 72.35 753 ARG A N 1
ATOM 5743 C CA . ARG A 1 756 ? 111.481 135.601 126.443 1.00 74.96 753 ARG A CA 1
ATOM 5744 C C . ARG A 1 756 ? 112.295 136.247 127.558 1.00 79.68 753 ARG A C 1
ATOM 5745 O O . ARG A 1 756 ? 112.211 137.464 127.761 1.00 78.03 753 ARG A O 1
ATOM 5753 N N . VAL A 1 757 ? 113.099 135.460 128.276 1.00 89.24 754 VAL A N 1
ATOM 5754 C CA . VAL A 1 757 ? 113.856 135.959 129.416 1.00 89.73 754 VAL A CA 1
ATOM 5755 C C . VAL A 1 757 ? 114.834 137.065 129.040 1.00 88.73 754 VAL A C 1
ATOM 5756 O O . VAL A 1 757 ? 114.979 138.035 129.791 1.00 89.45 754 VAL A O 1
ATOM 5760 N N . ARG A 1 758 ? 115.484 136.962 127.884 1.00 88.23 755 ARG A N 1
ATOM 5761 C CA . ARG A 1 758 ? 116.515 137.909 127.484 1.00 87.47 755 ARG A CA 1
ATOM 5762 C C . ARG A 1 758 ? 115.955 139.252 127.031 1.00 90.47 755 ARG A C 1
ATOM 5763 O O . ARG A 1 758 ? 116.733 140.174 126.768 1.00 92.26 755 ARG A O 1
ATOM 5771 N N . GLY A 1 759 ? 114.635 139.388 126.931 1.00 90.62 756 GLY A N 1
ATOM 5772 C CA . GLY A 1 759 ? 114.031 140.658 126.608 1.00 91.59 756 GLY A CA 1
ATOM 5773 C C . GLY A 1 759 ? 113.287 140.657 125.288 1.00 96.33 756 GLY A C 1
ATOM 5774 O O . GLY A 1 759 ? 113.347 139.700 124.511 1.00 95.65 756 GLY A O 1
ATOM 5775 N N . PRO A 1 760 ? 112.555 141.741 125.019 1.00 93.99 757 PRO A N 1
ATOM 5776 C CA . PRO A 1 760 ? 111.769 141.807 123.776 1.00 90.15 757 PRO A CA 1
ATOM 5777 C C . PRO A 1 760 ? 112.610 141.792 122.511 1.00 89.28 757 PRO A C 1
ATOM 5778 O O . PRO A 1 760 ? 112.131 141.323 121.472 1.00 89.40 757 PRO A O 1
ATOM 5782 N N . GLU A 1 761 ? 113.843 142.301 122.558 1.00 86.96 758 GLU A N 1
ATOM 5783 C CA . GLU A 1 761 ? 114.682 142.312 121.362 1.00 87.89 758 GLU A CA 1
ATOM 5784 C C . GLU A 1 761 ? 115.059 140.897 120.937 1.00 92.45 758 GLU A C 1
ATOM 5785 O O . GLU A 1 761 ? 115.020 140.563 119.745 1.00 94.30 758 GLU A O 1
ATOM 5791 N N . TYR A 1 762 ? 115.426 140.050 121.901 1.00 84.27 759 TYR A N 1
ATOM 5792 C CA . TYR A 1 762 ? 115.743 138.659 121.598 1.00 84.24 759 TYR A CA 1
ATOM 5793 C C . TYR A 1 762 ? 114.520 137.925 121.061 1.00 88.13 759 TYR A C 1
ATOM 5794 O O . TYR A 1 762 ? 114.623 137.136 120.110 1.00 92.72 759 TYR A O 1
ATOM 5803 N N . LEU A 1 763 ? 113.354 138.173 121.662 1.00 69.12 760 LEU A N 1
ATOM 5804 C CA . LEU A 1 763 ? 112.118 137.586 121.163 1.00 71.73 760 LEU A CA 1
ATOM 5805 C C . LEU A 1 763 ? 111.850 138.012 119.728 1.00 74.72 760 LEU A C 1
ATOM 5806 O O . LEU A 1 763 ? 111.452 137.192 118.894 1.00 80.01 760 LEU A O 1
ATOM 5811 N N . THR A 1 764 ? 112.065 139.292 119.421 1.00 71.44 761 THR A N 1
ATOM 5812 C CA . THR A 1 764 ? 111.850 139.774 118.062 1.00 70.16 761 THR A CA 1
ATOM 5813 C C . THR A 1 764 ? 112.820 139.121 117.086 1.00 72.20 761 THR A C 1
ATOM 5814 O O . THR A 1 764 ? 112.440 138.788 115.959 1.00 79.76 761 THR A O 1
ATOM 5818 N N . GLN A 1 765 ? 114.074 138.929 117.498 1.00 75.67 762 GLN A N 1
ATOM 5819 C CA . GLN A 1 765 ? 115.048 138.288 116.617 1.00 79.16 762 GLN A CA 1
ATOM 5820 C C . GLN A 1 765 ? 114.649 136.847 116.310 1.00 78.60 762 GLN A C 1
ATOM 5821 O O . GLN A 1 765 ? 114.644 136.421 115.144 1.00 78.63 762 GLN A O 1
ATOM 5827 N N . MET A 1 766 ? 114.296 136.080 117.346 1.00 69.69 763 MET A N 1
ATOM 5828 C CA . MET A 1 766 ? 113.856 134.706 117.109 1.00 66.35 763 MET A CA 1
ATOM 5829 C C . MET A 1 766 ? 112.591 134.663 116.259 1.00 64.75 763 MET A C 1
ATOM 5830 O O . MET A 1 766 ? 112.480 133.834 115.349 1.00 71.00 763 MET A O 1
ATOM 5835 N N . TRP A 1 767 ? 111.632 135.550 116.528 1.00 56.28 764 TRP A N 1
ATOM 5836 C CA . TRP A 1 767 ? 110.414 135.559 115.731 1.00 57.23 764 TRP A CA 1
ATOM 5837 C C . TRP A 1 767 ? 110.701 135.907 114.281 1.00 60.80 764 TRP A C 1
ATOM 5838 O O . TRP A 1 767 ? 110.049 135.380 113.377 1.00 70.00 764 TRP A O 1
ATOM 5849 N N . HIS A 1 768 ? 111.655 136.803 114.034 1.00 60.53 765 HIS A N 1
ATOM 5850 C CA . HIS A 1 768 ? 112.018 137.106 112.657 1.00 65.85 765 HIS A CA 1
ATOM 5851 C C . HIS A 1 768 ? 112.684 135.912 111.991 1.00 70.92 765 HIS A C 1
ATOM 5852 O O . HIS A 1 768 ? 112.555 135.732 110.775 1.00 74.90 765 HIS A O 1
ATOM 5859 N N . PHE A 1 769 ? 113.400 135.093 112.762 1.00 70.39 766 PHE A N 1
ATOM 5860 C CA . PHE A 1 769 ? 113.894 133.830 112.214 1.00 68.30 766 PHE A CA 1
ATOM 5861 C C . PHE A 1 769 ? 112.744 132.902 111.829 1.00 66.36 766 PHE A C 1
ATOM 5862 O O . PHE A 1 769 ? 112.763 132.290 110.755 1.00 67.22 766 PHE A O 1
ATOM 5870 N N . MET A 1 770 ? 111.732 132.785 112.693 1.00 57.03 767 MET A N 1
ATOM 5871 C CA . MET A 1 770 ? 110.762 131.697 112.543 1.00 47.83 767 MET A CA 1
ATOM 5872 C C . MET A 1 770 ? 109.563 132.052 111.668 1.00 50.78 767 MET A C 1
ATOM 5873 O O . MET A 1 770 ? 108.948 131.149 111.089 1.00 60.34 767 MET A O 1
ATOM 5878 N N . CYS A 1 771 ? 109.199 133.333 111.571 1.00 53.70 768 CYS A N 1
ATOM 5879 C CA . CYS A 1 771 ? 107.897 133.699 111.015 1.00 57.49 768 CYS A CA 1
ATOM 5880 C C . CYS A 1 771 ? 107.800 133.378 109.529 1.00 57.51 768 CYS A C 1
ATOM 5881 O O . CYS A 1 771 ? 106.817 132.778 109.079 1.00 56.38 768 CYS A O 1
ATOM 5884 N N . ASP A 1 772 ? 108.798 133.794 108.747 1.00 61.37 769 ASP A N 1
ATOM 5885 C CA . ASP A 1 772 ? 108.752 133.554 107.309 1.00 61.32 769 ASP A CA 1
ATOM 5886 C C . ASP A 1 772 ? 108.765 132.064 106.998 1.00 62.84 769 ASP A C 1
ATOM 5887 O O . ASP A 1 772 ? 108.020 131.597 106.127 1.00 69.49 769 ASP A O 1
ATOM 5892 N N . ALA A 1 773 ? 109.601 131.302 107.706 1.00 50.20 770 ALA A N 1
ATOM 5893 C CA . ALA A 1 773 ? 109.653 129.862 107.486 1.00 44.65 770 ALA A CA 1
ATOM 5894 C C . ALA A 1 773 ? 108.322 129.205 107.821 1.00 46.98 770 ALA A C 1
ATOM 5895 O O . ALA A 1 773 ? 107.843 128.346 107.072 1.00 47.26 770 ALA A O 1
ATOM 5897 N N . LEU A 1 774 ? 107.702 129.602 108.935 1.00 49.37 771 LEU A N 1
ATOM 5898 C CA . LEU A 1 774 ? 106.418 129.016 109.307 1.00 44.30 771 LEU A CA 1
ATOM 5899 C C . LEU A 1 774 ? 105.338 129.359 108.289 1.00 48.19 771 LEU A C 1
ATOM 5900 O O . LEU A 1 774 ? 104.540 128.496 107.904 1.00 51.77 771 LEU A O 1
ATOM 5905 N N . ILE A 1 775 ? 105.302 130.615 107.836 1.00 53.94 772 ILE A N 1
ATOM 5906 C CA . ILE A 1 775 ? 104.291 131.023 106.864 1.00 46.86 772 ILE A CA 1
ATOM 5907 C C . ILE A 1 775 ? 104.466 130.260 105.559 1.00 48.64 772 ILE A C 1
ATOM 5908 O O . ILE A 1 775 ? 103.490 129.794 104.961 1.00 55.97 772 ILE A O 1
ATOM 5913 N N . LYS A 1 776 ? 105.709 130.117 105.095 1.00 46.52 773 LYS A N 1
ATOM 5914 C CA . LYS A 1 776 ? 105.945 129.376 103.860 1.00 43.59 773 LYS A CA 1
ATOM 5915 C C . LYS A 1 776 ? 105.595 127.902 104.020 1.00 54.63 773 LYS A C 1
ATOM 5916 O O . LYS A 1 776 ? 105.058 127.283 103.094 1.00 63.64 773 LYS A O 1
ATOM 5922 N N . ALA A 1 777 ? 105.890 127.318 105.185 1.00 46.11 774 ALA A N 1
ATOM 5923 C CA . ALA A 1 777 ? 105.602 125.902 105.387 1.00 38.77 774 ALA A CA 1
ATOM 5924 C C . ALA A 1 777 ? 104.111 125.639 105.537 1.00 47.08 774 ALA A C 1
ATOM 5925 O O . ALA A 1 777 ? 103.653 124.524 105.264 1.00 48.77 774 ALA A O 1
ATOM 5927 N N . ILE A 1 778 ? 103.340 126.636 105.979 1.00 52.88 775 ILE A N 1
ATOM 5928 C CA . ILE A 1 778 ? 101.894 126.455 106.090 1.00 44.30 775 ILE A CA 1
ATOM 5929 C C . ILE A 1 778 ? 101.277 126.215 104.718 1.00 46.84 775 ILE A C 1
ATOM 5930 O O . ILE A 1 778 ? 100.439 125.323 104.545 1.00 57.80 775 ILE A O 1
ATOM 5935 N N . GLY A 1 779 ? 101.684 126.993 103.724 1.00 56.50 776 GLY A N 1
ATOM 5936 C CA . GLY A 1 779 ? 101.118 126.897 102.397 1.00 62.81 776 GLY A CA 1
ATOM 5937 C C . GLY A 1 779 ? 101.797 125.916 101.469 1.00 61.55 776 GLY A C 1
ATOM 5938 O O . GLY A 1 779 ? 101.585 125.986 100.254 1.00 68.67 776 GLY A O 1
ATOM 5939 N N . THR A 1 780 ? 102.607 125.000 101.998 1.00 59.47 777 THR A N 1
ATOM 5940 C CA . THR A 1 780 ? 103.364 124.071 101.174 1.00 64.53 777 THR A CA 1
ATOM 5941 C C . THR A 1 780 ? 103.269 122.624 101.647 1.00 68.79 777 THR A C 1
ATOM 5942 O O . THR A 1 780 ? 103.404 121.715 100.820 1.00 70.96 777 THR A O 1
ATOM 5946 N N . GLU A 1 781 ? 102.975 122.384 102.918 1.00 72.00 778 GLU A N 1
ATOM 5947 C CA . GLU A 1 781 ? 103.047 121.042 103.489 1.00 67.72 778 GLU A CA 1
ATOM 5948 C C . GLU A 1 781 ? 102.051 120.095 102.832 1.00 72.46 778 GLU A C 1
ATOM 5949 O O . GLU A 1 781 ? 100.849 120.391 102.810 1.00 75.06 778 GLU A O 1
ATOM 5955 N N . PRO A 1 782 ? 102.496 118.961 102.286 1.00 72.88 779 PRO A N 1
ATOM 5956 C CA . PRO A 1 782 ? 101.554 117.988 101.714 1.00 72.56 779 PRO A CA 1
ATOM 5957 C C . PRO A 1 782 ? 100.712 117.278 102.764 1.00 72.75 779 PRO A C 1
ATOM 5958 O O . PRO A 1 782 ? 99.484 117.214 102.644 1.00 68.25 779 PRO A O 1
ATOM 5962 N N . ASP A 1 783 ? 101.366 116.737 103.791 1.00 78.86 780 ASP A N 1
ATOM 5963 C CA . ASP A 1 783 ? 100.679 115.933 104.796 1.00 75.66 780 ASP A CA 1
ATOM 5964 C C . ASP A 1 783 ? 99.665 116.773 105.560 1.00 74.07 780 ASP A C 1
ATOM 5965 O O . ASP A 1 783 ? 99.927 117.931 105.890 1.00 84.57 780 ASP A O 1
ATOM 5970 N N . SER A 1 784 ? 98.502 116.184 105.844 1.00 55.32 781 SER A N 1
ATOM 5971 C CA . SER A 1 784 ? 97.471 116.910 106.577 1.00 59.85 781 SER A CA 1
ATOM 5972 C C . SER A 1 784 ? 97.809 117.019 108.059 1.00 66.98 781 SER A C 1
ATOM 5973 O O . SER A 1 784 ? 97.586 118.068 108.673 1.00 75.55 781 SER A O 1
ATOM 5976 N N . ASP A 1 785 ? 98.339 115.948 108.653 1.00 71.87 782 ASP A N 1
ATOM 5977 C CA . ASP A 1 785 ? 98.660 115.976 110.078 1.00 71.70 782 ASP A CA 1
ATOM 5978 C C . ASP A 1 785 ? 99.806 116.936 110.371 1.00 72.82 782 ASP A C 1
ATOM 5979 O O . ASP A 1 785 ? 99.730 117.742 111.309 1.00 80.30 782 ASP A O 1
ATOM 5984 N N . VAL A 1 786 ? 100.877 116.864 109.579 1.00 56.71 783 VAL A N 1
ATOM 5985 C CA . VAL A 1 786 ? 102.004 117.769 109.768 1.00 47.62 783 VAL A CA 1
ATOM 5986 C C . VAL A 1 786 ? 101.569 119.209 109.536 1.00 51.13 783 VAL A C 1
ATOM 5987 O O . VAL A 1 786 ? 101.983 120.120 110.261 1.00 62.44 783 VAL A O 1
ATOM 5991 N N . LEU A 1 787 ? 100.729 119.436 108.526 1.00 49.20 784 LEU A N 1
ATOM 5992 C CA . LEU A 1 787 ? 100.233 120.782 108.263 1.00 44.36 784 LEU A CA 1
ATOM 5993 C C . LEU A 1 787 ? 99.401 121.302 109.427 1.00 46.52 784 LEU A C 1
ATOM 5994 O O . LEU A 1 787 ? 99.519 122.472 109.808 1.00 58.73 784 LEU A O 1
ATOM 5999 N N . SER A 1 788 ? 98.548 120.453 110.001 1.00 46.03 785 SER A N 1
ATOM 6000 C CA . SER A 1 788 ? 97.753 120.877 111.147 1.00 47.91 785 SER A CA 1
ATOM 6001 C C . SER A 1 788 ? 98.644 121.221 112.332 1.00 53.53 785 SER A C 1
ATOM 6002 O O . SER A 1 788 ? 98.402 122.210 113.035 1.00 62.87 785 SER A O 1
ATOM 6005 N N . GLU A 1 789 ? 99.686 120.420 112.565 1.00 50.57 786 GLU A N 1
ATOM 6006 C CA . GLU A 1 789 ? 100.619 120.731 113.645 1.00 44.16 786 GLU A CA 1
ATOM 6007 C C . GLU A 1 789 ? 101.335 122.053 113.395 1.00 44.72 786 GLU A C 1
ATOM 6008 O O . GLU A 1 789 ? 101.529 122.850 114.321 1.00 49.92 786 GLU A O 1
ATOM 6014 N N . ILE A 1 790 ? 101.735 122.303 112.147 1.00 37.87 787 ILE A N 1
ATOM 6015 C CA . ILE A 1 790 ? 102.419 123.549 111.811 1.00 31.08 787 ILE A CA 1
ATOM 6016 C C . ILE A 1 790 ? 101.502 124.744 112.037 1.00 35.06 787 ILE A C 1
ATOM 6017 O O . ILE A 1 790 ? 101.925 125.775 112.572 1.00 44.29 787 ILE A O 1
ATOM 6022 N N . MET A 1 791 ? 100.236 124.633 111.627 1.00 32.56 788 MET A N 1
ATOM 6023 C CA . MET A 1 791 ? 99.298 125.735 111.824 1.00 25.88 788 MET A CA 1
ATOM 6024 C C . MET A 1 791 ? 99.019 125.969 113.304 1.00 26.98 788 MET A C 1
ATOM 6025 O O . MET A 1 791 ? 98.903 127.119 113.745 1.00 36.17 788 MET A O 1
ATOM 6030 N N . HIS A 1 792 ? 98.911 124.894 114.086 1.00 32.87 789 HIS A N 1
ATOM 6031 C CA . HIS A 1 792 ? 98.742 125.040 115.528 1.00 33.12 789 HIS A CA 1
ATOM 6032 C C . HIS A 1 792 ? 99.935 125.757 116.148 1.00 49.85 789 HIS A C 1
ATOM 6033 O O . HIS A 1 792 ? 99.773 126.653 116.987 1.00 60.23 789 HIS A O 1
ATOM 6040 N N . SER A 1 793 ? 101.147 125.380 115.737 1.00 48.87 790 SER A N 1
ATOM 6041 C CA . SER A 1 793 ? 102.342 126.025 116.270 1.00 30.40 790 SER A CA 1
ATOM 6042 C C . SER A 1 793 ? 102.405 127.493 115.875 1.00 29.65 790 SER A C 1
ATOM 6043 O O . SER A 1 793 ? 102.807 128.341 116.678 1.00 43.06 790 SER A O 1
ATOM 6046 N N . PHE A 1 794 ? 102.031 127.813 114.635 1.00 37.97 791 PHE A N 1
ATOM 6047 C CA . PHE A 1 794 ? 102.023 129.207 114.202 1.00 35.63 791 PHE A CA 1
ATOM 6048 C C . PHE A 1 794 ? 101.011 130.025 114.994 1.00 43.64 791 PHE A C 1
ATOM 6049 O O . PHE A 1 794 ? 101.291 131.167 115.380 1.00 52.38 791 PHE A O 1
ATOM 6057 N N . ALA A 1 795 ? 99.828 129.460 115.244 1.00 44.71 792 ALA A N 1
ATOM 6058 C CA . ALA A 1 795 ? 98.837 130.158 116.055 1.00 32.23 792 ALA A CA 1
ATOM 6059 C C . ALA A 1 795 ? 99.350 130.391 117.468 1.00 32.51 792 ALA A C 1
ATOM 6060 O O . ALA A 1 795 ? 99.171 131.477 118.030 1.00 44.57 792 ALA A O 1
ATOM 6062 N N . LYS A 1 796 ? 99.999 129.384 118.056 1.00 44.76 793 LYS A N 1
ATOM 6063 C CA . LYS A 1 796 ? 100.557 129.548 119.395 1.00 49.37 793 LYS A CA 1
ATOM 6064 C C . LYS A 1 796 ? 101.645 130.616 119.417 1.00 51.21 793 LYS A C 1
ATOM 6065 O O . LYS A 1 796 ? 101.720 131.420 120.355 1.00 51.73 793 LYS A O 1
ATOM 6071 N N . CYS A 1 797 ? 102.501 130.637 118.393 1.00 55.83 794 CYS A N 1
ATOM 6072 C CA . CYS A 1 797 ? 103.559 131.639 118.322 1.00 44.40 794 CYS A CA 1
ATOM 6073 C C . CYS A 1 797 ? 102.985 133.043 118.202 1.00 46.21 794 CYS A C 1
ATOM 6074 O O . CYS A 1 797 ? 103.481 133.979 118.839 1.00 54.82 794 CYS A O 1
ATOM 6077 N N . ILE A 1 798 ? 101.946 133.216 117.382 1.00 54.84 795 ILE A N 1
ATOM 6078 C CA . ILE A 1 798 ? 101.294 134.521 117.288 1.00 43.76 795 ILE A CA 1
ATOM 6079 C C . ILE A 1 798 ? 100.666 134.896 118.624 1.00 48.89 795 ILE A C 1
ATOM 6080 O O . ILE A 1 798 ? 100.682 136.063 119.031 1.00 54.43 795 ILE A O 1
ATOM 6085 N N . GLU A 1 799 ? 100.098 133.914 119.327 1.00 66.60 796 GLU A N 1
ATOM 6086 C CA . GLU A 1 799 ? 99.521 134.183 120.640 1.00 62.93 796 GLU A CA 1
ATOM 6087 C C . GLU A 1 799 ? 100.584 134.626 121.638 1.00 63.18 796 GLU A C 1
ATOM 6088 O O . GLU A 1 799 ? 100.301 135.440 122.524 1.00 63.91 796 GLU A O 1
ATOM 6094 N N . VAL A 1 800 ? 101.807 134.105 121.511 1.00 64.84 797 VAL A N 1
ATOM 6095 C CA . VAL A 1 800 ? 102.886 134.501 122.414 1.00 63.56 797 VAL A CA 1
ATOM 6096 C C . VAL A 1 800 ? 103.225 135.977 122.235 1.00 64.84 797 VAL A C 1
ATOM 6097 O O . VAL A 1 800 ? 103.403 136.711 123.215 1.00 66.48 797 VAL A O 1
ATOM 6101 N N . MET A 1 801 ? 103.316 136.438 120.989 1.00 69.41 798 MET A N 1
ATOM 6102 C CA . MET A 1 801 ? 103.729 137.803 120.671 1.00 65.18 798 MET A CA 1
ATOM 6103 C C . MET A 1 801 ? 102.577 138.527 119.989 1.00 71.84 798 MET A C 1
ATOM 6104 O O . MET A 1 801 ? 102.258 138.242 118.831 1.00 78.76 798 MET A O 1
ATOM 6109 N N . GLY A 1 802 ? 101.974 139.482 120.689 1.00 81.88 799 GLY A N 1
ATOM 6110 C CA . GLY A 1 802 ? 100.828 140.178 120.144 1.00 83.56 799 GLY A CA 1
ATOM 6111 C C . GLY A 1 802 ? 101.080 141.628 119.786 1.00 86.72 799 GLY A C 1
ATOM 6112 O O . GLY A 1 802 ? 102.041 142.239 120.263 1.00 90.04 799 GLY A O 1
ATOM 6113 N N . ASP A 1 803 ? 100.212 142.182 118.937 1.00 93.27 800 ASP A N 1
ATOM 6114 C CA . ASP A 1 803 ? 100.213 143.599 118.574 1.00 91.86 800 ASP A CA 1
ATOM 6115 C C . ASP A 1 803 ? 101.550 144.010 117.949 1.00 92.19 800 ASP A C 1
ATOM 6116 O O . ASP A 1 803 ? 102.315 144.808 118.494 1.00 94.14 800 ASP A O 1
ATOM 6121 N N . GLY A 1 804 ? 101.815 143.429 116.782 1.00 83.58 801 GLY A N 1
ATOM 6122 C CA . GLY A 1 804 ? 102.965 143.833 115.999 1.00 83.57 801 GLY A CA 1
ATOM 6123 C C . GLY A 1 804 ? 103.940 142.721 115.678 1.00 83.01 801 GLY A C 1
ATOM 6124 O O . GLY A 1 804 ? 105.122 142.979 115.430 1.00 80.11 801 GLY A O 1
ATOM 6125 N N . CYS A 1 805 ? 103.464 141.481 115.677 1.00 84.64 802 CYS A N 1
ATOM 6126 C CA . CYS A 1 805 ? 104.307 140.334 115.372 1.00 85.08 802 CYS A CA 1
ATOM 6127 C C . CYS A 1 805 ? 104.381 140.025 113.883 1.00 87.58 802 CYS A C 1
ATOM 6128 O O . CYS A 1 805 ? 105.215 139.209 113.478 1.00 92.07 802 CYS A O 1
ATOM 6131 N N . LEU A 1 806 ? 103.544 140.653 113.061 1.00 81.38 803 LEU A N 1
ATOM 6132 C CA . LEU A 1 806 ? 103.500 140.379 111.631 1.00 82.25 803 LEU A CA 1
ATOM 6133 C C . LEU A 1 806 ? 103.727 141.667 110.856 1.00 86.61 803 LEU A C 1
ATOM 6134 O O . LEU A 1 806 ? 103.177 142.714 111.209 1.00 84.77 803 LEU A O 1
ATOM 6139 N N . ASN A 1 807 ? 104.534 141.584 109.802 1.00 93.37 804 ASN A N 1
ATOM 6140 C CA . ASN A 1 807 ? 104.765 142.715 108.919 1.00 90.84 804 ASN A CA 1
ATOM 6141 C C . ASN A 1 807 ? 103.665 142.782 107.862 1.00 91.31 804 ASN A C 1
ATOM 6142 O O . ASN A 1 807 ? 102.689 142.027 107.891 1.00 97.91 804 ASN A O 1
ATOM 6147 N N . ASN A 1 808 ? 103.818 143.707 106.913 1.00 88.17 805 ASN A N 1
ATOM 6148 C CA . ASN A 1 808 ? 102.866 143.787 105.810 1.00 86.39 805 ASN A CA 1
ATOM 6149 C C . ASN A 1 808 ? 103.058 142.633 104.833 1.00 85.85 805 ASN A C 1
ATOM 6150 O O . ASN A 1 808 ? 102.079 142.077 104.320 1.00 90.10 805 ASN A O 1
ATOM 6155 N N . GLU A 1 809 ? 104.312 142.263 104.564 1.00 86.88 806 GLU A N 1
ATOM 6156 C CA . GLU A 1 809 ? 104.578 141.135 103.678 1.00 92.37 806 GLU A CA 1
ATOM 6157 C C . GLU A 1 809 ? 104.037 139.839 104.265 1.00 93.80 806 GLU A C 1
ATOM 6158 O O . GLU A 1 809 ? 103.429 139.027 103.552 1.00 95.53 806 GLU A O 1
ATOM 6164 N N . HIS A 1 810 ? 104.247 139.629 105.566 1.00 84.37 807 HIS A N 1
ATOM 6165 C CA . HIS A 1 810 ? 103.703 138.446 106.221 1.00 81.92 807 HIS A CA 1
ATOM 6166 C C . HIS A 1 810 ? 102.184 138.449 106.181 1.00 78.98 807 HIS A C 1
ATOM 6167 O O . HIS A 1 810 ? 101.562 137.402 105.979 1.00 84.55 807 HIS A O 1
ATOM 6174 N N . PHE A 1 811 ? 101.567 139.616 106.372 1.00 65.49 808 PHE A N 1
ATOM 6175 C CA . PHE A 1 811 ? 100.112 139.696 106.311 1.00 67.81 808 PHE A CA 1
ATOM 6176 C C . PHE A 1 811 ? 99.597 139.332 104.924 1.00 72.79 808 PHE A C 1
ATOM 6177 O O . PHE A 1 811 ? 98.618 138.587 104.795 1.00 79.59 808 PHE A O 1
ATOM 6185 N N . GLU A 1 812 ? 100.247 139.838 103.874 1.00 77.72 809 GLU A N 1
ATOM 6186 C CA . GLU A 1 812 ? 99.813 139.523 102.515 1.00 80.06 809 GLU A CA 1
ATOM 6187 C C . GLU A 1 812 ? 99.975 138.036 102.218 1.00 80.68 809 GLU A C 1
ATOM 6188 O O . GLU A 1 812 ? 99.072 137.396 101.658 1.00 82.83 809 GLU A O 1
ATOM 6194 N N . GLU A 1 813 ? 101.124 137.466 102.594 1.00 74.84 810 GLU A N 1
ATOM 6195 C CA . GLU A 1 813 ? 101.354 136.045 102.356 1.00 72.23 810 GLU A CA 1
ATOM 6196 C C . GLU A 1 813 ? 100.352 135.188 103.117 1.00 74.17 810 GLU A C 1
ATOM 6197 O O . GLU A 1 813 ? 99.821 134.210 102.575 1.00 72.65 810 GLU A O 1
ATOM 6203 N N . LEU A 1 814 ? 100.080 135.538 104.376 1.00 65.76 811 LEU A N 1
ATOM 6204 C CA . LEU A 1 814 ? 99.123 134.778 105.168 1.00 56.74 811 LEU A CA 1
ATOM 6205 C C . LEU A 1 814 ? 97.723 134.878 104.585 1.00 64.87 811 LEU A C 1
ATOM 6206 O O . LEU A 1 814 ? 96.990 133.886 104.551 1.00 77.85 811 LEU A O 1
ATOM 6211 N N . GLY A 1 815 ? 97.327 136.068 104.131 1.00 57.70 812 GLY A N 1
ATOM 6212 C CA . GLY A 1 815 ? 96.022 136.202 103.507 1.00 61.98 812 GLY A CA 1
ATOM 6213 C C . GLY A 1 815 ? 95.891 135.334 102.272 1.00 62.16 812 GLY A C 1
ATOM 6214 O O . GLY A 1 815 ? 94.894 134.626 102.095 1.00 65.06 812 GLY A O 1
ATOM 6215 N N . GLY A 1 816 ? 96.912 135.357 101.414 1.00 64.61 813 GLY A N 1
ATOM 6216 C CA . GLY A 1 816 ? 96.881 134.513 100.230 1.00 63.92 813 GLY A CA 1
ATOM 6217 C C . GLY A 1 816 ? 96.812 133.035 100.566 1.00 67.26 813 GLY A C 1
ATOM 6218 O O . GLY A 1 816 ? 96.024 132.289 99.976 1.00 69.27 813 GLY A O 1
ATOM 6219 N N . ILE A 1 817 ? 97.618 132.596 101.536 1.00 61.10 814 ILE A N 1
ATOM 6220 C CA . ILE A 1 817 ? 97.663 131.179 101.882 1.00 61.54 814 ILE A CA 1
ATOM 6221 C C . ILE A 1 817 ? 96.349 130.730 102.512 1.00 60.33 814 ILE A C 1
ATOM 6222 O O . ILE A 1 817 ? 95.846 129.641 102.215 1.00 61.51 814 ILE A O 1
ATOM 6227 N N . LEU A 1 818 ? 95.769 131.553 103.388 1.00 49.99 815 LEU A N 1
ATOM 6228 C CA . LEU A 1 818 ? 94.501 131.187 104.012 1.00 44.09 815 LEU A CA 1
ATOM 6229 C C . LEU A 1 818 ? 93.368 131.159 102.993 1.00 54.14 815 LEU A C 1
ATOM 6230 O O . LEU A 1 818 ? 92.492 130.287 103.059 1.00 61.35 815 LEU A O 1
ATOM 6235 N N . LYS A 1 819 ? 93.358 132.103 102.046 1.00 60.02 816 LYS A N 1
ATOM 6236 C CA . LYS A 1 819 ? 92.355 132.047 100.987 1.00 58.25 816 LYS A CA 1
ATOM 6237 C C . LYS A 1 819 ? 92.516 130.785 100.151 1.00 56.15 816 LYS A C 1
ATOM 6238 O O . LYS A 1 819 ? 91.524 130.138 99.793 1.00 64.32 816 LYS A O 1
ATOM 6244 N N . ALA A 1 820 ? 93.760 130.413 99.839 1.00 51.98 817 ALA A N 1
ATOM 6245 C CA . ALA A 1 820 ? 93.991 129.177 99.100 1.00 56.21 817 ALA A CA 1
ATOM 6246 C C . ALA A 1 820 ? 93.499 127.967 99.882 1.00 58.06 817 ALA A C 1
ATOM 6247 O O . ALA A 1 820 ? 92.908 127.047 99.308 1.00 61.20 817 ALA A O 1
ATOM 6249 N N . LYS A 1 821 ? 93.737 127.948 101.195 1.00 61.59 818 LYS A N 1
ATOM 6250 C CA . LYS A 1 821 ? 93.298 126.822 102.015 1.00 55.87 818 LYS A CA 1
ATOM 6251 C C . LYS A 1 821 ? 91.778 126.718 102.055 1.00 52.64 818 LYS A C 1
ATOM 6252 O O . LYS A 1 821 ? 91.223 125.617 101.954 1.00 60.57 818 LYS A O 1
ATOM 6258 N N . LEU A 1 822 ? 91.086 127.849 102.209 1.00 52.06 819 LEU A N 1
ATOM 6259 C CA . LEU A 1 822 ? 89.626 127.813 102.218 1.00 56.11 819 LEU A CA 1
ATOM 6260 C C . LEU A 1 822 ? 89.072 127.380 100.864 1.00 64.99 819 LEU A C 1
ATOM 6261 O O . LEU A 1 822 ? 88.101 126.613 100.798 1.00 66.40 819 LEU A O 1
ATOM 6266 N N . GLU A 1 823 ? 89.678 127.855 99.772 1.00 72.08 820 GLU A N 1
ATOM 6267 C CA . GLU A 1 823 ? 89.250 127.421 98.446 1.00 62.19 820 GLU A CA 1
ATOM 6268 C C . GLU A 1 823 ? 89.473 125.926 98.258 1.00 63.13 820 GLU A C 1
ATOM 6269 O O . GLU A 1 823 ? 88.634 125.235 97.671 1.00 71.47 820 GLU A O 1
ATOM 6275 N N . GLU A 1 824 ? 90.603 125.411 98.748 1.00 59.61 821 GLU A N 1
ATOM 6276 C CA . GLU A 1 824 ? 90.864 123.977 98.674 1.00 59.29 821 GLU A CA 1
ATOM 6277 C C . GLU A 1 824 ? 89.834 123.190 99.470 1.00 58.52 821 GLU A C 1
ATOM 6278 O O . GLU A 1 824 ? 89.374 122.131 99.029 1.00 62.57 821 GLU A O 1
ATOM 6284 N N . HIS A 1 825 ? 89.470 123.686 100.654 1.00 59.67 822 HIS A N 1
ATOM 6285 C CA . HIS A 1 825 ? 88.459 123.008 101.458 1.00 59.22 822 HIS A CA 1
ATOM 6286 C C . HIS A 1 825 ? 87.118 122.973 100.740 1.00 61.96 822 HIS A C 1
ATOM 6287 O O . HIS A 1 825 ? 86.415 121.957 100.770 1.00 68.65 822 HIS A O 1
ATOM 6294 N N . PHE A 1 826 ? 86.740 124.078 100.094 1.00 68.02 823 PHE A N 1
ATOM 6295 C CA . PHE A 1 826 ? 85.480 124.097 99.355 1.00 67.22 823 PHE A CA 1
ATOM 6296 C C . PHE A 1 826 ? 85.524 123.175 98.141 1.00 69.66 823 PHE A C 1
ATOM 6297 O O . PHE A 1 826 ? 84.529 122.514 97.823 1.00 66.20 823 PHE A O 1
ATOM 6305 N N . LYS A 1 827 ? 86.663 123.119 97.448 1.00 72.58 824 LYS A N 1
ATOM 6306 C CA . LYS A 1 827 ? 86.769 122.306 96.240 1.00 66.66 824 LYS A CA 1
ATOM 6307 C C . LYS A 1 827 ? 86.849 120.815 96.547 1.00 70.95 824 LYS A C 1
ATOM 6308 O O . LYS A 1 827 ? 86.381 119.994 95.746 1.00 76.02 824 LYS A O 1
ATOM 6314 N N . ASN A 1 828 ? 87.434 120.446 97.689 1.00 72.64 825 ASN A N 1
ATOM 6315 C CA . ASN A 1 828 ? 87.573 119.033 98.020 1.00 69.77 825 ASN A CA 1
ATOM 6316 C C . ASN A 1 828 ? 86.224 118.361 98.226 1.00 71.77 825 ASN A C 1
ATOM 6317 O O . ASN A 1 828 ? 86.091 117.164 97.963 1.00 75.57 825 ASN A O 1
ATOM 6322 N N . GLN A 1 829 ? 85.216 119.099 98.697 1.00 74.25 826 GLN A N 1
ATOM 6323 C CA . GLN A 1 829 ? 83.887 118.510 98.838 1.00 73.77 826 GLN A CA 1
ATOM 6324 C C . GLN A 1 829 ? 83.318 118.105 97.484 1.00 78.76 826 GLN A C 1
ATOM 6325 O O . GLN A 1 829 ? 82.785 116.999 97.329 1.00 78.51 826 GLN A O 1
ATOM 6331 N N . GLU A 1 830 ? 83.435 118.984 96.485 1.00 84.15 827 GLU A N 1
ATOM 6332 C CA . GLU A 1 830 ? 82.983 118.641 95.140 1.00 79.44 827 GLU A CA 1
ATOM 6333 C C . GLU A 1 830 ? 83.806 117.501 94.556 1.00 77.58 827 GLU A C 1
ATOM 6334 O O . GLU A 1 830 ? 83.267 116.628 93.867 1.00 83.21 827 GLU A O 1
ATOM 6340 N N . LEU A 1 831 ? 85.115 117.496 94.816 1.00 70.27 828 LEU A N 1
ATOM 6341 C CA . LEU A 1 831 ? 85.953 116.408 94.320 1.00 72.54 828 LEU A CA 1
ATOM 6342 C C . LEU A 1 831 ? 85.545 115.072 94.932 1.00 72.40 828 LEU A C 1
ATOM 6343 O O . LEU A 1 831 ? 85.507 114.050 94.239 1.00 74.94 828 LEU A O 1
ATOM 6348 N N . ARG A 1 832 ? 85.240 115.059 96.231 1.00 70.80 829 ARG A N 1
ATOM 6349 C CA . ARG A 1 832 ? 84.784 113.834 96.880 1.00 63.81 829 ARG A CA 1
ATOM 6350 C C . ARG A 1 832 ? 83.423 113.404 96.351 1.00 71.18 829 ARG A C 1
ATOM 6351 O O . ARG A 1 832 ? 83.160 112.206 96.203 1.00 80.06 829 ARG A O 1
ATOM 6359 N N . GLN A 1 833 ? 82.538 114.366 96.078 1.00 77.79 830 GLN A N 1
ATOM 6360 C CA . GLN A 1 833 ? 81.244 114.029 95.491 1.00 78.48 830 GLN A CA 1
ATOM 6361 C C . GLN A 1 833 ? 81.415 113.401 94.114 1.00 75.05 830 GLN A C 1
ATOM 6362 O O . GLN A 1 833 ? 80.696 112.461 93.756 1.00 75.41 830 GLN A O 1
ATOM 6368 N N . VAL A 1 834 ? 82.359 113.915 93.325 1.00 70.50 831 VAL A N 1
ATOM 6369 C CA . VAL A 1 834 ? 82.666 113.309 92.033 1.00 68.43 831 VAL A CA 1
ATOM 6370 C C . VAL A 1 834 ? 83.265 111.919 92.224 1.00 71.25 831 VAL A C 1
ATOM 6371 O O . VAL A 1 834 ? 83.016 111.006 91.427 1.00 76.25 831 VAL A O 1
ATOM 6375 N N . LYS A 1 835 ? 84.057 111.733 93.284 1.00 76.17 832 LYS A N 1
ATOM 6376 C CA . LYS A 1 835 ? 84.596 110.409 93.587 1.00 71.49 832 LYS A CA 1
ATOM 6377 C C . LYS A 1 835 ? 83.479 109.409 93.853 1.00 69.84 832 LYS A C 1
ATOM 6378 O O . LYS A 1 835 ? 83.555 108.254 93.419 1.00 75.34 832 LYS A O 1
ATOM 6384 N N . ARG A 1 836 ? 82.441 109.829 94.570 1.00 76.11 833 ARG A N 1
ATOM 6385 C CA . ARG A 1 836 ? 81.253 109.006 94.708 1.00 77.18 833 ARG A CA 1
ATOM 6386 C C . ARG A 1 836 ? 80.519 108.923 93.371 1.00 83.07 833 ARG A C 1
ATOM 6387 O O . ARG A 1 836 ? 80.883 109.576 92.390 1.00 87.11 833 ARG A O 1
ATOM 6395 N N . GLN A 1 837 ? 79.464 108.109 93.343 1.00 84.00 834 GLN A N 1
ATOM 6396 C CA . GLN A 1 837 ? 78.719 107.834 92.114 1.00 88.13 834 GLN A CA 1
ATOM 6397 C C . GLN A 1 837 ? 79.654 107.307 91.025 1.00 89.84 834 GLN A C 1
ATOM 6398 O O . GLN A 1 837 ? 79.558 107.676 89.853 1.00 91.35 834 GLN A O 1
ATOM 6404 N N . ASP A 1 838 ? 80.570 106.436 91.429 1.00 85.28 835 ASP A N 1
ATOM 6405 C CA . ASP A 1 838 ? 81.564 105.839 90.551 1.00 81.08 835 ASP A CA 1
ATOM 6406 C C . ASP A 1 838 ? 81.158 104.404 90.229 1.00 88.34 835 ASP A C 1
ATOM 6407 O O . ASP A 1 838 ? 80.188 103.871 90.773 1.00 88.22 835 ASP A O 1
ATOM 6412 N N . GLU A 1 839 ? 81.915 103.779 89.324 1.00 92.56 836 GLU A N 1
ATOM 6413 C CA . GLU A 1 839 ? 81.647 102.389 88.976 1.00 86.36 836 GLU A CA 1
ATOM 6414 C C . GLU A 1 839 ? 81.879 101.461 90.160 1.00 88.33 836 GLU A C 1
ATOM 6415 O O . GLU A 1 839 ? 81.231 100.413 90.264 1.00 84.16 836 GLU A O 1
ATOM 6421 N N . ASP A 1 840 ? 82.791 101.827 91.062 1.00 88.03 837 ASP A N 1
ATOM 6422 C CA . ASP A 1 840 ? 83.152 100.991 92.210 1.00 84.45 837 ASP A CA 1
ATOM 6423 C C . ASP A 1 840 ? 83.081 101.862 93.463 1.00 83.28 837 ASP A C 1
ATOM 6424 O O . ASP A 1 840 ? 84.064 102.503 93.843 1.00 81.91 837 ASP A O 1
ATOM 6429 N N . TYR A 1 841 ? 81.912 101.881 94.099 1.00 83.07 838 TYR A N 1
ATOM 6430 C CA . TYR A 1 841 ? 81.711 102.608 95.344 1.00 82.97 838 TYR A CA 1
ATOM 6431 C C . TYR A 1 841 ? 80.943 101.722 96.312 1.00 83.99 838 TYR A C 1
ATOM 6432 O O . TYR A 1 841 ? 79.856 101.237 95.984 1.00 83.87 838 TYR A O 1
ATOM 6441 N N . ASP A 1 842 ? 81.506 101.518 97.500 1.00 90.63 839 ASP A N 1
ATOM 6442 C CA . ASP A 1 842 ? 80.889 100.684 98.522 1.00 91.61 839 ASP A CA 1
ATOM 6443 C C . ASP A 1 842 ? 81.101 101.352 99.877 1.00 91.84 839 ASP A C 1
ATOM 6444 O O . ASP A 1 842 ? 81.491 102.521 99.961 1.00 94.54 839 ASP A O 1
ATOM 6449 N N . GLU A 1 843 ? 80.835 100.600 100.947 1.00 92.60 840 GLU A N 1
ATOM 6450 C CA . GLU A 1 843 ? 80.881 101.170 102.290 1.00 92.41 840 GLU A CA 1
ATOM 6451 C C . GLU A 1 843 ? 82.286 101.631 102.662 1.00 97.10 840 GLU A C 1
ATOM 6452 O O . GLU A 1 843 ? 82.458 102.694 103.271 1.00 105.88 840 GLU A O 1
ATOM 6458 N N . GLN A 1 844 ? 83.306 100.844 102.311 1.00 82.62 841 GLN A N 1
ATOM 6459 C CA . GLN A 1 844 ? 84.669 101.178 102.717 1.00 87.18 841 GLN A CA 1
ATOM 6460 C C . GLN A 1 844 ? 85.173 102.432 102.011 1.00 89.99 841 GLN A C 1
ATOM 6461 O O . GLN A 1 844 ? 85.915 103.229 102.601 1.00 92.68 841 GLN A O 1
ATOM 6467 N N . VAL A 1 845 ? 84.780 102.628 100.752 1.00 82.08 842 VAL A N 1
ATOM 6468 C CA . VAL A 1 845 ? 85.103 103.875 100.065 1.00 80.64 842 VAL A CA 1
ATOM 6469 C C . VAL A 1 845 ? 84.461 105.053 100.785 1.00 84.78 842 VAL A C 1
ATOM 6470 O O . VAL A 1 845 ? 85.076 106.116 100.944 1.00 92.39 842 VAL A O 1
ATOM 6474 N N . GLU A 1 846 ? 83.219 104.880 101.241 1.00 83.20 843 GLU A N 1
ATOM 6475 C CA . GLU A 1 846 ? 82.557 105.937 101.997 1.00 84.81 843 GLU A CA 1
ATOM 6476 C C . GLU A 1 846 ? 83.293 106.227 103.298 1.00 85.99 843 GLU A C 1
ATOM 6477 O O . GLU A 1 846 ? 83.412 107.388 103.705 1.00 92.50 843 GLU A O 1
ATOM 6483 N N . GLU A 1 847 ? 83.791 105.187 103.968 1.00 80.87 844 GLU A N 1
ATOM 6484 C CA . GLU A 1 847 ? 84.559 105.398 105.192 1.00 81.88 844 GLU A CA 1
ATOM 6485 C C . GLU A 1 847 ? 85.845 106.169 104.915 1.00 84.34 844 GLU A C 1
ATOM 6486 O O . GLU A 1 847 ? 86.226 107.059 105.686 1.00 90.75 844 GLU A O 1
ATOM 6492 N N . SER A 1 848 ? 86.531 105.837 103.819 1.00 75.21 845 SER A N 1
ATOM 6493 C CA . SER A 1 848 ? 87.734 106.580 103.451 1.00 76.32 845 SER A CA 1
ATOM 6494 C C . SER A 1 848 ? 87.412 108.043 103.163 1.00 79.46 845 SER A C 1
ATOM 6495 O O . SER A 1 848 ? 88.150 108.949 103.579 1.00 85.68 845 SER A O 1
ATOM 6498 N N . LEU A 1 849 ? 86.312 108.294 102.450 1.00 74.32 846 LEU A N 1
ATOM 6499 C CA . LEU A 1 849 ? 85.918 109.669 102.167 1.00 72.61 846 LEU A CA 1
ATOM 6500 C C . LEU A 1 849 ? 85.565 110.415 103.448 1.00 78.11 846 LEU A C 1
ATOM 6501 O O . LEU A 1 849 ? 85.854 111.609 103.582 1.00 88.54 846 LEU A O 1
ATOM 6506 N N . GLN A 1 850 ? 84.942 109.727 104.405 1.00 71.06 847 GLN A N 1
ATOM 6507 C CA . GLN A 1 850 ? 84.646 110.353 105.690 1.00 68.98 847 GLN A CA 1
ATOM 6508 C C . GLN A 1 850 ? 85.924 110.696 106.445 1.00 75.58 847 GLN A C 1
ATOM 6509 O O . GLN A 1 850 ? 86.000 111.734 107.112 1.00 84.91 847 GLN A O 1
ATOM 6515 N N . ASP A 1 851 ? 86.936 109.830 106.368 1.00 72.63 848 ASP A N 1
ATOM 6516 C CA . ASP A 1 851 ? 88.218 110.148 106.995 1.00 69.23 848 ASP A CA 1
ATOM 6517 C C . ASP A 1 851 ? 88.855 111.378 106.354 1.00 73.56 848 ASP A C 1
ATOM 6518 O O . ASP A 1 851 ? 89.405 112.243 107.052 1.00 81.24 848 ASP A O 1
ATOM 6523 N N . GLU A 1 852 ? 88.786 111.476 105.025 1.00 71.00 849 GLU A N 1
ATOM 6524 C CA . GLU A 1 852 ? 89.297 112.669 104.353 1.00 64.73 849 GLU A CA 1
ATOM 6525 C C . GLU A 1 852 ? 88.521 113.914 104.774 1.00 67.37 849 GLU A C 1
ATOM 6526 O O . GLU A 1 852 ? 89.103 114.991 104.955 1.00 80.51 849 GLU A O 1
ATOM 6532 N N . ASP A 1 853 ? 87.202 113.783 104.932 1.00 64.35 850 ASP A N 1
ATOM 6533 C CA . ASP A 1 853 ? 86.392 114.903 105.403 1.00 66.43 850 ASP A CA 1
ATOM 6534 C C . ASP A 1 853 ? 86.803 115.327 106.807 1.00 70.02 850 ASP A C 1
ATOM 6535 O O . ASP A 1 853 ? 86.844 116.523 107.117 1.00 72.27 850 ASP A O 1
ATOM 6540 N N . ASP A 1 854 ? 87.095 114.357 107.675 1.00 68.73 851 ASP A N 1
ATOM 6541 C CA . ASP A 1 854 ? 87.560 114.683 109.020 1.00 61.66 851 ASP A CA 1
ATOM 6542 C C . ASP A 1 854 ? 88.886 115.430 108.978 1.00 66.89 851 ASP A C 1
ATOM 6543 O O . ASP A 1 854 ? 89.094 116.387 109.735 1.00 75.69 851 ASP A O 1
ATOM 6548 N N . ASN A 1 855 ? 89.798 115.009 108.099 1.00 62.36 852 ASN A N 1
ATOM 6549 C CA . ASN A 1 855 ? 91.059 115.735 107.950 1.00 57.00 852 ASN A CA 1
ATOM 6550 C C . ASN A 1 855 ? 90.820 117.170 107.488 1.00 59.75 852 ASN A C 1
ATOM 6551 O O . ASN A 1 855 ? 91.451 118.111 107.992 1.00 68.96 852 ASN A O 1
ATOM 6556 N N . ASP A 1 856 ? 89.911 117.356 106.529 1.00 55.83 853 ASP A N 1
ATOM 6557 C CA . ASP A 1 856 ? 89.603 118.703 106.053 1.00 46.80 853 ASP A CA 1
ATOM 6558 C C . ASP A 1 856 ? 89.006 119.563 107.163 1.00 51.98 853 ASP A C 1
ATOM 6559 O O . ASP A 1 856 ? 89.335 120.750 107.287 1.00 67.90 853 ASP A O 1
ATOM 6564 N N . VAL A 1 857 ? 88.123 118.985 107.977 1.00 44.32 854 VAL A N 1
ATOM 6565 C CA . VAL A 1 857 ? 87.535 119.736 109.083 1.00 50.48 854 VAL A CA 1
ATOM 6566 C C . VAL A 1 857 ? 88.601 120.100 110.110 1.00 56.39 854 VAL A C 1
ATOM 6567 O O . VAL A 1 857 ? 88.566 121.184 110.702 1.00 64.71 854 VAL A O 1
ATOM 6571 N N . TYR A 1 858 ? 89.570 119.211 110.335 1.00 52.17 855 TYR A N 1
ATOM 6572 C CA . TYR A 1 858 ? 90.670 119.534 111.240 1.00 44.10 855 TYR A CA 1
ATOM 6573 C C . TYR A 1 858 ? 91.496 120.705 110.711 1.00 47.09 855 TYR A C 1
ATOM 6574 O O . TYR A 1 858 ? 91.895 121.597 111.475 1.00 56.11 855 TYR A O 1
ATOM 6583 N N . ILE A 1 859 ? 91.766 120.718 109.405 1.00 41.81 856 ILE A N 1
ATOM 6584 C CA . ILE A 1 859 ? 92.511 121.834 108.823 1.00 28.32 856 ILE A CA 1
ATOM 6585 C C . ILE A 1 859 ? 91.717 123.131 108.945 1.00 34.04 856 ILE A C 1
ATOM 6586 O O . ILE A 1 859 ? 92.282 124.202 109.201 1.00 51.66 856 ILE A O 1
ATOM 6591 N N . LEU A 1 860 ? 90.396 123.058 108.771 1.00 34.26 857 LEU A N 1
ATOM 6592 C CA . LEU A 1 860 ? 89.560 124.238 108.983 1.00 33.21 857 LEU A CA 1
ATOM 6593 C C . LEU A 1 860 ? 89.626 124.707 110.432 1.00 42.44 857 LEU A C 1
ATOM 6594 O O . LEU A 1 860 ? 89.625 125.914 110.709 1.00 52.92 857 LEU A O 1
ATOM 6599 N N . THR A 1 861 ? 89.671 123.762 111.371 1.00 44.64 858 THR A N 1
ATOM 6600 C CA . THR A 1 861 ? 89.818 124.109 112.780 1.00 41.66 858 THR A CA 1
ATOM 6601 C C . THR A 1 861 ? 91.111 124.876 113.019 1.00 46.71 858 THR A C 1
ATOM 6602 O O . THR A 1 861 ? 91.127 125.883 113.737 1.00 47.35 858 THR A O 1
ATOM 6606 N N . LYS A 1 862 ? 92.207 124.418 112.413 1.00 49.21 859 LYS A N 1
ATOM 6607 C CA . LYS A 1 862 ? 93.484 125.109 112.590 1.00 34.66 859 LYS A CA 1
ATOM 6608 C C . LYS A 1 862 ? 93.472 126.486 111.929 1.00 34.74 859 LYS A C 1
ATOM 6609 O O . LYS A 1 862 ? 94.081 127.434 112.444 1.00 45.99 859 LYS A O 1
ATOM 6615 N N . VAL A 1 863 ? 92.787 126.617 110.790 1.00 34.02 860 VAL A N 1
ATOM 6616 C CA . VAL A 1 863 ? 92.633 127.931 110.164 1.00 29.07 860 VAL A CA 1
ATOM 6617 C C . VAL A 1 863 ? 91.904 128.883 111.102 1.00 34.49 860 VAL A C 1
ATOM 6618 O O . VAL A 1 863 ? 92.302 130.045 111.273 1.00 49.15 860 VAL A O 1
ATOM 6622 N N . SER A 1 864 ? 90.822 128.408 111.721 1.00 41.70 861 SER A N 1
ATOM 6623 C CA . SER A 1 864 ? 90.099 129.237 112.680 1.00 43.35 861 SER A CA 1
ATOM 6624 C C . SER A 1 864 ? 90.963 129.578 113.886 1.00 45.97 861 SER A C 1
ATOM 6625 O O . SER A 1 864 ? 90.849 130.676 114.438 1.00 49.98 861 SER A O 1
ATOM 6628 N N . ASP A 1 865 ? 91.825 128.652 114.311 1.00 54.77 862 ASP A N 1
ATOM 6629 C CA . ASP A 1 865 ? 92.748 128.934 115.410 1.00 48.48 862 ASP A CA 1
ATOM 6630 C C . ASP A 1 865 ? 93.695 130.075 115.056 1.00 50.09 862 ASP A C 1
ATOM 6631 O O . ASP A 1 865 ? 93.913 130.994 115.858 1.00 52.75 862 ASP A O 1
ATOM 6636 N N . ILE A 1 866 ? 94.272 130.027 113.853 1.00 47.17 863 ILE A N 1
ATOM 6637 C CA . ILE A 1 866 ? 95.170 131.093 113.410 1.00 35.71 863 ILE A CA 1
ATOM 6638 C C . ILE A 1 866 ? 94.431 132.422 113.348 1.00 34.73 863 ILE A C 1
ATOM 6639 O O . ILE A 1 866 ? 94.948 133.462 113.782 1.00 43.22 863 ILE A O 1
ATOM 6644 N N . LEU A 1 867 ? 93.214 132.413 112.800 1.00 43.83 864 LEU A N 1
ATOM 6645 C CA . LEU A 1 867 ? 92.439 133.647 112.716 1.00 40.60 864 LEU A CA 1
ATOM 6646 C C . LEU A 1 867 ? 92.124 134.201 114.100 1.00 48.39 864 LEU A C 1
ATOM 6647 O O . LEU A 1 867 ? 92.185 135.416 114.317 1.00 58.38 864 LEU A O 1
ATOM 6652 N N . HIS A 1 868 ? 91.783 133.327 115.050 1.00 52.86 865 HIS A N 1
ATOM 6653 C CA . HIS A 1 868 ? 91.507 133.784 116.408 1.00 49.78 865 HIS A CA 1
ATOM 6654 C C . HIS A 1 868 ? 92.742 134.401 117.045 1.00 54.93 865 HIS A C 1
ATOM 6655 O O . HIS A 1 868 ? 92.649 135.428 117.726 1.00 61.12 865 HIS A O 1
ATOM 6662 N N . SER A 1 869 ? 93.908 133.781 116.851 1.00 57.62 866 SER A N 1
ATOM 6663 C CA . SER A 1 869 ? 95.137 134.348 117.399 1.00 54.57 866 SER A CA 1
ATOM 6664 C C . SER A 1 869 ? 95.406 135.729 116.814 1.00 49.10 866 SER A C 1
ATOM 6665 O O . SER A 1 869 ? 95.718 136.679 117.545 1.00 54.65 866 SER A O 1
ATOM 6668 N N . ILE A 1 870 ? 95.260 135.863 115.493 1.00 48.45 867 ILE A N 1
ATOM 6669 C CA . ILE A 1 870 ? 95.510 137.149 114.845 1.00 42.43 867 ILE A CA 1
ATOM 6670 C C . ILE A 1 870 ? 94.538 138.205 115.354 1.00 43.64 867 ILE A C 1
ATOM 6671 O O . ILE A 1 870 ? 94.928 139.344 115.638 1.00 54.05 867 ILE A O 1
ATOM 6676 N N . PHE A 1 871 ? 93.257 137.849 115.472 1.00 55.57 868 PHE A N 1
ATOM 6677 C CA . PHE A 1 871 ? 92.265 138.805 115.951 1.00 54.43 868 PHE A CA 1
ATOM 6678 C C . PHE A 1 871 ? 92.566 139.235 117.379 1.00 60.06 868 PHE A C 1
ATOM 6679 O O . PHE A 1 871 ? 92.610 140.431 117.680 1.00 68.12 868 PHE A O 1
ATOM 6687 N N . SER A 1 872 ? 92.794 138.272 118.274 1.00 63.53 869 SER A N 1
ATOM 6688 C CA . SER A 1 872 ? 93.084 138.609 119.661 1.00 65.46 869 SER A CA 1
ATOM 6689 C C . SER A 1 872 ? 94.346 139.446 119.798 1.00 65.79 869 SER A C 1
ATOM 6690 O O . SER A 1 872 ? 94.441 140.254 120.729 1.00 63.23 869 SER A O 1
ATOM 6693 N N . SER A 1 873 ? 95.313 139.280 118.894 1.00 72.14 870 SER A N 1
ATOM 6694 C CA . SER A 1 873 ? 96.537 140.067 118.992 1.00 67.31 870 SER A CA 1
ATOM 6695 C C . SER A 1 873 ? 96.374 141.466 118.406 1.00 64.31 870 SER A C 1
ATOM 6696 O O . SER A 1 873 ? 96.969 142.422 118.915 1.00 69.92 870 SER A O 1
ATOM 6699 N N . TYR A 1 874 ? 95.579 141.617 117.347 1.00 70.52 871 TYR A N 1
ATOM 6700 C CA . TYR A 1 874 ? 95.586 142.862 116.587 1.00 69.56 871 TYR A CA 1
ATOM 6701 C C . TYR A 1 874 ? 94.371 143.752 116.815 1.00 72.14 871 TYR A C 1
ATOM 6702 O O . TYR A 1 874 ? 94.451 144.952 116.532 1.00 74.81 871 TYR A O 1
ATOM 6711 N N . LYS A 1 875 ? 93.253 143.210 117.302 1.00 75.05 872 LYS A N 1
ATOM 6712 C CA . LYS A 1 875 ? 92.038 143.983 117.542 1.00 74.62 872 LYS A CA 1
ATOM 6713 C C . LYS A 1 875 ? 91.522 144.639 116.266 1.00 77.70 872 LYS A C 1
ATOM 6714 O O . LYS A 1 875 ? 91.492 144.010 115.205 1.00 79.37 872 LYS A O 1
ATOM 6720 N N . GLU A 1 876 ? 91.115 145.906 116.362 1.00 82.77 873 GLU A N 1
ATOM 6721 C CA . GLU A 1 876 ? 90.419 146.581 115.273 1.00 81.63 873 GLU A CA 1
ATOM 6722 C C . GLU A 1 876 ? 91.316 146.914 114.089 1.00 81.14 873 GLU A C 1
ATOM 6723 O O . GLU A 1 876 ? 90.800 147.338 113.049 1.00 83.81 873 GLU A O 1
ATOM 6729 N N . LYS A 1 877 ? 92.631 146.741 114.212 1.00 81.88 874 LYS A N 1
ATOM 6730 C CA . LYS A 1 877 ? 93.545 147.170 113.160 1.00 82.72 874 LYS A CA 1
ATOM 6731 C C . LYS A 1 877 ? 93.658 146.172 112.016 1.00 80.55 874 LYS A C 1
ATOM 6732 O O . LYS A 1 877 ? 94.341 146.468 111.030 1.00 78.71 874 LYS A O 1
ATOM 6738 N N . VAL A 1 878 ? 93.013 145.010 112.112 1.00 76.66 875 VAL A N 1
ATOM 6739 C CA . VAL A 1 878 ? 93.213 143.931 111.149 1.00 72.99 875 VAL A CA 1
ATOM 6740 C C . VAL A 1 878 ? 92.010 143.706 110.242 1.00 79.20 875 VAL A C 1
ATOM 6741 O O . VAL A 1 878 ? 92.103 142.884 109.315 1.00 80.50 875 VAL A O 1
ATOM 6745 N N . LEU A 1 879 ? 90.898 144.407 110.461 1.00 88.08 876 LEU A N 1
ATOM 6746 C CA . LEU A 1 879 ? 89.711 144.200 109.633 1.00 86.23 876 LEU A CA 1
ATOM 6747 C C . LEU A 1 879 ? 89.951 144.417 108.139 1.00 87.66 876 LEU A C 1
ATOM 6748 O O . LEU A 1 879 ? 89.427 143.618 107.341 1.00 88.38 876 LEU A O 1
ATOM 6753 N N . PRO A 1 880 ? 90.680 145.448 107.691 1.00 85.05 877 PRO A N 1
ATOM 6754 C CA . PRO A 1 880 ? 90.964 145.549 106.250 1.00 83.01 877 PRO A CA 1
ATOM 6755 C C . PRO A 1 880 ? 91.670 144.330 105.687 1.00 80.84 877 PRO A C 1
ATOM 6756 O O . PRO A 1 880 ? 91.461 143.992 104.516 1.00 80.45 877 PRO A O 1
ATOM 6760 N N . TRP A 1 881 ? 92.507 143.660 106.482 1.00 71.23 878 TRP A N 1
ATOM 6761 C CA . TRP A 1 881 ? 93.098 142.405 106.030 1.00 70.42 878 TRP A CA 1
ATOM 6762 C C . TRP A 1 881 ? 92.062 141.290 105.973 1.00 73.86 878 TRP A C 1
ATOM 6763 O O . TRP A 1 881 ? 92.110 140.448 105.071 1.00 75.72 878 TRP A O 1
ATOM 6774 N N . PHE A 1 882 ? 91.124 141.268 106.922 1.00 73.67 879 PHE A N 1
ATOM 6775 C CA . PHE A 1 882 ? 90.071 140.259 106.921 1.00 73.94 879 PHE A CA 1
ATOM 6776 C C . PHE A 1 882 ? 89.057 140.483 105.807 1.00 77.73 879 PHE A C 1
ATOM 6777 O O . PHE A 1 882 ? 88.233 139.597 105.548 1.00 81.22 879 PHE A O 1
ATOM 6785 N N . GLU A 1 883 ? 89.083 141.653 105.164 1.00 85.75 880 GLU A N 1
ATOM 6786 C CA . GLU A 1 883 ? 88.157 141.909 104.065 1.00 82.93 880 GLU A CA 1
ATOM 6787 C C . GLU A 1 883 ? 88.319 140.897 102.938 1.00 82.90 880 GLU A C 1
ATOM 6788 O O . GLU A 1 883 ? 87.326 140.485 102.329 1.00 86.25 880 GLU A O 1
ATOM 6794 N N . GLN A 1 884 ? 89.554 140.487 102.642 1.00 72.26 881 GLN A N 1
ATOM 6795 C CA . GLN A 1 884 ? 89.770 139.556 101.540 1.00 76.49 881 GLN A CA 1
ATOM 6796 C C . GLN A 1 884 ? 89.292 138.150 101.881 1.00 80.45 881 GLN A C 1
ATOM 6797 O O . GLN A 1 884 ? 88.863 137.412 100.987 1.00 77.86 881 GLN A O 1
ATOM 6803 N N . LEU A 1 885 ? 89.358 137.758 103.153 1.00 75.27 882 LEU A N 1
ATOM 6804 C CA . LEU A 1 885 ? 88.891 136.446 103.578 1.00 71.13 882 LEU A CA 1
ATOM 6805 C C . LEU A 1 885 ? 87.402 136.411 103.890 1.00 70.28 882 LEU A C 1
ATOM 6806 O O . LEU A 1 885 ? 86.843 135.318 104.028 1.00 72.73 882 LEU A O 1
ATOM 6811 N N . LEU A 1 886 ? 86.756 137.569 104.017 1.00 68.95 883 LEU A N 1
ATOM 6812 C CA . LEU A 1 886 ? 85.336 137.611 104.367 1.00 65.66 883 LEU A CA 1
ATOM 6813 C C . LEU A 1 886 ? 84.426 136.813 103.436 1.00 75.67 883 LEU A C 1
ATOM 6814 O O . LEU A 1 886 ? 83.536 136.114 103.946 1.00 82.50 883 LEU A O 1
ATOM 6819 N N . PRO A 1 887 ? 84.548 136.887 102.101 1.00 74.43 884 PRO A N 1
ATOM 6820 C CA . PRO A 1 887 ? 83.604 136.128 101.256 1.00 71.05 884 PRO A CA 1
ATOM 6821 C C . PRO A 1 887 ? 83.619 134.628 101.500 1.00 72.17 884 PRO A C 1
ATOM 6822 O O . PRO A 1 887 ? 82.554 133.999 101.514 1.00 73.74 884 PRO A O 1
ATOM 6826 N N . LEU A 1 888 ? 84.794 134.032 101.713 1.00 65.28 885 LEU A N 1
ATOM 6827 C CA . LEU A 1 888 ? 84.846 132.596 101.971 1.00 64.46 885 LEU A CA 1
ATOM 6828 C C . LEU A 1 888 ? 84.208 132.251 103.311 1.00 67.79 885 LEU A C 1
ATOM 6829 O O . LEU A 1 888 ? 83.509 131.237 103.433 1.00 74.61 885 LEU A O 1
ATOM 6834 N N . ILE A 1 889 ? 84.434 133.086 104.327 1.00 64.49 886 ILE A N 1
ATOM 6835 C CA . ILE A 1 889 ? 83.818 132.854 105.629 1.00 61.26 886 ILE A CA 1
ATOM 6836 C C . ILE A 1 889 ? 82.302 132.953 105.523 1.00 65.46 886 ILE A C 1
ATOM 6837 O O . ILE A 1 889 ? 81.570 132.179 106.151 1.00 69.86 886 ILE A O 1
ATOM 6842 N N . VAL A 1 890 ? 81.806 133.901 104.725 1.00 68.91 887 VAL A N 1
ATOM 6843 C CA . VAL A 1 890 ? 80.368 133.993 104.490 1.00 69.16 887 VAL A CA 1
ATOM 6844 C C . VAL A 1 890 ? 79.870 132.755 103.756 1.00 72.69 887 VAL A C 1
ATOM 6845 O O . VAL A 1 890 ? 78.763 132.266 104.012 1.00 78.53 887 VAL A O 1
ATOM 6849 N N . ASN A 1 891 ? 80.678 132.226 102.836 1.00 73.30 888 ASN A N 1
ATOM 6850 C CA . ASN A 1 891 ? 80.313 130.991 102.148 1.00 73.12 888 ASN A CA 1
ATOM 6851 C C . ASN A 1 891 ? 80.190 129.829 103.125 1.00 76.15 888 ASN A C 1
ATOM 6852 O O . ASN A 1 891 ? 79.333 128.955 102.956 1.00 77.21 888 ASN A O 1
ATOM 6857 N N . LEU A 1 892 ? 81.047 129.797 104.151 1.00 74.29 889 LEU A N 1
ATOM 6858 C CA . LEU A 1 892 ? 81.015 128.689 105.102 1.00 65.88 889 LEU A CA 1
ATOM 6859 C C . LEU A 1 892 ? 79.695 128.618 105.860 1.00 67.37 889 LEU A C 1
ATOM 6860 O O . LEU A 1 892 ? 79.267 127.529 106.255 1.00 75.67 889 LEU A O 1
ATOM 6865 N N . ILE A 1 893 ? 79.036 129.752 106.072 1.00 71.72 890 ILE A N 1
ATOM 6866 C CA . ILE A 1 893 ? 77.821 129.804 106.873 1.00 72.84 890 ILE A CA 1
ATOM 6867 C C . ILE A 1 893 ? 76.565 129.658 106.008 1.00 76.94 890 ILE A C 1
ATOM 6868 O O . ILE A 1 893 ? 75.456 129.910 106.479 1.00 77.21 890 ILE A O 1
ATOM 6873 N N . CYS A 1 894 ? 76.721 129.224 104.761 1.00 87.11 891 CYS A N 1
ATOM 6874 C CA . CYS A 1 894 ? 75.572 129.013 103.892 1.00 86.91 891 CYS A CA 1
ATOM 6875 C C . CYS A 1 894 ? 74.660 127.937 104.479 1.00 89.83 891 CYS A C 1
ATOM 6876 O O . CYS A 1 894 ? 75.146 126.930 105.003 1.00 91.76 891 CYS A O 1
ATOM 6879 N N . PRO A 1 895 ? 73.338 128.124 104.416 1.00 92.27 892 PRO A N 1
ATOM 6880 C CA . PRO A 1 895 ? 72.428 127.169 105.073 1.00 90.37 892 PRO A CA 1
ATOM 6881 C C . PRO A 1 895 ? 72.544 125.743 104.564 1.00 92.04 892 PRO A C 1
ATOM 6882 O O . PRO A 1 895 ? 72.281 124.805 105.327 1.00 90.10 892 PRO A O 1
ATOM 6886 N N . HIS A 1 896 ? 72.923 125.543 103.305 1.00 92.50 893 HIS A N 1
ATOM 6887 C CA . HIS A 1 896 ? 73.000 124.204 102.734 1.00 90.30 893 HIS A CA 1
ATOM 6888 C C . HIS A 1 896 ? 74.333 123.515 102.998 1.00 91.01 893 HIS A C 1
ATOM 6889 O O . HIS A 1 896 ? 74.505 122.360 102.595 1.00 93.35 893 HIS A O 1
ATOM 6896 N N . ARG A 1 897 ? 75.273 124.187 103.654 1.00 87.38 894 ARG A N 1
ATOM 6897 C CA . ARG A 1 897 ? 76.550 123.577 103.973 1.00 86.60 894 ARG A CA 1
ATOM 6898 C C . ARG A 1 897 ? 76.392 122.570 105.109 1.00 87.08 894 ARG A C 1
ATOM 6899 O O . ARG A 1 897 ? 75.443 122.648 105.893 1.00 88.78 894 ARG A O 1
ATOM 6907 N N . PRO A 1 898 ? 77.306 121.606 105.214 1.00 76.54 895 PRO A N 1
ATOM 6908 C CA . PRO A 1 898 ? 77.277 120.692 106.360 1.00 77.14 895 PRO A CA 1
ATOM 6909 C C . PRO A 1 898 ? 77.562 121.432 107.658 1.00 80.57 895 PRO A C 1
ATOM 6910 O O . PRO A 1 898 ? 78.177 122.500 107.668 1.00 87.28 895 PRO A O 1
ATOM 6914 N N . TRP A 1 899 ? 77.089 120.855 108.762 1.00 70.98 896 TRP A N 1
ATOM 6915 C CA . TRP A 1 899 ? 77.263 121.500 110.062 1.00 70.35 896 TRP A CA 1
ATOM 6916 C C . TRP A 1 899 ? 78.717 121.776 110.446 1.00 76.68 896 TRP A C 1
ATOM 6917 O O . TRP A 1 899 ? 78.957 122.815 111.087 1.00 83.94 896 TRP A O 1
ATOM 6928 N N . PRO A 1 900 ? 79.712 120.928 110.135 1.00 67.56 897 PRO A N 1
ATOM 6929 C CA . PRO A 1 900 ? 81.092 121.294 110.502 1.00 66.67 897 PRO A CA 1
ATOM 6930 C C . PRO A 1 900 ? 81.564 122.604 109.894 1.00 65.32 897 PRO A C 1
ATOM 6931 O O . PRO A 1 900 ? 82.331 123.330 110.538 1.00 68.67 897 PRO A O 1
ATOM 6935 N N . ASP A 1 901 ? 81.140 122.930 108.673 1.00 62.49 898 ASP A N 1
ATOM 6936 C CA . ASP A 1 901 ? 81.543 124.195 108.068 1.00 57.53 898 ASP A CA 1
ATOM 6937 C C . ASP A 1 901 ? 80.828 125.371 108.721 1.00 66.65 898 ASP A C 1
ATOM 6938 O O . ASP A 1 901 ? 81.444 126.406 109.008 1.00 81.09 898 ASP A O 1
ATOM 6943 N N . ARG A 1 902 ? 79.519 125.233 108.950 1.00 62.20 899 ARG A N 1
ATOM 6944 C CA . ARG A 1 902 ? 78.750 126.323 109.541 1.00 71.17 899 ARG A CA 1
ATOM 6945 C C . ARG A 1 902 ? 79.233 126.635 110.949 1.00 72.39 899 ARG A C 1
ATOM 6946 O O . ARG A 1 902 ? 79.317 127.806 111.341 1.00 77.55 899 ARG A O 1
ATOM 6954 N N . GLN A 1 903 ? 79.566 125.599 111.721 1.00 63.10 900 GLN A N 1
ATOM 6955 C CA . GLN A 1 903 ? 80.028 125.810 113.088 1.00 60.24 900 GLN A CA 1
ATOM 6956 C C . GLN A 1 903 ? 81.294 126.656 113.115 1.00 70.10 900 GLN A C 1
ATOM 6957 O O . GLN A 1 903 ? 81.402 127.610 113.894 1.00 75.03 900 GLN A O 1
ATOM 6963 N N . TRP A 1 904 ? 82.257 126.342 112.248 1.00 64.73 901 TRP A N 1
ATOM 6964 C CA . TRP A 1 904 ? 83.518 127.072 112.276 1.00 58.48 901 TRP A CA 1
ATOM 6965 C C . TRP A 1 904 ? 83.407 128.447 111.631 1.00 60.76 901 TRP A C 1
ATOM 6966 O O . TRP A 1 904 ? 84.101 129.378 112.056 1.00 71.03 901 TRP A O 1
ATOM 6977 N N . GLY A 1 905 ? 82.533 128.613 110.636 1.00 53.61 902 GLY A N 1
ATOM 6978 C CA . GLY A 1 905 ? 82.251 129.955 110.153 1.00 52.35 902 GLY A CA 1
ATOM 6979 C C . GLY A 1 905 ? 81.665 130.839 111.239 1.00 57.19 902 GLY A C 1
ATOM 6980 O O . GLY A 1 905 ? 82.075 131.995 111.409 1.00 64.28 902 GLY A O 1
ATOM 6981 N N . LEU A 1 906 ? 80.718 130.297 112.008 1.00 62.28 903 LEU A N 1
ATOM 6982 C CA . LEU A 1 906 ? 80.155 131.051 113.120 1.00 64.32 903 LEU A CA 1
ATOM 6983 C C . LEU A 1 906 ? 81.203 131.323 114.191 1.00 66.07 903 LEU A C 1
ATOM 6984 O O . LEU A 1 906 ? 81.189 132.384 114.819 1.00 70.10 903 LEU A O 1
ATOM 6989 N N . CYS A 1 907 ? 82.117 130.377 114.420 1.00 62.76 904 CYS A N 1
ATOM 6990 C CA . CYS A 1 907 ? 83.189 130.609 115.387 1.00 63.50 904 CYS A CA 1
ATOM 6991 C C . CYS A 1 907 ? 84.092 131.760 114.952 1.00 66.77 904 CYS A C 1
ATOM 6992 O O . CYS A 1 907 ? 84.487 132.598 115.774 1.00 67.37 904 CYS A O 1
ATOM 6995 N N . ILE A 1 908 ? 84.435 131.812 113.664 1.00 66.34 905 ILE A N 1
ATOM 6996 C CA . ILE A 1 908 ? 85.259 132.908 113.160 1.00 56.48 905 ILE A CA 1
ATOM 6997 C C . ILE A 1 908 ? 84.530 134.238 113.315 1.00 55.88 905 ILE A C 1
ATOM 6998 O O . ILE A 1 908 ? 85.120 135.247 113.728 1.00 66.48 905 ILE A O 1
ATOM 7003 N N . PHE A 1 909 ? 83.235 134.262 112.994 1.00 63.70 906 PHE A N 1
ATOM 7004 C CA . PHE A 1 909 ? 82.478 135.501 113.162 1.00 65.54 906 PHE A CA 1
ATOM 7005 C C . PHE A 1 909 ? 82.369 135.898 114.633 1.00 72.25 906 PHE A C 1
ATOM 7006 O O . PHE A 1 909 ? 82.375 137.090 114.959 1.00 75.03 906 PHE A O 1
ATOM 7014 N N . ASP A 1 910 ? 82.268 134.919 115.535 1.00 78.74 907 ASP A N 1
ATOM 7015 C CA . ASP A 1 910 ? 82.299 135.200 116.966 1.00 75.48 907 ASP A CA 1
ATOM 7016 C C . ASP A 1 910 ? 83.619 135.807 117.407 1.00 74.97 907 ASP A C 1
ATOM 7017 O O . ASP A 1 910 ? 83.615 136.718 118.241 1.00 76.50 907 ASP A O 1
ATOM 7022 N N . ASP A 1 911 ? 84.739 135.315 116.885 1.00 72.05 908 ASP A N 1
ATOM 7023 C CA . ASP A 1 911 ? 86.031 135.939 117.147 1.00 67.62 908 ASP A CA 1
ATOM 7024 C C . ASP A 1 911 ? 86.067 137.381 116.657 1.00 67.79 908 ASP A C 1
ATOM 7025 O O . ASP A 1 911 ? 86.563 138.270 117.365 1.00 72.63 908 ASP A O 1
ATOM 7030 N N . VAL A 1 912 ? 85.531 137.623 115.461 1.00 67.46 909 VAL A N 1
ATOM 7031 C CA . VAL A 1 912 ? 85.487 138.963 114.884 1.00 64.91 909 VAL A CA 1
ATOM 7032 C C . VAL A 1 912 ? 84.690 139.884 115.799 1.00 67.04 909 VAL A C 1
ATOM 7033 O O . VAL A 1 912 ? 85.111 141.010 116.084 1.00 75.82 909 VAL A O 1
ATOM 7037 N N . ILE A 1 913 ? 83.538 139.413 116.267 1.00 72.58 910 ILE A N 1
ATOM 7038 C CA . ILE A 1 913 ? 82.728 140.172 117.211 1.00 72.25 910 ILE A CA 1
ATOM 7039 C C . ILE A 1 913 ? 83.442 140.433 118.529 1.00 74.51 910 ILE A C 1
ATOM 7040 O O . ILE A 1 913 ? 83.409 141.574 119.017 1.00 72.14 910 ILE A O 1
ATOM 7045 N N . GLU A 1 914 ? 84.085 139.428 119.124 1.00 89.40 911 GLU A N 1
ATOM 7046 C CA . GLU A 1 914 ? 84.720 139.593 120.426 1.00 86.87 911 GLU A CA 1
ATOM 7047 C C . GLU A 1 914 ? 85.883 140.575 120.371 1.00 88.33 911 GLU A C 1
ATOM 7048 O O . GLU A 1 914 ? 86.030 141.420 121.260 1.00 86.67 911 GLU A O 1
ATOM 7054 N N . HIS A 1 915 ? 86.722 140.485 119.339 1.00 83.17 912 HIS A N 1
ATOM 7055 C CA . HIS A 1 915 ? 87.981 141.217 119.362 1.00 80.41 912 HIS A CA 1
ATOM 7056 C C . HIS A 1 915 ? 88.022 142.429 118.439 1.00 79.11 912 HIS A C 1
ATOM 7057 O O . HIS A 1 915 ? 88.859 143.312 118.652 1.00 81.22 912 HIS A O 1
ATOM 7064 N N . CYS A 1 916 ? 87.149 142.506 117.438 1.00 82.86 913 CYS A N 1
ATOM 7065 C CA . CYS A 1 916 ? 87.217 143.598 116.472 1.00 80.58 913 CYS A CA 1
ATOM 7066 C C . CYS A 1 916 ? 85.971 144.474 116.514 1.00 82.45 913 CYS A C 1
ATOM 7067 O O . CYS A 1 916 ? 85.417 144.823 115.467 1.00 86.33 913 CYS A O 1
ATOM 7070 N N . SER A 1 917 ? 85.527 144.833 117.711 1.00 81.01 914 SER A N 1
ATOM 7071 C CA . SER A 1 917 ? 84.342 145.644 117.929 1.00 83.63 914 SER A CA 1
ATOM 7072 C C . SER A 1 917 ? 84.723 146.958 118.600 1.00 90.63 914 SER A C 1
ATOM 7073 O O . SER A 1 917 ? 85.782 147.054 119.232 1.00 88.33 914 SER A O 1
ATOM 7076 N N . PRO A 1 918 ? 83.880 148.002 118.491 1.00 103.24 915 PRO A N 1
ATOM 7077 C CA . PRO A 1 918 ? 82.545 148.062 117.877 1.00 101.14 915 PRO A CA 1
ATOM 7078 C C . PRO A 1 918 ? 82.560 148.334 116.377 1.00 99.94 915 PRO A C 1
ATOM 7079 O O . PRO A 1 918 ? 81.551 148.747 115.813 1.00 103.37 915 PRO A O 1
ATOM 7083 N N . ALA A 1 919 ? 83.688 148.120 115.699 1.00 93.78 916 ALA A N 1
ATOM 7084 C CA . ALA A 1 919 ? 83.731 148.294 114.253 1.00 93.50 916 ALA A CA 1
ATOM 7085 C C . ALA A 1 919 ? 83.143 147.110 113.498 1.00 95.02 916 ALA A C 1
ATOM 7086 O O . ALA A 1 919 ? 83.046 147.171 112.268 1.00 96.69 916 ALA A O 1
ATOM 7088 N N . SER A 1 920 ? 82.756 146.041 114.195 1.00 98.62 917 SER A N 1
ATOM 7089 C CA . SER A 1 920 ? 82.215 144.854 113.546 1.00 101.13 917 SER A CA 1
ATOM 7090 C C . SER A 1 920 ? 80.827 145.070 112.956 1.00 103.99 917 SER A C 1
ATOM 7091 O O . SER A 1 920 ? 80.367 144.220 112.186 1.00 105.56 917 SER A O 1
ATOM 7094 N N . PHE A 1 921 ? 80.152 146.173 113.295 1.00 107.82 918 PHE A N 1
ATOM 7095 C CA . PHE A 1 921 ? 78.843 146.454 112.710 1.00 109.06 918 PHE A CA 1
ATOM 7096 C C . PHE A 1 921 ? 78.910 146.533 111.191 1.00 109.91 918 PHE A C 1
ATOM 7097 O O . PHE A 1 921 ? 77.912 146.268 110.511 1.00 109.01 918 PHE A O 1
ATOM 7105 N N . LYS A 1 922 ? 80.069 146.905 110.643 1.00 99.91 919 LYS A N 1
ATOM 7106 C CA . LYS A 1 922 ? 80.224 146.957 109.194 1.00 99.04 919 LYS A CA 1
ATOM 7107 C C . LYS A 1 922 ? 79.991 145.592 108.557 1.00 99.99 919 LYS A C 1
ATOM 7108 O O . LYS A 1 922 ? 79.557 145.511 107.402 1.00 100.44 919 LYS A O 1
ATOM 7114 N N . TYR A 1 923 ? 80.249 144.514 109.295 1.00 100.31 920 TYR A N 1
ATOM 7115 C CA . TYR A 1 923 ? 80.116 143.160 108.777 1.00 99.33 920 TYR A CA 1
ATOM 7116 C C . TYR A 1 923 ? 78.865 142.456 109.284 1.00 98.52 920 TYR A C 1
ATOM 7117 O O . TYR A 1 923 ? 78.612 141.312 108.894 1.00 100.32 920 TYR A O 1
ATOM 7126 N N . ALA A 1 924 ? 78.076 143.113 110.137 1.00 97.84 921 ALA A N 1
ATOM 7127 C CA . ALA A 1 924 ? 76.963 142.446 110.803 1.00 100.20 921 ALA A CA 1
ATOM 7128 C C . ALA A 1 924 ? 75.911 141.939 109.829 1.00 99.82 921 ALA A C 1
ATOM 7129 O O . ALA A 1 924 ? 75.293 140.903 110.093 1.00 99.96 921 ALA A O 1
ATOM 7131 N N . GLU A 1 925 ? 75.702 142.628 108.708 1.00 100.70 922 GLU A N 1
ATOM 7132 C CA . GLU A 1 925 ? 74.710 142.192 107.734 1.00 102.48 922 GLU A CA 1
ATOM 7133 C C . GLU A 1 925 ? 74.996 140.794 107.194 1.00 103.53 922 GLU A C 1
ATOM 7134 O O . GLU A 1 925 ? 74.061 140.108 106.768 1.00 101.79 922 GLU A O 1
ATOM 7140 N N . TYR A 1 926 ? 76.250 140.346 107.238 1.00 99.87 923 TYR A N 1
ATOM 7141 C CA . TYR A 1 926 ? 76.631 139.033 106.734 1.00 96.85 923 TYR A CA 1
ATOM 7142 C C . TYR A 1 926 ? 76.347 137.894 107.704 1.00 97.25 923 TYR A C 1
ATOM 7143 O O . TYR A 1 926 ? 76.008 136.794 107.257 1.00 100.74 923 TYR A O 1
ATOM 7152 N N . PHE A 1 927 ? 76.469 138.119 109.012 1.00 92.89 924 PHE A N 1
ATOM 7153 C CA . PHE A 1 927 ? 76.370 137.033 109.979 1.00 92.36 924 PHE A CA 1
ATOM 7154 C C . PHE A 1 927 ? 75.259 137.192 111.005 1.00 94.54 924 PHE A C 1
ATOM 7155 O O . PHE A 1 927 ? 74.868 136.195 111.613 1.00 97.55 924 PHE A O 1
ATOM 7163 N N . LEU A 1 928 ? 74.751 138.406 111.226 1.00 100.84 925 LEU A N 1
ATOM 7164 C CA . LEU A 1 928 ? 73.825 138.624 112.335 1.00 101.92 925 LEU A CA 1
ATOM 7165 C C . LEU A 1 928 ? 72.537 137.831 112.149 1.00 102.86 925 LEU A C 1
ATOM 7166 O O . LEU A 1 928 ? 72.065 137.167 113.079 1.00 104.61 925 LEU A O 1
ATOM 7171 N N . ARG A 1 929 ? 71.949 137.891 110.950 1.00 100.46 926 ARG A N 1
ATOM 7172 C CA . ARG A 1 929 ? 70.754 137.087 110.694 1.00 101.69 926 ARG A CA 1
ATOM 7173 C C . ARG A 1 929 ? 71.047 135.591 110.747 1.00 103.05 926 ARG A C 1
ATOM 7174 O O . ARG A 1 929 ? 70.258 134.853 111.364 1.00 104.31 926 ARG A O 1
ATOM 7182 N N . PRO A 1 930 ? 72.114 135.068 110.122 1.00 98.08 927 PRO A N 1
ATOM 7183 C CA . PRO A 1 930 ? 72.438 133.647 110.341 1.00 99.30 927 PRO A CA 1
ATOM 7184 C C . PRO A 1 930 ? 72.696 133.301 111.798 1.00 98.95 927 PRO A C 1
ATOM 7185 O O . PRO A 1 930 ? 72.314 132.213 112.242 1.00 99.54 927 PRO A O 1
ATOM 7189 N N . MET A 1 931 ? 73.340 134.193 112.556 1.00 93.81 928 MET A N 1
ATOM 7190 C CA . MET A 1 931 ? 73.556 133.926 113.975 1.00 91.53 928 MET A CA 1
ATOM 7191 C C . MET A 1 931 ? 72.236 133.809 114.722 1.00 95.48 928 MET A C 1
ATOM 7192 O O . MET A 1 931 ? 72.061 132.911 115.553 1.00 98.57 928 MET A O 1
ATOM 7197 N N . LEU A 1 932 ? 71.295 134.713 114.443 1.00 98.56 929 LEU A N 1
ATOM 7198 C CA . LEU A 1 932 ? 69.997 134.650 115.106 1.00 98.71 929 LEU A CA 1
ATOM 7199 C C . LEU A 1 932 ? 69.220 133.411 114.680 1.00 100.32 929 LEU A C 1
ATOM 7200 O O . LEU A 1 932 ? 68.467 132.839 115.476 1.00 101.60 929 LEU A O 1
ATOM 7205 N N . GLN A 1 933 ? 69.386 132.985 113.426 1.00 98.66 930 GLN A N 1
ATOM 7206 C CA . GLN A 1 933 ? 68.628 131.839 112.932 1.00 98.98 930 GLN A CA 1
ATOM 7207 C C . GLN A 1 933 ? 69.180 130.522 113.469 1.00 98.93 930 GLN A C 1
ATOM 7208 O O . GLN A 1 933 ? 68.411 129.610 113.796 1.00 99.58 930 GLN A O 1
ATOM 7214 N N . TYR A 1 934 ? 70.504 130.405 113.584 1.00 92.79 931 TYR A N 1
ATOM 7215 C CA . TYR A 1 934 ? 71.124 129.121 113.891 1.00 91.55 931 TYR A CA 1
ATOM 7216 C C . TYR A 1 934 ? 71.015 128.728 115.357 1.00 93.18 931 TYR A C 1
ATOM 7217 O O . TYR A 1 934 ? 71.439 127.623 115.710 1.00 92.28 931 TYR A O 1
ATOM 7226 N N . VAL A 1 935 ? 70.478 129.594 116.220 1.00 97.70 932 VAL A N 1
ATOM 7227 C CA . VAL A 1 935 ? 70.313 129.219 117.619 1.00 97.97 932 VAL A CA 1
ATOM 7228 C C . VAL A 1 935 ? 69.309 128.087 117.781 1.00 101.71 932 VAL A C 1
ATOM 7229 O O . VAL A 1 935 ? 69.317 127.400 118.808 1.00 100.18 932 VAL A O 1
ATOM 7233 N N . CYS A 1 936 ? 68.441 127.872 116.791 1.00 104.84 933 CYS A N 1
ATOM 7234 C CA . CYS A 1 936 ? 67.441 126.814 116.828 1.00 101.21 933 CYS A CA 1
ATOM 7235 C C . CYS A 1 936 ? 67.817 125.634 115.937 1.00 101.08 933 CYS A C 1
ATOM 7236 O O . CYS A 1 936 ? 66.949 124.838 115.569 1.00 101.04 933 CYS A O 1
ATOM 7239 N N . ASP A 1 937 ? 69.093 125.509 115.585 1.00 97.49 934 ASP A N 1
ATOM 7240 C CA . ASP A 1 937 ? 69.537 124.451 114.692 1.00 93.14 934 ASP A CA 1
ATOM 7241 C C . ASP A 1 937 ? 69.464 123.090 115.380 1.00 95.83 934 ASP A C 1
ATOM 7242 O O . ASP A 1 937 ? 69.460 122.980 116.609 1.00 96.79 934 ASP A O 1
ATOM 7247 N N . ASN A 1 938 ? 69.400 122.039 114.559 1.00 95.83 935 ASN A N 1
ATOM 7248 C CA . ASN A 1 938 ? 69.375 120.683 115.094 1.00 97.50 935 ASN A CA 1
ATOM 7249 C C . ASN A 1 938 ? 70.741 120.256 115.615 1.00 96.61 935 ASN A C 1
ATOM 7250 O O . ASN A 1 938 ? 70.821 119.502 116.591 1.00 96.39 935 ASN A O 1
ATOM 7255 N N . SER A 1 939 ? 71.814 120.717 114.986 1.00 91.97 936 SER A N 1
ATOM 7256 C CA . SER A 1 939 ? 73.155 120.326 115.406 1.00 93.00 936 SER A CA 1
ATOM 7257 C C . SER A 1 939 ? 73.530 121.047 116.697 1.00 89.63 936 SER A C 1
ATOM 7258 O O . SER A 1 939 ? 73.457 122.278 116.755 1.00 92.10 936 SER A O 1
ATOM 7261 N N . PRO A 1 940 ? 73.918 120.321 117.747 1.00 80.40 937 PRO A N 1
ATOM 7262 C CA . PRO A 1 940 ? 74.309 120.993 118.996 1.00 84.08 937 PRO A CA 1
ATOM 7263 C C . PRO A 1 940 ? 75.505 121.917 118.848 1.00 88.50 937 PRO A C 1
ATOM 7264 O O . PRO A 1 940 ? 75.581 122.927 119.555 1.00 91.70 937 PRO A O 1
ATOM 7268 N N . GLU A 1 941 ? 76.448 121.601 117.956 1.00 85.13 938 GLU A N 1
ATOM 7269 C CA . GLU A 1 941 ? 77.643 122.429 117.821 1.00 80.61 938 GLU A CA 1
ATOM 7270 C C . GLU A 1 941 ? 77.319 123.781 117.196 1.00 83.35 938 GLU A C 1
ATOM 7271 O O . GLU A 1 941 ? 77.832 124.817 117.638 1.00 88.86 938 GLU A O 1
ATOM 7277 N N . VAL A 1 942 ? 76.473 123.792 116.164 1.00 75.69 939 VAL A N 1
ATOM 7278 C CA . VAL A 1 942 ? 76.059 125.055 115.559 1.00 73.11 939 VAL A CA 1
ATOM 7279 C C . VAL A 1 942 ? 75.251 125.876 116.554 1.00 78.47 939 VAL A C 1
ATOM 7280 O O . VAL A 1 942 ? 75.377 127.106 116.617 1.00 84.04 939 VAL A O 1
ATOM 7284 N N . ARG A 1 943 ? 74.411 125.210 117.349 1.00 85.95 940 ARG A N 1
ATOM 7285 C CA . ARG A 1 943 ? 73.676 125.903 118.401 1.00 84.55 940 ARG A CA 1
ATOM 7286 C C . ARG A 1 943 ? 74.626 126.532 119.409 1.00 86.19 940 ARG A C 1
ATOM 7287 O O . ARG A 1 943 ? 74.424 127.674 119.834 1.00 86.95 940 ARG A O 1
ATOM 7295 N N . GLN A 1 944 ? 75.668 125.798 119.805 1.00 84.11 941 GLN A N 1
ATOM 7296 C CA . GLN A 1 944 ? 76.645 126.332 120.747 1.00 80.32 941 GLN A CA 1
ATOM 7297 C C . GLN A 1 944 ? 77.364 127.543 120.169 1.00 81.89 941 GLN A C 1
ATOM 7298 O O . GLN A 1 944 ? 77.550 128.553 120.859 1.00 86.98 941 GLN A O 1
ATOM 7304 N N . ALA A 1 945 ? 77.776 127.461 118.903 1.00 78.62 942 ALA A N 1
ATOM 7305 C CA . ALA A 1 945 ? 78.471 128.581 118.275 1.00 73.98 942 ALA A CA 1
ATOM 7306 C C . ALA A 1 945 ? 77.570 129.808 118.186 1.00 75.69 942 ALA A C 1
ATOM 7307 O O . ALA A 1 945 ? 77.993 130.928 118.497 1.00 81.85 942 ALA A O 1
ATOM 7309 N N . ALA A 1 946 ? 76.315 129.615 117.773 1.00 80.94 943 ALA A N 1
ATOM 7310 C CA . ALA A 1 946 ? 75.391 130.741 117.672 1.00 81.50 943 ALA A CA 1
ATOM 7311 C C . ALA A 1 946 ? 75.096 131.343 119.040 1.00 83.44 943 ALA A C 1
ATOM 7312 O O . ALA A 1 946 ? 75.006 132.569 119.181 1.00 85.68 943 ALA A O 1
ATOM 7314 N N . ALA A 1 947 ? 74.936 130.497 120.060 1.00 86.09 944 ALA A N 1
ATOM 7315 C CA . ALA A 1 947 ? 74.691 130.999 121.406 1.00 86.28 944 ALA A CA 1
ATOM 7316 C C . ALA A 1 947 ? 75.879 131.795 121.923 1.00 90.89 944 ALA A C 1
ATOM 7317 O O . ALA A 1 947 ? 75.704 132.847 122.549 1.00 93.94 944 ALA A O 1
ATOM 7319 N N . TYR A 1 948 ? 77.099 131.309 121.677 1.00 90.17 945 TYR A N 1
ATOM 7320 C CA . TYR A 1 948 ? 78.276 132.052 122.113 1.00 87.77 945 TYR A CA 1
ATOM 7321 C C . TYR A 1 948 ? 78.383 133.379 121.377 1.00 87.41 945 TYR A C 1
ATOM 7322 O O . TYR A 1 948 ? 78.764 134.393 121.971 1.00 90.92 945 TYR A O 1
ATOM 7331 N N . GLY A 1 949 ? 78.060 133.393 120.083 1.00 84.65 946 GLY A N 1
ATOM 7332 C CA . GLY A 1 949 ? 78.056 134.650 119.351 1.00 82.07 946 GLY A CA 1
ATOM 7333 C C . GLY A 1 949 ? 77.052 135.642 119.904 1.00 82.54 946 GLY A C 1
ATOM 7334 O O . GLY A 1 949 ? 77.360 136.824 120.077 1.00 85.13 946 GLY A O 1
ATOM 7335 N N . LEU A 1 950 ? 75.840 135.173 120.202 1.00 94.51 947 LEU A N 1
ATOM 7336 C CA . LEU A 1 950 ? 74.834 136.054 120.784 1.00 94.78 947 LEU A CA 1
ATOM 7337 C C . LEU A 1 950 ? 75.263 136.568 122.152 1.00 94.84 947 LEU A C 1
ATOM 7338 O O . LEU A 1 950 ? 75.026 137.737 122.477 1.00 94.82 947 LEU A O 1
ATOM 7343 N N . GLY A 1 951 ? 75.884 135.715 122.967 1.00 101.76 948 GLY A N 1
ATOM 7344 C CA . GLY A 1 951 ? 76.351 136.161 124.269 1.00 103.18 948 GLY A CA 1
ATOM 7345 C C . GLY A 1 951 ? 77.470 137.180 124.177 1.00 104.16 948 GLY A C 1
ATOM 7346 O O . GLY A 1 951 ? 77.470 138.181 124.898 1.00 106.09 948 GLY A O 1
ATOM 7347 N N . VAL A 1 952 ? 78.438 136.944 123.288 1.00 96.79 949 VAL A N 1
ATOM 7348 C CA . VAL A 1 952 ? 79.555 137.870 123.122 1.00 92.66 949 VAL A CA 1
ATOM 7349 C C . VAL A 1 952 ? 79.142 139.142 122.401 1.00 89.53 949 VAL A C 1
ATOM 7350 O O . VAL A 1 952 ? 79.877 140.136 122.443 1.00 90.96 949 VAL A O 1
ATOM 7354 N N . MET A 1 953 ? 77.981 139.139 121.744 1.00 104.33 950 MET A N 1
ATOM 7355 C CA . MET A 1 953 ? 77.476 140.362 121.129 1.00 105.16 950 MET A CA 1
ATOM 7356 C C . MET A 1 953 ? 77.219 141.445 122.168 1.00 105.84 950 MET A C 1
ATOM 7357 O O . MET A 1 953 ? 77.540 142.617 121.945 1.00 107.03 950 MET A O 1
ATOM 7362 N N . ALA A 1 954 ? 76.629 141.078 123.305 1.00 109.25 951 ALA A N 1
ATOM 7363 C CA . ALA A 1 954 ? 76.288 142.075 124.313 1.00 111.25 951 ALA A CA 1
ATOM 7364 C C . ALA A 1 954 ? 77.509 142.531 125.104 1.00 110.62 951 ALA A C 1
ATOM 7365 O O . ALA A 1 954 ? 77.604 143.704 125.479 1.00 108.68 951 ALA A O 1
ATOM 7367 N N . GLN A 1 955 ? 78.450 141.621 125.367 1.00 113.66 952 GLN A N 1
ATOM 7368 C CA . GLN A 1 955 ? 79.566 141.948 126.252 1.00 113.04 952 GLN A CA 1
ATOM 7369 C C . GLN A 1 955 ? 80.569 142.881 125.582 1.00 112.29 952 GLN A C 1
ATOM 7370 O O . GLN A 1 955 ? 81.045 143.835 126.207 1.00 111.12 952 GLN A O 1
ATOM 7376 N N . TYR A 1 956 ? 80.903 142.630 124.319 1.00 106.95 953 TYR A N 1
ATOM 7377 C CA . TYR A 1 956 ? 81.839 143.465 123.570 1.00 104.56 953 TYR A CA 1
ATOM 7378 C C . TYR A 1 956 ? 81.209 143.930 122.266 1.00 104.52 953 TYR A C 1
ATOM 7379 O O . TYR A 1 956 ? 81.784 143.791 121.186 1.00 107.20 953 TYR A O 1
ATOM 7388 N N . GLY A 1 957 ? 79.998 144.472 122.345 1.00 111.94 954 GLY A N 1
ATOM 7389 C CA . GLY A 1 957 ? 79.341 144.984 121.160 1.00 113.54 954 GLY A CA 1
ATOM 7390 C C . GLY A 1 957 ? 78.971 146.447 121.260 1.00 115.32 954 GLY A C 1
ATOM 7391 O O . GLY A 1 957 ? 78.799 147.123 120.242 1.00 111.27 954 GLY A O 1
ATOM 7392 N N . GLY A 1 958 ? 78.844 146.947 122.484 1.00 128.83 955 GLY A N 1
ATOM 7393 C CA . GLY A 1 958 ? 78.476 148.332 122.685 1.00 127.44 955 GLY A CA 1
ATOM 7394 C C . GLY A 1 958 ? 76.996 148.577 122.446 1.00 126.04 955 GLY A C 1
ATOM 7395 O O . GLY A 1 958 ? 76.159 147.671 122.508 1.00 125.49 955 GLY A O 1
ATOM 7396 N N . ASP A 1 959 ? 76.678 149.838 122.162 1.00 132.52 956 ASP A N 1
ATOM 7397 C CA . ASP A 1 959 ? 75.302 150.275 121.978 1.00 133.98 956 ASP A CA 1
ATOM 7398 C C . ASP A 1 959 ? 74.741 149.937 120.602 1.00 132.59 956 ASP A C 1
ATOM 7399 O O . ASP A 1 959 ? 73.531 150.072 120.395 1.00 132.56 956 ASP A O 1
ATOM 7404 N N . ASN A 1 960 ? 75.583 149.504 119.662 1.00 127.65 957 ASN A N 1
ATOM 7405 C CA . ASN A 1 960 ? 75.104 149.236 118.309 1.00 128.79 957 ASN A CA 1
ATOM 7406 C C . ASN A 1 960 ? 74.193 148.014 118.264 1.00 127.67 957 ASN A C 1
ATOM 7407 O O . ASN A 1 960 ? 73.154 148.034 117.594 1.00 126.33 957 ASN A O 1
ATOM 7412 N N . TYR A 1 961 ? 74.561 146.945 118.966 1.00 125.51 958 TYR A N 1
ATOM 7413 C CA . TYR A 1 961 ? 73.779 145.715 118.974 1.00 125.04 958 TYR A CA 1
ATOM 7414 C C . TYR A 1 961 ? 72.676 145.716 120.025 1.00 125.68 958 TYR A C 1
ATOM 7415 O O . TYR A 1 961 ? 72.212 144.638 120.413 1.00 124.61 958 TYR A O 1
ATOM 7424 N N . ARG A 1 962 ? 72.259 146.889 120.498 1.00 136.07 959 ARG A N 1
ATOM 7425 C CA . ARG A 1 962 ? 71.194 146.953 121.497 1.00 136.38 959 ARG A CA 1
ATOM 7426 C C . ARG A 1 962 ? 69.870 146.367 121.016 1.00 139.17 959 ARG A C 1
ATOM 7427 O O . ARG A 1 962 ? 69.272 145.571 121.762 1.00 138.36 959 ARG A O 1
ATOM 7435 N N . PRO A 1 963 ? 69.347 146.698 119.826 1.00 138.71 960 PRO A N 1
ATOM 7436 C CA . PRO A 1 963 ? 68.018 146.178 119.459 1.00 135.83 960 PRO A CA 1
ATOM 7437 C C . PRO A 1 963 ? 67.989 144.683 119.195 1.00 134.47 960 PRO A C 1
ATOM 7438 O O . PRO A 1 963 ? 66.915 144.079 119.302 1.00 133.62 960 PRO A O 1
ATOM 7442 N N . PHE A 1 964 ? 69.120 144.063 118.855 1.00 127.57 961 PHE A N 1
ATOM 7443 C CA . PHE A 1 964 ? 69.112 142.639 118.542 1.00 126.17 961 PHE A CA 1
ATOM 7444 C C . PHE A 1 964 ? 69.067 141.756 119.782 1.00 127.51 961 PHE A C 1
ATOM 7445 O O . PHE A 1 964 ? 68.703 140.582 119.671 1.00 126.46 961 PHE A O 1
ATOM 7453 N N . CYS A 1 965 ? 69.416 142.286 120.956 1.00 133.18 962 CYS A N 1
ATOM 7454 C CA . CYS A 1 965 ? 69.297 141.495 122.177 1.00 132.66 962 CYS A CA 1
ATOM 7455 C C . CYS A 1 965 ? 67.837 141.207 122.505 1.00 133.70 962 CYS A C 1
ATOM 7456 O O . CYS A 1 965 ? 67.507 140.127 123.015 1.00 133.85 962 CYS A O 1
ATOM 7459 N N . THR A 1 966 ? 66.949 142.162 122.217 1.00 132.11 963 THR A N 1
ATOM 7460 C CA . THR A 1 966 ? 65.524 141.952 122.449 1.00 132.17 963 THR A CA 1
ATOM 7461 C C . THR A 1 966 ? 64.988 140.813 121.592 1.00 130.50 963 THR A C 1
ATOM 7462 O O . THR A 1 966 ? 64.090 140.078 122.017 1.00 128.78 963 THR A O 1
ATOM 7466 N N . GLU A 1 967 ? 65.507 140.667 120.373 1.00 127.13 964 GLU A N 1
ATOM 7467 C CA . GLU A 1 967 ? 65.128 139.539 119.531 1.00 127.17 964 GLU A CA 1
ATOM 7468 C C . GLU A 1 967 ? 65.820 138.252 119.958 1.00 129.30 964 GLU A C 1
ATOM 7469 O O . GLU A 1 967 ? 65.233 137.170 119.847 1.00 130.70 964 GLU A O 1
ATOM 7475 N N . ALA A 1 968 ? 67.058 138.349 120.447 1.00 122.99 965 ALA A N 1
ATOM 7476 C CA . ALA A 1 968 ? 67.824 137.157 120.792 1.00 121.07 965 ALA A CA 1
ATOM 7477 C C . ALA A 1 968 ? 67.311 136.491 122.061 1.00 121.78 965 ALA A C 1
ATOM 7478 O O . ALA A 1 968 ? 67.386 135.263 122.184 1.00 119.65 965 ALA A O 1
ATOM 7480 N N . LEU A 1 969 ? 66.806 137.274 123.015 1.00 124.74 966 LEU A N 1
ATOM 7481 C CA . LEU A 1 969 ? 66.401 136.702 124.298 1.00 124.93 966 LEU A CA 1
ATOM 7482 C C . LEU A 1 969 ? 65.291 135.660 124.180 1.00 125.75 966 LEU A C 1
ATOM 7483 O O . LEU A 1 969 ? 65.453 134.559 124.738 1.00 125.07 966 LEU A O 1
ATOM 7488 N N . PRO A 1 970 ? 64.158 135.918 123.507 1.00 124.10 967 PRO A N 1
ATOM 7489 C CA . PRO A 1 970 ? 63.108 134.885 123.453 1.00 123.61 967 PRO A CA 1
ATOM 7490 C C . PRO A 1 970 ? 63.554 133.600 122.782 1.00 124.58 967 PRO A C 1
ATOM 7491 O O . PRO A 1 970 ? 63.163 132.512 123.219 1.00 123.90 967 PRO A O 1
ATOM 7495 N N . LEU A 1 971 ? 64.372 133.691 121.732 1.00 119.98 968 LEU A N 1
ATOM 7496 C CA . LEU A 1 971 ? 64.862 132.482 121.080 1.00 118.61 968 LEU A CA 1
ATOM 7497 C C . LEU A 1 971 ? 65.750 131.677 122.019 1.00 118.59 968 LEU A C 1
ATOM 7498 O O . LEU A 1 971 ? 65.652 130.445 122.082 1.00 118.90 968 LEU A O 1
ATOM 7503 N N . LEU A 1 972 ? 66.614 132.362 122.772 1.00 113.46 969 LEU A N 1
ATOM 7504 C CA . LEU A 1 972 ? 67.481 131.671 123.718 1.00 113.26 969 LEU A CA 1
ATOM 7505 C C . LEU A 1 972 ? 66.675 130.999 124.821 1.00 115.03 969 LEU A C 1
ATOM 7506 O O . LEU A 1 972 ? 66.953 129.851 125.188 1.00 113.66 969 LEU A O 1
ATOM 7511 N N . VAL A 1 973 ? 65.669 131.692 125.362 1.00 120.87 970 VAL A N 1
ATOM 7512 C CA . VAL A 1 973 ? 64.877 131.077 126.426 1.00 119.64 970 VAL A CA 1
ATOM 7513 C C . VAL A 1 973 ? 64.041 129.921 125.882 1.00 120.52 970 VAL A C 1
ATOM 7514 O O . VAL A 1 973 ? 63.831 128.921 126.581 1.00 121.11 970 VAL A O 1
ATOM 7518 N N . ARG A 1 974 ? 63.559 130.023 124.639 1.00 121.97 971 ARG A N 1
ATOM 7519 C CA . ARG A 1 974 ? 62.840 128.908 124.033 1.00 120.75 971 ARG A CA 1
ATOM 7520 C C . ARG A 1 974 ? 63.748 127.698 123.861 1.00 121.30 971 ARG A C 1
ATOM 7521 O O . ARG A 1 974 ? 63.336 126.562 124.125 1.00 121.54 971 ARG A O 1
ATOM 7529 N N . VAL A 1 975 ? 64.988 127.922 123.422 1.00 118.86 972 VAL A N 1
ATOM 7530 C CA . VAL A 1 975 ? 65.933 126.820 123.274 1.00 117.99 972 VAL A CA 1
ATOM 7531 C C . VAL A 1 975 ? 66.242 126.198 124.631 1.00 118.29 972 VAL A C 1
ATOM 7532 O O . VAL A 1 975 ? 66.317 124.970 124.764 1.00 117.73 972 VAL A O 1
ATOM 7536 N N . ILE A 1 976 ? 66.417 127.031 125.658 1.00 120.99 973 ILE A N 1
ATOM 7537 C CA . ILE A 1 976 ? 66.779 126.525 126.979 1.00 120.04 973 ILE A CA 1
ATOM 7538 C C . ILE A 1 976 ? 65.639 125.705 127.572 1.00 121.44 973 ILE A C 1
ATOM 7539 O O . ILE A 1 976 ? 65.848 124.594 128.074 1.00 122.43 973 ILE A O 1
ATOM 7544 N N . GLN A 1 977 ? 64.416 126.234 127.518 1.00 125.03 974 GLN A N 1
ATOM 7545 C CA . GLN A 1 977 ? 63.281 125.601 128.178 1.00 124.29 974 GLN A CA 1
ATOM 7546 C C . GLN A 1 977 ? 62.779 124.356 127.460 1.00 126.00 974 GLN A C 1
ATOM 7547 O O . GLN A 1 977 ? 61.953 123.631 128.024 1.00 126.36 974 GLN A O 1
ATOM 7553 N N . SER A 1 978 ? 63.246 124.089 126.243 1.00 129.21 975 SER A N 1
ATOM 7554 C CA . SER A 1 978 ? 62.801 122.908 125.521 1.00 127.83 975 SER A CA 1
ATOM 7555 C C . SER A 1 978 ? 63.367 121.642 126.160 1.00 127.90 975 SER A C 1
ATOM 7556 O O . SER A 1 978 ? 64.393 121.661 126.847 1.00 127.12 975 SER A O 1
ATOM 7559 N N . ALA A 1 979 ? 62.678 120.529 125.925 1.00 129.36 976 ALA A N 1
ATOM 7560 C CA . ALA A 1 979 ? 63.094 119.254 126.483 1.00 128.64 976 ALA A CA 1
ATOM 7561 C C . ALA A 1 979 ? 64.362 118.754 125.791 1.00 129.89 976 ALA A C 1
ATOM 7562 O O . ALA A 1 979 ? 64.809 119.299 124.777 1.00 130.07 976 ALA A O 1
ATOM 7564 N N . ASP A 1 980 ? 64.940 117.694 126.361 1.00 133.44 977 ASP A N 1
ATOM 7565 C CA . ASP A 1 980 ? 66.186 117.105 125.865 1.00 133.51 977 ASP A CA 1
ATOM 7566 C C . ASP A 1 980 ? 67.306 118.142 125.814 1.00 132.40 977 ASP A C 1
ATOM 7567 O O . ASP A 1 980 ? 68.105 118.176 124.877 1.00 131.24 977 ASP A O 1
ATOM 7572 N N . SER A 1 981 ? 67.363 118.998 126.834 1.00 123.82 978 SER A N 1
ATOM 7573 C CA . SER A 1 981 ? 68.361 120.055 126.897 1.00 121.34 978 SER A CA 1
ATOM 7574 C C . SER A 1 981 ? 69.555 119.712 127.775 1.00 122.09 978 SER A C 1
ATOM 7575 O O . SER A 1 981 ? 70.648 120.235 127.534 1.00 123.72 978 SER A O 1
ATOM 7578 N N . LYS A 1 982 ? 69.378 118.859 128.783 1.00 118.70 979 LYS A N 1
ATOM 7579 C CA . LYS A 1 982 ? 70.459 118.485 129.684 1.00 117.54 979 LYS A CA 1
ATOM 7580 C C . LYS A 1 982 ? 71.075 117.133 129.354 1.00 116.78 979 LYS A C 1
ATOM 7581 O O . LYS A 1 982 ? 71.972 116.686 130.077 1.00 116.39 979 LYS A O 1
ATOM 7587 N N . THR A 1 983 ? 70.622 116.469 128.295 1.00 121.34 980 THR A N 1
ATOM 7588 C CA . THR A 1 983 ? 71.206 115.195 127.903 1.00 123.53 980 THR A CA 1
ATOM 7589 C C . THR A 1 983 ? 72.628 115.394 127.392 1.00 123.38 980 THR A C 1
ATOM 7590 O O . THR A 1 983 ? 73.003 116.478 126.938 1.00 123.40 980 THR A O 1
ATOM 7594 N N . LYS A 1 984 ? 73.422 114.330 127.463 1.00 115.09 981 LYS A N 1
ATOM 7595 C CA . LYS A 1 984 ? 74.829 114.402 127.077 1.00 113.56 981 LYS A CA 1
ATOM 7596 C C . LYS A 1 984 ? 74.921 114.472 125.559 1.00 115.72 981 LYS A C 1
ATOM 7597 O O . LYS A 1 984 ? 75.170 113.466 124.891 1.00 115.10 981 LYS A O 1
ATOM 7603 N N . GLU A 1 985 ? 74.752 115.684 125.022 1.00 115.30 982 GLU A N 1
ATOM 7604 C CA . GLU A 1 985 ? 74.761 115.976 123.593 1.00 113.40 982 GLU A CA 1
ATOM 7605 C C . GLU A 1 985 ? 74.357 117.428 123.380 1.00 112.67 982 GLU A C 1
ATOM 7606 O O . GLU A 1 985 ? 75.102 118.210 122.781 1.00 109.26 982 GLU A O 1
ATOM 7612 N N . ASN A 1 986 ? 73.173 117.790 123.871 1.00 113.00 983 ASN A N 1
ATOM 7613 C CA . ASN A 1 986 ? 72.677 119.157 123.819 1.00 111.83 983 ASN A CA 1
ATOM 7614 C C . ASN A 1 986 ? 72.972 119.938 125.091 1.00 111.70 983 ASN A C 1
ATOM 7615 O O . ASN A 1 986 ? 72.563 121.098 125.197 1.00 111.04 983 ASN A O 1
ATOM 7620 N N . VAL A 1 987 ? 73.660 119.329 126.057 1.00 111.65 984 VAL A N 1
ATOM 7621 C CA . VAL A 1 987 ? 73.896 119.993 127.336 1.00 112.66 984 VAL A CA 1
ATOM 7622 C C . VAL A 1 987 ? 74.792 121.214 127.157 1.00 115.49 984 VAL A C 1
ATOM 7623 O O . VAL A 1 987 ? 74.522 122.282 127.714 1.00 117.30 984 VAL A O 1
ATOM 7627 N N . ASN A 1 988 ? 75.863 121.081 126.368 1.00 109.80 985 ASN A N 1
ATOM 7628 C CA . ASN A 1 988 ? 76.808 122.183 126.210 1.00 106.23 985 ASN A CA 1
ATOM 7629 C C . ASN A 1 988 ? 76.161 123.381 125.526 1.00 106.95 985 ASN A C 1
ATOM 7630 O O . ASN A 1 988 ? 76.421 124.532 125.896 1.00 110.55 985 ASN A O 1
ATOM 7635 N N . ALA A 1 989 ? 75.321 123.132 124.519 1.00 98.07 986 ALA A N 1
ATOM 7636 C CA . ALA A 1 989 ? 74.615 124.227 123.865 1.00 98.29 986 ALA A CA 1
ATOM 7637 C C . ALA A 1 989 ? 73.687 124.942 124.839 1.00 103.40 986 ALA A C 1
ATOM 7638 O O . ALA A 1 989 ? 73.592 126.174 124.827 1.00 105.46 986 ALA A O 1
ATOM 7640 N N . THR A 1 990 ? 72.996 124.184 125.694 1.00 110.03 987 THR A N 1
ATOM 7641 C CA . THR A 1 990 ? 72.134 124.796 126.700 1.00 108.37 987 THR A CA 1
ATOM 7642 C C . THR A 1 990 ? 72.942 125.616 127.699 1.00 112.00 987 THR A C 1
ATOM 7643 O O . THR A 1 990 ? 72.516 126.708 128.091 1.00 114.88 987 THR A O 1
ATOM 7647 N N . GLU A 1 991 ? 74.108 125.114 128.112 1.00 117.06 988 GLU A N 1
ATOM 7648 C CA . GLU A 1 991 ? 74.976 125.872 129.009 1.00 114.98 988 GLU A CA 1
ATOM 7649 C C . GLU A 1 991 ? 75.435 127.175 128.365 1.00 117.04 988 GLU A C 1
ATOM 7650 O O . GLU A 1 991 ? 75.446 128.227 129.018 1.00 117.88 988 GLU A O 1
ATOM 7656 N N . ASN A 1 992 ? 75.808 127.121 127.085 1.00 107.90 989 ASN A N 1
ATOM 7657 C CA . ASN A 1 992 ? 76.204 128.330 126.371 1.00 104.21 989 ASN A CA 1
ATOM 7658 C C . ASN A 1 992 ? 75.043 129.308 126.256 1.00 104.04 989 ASN A C 1
ATOM 7659 O O . ASN A 1 992 ? 75.235 130.523 126.362 1.00 106.24 989 ASN A O 1
ATOM 7664 N N . CYS A 1 993 ? 73.830 128.798 126.026 1.00 107.84 990 CYS A N 1
ATOM 7665 C CA . CYS A 1 993 ? 72.660 129.670 125.971 1.00 108.40 990 CYS A CA 1
ATOM 7666 C C . CYS A 1 993 ? 72.399 130.332 127.320 1.00 113.13 990 CYS A C 1
ATOM 7667 O O . CYS A 1 993 ? 72.043 131.515 127.381 1.00 115.06 990 CYS A O 1
ATOM 7670 N N . ILE A 1 994 ? 72.558 129.581 128.413 1.00 117.82 991 ILE A N 1
ATOM 7671 C CA . ILE A 1 994 ? 72.393 130.157 129.747 1.00 115.04 991 ILE A CA 1
ATOM 7672 C C . ILE A 1 994 ? 73.414 131.265 129.973 1.00 117.26 991 ILE A C 1
ATOM 7673 O O . ILE A 1 994 ? 73.087 132.346 130.480 1.00 117.02 991 ILE A O 1
ATOM 7678 N N . SER A 1 995 ? 74.669 131.008 129.598 1.00 113.76 992 SER A N 1
ATOM 7679 C CA . SER A 1 995 ? 75.706 132.024 129.747 1.00 111.16 992 SER A CA 1
ATOM 7680 C C . SER A 1 995 ? 75.403 133.252 128.897 1.00 110.38 992 SER A C 1
ATOM 7681 O O . SER A 1 995 ? 75.633 134.388 129.327 1.00 111.44 992 SER A O 1
ATOM 7684 N N . ALA A 1 996 ? 74.892 133.041 127.682 1.00 114.31 993 ALA A N 1
ATOM 7685 C CA . ALA A 1 996 ? 74.537 134.158 126.812 1.00 114.42 993 ALA A CA 1
ATOM 7686 C C . ALA A 1 996 ? 73.420 134.997 127.416 1.00 116.67 993 ALA A C 1
ATOM 7687 O O . ALA A 1 996 ? 73.477 136.232 127.389 1.00 119.62 993 ALA A O 1
ATOM 7689 N N . VAL A 1 997 ? 72.391 134.343 127.959 1.00 121.69 994 VAL A N 1
ATOM 7690 C CA . VAL A 1 997 ? 71.296 135.076 128.589 1.00 121.28 994 VAL A CA 1
ATOM 7691 C C . VAL A 1 997 ? 71.807 135.858 129.791 1.00 121.84 994 VAL A C 1
ATOM 7692 O O . VAL A 1 997 ? 71.418 137.011 130.010 1.00 120.72 994 VAL A O 1
ATOM 7696 N N . GLY A 1 998 ? 72.692 135.249 130.584 1.00 124.99 995 GLY A N 1
ATOM 7697 C CA . GLY A 1 998 ? 73.264 135.963 131.714 1.00 125.30 995 GLY A CA 1
ATOM 7698 C C . GLY A 1 998 ? 74.069 137.178 131.295 1.00 126.50 995 GLY A C 1
ATOM 7699 O O . GLY A 1 998 ? 73.963 138.247 131.904 1.00 127.45 995 GLY A O 1
ATOM 7700 N N . LYS A 1 999 ? 74.886 137.033 130.248 1.00 123.57 996 LYS A N 1
ATOM 7701 C CA . LYS A 1 999 ? 75.669 138.163 129.757 1.00 122.94 996 LYS A CA 1
ATOM 7702 C C . LYS A 1 999 ? 74.769 139.275 129.236 1.00 122.27 996 LYS A C 1
ATOM 7703 O O . LYS A 1 999 ? 75.027 140.459 129.483 1.00 123.14 996 LYS A O 1
ATOM 7709 N N . ILE A 1 1000 ? 73.712 138.914 128.506 1.00 126.51 997 ILE A N 1
ATOM 7710 C CA . ILE A 1 1000 ? 72.795 139.922 127.982 1.00 127.13 997 ILE A CA 1
ATOM 7711 C C . ILE A 1 1000 ? 72.072 140.628 129.123 1.00 128.24 997 ILE A C 1
ATOM 7712 O O . ILE A 1 1000 ? 71.848 141.844 129.076 1.00 127.56 997 ILE A O 1
ATOM 7717 N N . MET A 1 1001 ? 71.699 139.883 130.166 1.00 138.34 998 MET A N 1
ATOM 7718 C CA . MET A 1 1001 ? 71.071 140.498 131.331 1.00 137.64 998 MET A CA 1
ATOM 7719 C C . MET A 1 1001 ? 72.017 141.471 132.020 1.00 137.71 998 MET A C 1
ATOM 7720 O O . MET A 1 1001 ? 71.623 142.588 132.376 1.00 138.04 998 MET A O 1
ATOM 7725 N N . LYS A 1 1002 ? 73.272 141.066 132.214 1.00 133.47 999 LYS A N 1
ATOM 7726 C CA . LYS A 1 1002 ? 74.216 141.889 132.962 1.00 133.73 999 LYS A CA 1
ATOM 7727 C C . LYS A 1 1002 ? 74.617 143.133 132.178 1.00 132.82 999 LYS A C 1
ATOM 7728 O O . LYS A 1 1002 ? 74.411 144.263 132.634 1.00 133.35 999 LYS A O 1
ATOM 7734 N N . PHE A 1 1003 ? 75.192 142.941 130.992 1.00 131.00 1000 PHE A N 1
ATOM 7735 C CA . PHE A 1 1003 ? 75.803 144.045 130.266 1.00 131.89 1000 PHE A CA 1
ATOM 7736 C C . PHE A 1 1003 ? 74.794 144.877 129.486 1.00 130.51 1000 PHE A C 1
ATOM 7737 O O . PHE A 1 1003 ? 75.128 145.987 129.060 1.00 129.52 1000 PHE A O 1
ATOM 7745 N N . LYS A 1 1004 ? 73.578 144.375 129.287 1.00 136.32 1001 LYS A N 1
ATOM 7746 C CA . LYS A 1 1004 ? 72.504 145.125 128.635 1.00 136.95 1001 LYS A CA 1
ATOM 7747 C C . LYS A 1 1004 ? 71.215 144.957 129.429 1.00 138.62 1001 LYS A C 1
ATOM 7748 O O . LYS A 1 1004 ? 70.262 144.320 128.967 1.00 138.77 1001 LYS A O 1
ATOM 7754 N N . PRO A 1 1005 ? 71.147 145.530 130.635 1.00 145.30 1002 PRO A N 1
ATOM 7755 C CA . PRO A 1 1005 ? 69.944 145.363 131.461 1.00 144.75 1002 PRO A CA 1
ATOM 7756 C C . PRO A 1 1005 ? 68.790 146.266 131.063 1.00 144.40 1002 PRO A C 1
ATOM 7757 O O . PRO A 1 1005 ? 67.682 146.092 131.590 1.00 143.42 1002 PRO A O 1
ATOM 7761 N N . ASP A 1 1006 ? 69.008 147.219 130.155 1.00 148.26 1003 ASP A N 1
ATOM 7762 C CA . ASP A 1 1006 ? 67.958 148.161 129.789 1.00 148.62 1003 ASP A CA 1
ATOM 7763 C C . ASP A 1 1006 ? 66.878 147.533 128.919 1.00 149.03 1003 ASP A C 1
ATOM 7764 O O . ASP A 1 1006 ? 65.710 147.923 129.026 1.00 148.54 1003 ASP A O 1
ATOM 7769 N N . CYS A 1 1007 ? 67.231 146.569 128.069 1.00 151.73 1004 CYS A N 1
ATOM 7770 C CA . CYS A 1 1007 ? 66.297 145.985 127.115 1.00 151.63 1004 CYS A CA 1
ATOM 7771 C C . CYS A 1 1007 ? 66.091 144.495 127.365 1.00 150.34 1004 CYS A C 1
ATOM 7772 O O . CYS A 1 1007 ? 65.949 143.714 126.422 1.00 148.64 1004 CYS A O 1
ATOM 7775 N N . VAL A 1 1008 ? 66.078 144.084 128.631 1.00 152.64 1005 VAL A N 1
ATOM 7776 C CA . VAL A 1 1008 ? 65.935 142.672 128.966 1.00 151.91 1005 VAL A CA 1
ATOM 7777 C C . VAL A 1 1008 ? 64.716 142.453 129.853 1.00 153.61 1005 VAL A C 1
ATOM 7778 O O . VAL A 1 1008 ? 64.067 141.401 129.782 1.00 153.39 1005 VAL A O 1
ATOM 7782 N N . ASN A 1 1009 ? 64.365 143.462 130.654 1.00 162.23 1006 ASN A N 1
ATOM 7783 C CA . ASN A 1 1009 ? 63.399 143.317 131.744 1.00 162.26 1006 ASN A CA 1
ATOM 7784 C C . ASN A 1 1009 ? 63.868 142.232 132.719 1.00 162.62 1006 ASN A C 1
ATOM 7785 O O . ASN A 1 1009 ? 63.262 141.169 132.871 1.00 162.56 1006 ASN A O 1
ATOM 7790 N N . VAL A 1 1010 ? 64.994 142.544 133.369 1.00 159.88 1007 VAL A N 1
ATOM 7791 C CA . VAL A 1 1010 ? 65.702 141.576 134.206 1.00 160.94 1007 VAL A CA 1
ATOM 7792 C C . VAL A 1 1010 ? 64.804 141.027 135.306 1.00 162.15 1007 VAL A C 1
ATOM 7793 O O . VAL A 1 1010 ? 64.916 139.853 135.680 1.00 160.94 1007 VAL A O 1
ATOM 7797 N N . GLU A 1 1011 ? 63.887 141.845 135.827 1.00 167.63 1008 GLU A N 1
ATOM 7798 C CA . GLU A 1 1011 ? 63.048 141.412 136.940 1.00 167.00 1008 GLU A CA 1
ATOM 7799 C C . GLU A 1 1011 ? 62.151 140.236 136.575 1.00 166.37 1008 GLU A C 1
ATOM 7800 O O . GLU A 1 1011 ? 61.635 139.564 137.475 1.00 166.27 1008 GLU A O 1
ATOM 7806 N N . GLU A 1 1012 ? 61.952 139.968 135.282 1.00 166.16 1009 GLU A N 1
ATOM 7807 C CA . GLU A 1 1012 ? 61.138 138.844 134.844 1.00 166.39 1009 GLU A CA 1
ATOM 7808 C C . GLU A 1 1012 ? 61.956 137.651 134.366 1.00 167.11 1009 GLU A C 1
ATOM 7809 O O . GLU A 1 1012 ? 61.506 136.512 134.529 1.00 166.18 1009 GLU A O 1
ATOM 7815 N N . VAL A 1 1013 ? 63.142 137.877 133.808 1.00 160.66 1010 VAL A N 1
ATOM 7816 C CA . VAL A 1 1013 ? 63.981 136.784 133.324 1.00 160.59 1010 VAL A CA 1
ATOM 7817 C C . VAL A 1 1013 ? 64.808 136.176 134.450 1.00 161.12 1010 VAL A C 1
ATOM 7818 O O . VAL A 1 1013 ? 64.987 134.956 134.507 1.00 160.86 1010 VAL A O 1
ATOM 7822 N N . LEU A 1 1014 ? 65.312 137.015 135.355 1.00 160.00 1011 LEU A N 1
ATOM 7823 C CA . LEU A 1 1014 ? 66.185 136.534 136.423 1.00 159.01 1011 LEU A CA 1
ATOM 7824 C C . LEU A 1 1014 ? 65.555 135.452 137.296 1.00 159.70 1011 LEU A C 1
ATOM 7825 O O . LEU A 1 1014 ? 66.265 134.486 137.630 1.00 160.24 1011 LEU A O 1
ATOM 7830 N N . PRO A 1 1015 ? 64.285 135.541 137.719 1.00 158.39 1012 PRO A N 1
ATOM 7831 C CA . PRO A 1 1015 ? 63.701 134.405 138.456 1.00 157.53 1012 PRO A CA 1
ATOM 7832 C C . PRO A 1 1015 ? 63.708 133.110 137.662 1.00 157.15 1012 PRO A C 1
ATOM 7833 O O . PRO A 1 1015 ? 63.916 132.035 138.238 1.00 156.43 1012 PRO A O 1
ATOM 7837 N N . HIS A 1 1016 ? 63.485 133.182 136.347 1.00 153.08 1013 HIS A N 1
ATOM 7838 C CA . HIS A 1 1016 ? 63.612 131.992 135.513 1.00 152.55 1013 HIS A CA 1
ATOM 7839 C C . HIS A 1 1016 ? 65.070 131.597 135.327 1.00 152.01 1013 HIS A C 1
ATOM 7840 O O . HIS A 1 1016 ? 65.381 130.404 135.236 1.00 152.26 1013 HIS A O 1
ATOM 7847 N N . TRP A 1 1017 ? 65.971 132.580 135.263 1.00 148.22 1014 TRP A N 1
ATOM 7848 C CA . TRP A 1 1017 ? 67.387 132.283 135.074 1.00 148.27 1014 TRP A CA 1
ATOM 7849 C C . TRP A 1 1017 ? 67.959 131.522 136.263 1.00 148.75 1014 TRP A C 1
ATOM 7850 O O . TRP A 1 1017 ? 68.796 130.628 136.093 1.00 147.47 1014 TRP A O 1
ATOM 7861 N N . LEU A 1 1018 ? 67.527 131.870 137.478 1.00 153.12 1015 LEU A N 1
ATOM 7862 C CA . LEU A 1 1018 ? 68.028 131.183 138.665 1.00 152.68 1015 LEU A CA 1
ATOM 7863 C C . LEU A 1 1018 ? 67.686 129.699 138.645 1.00 152.95 1015 LEU A C 1
ATOM 7864 O O . LEU A 1 1018 ? 68.397 128.890 139.251 1.00 152.98 1015 LEU A O 1
ATOM 7869 N N . SER A 1 1019 ? 66.600 129.325 137.966 1.00 147.60 1016 SER A N 1
ATOM 7870 C CA . SER A 1 1019 ? 66.242 127.914 137.857 1.00 146.63 1016 SER A CA 1
ATOM 7871 C C . SER A 1 1019 ? 67.276 127.137 137.051 1.00 146.96 1016 SER A C 1
ATOM 7872 O O . SER A 1 1019 ? 67.628 126.007 137.408 1.00 146.14 1016 SER A O 1
ATOM 7875 N N . TRP A 1 1020 ? 67.775 127.725 135.961 1.00 140.90 1017 TRP A N 1
ATOM 7876 C CA . TRP A 1 1020 ? 68.694 127.013 135.080 1.00 140.08 1017 TRP A CA 1
ATOM 7877 C C . TRP A 1 1020 ? 70.073 126.817 135.697 1.00 140.76 1017 TRP A C 1
ATOM 7878 O O . TRP A 1 1020 ? 70.807 125.923 135.264 1.00 140.04 1017 TRP A O 1
ATOM 7889 N N . LEU A 1 1021 ? 70.440 127.625 136.686 1.00 147.27 1018 LEU A N 1
ATOM 7890 C CA . LEU A 1 1021 ? 71.743 127.490 137.313 1.00 147.51 1018 LEU A CA 1
ATOM 7891 C C . LEU A 1 1021 ? 71.811 126.187 138.113 1.00 148.84 1018 LEU A C 1
ATOM 7892 O O . LEU A 1 1021 ? 70.785 125.675 138.566 1.00 148.84 1018 LEU A O 1
ATOM 7897 N N . PRO A 1 1022 ? 73.015 125.623 138.299 1.00 149.87 1019 PRO A N 1
ATOM 7898 C CA . PRO A 1 1022 ? 74.331 126.090 137.855 1.00 149.38 1019 PRO A CA 1
ATOM 7899 C C . PRO A 1 1022 ? 74.830 125.382 136.599 1.00 149.78 1019 PRO A C 1
ATOM 7900 O O . PRO A 1 1022 ? 74.168 124.501 136.061 1.00 148.88 1019 PRO A O 1
ATOM 7904 N N . LEU A 1 1023 ? 76.008 125.762 136.115 1.00 142.57 1020 LEU A N 1
ATOM 7905 C CA . LEU A 1 1023 ? 76.663 125.095 135.001 1.00 141.19 1020 LEU A CA 1
ATOM 7906 C C . LEU A 1 1023 ? 77.818 124.258 135.533 1.00 142.02 1020 LEU A C 1
ATOM 7907 O O . LEU A 1 1023 ? 78.507 124.663 136.473 1.00 143.18 1020 LEU A O 1
ATOM 7912 N N . HIS A 1 1024 ? 78.027 123.087 134.933 1.00 138.93 1021 HIS A N 1
ATOM 7913 C CA . HIS A 1 1024 ? 79.015 122.156 135.469 1.00 140.63 1021 HIS A CA 1
ATOM 7914 C C . HIS A 1 1024 ? 79.961 121.533 134.449 1.00 139.95 1021 HIS A C 1
ATOM 7915 O O . HIS A 1 1024 ? 81.031 121.073 134.858 1.00 140.96 1021 HIS A O 1
ATOM 7922 N N . GLU A 1 1025 ? 79.633 121.496 133.157 1.00 131.76 1022 GLU A N 1
ATOM 7923 C CA . GLU A 1 1025 ? 80.566 120.948 132.177 1.00 131.58 1022 GLU A CA 1
ATOM 7924 C C . GLU A 1 1025 ? 81.161 122.001 131.254 1.00 131.00 1022 GLU A C 1
ATOM 7925 O O . GLU A 1 1025 ? 82.074 121.683 130.484 1.00 132.00 1022 GLU A O 1
ATOM 7931 N N . ASP A 1 1026 ? 80.674 123.237 131.308 1.00 130.95 1023 ASP A N 1
ATOM 7932 C CA . ASP A 1 1026 ? 81.308 124.366 130.639 1.00 131.70 1023 ASP A CA 1
ATOM 7933 C C . ASP A 1 1026 ? 82.016 125.196 131.699 1.00 132.86 1023 ASP A C 1
ATOM 7934 O O . ASP A 1 1026 ? 81.367 125.727 132.606 1.00 134.94 1023 ASP A O 1
ATOM 7939 N N . LYS A 1 1027 ? 83.341 125.311 131.584 1.00 133.04 1024 LYS A N 1
ATOM 7940 C CA . LYS A 1 1027 ? 84.122 125.879 132.678 1.00 133.98 1024 LYS A CA 1
ATOM 7941 C C . LYS A 1 1027 ? 84.213 127.399 132.600 1.00 134.18 1024 LYS A C 1
ATOM 7942 O O . LYS A 1 1027 ? 83.933 128.085 133.590 1.00 135.35 1024 LYS A O 1
ATOM 7948 N N . GLU A 1 1028 ? 84.599 127.948 131.449 1.00 128.41 1025 GLU A N 1
ATOM 7949 C CA . GLU A 1 1028 ? 84.787 129.391 131.359 1.00 130.06 1025 GLU A CA 1
ATOM 7950 C C . GLU A 1 1028 ? 83.476 130.159 131.275 1.00 130.77 1025 GLU A C 1
ATOM 7951 O O . GLU A 1 1028 ? 83.468 131.377 131.485 1.00 130.83 1025 GLU A O 1
ATOM 7957 N N . GLU A 1 1029 ? 82.370 129.488 130.951 1.00 129.68 1026 GLU A N 1
ATOM 7958 C CA . GLU A 1 1029 ? 81.064 130.114 131.111 1.00 129.57 1026 GLU A CA 1
ATOM 7959 C C . GLU A 1 1029 ? 80.562 130.007 132.544 1.00 131.12 1026 GLU A C 1
ATOM 7960 O O . GLU A 1 1029 ? 79.805 130.875 132.995 1.00 130.79 1026 GLU A O 1
ATOM 7966 N N . ALA A 1 1030 ? 80.973 128.962 133.265 1.00 137.03 1027 ALA A N 1
ATOM 7967 C CA . ALA A 1 1030 ? 80.582 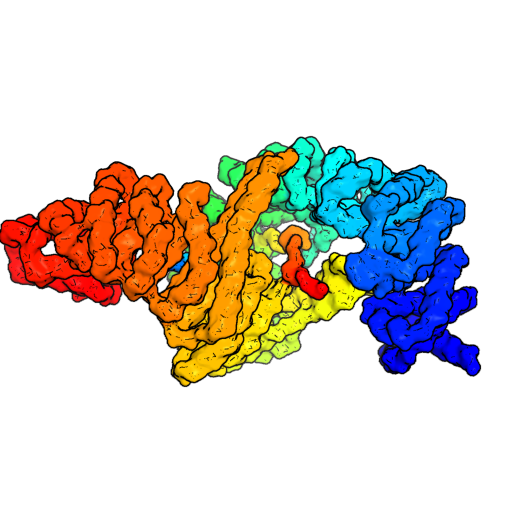128.817 134.662 1.00 135.68 1027 ALA A CA 1
ATOM 7968 C C . ALA A 1 1030 ? 81.169 129.931 135.520 1.00 135.68 1027 ALA A C 1
ATOM 7969 O O . ALA A 1 1030 ? 80.491 130.464 136.405 1.00 137.06 1027 ALA A O 1
ATOM 7971 N N . VAL A 1 1031 ? 82.428 130.297 135.277 1.00 137.58 1028 VAL A N 1
ATOM 7972 C CA . VAL A 1 1031 ? 83.028 131.381 136.047 1.00 140.10 1028 VAL A CA 1
ATOM 7973 C C . VAL A 1 1031 ? 82.321 132.697 135.747 1.00 140.77 1028 VAL A C 1
ATOM 7974 O O . VAL A 1 1031 ? 82.099 133.513 136.646 1.00 142.46 1028 VAL A O 1
ATOM 7978 N N . GLN A 1 1032 ? 81.923 132.911 134.491 1.00 133.79 1029 GLN A N 1
ATOM 7979 C CA . GLN A 1 1032 ? 81.199 134.130 134.139 1.00 133.22 1029 GLN A CA 1
ATOM 7980 C C . GLN A 1 1032 ? 79.836 134.184 134.824 1.00 134.46 1029 GLN A C 1
ATOM 7981 O O . GLN A 1 1032 ? 79.452 135.217 135.392 1.00 135.16 1029 GLN A O 1
ATOM 7987 N N . THR A 1 1033 ? 79.087 133.078 134.783 1.00 140.45 1030 THR A N 1
ATOM 7988 C CA . THR A 1 1033 ? 77.761 133.084 135.393 1.00 140.47 1030 THR A CA 1
ATOM 7989 C C . THR A 1 1033 ? 77.853 133.199 136.911 1.00 140.69 1030 THR A C 1
ATOM 7990 O O . THR A 1 1033 ? 77.006 133.843 137.539 1.00 139.95 1030 THR A O 1
ATOM 7994 N N . PHE A 1 1034 ? 78.891 132.621 137.522 1.00 145.83 1031 PHE A N 1
ATOM 7995 C CA . PHE A 1 1034 ? 79.038 132.768 138.964 1.00 145.69 1031 PHE A CA 1
ATOM 7996 C C . PHE A 1 1034 ? 79.530 134.159 139.340 1.00 146.73 1031 PHE A C 1
ATOM 7997 O O . PHE A 1 1034 ? 79.190 134.662 140.415 1.00 147.69 1031 PHE A O 1
ATOM 8005 N N . ASN A 1 1035 ? 80.312 134.803 138.470 1.00 147.13 1032 ASN A N 1
ATOM 8006 C CA . ASN A 1 1035 ? 80.646 136.205 138.684 1.00 146.72 1032 ASN A CA 1
ATOM 8007 C C . ASN A 1 1035 ? 79.395 137.071 138.646 1.00 146.75 1032 ASN A C 1
ATOM 8008 O O . ASN A 1 1035 ? 79.233 137.975 139.472 1.00 147.76 1032 ASN A O 1
ATOM 8013 N N . TYR A 1 1036 ? 78.494 136.802 137.698 1.00 143.73 1033 TYR A N 1
ATOM 8014 C CA . TYR A 1 1036 ? 77.218 137.514 137.684 1.00 143.13 1033 TYR A CA 1
ATOM 8015 C C . TYR A 1 1036 ? 76.405 137.235 138.943 1.00 145.43 1033 TYR A C 1
ATOM 8016 O O . TYR A 1 1036 ? 75.783 138.147 139.503 1.00 145.81 1033 TYR A O 1
ATOM 8025 N N . LEU A 1 1037 ? 76.386 135.979 139.393 1.00 152.76 1034 LEU A N 1
ATOM 8026 C CA . LEU A 1 1037 ? 75.642 135.637 140.601 1.00 152.07 1034 LEU A CA 1
ATOM 8027 C C . LEU A 1 1037 ? 76.187 136.380 141.814 1.00 152.49 1034 LEU A C 1
ATOM 8028 O O . LEU A 1 1037 ? 75.419 136.904 142.628 1.00 153.05 1034 LEU A O 1
ATOM 8033 N N . CYS A 1 1038 ? 77.514 136.432 141.950 1.00 153.57 1035 CYS A N 1
ATOM 8034 C CA . CYS A 1 1038 ? 78.120 137.179 143.047 1.00 153.18 1035 CYS A CA 1
ATOM 8035 C C . CYS A 1 1038 ? 77.823 138.669 142.933 1.00 153.90 1035 CYS A C 1
ATOM 8036 O O . CYS A 1 1038 ? 77.508 139.322 143.934 1.00 154.07 1035 CYS A O 1
ATOM 8039 N N . ASP A 1 1039 ? 77.909 139.222 141.720 1.00 153.73 1036 ASP A N 1
ATOM 8040 C CA . ASP A 1 1039 ? 77.643 140.644 141.533 1.00 152.80 1036 ASP A CA 1
ATOM 8041 C C . ASP A 1 1039 ? 76.216 140.992 141.933 1.00 152.81 1036 ASP A C 1
ATOM 8042 O O . ASP A 1 1039 ? 75.973 142.032 142.556 1.00 153.63 1036 ASP A O 1
ATOM 8047 N N . LEU A 1 1040 ? 75.256 140.138 141.574 1.00 155.26 1037 LEU A N 1
ATOM 8048 C CA . LEU A 1 1040 ? 73.884 140.339 142.028 1.00 154.89 1037 LEU A CA 1
ATOM 8049 C C . LEU A 1 1040 ? 73.778 140.188 143.542 1.00 155.19 1037 LEU A C 1
ATOM 8050 O O . LEU A 1 1040 ? 73.060 140.950 144.201 1.00 154.87 1037 LEU A O 1
ATOM 8055 N N . ILE A 1 1041 ? 74.484 139.208 144.109 1.00 159.14 1038 ILE A N 1
ATOM 8056 C CA . ILE A 1 1041 ? 74.433 138.988 145.552 1.00 159.29 1038 ILE A CA 1
ATOM 8057 C C . ILE A 1 1041 ? 75.138 140.117 146.294 1.00 159.32 1038 ILE A C 1
ATOM 8058 O O . ILE A 1 1041 ? 74.623 140.640 147.290 1.00 159.05 1038 ILE A O 1
ATOM 8063 N N . GLU A 1 1042 ? 76.321 140.517 145.820 1.00 164.19 1039 GLU A N 1
ATOM 8064 C CA . GLU A 1 1042 ? 77.091 141.546 146.510 1.00 164.63 1039 GLU A CA 1
ATOM 8065 C C . GLU A 1 1042 ? 76.433 142.917 146.442 1.00 164.70 1039 GLU A C 1
ATOM 8066 O O . GLU A 1 1042 ? 76.835 143.818 147.187 1.00 164.24 1039 GLU A O 1
ATOM 8072 N N . SER A 1 1043 ? 75.437 143.103 145.576 1.00 167.80 1040 SER A N 1
ATOM 8073 C CA . SER A 1 1043 ? 74.887 144.438 145.359 1.00 166.89 1040 SER A CA 1
ATOM 8074 C C . SER A 1 1043 ? 73.679 144.731 146.247 1.00 167.36 1040 SER A C 1
ATOM 8075 O O . SER A 1 1043 ? 73.738 145.621 147.101 1.00 166.15 1040 SER A O 1
ATOM 8078 N N . ASN A 1 1044 ? 72.589 143.987 146.074 1.00 173.07 1041 ASN A N 1
ATOM 8079 C CA . ASN A 1 1044 ? 71.338 144.348 146.733 1.00 173.19 1041 ASN A CA 1
ATOM 8080 C C . ASN A 1 1044 ? 70.340 143.198 146.622 1.00 172.29 1041 ASN A C 1
ATOM 8081 O O . ASN A 1 1044 ? 70.688 142.075 146.244 1.00 171.52 1041 ASN A O 1
ATOM 8086 N N . HIS A 1 1045 ? 69.087 143.501 146.971 1.00 179.11 1042 HIS A N 1
ATOM 8087 C CA . HIS A 1 1045 ? 68.019 142.504 146.982 1.00 180.12 1042 HIS A CA 1
ATOM 8088 C C . HIS A 1 1045 ? 67.724 141.823 145.648 1.00 180.46 1042 HIS A C 1
ATOM 8089 O O . HIS A 1 1045 ? 67.669 140.581 145.636 1.00 179.53 1042 HIS A O 1
ATOM 8096 N N . PRO A 1 1046 ? 67.553 142.542 144.501 1.00 178.78 1043 PRO A N 1
ATOM 8097 C CA . PRO A 1 1046 ? 66.687 142.041 143.415 1.00 177.61 1043 PRO A CA 1
ATOM 8098 C C . PRO A 1 1046 ? 66.709 140.544 143.132 1.00 177.68 1043 PRO A C 1
ATOM 8099 O O . PRO A 1 1046 ? 67.768 139.945 142.917 1.00 177.71 1043 PRO A O 1
ATOM 8103 N N . ILE A 1 1047 ? 65.515 139.944 143.143 1.00 176.33 1044 ILE A N 1
ATOM 8104 C CA . ILE A 1 1047 ? 65.279 138.553 142.761 1.00 176.90 1044 ILE A CA 1
ATOM 8105 C C . ILE A 1 1047 ? 65.999 137.582 143.689 1.00 176.57 1044 ILE A C 1
ATOM 8106 O O . ILE A 1 1047 ? 65.355 136.800 144.399 1.00 175.62 1044 ILE A O 1
ATOM 8111 N N . VAL A 1 1048 ? 67.332 137.615 143.680 1.00 179.84 1045 VAL A N 1
ATOM 8112 C CA . VAL A 1 1048 ? 68.157 136.625 144.368 1.00 179.92 1045 VAL A CA 1
ATOM 8113 C C . VAL A 1 1048 ? 67.771 136.516 145.838 1.00 180.38 1045 VAL A C 1
ATOM 8114 O O . VAL A 1 1048 ? 67.566 135.411 146.352 1.00 180.76 1045 VAL A O 1
ATOM 8118 N N . LEU A 1 1049 ? 67.664 137.650 146.521 1.00 183.36 1046 LEU A N 1
ATOM 8119 C CA . LEU A 1 1049 ? 67.256 137.681 147.920 1.00 183.98 1046 LEU A CA 1
ATOM 8120 C C . LEU A 1 1049 ? 65.947 138.448 148.044 1.00 183.65 1046 LEU A C 1
ATOM 8121 O O . LEU A 1 1049 ? 65.944 139.682 148.011 1.00 183.39 1046 LEU A O 1
ATOM 8126 N N . GLY A 1 1050 ? 64.845 137.720 148.209 1.00 187.33 1047 GLY A N 1
ATOM 8127 C CA . GLY A 1 1050 ? 63.537 138.324 148.276 1.00 187.06 1047 GLY A CA 1
ATOM 8128 C C . GLY A 1 1050 ? 63.184 138.778 149.677 1.00 187.84 1047 GLY A C 1
ATOM 8129 O O . GLY A 1 1050 ? 63.922 139.540 150.310 1.00 187.86 1047 GLY A O 1
ATOM 8130 N N . PRO A 1 1051 ? 62.036 138.329 150.184 1.00 188.50 1048 PRO A N 1
ATOM 8131 C CA . PRO A 1 1051 ? 61.635 138.697 151.552 1.00 187.93 1048 PRO A CA 1
ATOM 8132 C C . PRO A 1 1051 ? 62.649 138.201 152.571 1.00 187.93 1048 PRO A C 1
ATOM 8133 O O . PRO A 1 1051 ? 62.874 136.997 152.714 1.00 187.67 1048 PRO A O 1
ATOM 8137 N N . ASN A 1 1052 ? 63.259 139.150 153.284 1.00 188.51 1049 ASN A N 1
ATOM 8138 C CA . ASN A 1 1052 ? 64.305 138.867 154.261 1.00 188.71 1049 ASN A CA 1
ATOM 8139 C C . ASN A 1 1052 ? 65.432 138.052 153.640 1.00 188.63 1049 ASN A C 1
ATOM 8140 O O . ASN A 1 1052 ? 66.202 138.568 152.822 1.00 187.82 1049 ASN A O 1
ATOM 8145 N N . ASN A 1 1053 ? 65.538 136.777 154.021 1.00 192.36 1050 ASN A N 1
ATOM 8146 C CA . ASN A 1 1053 ? 66.567 135.896 153.481 1.00 192.50 1050 ASN A CA 1
ATOM 8147 C C . ASN A 1 1053 ? 66.016 134.503 153.200 1.00 192.41 1050 ASN A C 1
ATOM 8148 O O . ASN A 1 1053 ? 66.768 133.522 153.203 1.00 191.69 1050 ASN A O 1
ATOM 8153 N N . THR A 1 1054 ? 64.707 134.396 152.959 1.00 189.82 1051 THR A N 1
ATOM 8154 C CA . THR A 1 1054 ? 64.099 133.095 152.706 1.00 189.51 1051 THR A CA 1
ATOM 8155 C C . THR A 1 1054 ? 64.565 132.478 151.394 1.00 189.17 1051 THR A C 1
ATOM 8156 O O . THR A 1 1054 ? 64.466 131.258 151.229 1.00 187.66 1051 THR A O 1
ATOM 8160 N N . ASN A 1 1055 ? 65.064 133.289 150.459 1.00 185.84 1052 ASN A N 1
ATOM 8161 C CA . ASN A 1 1055 ? 65.518 132.755 149.181 1.00 184.81 1052 ASN A CA 1
ATOM 8162 C C . ASN A 1 1055 ? 66.954 132.250 149.247 1.00 184.88 1052 ASN A C 1
ATOM 8163 O O . ASN A 1 1055 ? 67.371 131.475 148.382 1.00 185.05 1052 ASN A O 1
ATOM 8168 N N . LEU A 1 1056 ? 67.708 132.663 150.263 1.00 186.66 1053 LEU A N 1
ATOM 8169 C CA . LEU A 1 1056 ? 69.108 132.261 150.392 1.00 187.21 1053 LEU A CA 1
ATOM 8170 C C . LEU A 1 1056 ? 69.347 130.753 150.356 1.00 187.64 1053 LEU A C 1
ATOM 8171 O O . LEU A 1 1056 ? 70.386 130.342 149.808 1.00 186.65 1053 LEU A O 1
ATOM 8176 N N . PRO A 1 1057 ? 68.505 129.897 150.953 1.00 188.92 1054 PRO A N 1
ATOM 8177 C CA . PRO A 1 1057 ? 68.774 128.451 150.870 1.00 188.03 1054 PRO A CA 1
ATOM 8178 C C . PRO A 1 1057 ? 68.881 127.912 149.452 1.00 187.65 1054 PRO A C 1
ATOM 8179 O O . PRO A 1 1057 ? 69.712 127.030 149.206 1.00 187.39 1054 PRO A O 1
ATOM 8183 N N . LYS A 1 1058 ? 68.075 128.404 148.507 1.00 182.64 1055 LYS A N 1
ATOM 8184 C CA . LYS A 1 1058 ? 68.152 127.855 147.155 1.00 181.43 1055 LYS A CA 1
ATOM 8185 C C . LYS A 1 1058 ? 69.439 128.273 146.449 1.00 180.94 1055 LYS A C 1
ATOM 8186 O O . LYS A 1 1058 ? 70.026 127.470 145.716 1.00 180.44 1055 LYS A O 1
ATOM 8192 N N . ILE A 1 1059 ? 69.908 129.503 146.670 1.00 180.76 1056 ILE A N 1
ATOM 8193 C CA . ILE A 1 1059 ? 71.193 129.910 146.109 1.00 181.58 1056 ILE A CA 1
ATOM 8194 C C . ILE A 1 1059 ? 72.329 129.126 146.756 1.00 181.52 1056 ILE A C 1
ATOM 8195 O O . ILE A 1 1059 ? 73.299 128.745 146.087 1.00 181.38 1056 ILE A O 1
ATOM 8200 N N . PHE A 1 1060 ? 72.229 128.863 148.061 1.00 183.59 1057 PHE A N 1
ATOM 8201 C CA . PHE A 1 1060 ? 73.245 128.045 148.717 1.00 183.61 1057 PHE A CA 1
ATOM 8202 C C . PHE A 1 1060 ? 73.262 126.632 148.148 1.00 183.95 1057 PHE A C 1
ATOM 8203 O O . PHE A 1 1060 ? 74.333 126.051 147.935 1.00 184.18 1057 PHE A O 1
ATOM 8211 N N . SER A 1 1061 ? 72.081 126.065 147.894 1.00 181.98 1058 SER A N 1
ATOM 8212 C CA . SER A 1 1061 ? 72.002 124.746 147.275 1.00 182.04 1058 SER A CA 1
ATOM 8213 C C . SER A 1 1061 ? 72.587 124.763 145.869 1.00 181.84 1058 SER A C 1
ATOM 8214 O O . SER A 1 1061 ? 73.262 123.812 145.461 1.00 180.41 1058 SER A O 1
ATOM 8217 N N . ILE A 1 1062 ? 72.332 125.832 145.112 1.00 176.84 1059 ILE A N 1
ATOM 8218 C CA . ILE A 1 1062 ? 72.899 125.955 143.771 1.00 176.30 1059 ILE A CA 1
ATOM 8219 C C . ILE A 1 1062 ? 74.421 125.977 143.840 1.00 176.57 1059 ILE A C 1
ATOM 8220 O O . ILE A 1 1062 ? 75.107 125.299 143.065 1.00 177.65 1059 ILE A O 1
ATOM 8225 N N . ILE A 1 1063 ? 74.969 126.751 144.778 1.00 174.54 1060 ILE A N 1
ATOM 8226 C CA . ILE A 1 1063 ? 76.420 126.837 144.925 1.00 173.48 1060 ILE A CA 1
ATOM 8227 C C . ILE A 1 1063 ? 77.000 125.480 145.308 1.00 173.83 1060 ILE A C 1
ATOM 8228 O O . ILE A 1 1063 ? 77.999 125.026 144.733 1.00 172.71 1060 ILE A O 1
ATOM 8233 N N . ALA A 1 1064 ? 76.371 124.804 146.274 1.00 182.65 1061 ALA A N 1
ATOM 8234 C CA . ALA A 1 1064 ? 76.864 123.501 146.708 1.00 183.61 1061 ALA A CA 1
ATOM 8235 C C . ALA A 1 1064 ? 76.803 122.481 145.578 1.00 184.16 1061 ALA A C 1
ATOM 8236 O O . ALA A 1 1064 ? 77.725 121.674 145.410 1.00 183.36 1061 ALA A O 1
ATOM 8238 N N . GLU A 1 1065 ? 75.723 122.500 144.793 1.00 183.02 1062 GLU A N 1
ATOM 8239 C CA . GLU A 1 1065 ? 75.620 121.602 143.650 1.00 182.23 1062 GLU A CA 1
ATOM 8240 C C . GLU A 1 1065 ? 76.690 121.905 142.610 1.00 181.73 1062 GLU A C 1
ATOM 8241 O O . GLU A 1 1065 ? 77.270 120.984 142.027 1.00 180.86 1062 GLU A O 1
ATOM 8247 N N . GLY A 1 1066 ? 76.968 123.184 142.369 1.00 179.20 1063 GLY A N 1
ATOM 8248 C CA . GLY A 1 1066 ? 77.986 123.569 141.416 1.00 178.43 1063 GLY A CA 1
ATOM 8249 C C . GLY A 1 1066 ? 79.406 123.476 141.916 1.00 179.06 1063 GLY A C 1
ATOM 8250 O O . GLY A 1 1066 ? 80.338 123.747 141.156 1.00 179.35 1063 GLY A O 1
ATOM 8251 N N . GLU A 1 1067 ? 79.600 123.105 143.184 1.00 181.63 1064 GLU A N 1
ATOM 8252 C CA . GLU A 1 1067 ? 80.949 123.007 143.734 1.00 182.25 1064 GLU A CA 1
ATOM 8253 C C . GLU A 1 1067 ? 81.811 121.995 142.985 1.00 183.05 1064 GLU A C 1
ATOM 8254 O O . GLU A 1 1067 ? 83.020 122.206 142.837 1.00 182.12 1064 GLU A O 1
ATOM 8260 N N . MET A 1 1068 ? 81.217 120.907 142.488 1.00 179.19 1065 MET A N 1
ATOM 8261 C CA . MET A 1 1068 ? 82.011 119.723 142.161 1.00 177.80 1065 MET A CA 1
ATOM 8262 C C . MET A 1 1068 ? 82.914 119.911 140.946 1.00 177.54 1065 MET A C 1
ATOM 8263 O O . MET A 1 1068 ? 82.506 119.704 139.804 1.00 177.16 1065 MET A O 1
ATOM 8268 N N . HIS A 1 1069 ? 84.167 120.294 141.206 1.00 174.49 1066 HIS A N 1
ATOM 8269 C CA . HIS A 1 1069 ? 85.195 120.439 140.180 1.00 175.11 1066 HIS A CA 1
ATOM 8270 C C . HIS A 1 1069 ? 84.730 121.335 139.037 1.00 174.64 1066 HIS A C 1
ATOM 8271 O O . HIS A 1 1069 ? 85.048 121.085 137.870 1.00 174.92 1066 HIS A O 1
ATOM 8278 N N . GLU A 1 1070 ? 83.981 122.384 139.367 1.00 165.87 1067 GLU A N 1
ATOM 8279 C CA . GLU A 1 1070 ? 83.520 123.367 138.397 1.00 165.72 1067 GLU A CA 1
ATOM 8280 C C . GLU A 1 1070 ? 84.199 124.716 138.578 1.00 166.25 1067 GLU A C 1
ATOM 8281 O O . GLU A 1 1070 ? 84.798 125.242 137.635 1.00 165.07 1067 GLU A O 1
ATOM 8287 N N . ALA A 1 1071 ? 84.124 125.288 139.776 1.00 172.50 1068 ALA A N 1
ATOM 8288 C CA . ALA A 1 1071 ? 84.920 126.455 140.135 1.00 171.22 1068 ALA A CA 1
ATOM 8289 C C . ALA A 1 1071 ? 86.232 125.943 140.712 1.00 172.52 1068 ALA A C 1
ATOM 8290 O O . ALA A 1 1071 ? 86.248 125.327 141.783 1.00 172.97 1068 ALA A O 1
ATOM 8292 N N . ILE A 1 1072 ? 87.332 126.190 139.997 1.00 173.09 1069 ILE A N 1
ATOM 8293 C CA . ILE A 1 1072 ? 88.607 125.584 140.355 1.00 173.03 1069 ILE A CA 1
ATOM 8294 C C . ILE A 1 1072 ? 89.042 126.077 141.728 1.00 173.53 1069 ILE A C 1
ATOM 8295 O O . ILE A 1 1072 ? 89.038 127.282 142.007 1.00 172.49 1069 ILE A O 1
ATOM 8300 N N . LYS A 1 1073 ? 89.419 125.136 142.596 1.00 173.61 1070 LYS A N 1
ATOM 8301 C CA . LYS A 1 1073 ? 89.772 125.420 143.982 1.00 172.15 1070 LYS A CA 1
ATOM 8302 C C . LYS A 1 1073 ? 91.177 125.991 144.136 1.00 172.49 1070 LYS A C 1
ATOM 8303 O O . LYS A 1 1073 ? 91.706 126.008 145.254 1.00 172.80 1070 LYS A O 1
ATOM 8309 N N . HIS A 1 1074 ? 91.791 126.457 143.050 1.00 174.53 1071 HIS A N 1
ATOM 8310 C CA . HIS A 1 1074 ? 93.104 127.085 143.093 1.00 174.63 1071 HIS A CA 1
ATOM 8311 C C . HIS A 1 1074 ? 93.032 128.567 143.431 1.00 174.82 1071 HIS A C 1
ATOM 8312 O O . HIS A 1 1074 ? 93.946 129.318 143.069 1.00 174.58 1071 HIS A O 1
ATOM 8319 N N . GLU A 1 1075 ? 91.951 128.990 144.094 1.00 174.25 1072 GLU A N 1
ATOM 8320 C CA . GLU A 1 1075 ? 91.737 130.383 144.494 1.00 174.32 1072 GLU A CA 1
ATOM 8321 C C . GLU A 1 1075 ? 91.589 131.289 143.270 1.00 173.79 1072 GLU A C 1
ATOM 8322 O O . GLU A 1 1075 ? 92.229 132.336 143.162 1.00 172.73 1072 GLU A O 1
ATOM 8328 N N . ASP A 1 1076 ? 90.736 130.867 142.343 1.00 171.62 1073 ASP A N 1
ATOM 8329 C CA . ASP A 1 1076 ? 90.375 131.720 141.223 1.00 171.54 1073 ASP A CA 1
ATOM 8330 C C . ASP A 1 1076 ? 89.605 132.932 141.743 1.00 171.58 1073 ASP A C 1
ATOM 8331 O O . ASP A 1 1076 ? 88.920 132.835 142.769 1.00 171.38 1073 ASP A O 1
ATOM 8336 N N . PRO A 1 1077 ? 89.710 134.089 141.083 1.00 168.41 1074 PRO A N 1
ATOM 8337 C CA . PRO A 1 1077 ? 88.998 135.281 141.575 1.00 168.08 1074 PRO A CA 1
ATOM 8338 C C . PRO A 1 1077 ? 87.510 135.069 141.798 1.00 166.67 1074 PRO A C 1
ATOM 8339 O O . PRO A 1 1077 ? 86.950 135.645 142.740 1.00 165.87 1074 PRO A O 1
ATOM 8343 N N . CYS A 1 1078 ? 86.847 134.265 140.966 1.00 168.10 1075 CYS A N 1
ATOM 8344 C CA . CYS A 1 1078 ? 85.424 134.009 141.168 1.00 169.28 1075 CYS A CA 1
ATOM 8345 C C . CYS A 1 1078 ? 85.182 133.228 142.455 1.00 169.37 1075 CYS A C 1
ATOM 8346 O O . CYS A 1 1078 ? 84.352 133.622 143.285 1.00 169.36 1075 CYS A O 1
ATOM 8349 N N . ALA A 1 1079 ? 85.922 132.132 142.649 1.00 169.38 1076 ALA A N 1
ATOM 8350 C CA . ALA A 1 1079 ? 85.656 131.237 143.771 1.00 168.21 1076 ALA A CA 1
ATOM 8351 C C . ALA A 1 1079 ? 85.770 131.965 145.103 1.00 169.46 1076 ALA A C 1
ATOM 8352 O O . ALA A 1 1079 ? 84.921 131.792 145.986 1.00 169.74 1076 ALA A O 1
ATOM 8354 N N . LYS A 1 1080 ? 86.802 132.797 145.259 1.00 169.75 1077 LYS A N 1
ATOM 8355 C CA . LYS A 1 1080 ? 86.933 133.589 146.477 1.00 169.33 1077 LYS A CA 1
ATOM 8356 C C . LYS A 1 1080 ? 85.691 134.441 146.702 1.00 168.57 1077 LYS A C 1
ATOM 8357 O O . LYS A 1 1080 ? 85.131 134.463 147.805 1.00 168.39 1077 LYS A O 1
ATOM 8363 N N . ARG A 1 1081 ? 85.225 135.125 145.652 1.00 161.81 1078 ARG A N 1
ATOM 8364 C CA . ARG A 1 1081 ? 84.003 135.912 145.775 1.00 161.03 1078 ARG A CA 1
ATOM 8365 C C . ARG A 1 1081 ? 82.826 135.039 146.179 1.00 162.01 1078 ARG A C 1
ATOM 8366 O O . ARG A 1 1081 ? 81.938 135.493 146.910 1.00 161.55 1078 ARG A O 1
ATOM 8374 N N . LEU A 1 1082 ? 82.798 133.789 145.716 1.00 167.94 1079 LEU A N 1
ATOM 8375 C CA . LEU A 1 1082 ? 81.811 132.845 146.224 1.00 168.36 1079 LEU A CA 1
ATOM 8376 C C . LEU A 1 1082 ? 82.079 132.521 147.688 1.00 168.54 1079 LEU A C 1
ATOM 8377 O O . LEU A 1 1082 ? 81.183 132.634 148.534 1.00 168.86 1079 LEU A O 1
ATOM 8382 N N . ALA A 1 1083 ? 83.325 132.156 148.008 1.00 173.46 1080 ALA A N 1
ATOM 8383 C CA . ALA A 1 1083 ? 83.641 131.692 149.356 1.00 173.25 1080 ALA A CA 1
ATOM 8384 C C . ALA A 1 1083 ? 83.367 132.772 150.391 1.00 173.61 1080 ALA A C 1
ATOM 8385 O O . ALA A 1 1083 ? 82.773 132.499 151.441 1.00 174.08 1080 ALA A O 1
ATOM 8387 N N . ASN A 1 1084 ? 83.774 134.011 150.101 1.00 173.16 1081 ASN A N 1
ATOM 8388 C CA . ASN A 1 1084 ? 83.486 135.115 151.009 1.00 173.13 1081 ASN A CA 1
ATOM 8389 C C . ASN A 1 1084 ? 81.990 135.238 151.259 1.00 173.52 1081 ASN A C 1
ATOM 8390 O O . ASN A 1 1084 ? 81.561 135.482 152.393 1.00 174.91 1081 ASN A O 1
ATOM 8395 N N . VAL A 1 1085 ? 81.178 135.041 150.217 1.00 172.56 1082 VAL A N 1
ATOM 8396 C CA . VAL A 1 1085 ? 79.729 135.069 150.396 1.00 172.82 1082 VAL A CA 1
ATOM 8397 C C . VAL A 1 1085 ? 79.308 134.006 151.401 1.00 173.52 1082 VAL A C 1
ATOM 8398 O O . VAL A 1 1085 ? 78.519 134.269 152.318 1.00 173.41 1082 VAL A O 1
ATOM 8402 N N . VAL A 1 1086 ? 79.864 132.798 151.268 1.00 176.78 1083 VAL A N 1
ATOM 8403 C CA . VAL A 1 1086 ? 79.583 131.744 152.237 1.00 176.82 1083 VAL A CA 1
ATOM 8404 C C . VAL A 1 1086 ? 80.050 132.160 153.623 1.00 176.71 1083 VAL A C 1
ATOM 8405 O O . VAL A 1 1086 ? 79.409 131.830 154.629 1.00 177.11 1083 VAL A O 1
ATOM 8409 N N . ARG A 1 1087 ? 81.164 132.888 153.706 1.00 175.93 1084 ARG A N 1
ATOM 8410 C CA . ARG A 1 1087 ? 81.616 133.411 154.986 1.00 175.50 1084 ARG A CA 1
ATOM 8411 C C . ARG A 1 1087 ? 80.920 134.710 155.364 1.00 175.41 1084 ARG A C 1
ATOM 8412 O O . ARG A 1 1087 ? 80.983 135.114 156.531 1.00 174.83 1084 ARG A O 1
ATOM 8420 N N . GLN A 1 1088 ? 80.246 135.365 154.414 1.00 180.53 1085 GLN A N 1
ATOM 8421 C CA . GLN A 1 1088 ? 79.464 136.548 154.757 1.00 180.85 1085 GLN A CA 1
ATOM 8422 C C . GLN A 1 1088 ? 78.192 136.163 155.501 1.00 181.04 1085 GLN A C 1
ATOM 8423 O O . GLN A 1 1088 ? 77.791 136.844 156.452 1.00 180.49 1085 GLN A O 1
ATOM 8429 N N . VAL A 1 1089 ? 77.543 135.075 155.080 1.00 180.88 1086 VAL A N 1
ATOM 8430 C CA . VAL A 1 1089 ? 76.386 134.569 155.806 1.00 180.46 1086 VAL A CA 1
ATOM 8431 C C . VAL A 1 1089 ? 76.810 133.852 157.081 1.00 180.00 1086 VAL A C 1
ATOM 8432 O O . VAL A 1 1089 ? 75.989 133.657 157.985 1.00 179.14 1086 VAL A O 1
ATOM 8436 N N . GLN A 1 1090 ? 78.084 133.472 157.188 1.00 181.09 1087 GLN A N 1
ATOM 8437 C CA . GLN A 1 1090 ? 78.586 132.745 158.354 1.00 181.39 1087 GLN A CA 1
ATOM 8438 C C . GLN A 1 1090 ? 78.921 133.720 159.488 1.00 181.77 1087 GLN A C 1
ATOM 8439 O O . GLN A 1 1090 ? 80.019 133.742 160.043 1.00 181.62 1087 GLN A O 1
ATOM 8445 N N . THR A 1 1091 ? 77.937 134.549 159.818 1.00 185.90 1088 THR A N 1
ATOM 8446 C CA . THR A 1 1091 ? 78.009 135.462 160.952 1.00 186.01 1088 THR A CA 1
ATOM 8447 C C . THR A 1 1091 ? 76.928 135.200 161.985 1.00 185.95 1088 THR A C 1
ATOM 8448 O O . THR A 1 1091 ? 77.212 135.214 163.186 1.00 185.47 1088 THR A O 1
ATOM 8452 N N . SER A 1 1092 ? 75.695 134.960 161.550 1.00 187.66 1089 SER A N 1
ATOM 8453 C CA . SER A 1 1092 ? 74.600 134.595 162.437 1.00 187.23 1089 SER A CA 1
ATOM 8454 C C . SER A 1 1092 ? 74.289 133.115 162.259 1.00 187.14 1089 SER A C 1
ATOM 8455 O O . SER A 1 1092 ? 74.084 132.649 161.134 1.00 187.23 1089 SER A O 1
ATOM 8458 N N . GLY A 1 1093 ? 74.256 132.380 163.373 1.00 185.13 1090 GLY A N 1
ATOM 8459 C CA . GLY A 1 1093 ? 74.017 130.950 163.296 1.00 185.15 1090 GLY A CA 1
ATOM 8460 C C . GLY A 1 1093 ? 72.584 130.594 162.956 1.00 185.98 1090 GLY A C 1
ATOM 8461 O O . GLY A 1 1093 ? 72.313 129.482 162.494 1.00 186.63 1090 GLY A O 1
ATOM 8462 N N . GLY A 1 1094 ? 71.651 131.521 163.179 1.00 182.67 1091 GLY A N 1
ATOM 8463 C CA . GLY A 1 1094 ? 70.253 131.229 162.898 1.00 181.78 1091 GLY A CA 1
ATOM 8464 C C . GLY A 1 1094 ? 69.988 130.993 161.424 1.00 182.40 1091 GLY A C 1
ATOM 8465 O O . GLY A 1 1094 ? 69.305 130.038 161.047 1.00 182.52 1091 GLY A O 1
ATOM 8466 N N . LEU A 1 1095 ? 70.527 131.863 160.567 1.00 182.84 1092 LEU A N 1
ATOM 8467 C CA . LEU A 1 1095 ? 70.308 131.719 159.131 1.00 183.05 1092 LEU A CA 1
ATOM 8468 C C . LEU A 1 1095 ? 71.087 130.538 158.564 1.00 183.18 1092 LEU A C 1
ATOM 8469 O O . LEU A 1 1095 ? 70.569 129.790 157.726 1.00 182.79 1092 LEU A O 1
ATOM 8474 N N . TRP A 1 1096 ? 72.335 130.360 159.004 1.00 187.28 1093 TRP A N 1
ATOM 8475 C CA . TRP A 1 1096 ? 73.171 129.297 158.457 1.00 187.37 1093 TRP A CA 1
ATOM 8476 C C . TRP A 1 1096 ? 72.607 127.920 158.783 1.00 187.90 1093 TRP A C 1
ATOM 8477 O O . TRP A 1 1096 ? 72.643 127.015 157.941 1.00 187.32 1093 TRP A O 1
ATOM 8488 N N . THR A 1 1097 ? 72.085 127.742 159.999 1.00 185.63 1094 THR A N 1
ATOM 8489 C CA . THR A 1 1097 ? 71.542 126.444 160.387 1.00 184.65 1094 THR A CA 1
ATOM 8490 C C . THR A 1 1097 ? 70.356 126.059 159.511 1.00 184.84 1094 THR A C 1
ATOM 8491 O O . THR A 1 1097 ? 70.267 124.922 159.033 1.00 184.92 1094 THR A O 1
ATOM 8495 N N . GLU A 1 1098 ? 69.438 126.999 159.275 1.00 185.04 1095 GLU A N 1
ATOM 8496 C CA . GLU A 1 1098 ? 68.271 126.682 158.459 1.00 184.93 1095 GLU A CA 1
ATOM 8497 C C . GLU A 1 1098 ? 68.629 126.582 156.982 1.00 185.24 1095 GLU A C 1
ATOM 8498 O O . GLU A 1 1098 ? 67.942 125.885 156.227 1.00 184.78 1095 GLU A O 1
ATOM 8504 N N . CYS A 1 1099 ? 69.694 127.263 156.548 1.00 188.83 1096 CYS A N 1
ATOM 8505 C CA . CYS A 1 1099 ? 70.136 127.118 155.165 1.00 189.03 1096 CYS A CA 1
ATOM 8506 C C . CYS A 1 1099 ? 70.795 125.763 154.932 1.00 188.39 1096 CYS A C 1
ATOM 8507 O O . CYS A 1 1099 ? 70.668 125.183 153.848 1.00 187.63 1096 CYS A O 1
ATOM 8510 N N . ILE A 1 1100 ? 71.506 125.243 155.938 1.00 188.56 1097 ILE A N 1
ATOM 8511 C CA . ILE A 1 1100 ? 72.249 123.996 155.773 1.00 188.82 1097 ILE A CA 1
ATOM 8512 C C . ILE A 1 1100 ? 71.470 122.764 156.215 1.00 188.73 1097 ILE A C 1
ATOM 8513 O O . ILE A 1 1100 ? 71.884 121.637 155.896 1.00 188.17 1097 ILE A O 1
ATOM 8518 N N . ALA A 1 1101 ? 70.354 122.933 156.930 1.00 186.36 1098 ALA A N 1
ATOM 8519 C CA . ALA A 1 1101 ? 69.596 121.781 157.407 1.00 185.56 1098 ALA A CA 1
ATOM 8520 C C . ALA A 1 1101 ? 68.947 120.987 156.280 1.00 185.65 1098 ALA A C 1
ATOM 8521 O O . ALA A 1 1101 ? 68.611 119.816 156.484 1.00 185.53 1098 ALA A O 1
ATOM 8523 N N . GLN A 1 1102 ? 68.764 121.584 155.107 1.00 185.14 1099 GLN A N 1
ATOM 8524 C CA . GLN A 1 1102 ? 68.113 120.926 153.981 1.00 184.80 1099 GLN A CA 1
ATOM 8525 C C . GLN A 1 1102 ? 69.100 120.677 152.846 1.00 185.21 1099 GLN A C 1
ATOM 8526 O O . GLN A 1 1102 ? 68.783 120.848 151.667 1.00 184.41 1099 GLN A O 1
ATOM 8532 N N . LEU A 1 1103 ? 70.314 120.262 153.197 1.00 188.91 1100 LEU A N 1
ATOM 8533 C CA . LEU A 1 1103 ? 71.348 119.932 152.230 1.00 188.91 1100 LEU A CA 1
ATOM 8534 C C . LEU A 1 1103 ? 71.832 118.507 152.457 1.00 188.82 1100 LEU A C 1
ATOM 8535 O O . LEU A 1 1103 ? 71.860 118.015 153.589 1.00 187.90 1100 LEU A O 1
ATOM 8540 N N . SER A 1 1104 ? 72.210 117.846 151.365 1.00 191.41 1101 SER A N 1
ATOM 8541 C CA . SER A 1 1104 ? 72.732 116.495 151.445 1.00 191.49 1101 SER A CA 1
ATOM 8542 C C . SER A 1 1104 ? 74.099 116.498 152.127 1.00 191.97 1101 SER A C 1
ATOM 8543 O O . SER A 1 1104 ? 74.799 117.513 152.126 1.00 190.75 1101 SER A O 1
ATOM 8546 N N . PRO A 1 1105 ? 74.495 115.371 152.732 1.00 193.14 1102 PRO A N 1
ATOM 8547 C CA . PRO A 1 1105 ? 75.828 115.320 153.361 1.00 192.07 1102 PRO A CA 1
ATOM 8548 C C . PRO A 1 1105 ? 76.954 115.650 152.398 1.00 192.15 1102 PRO A C 1
ATOM 8549 O O . PRO A 1 1105 ? 77.940 116.289 152.791 1.00 192.02 1102 PRO A O 1
ATOM 8553 N N . GLU A 1 1106 ? 76.827 115.234 151.135 1.00 191.89 1103 GLU A N 1
ATOM 8554 C CA . GLU A 1 1106 ? 77.796 115.646 150.127 1.00 191.78 1103 GLU A CA 1
ATOM 8555 C C . GLU A 1 1106 ? 77.803 117.160 149.967 1.00 192.25 1103 GLU A C 1
ATOM 8556 O O . GLU A 1 1106 ? 78.862 117.765 149.780 1.00 191.51 1103 GLU A O 1
ATOM 8562 N N . GLN A 1 1107 ? 76.629 117.790 150.050 1.00 191.21 1104 GLN A N 1
ATOM 8563 C CA . GLN A 1 1107 ? 76.563 119.246 149.956 1.00 190.18 1104 GLN A CA 1
ATOM 8564 C C . GLN A 1 1107 ? 77.234 119.913 151.152 1.00 190.27 1104 GLN A C 1
ATOM 8565 O O . GLN A 1 1107 ? 77.916 120.933 150.997 1.00 189.55 1104 GLN A O 1
ATOM 8571 N N . GLN A 1 1108 ? 77.050 119.360 152.355 1.00 190.05 1105 GLN A N 1
ATOM 8572 C CA . GLN A 1 1108 ? 77.725 119.909 153.528 1.00 189.78 1105 GLN A CA 1
ATOM 8573 C C . GLN A 1 1108 ? 79.238 119.781 153.401 1.00 189.93 1105 GLN A C 1
ATOM 8574 O O . GLN A 1 1108 ? 79.980 120.724 153.711 1.00 189.63 1105 GLN A O 1
ATOM 8580 N N . ALA A 1 1109 ? 79.712 118.620 152.941 1.00 186.36 1106 ALA A N 1
ATOM 8581 C CA . ALA A 1 1109 ? 81.144 118.442 152.724 1.00 185.17 1106 ALA A CA 1
ATOM 8582 C C . ALA A 1 1109 ? 81.661 119.402 151.660 1.00 185.26 1106 ALA A C 1
ATOM 8583 O O . ALA A 1 1109 ? 82.763 119.945 151.789 1.00 184.15 1106 ALA A O 1
ATOM 8585 N N . ALA A 1 1110 ? 80.876 119.618 150.603 1.00 187.18 1107 ALA A N 1
ATOM 8586 C CA . ALA A 1 1110 ? 81.263 120.558 149.559 1.00 186.85 1107 ALA A CA 1
ATOM 8587 C C . ALA A 1 1110 ? 81.378 121.974 150.104 1.00 186.85 1107 ALA A C 1
ATOM 8588 O O . ALA A 1 1110 ? 82.323 122.699 149.773 1.00 186.31 1107 ALA A O 1
ATOM 8590 N N . ILE A 1 1111 ? 80.421 122.385 150.937 1.00 184.82 1108 ILE A N 1
ATOM 8591 C CA . ILE A 1 1111 ? 80.471 123.717 151.534 1.00 184.35 1108 ILE A CA 1
ATOM 8592 C C . ILE A 1 1111 ? 81.700 123.852 152.423 1.00 184.33 1108 ILE A C 1
ATOM 8593 O O . ILE A 1 1111 ? 82.396 124.876 152.397 1.00 183.65 1108 ILE A O 1
ATOM 8598 N N . GLN A 1 1112 ? 81.989 122.821 153.221 1.00 184.89 1109 GLN A N 1
ATOM 8599 C CA . GLN A 1 1112 ? 83.163 122.870 154.089 1.00 184.17 1109 GLN A CA 1
ATOM 8600 C C . GLN A 1 1112 ? 84.453 122.960 153.281 1.00 184.12 1109 GLN A C 1
ATOM 8601 O O . GLN A 1 1112 ? 85.350 123.743 153.619 1.00 183.63 1109 GLN A O 1
ATOM 8607 N N . GLU A 1 1113 ? 84.566 122.172 152.208 1.00 183.81 1110 GLU A N 1
ATOM 8608 C CA . GLU A 1 1113 ? 85.766 122.222 151.377 1.00 183.94 1110 GLU A CA 1
ATOM 8609 C C . GLU A 1 1113 ? 85.903 123.569 150.679 1.00 182.98 1110 GLU A C 1
ATOM 8610 O O . GLU A 1 1113 ? 87.012 124.101 150.556 1.00 182.90 1110 GLU A O 1
ATOM 8616 N N . LEU A 1 1114 ? 84.788 124.133 150.206 1.00 180.72 1111 LEU A N 1
ATOM 8617 C CA . LEU A 1 1114 ? 84.837 125.442 149.563 1.00 180.88 1111 LEU A CA 1
ATOM 8618 C C . LEU A 1 1114 ? 85.269 126.521 150.547 1.00 182.50 1111 LEU A C 1
ATOM 8619 O O . LEU A 1 1114 ? 86.059 127.407 150.202 1.00 182.85 1111 LEU A O 1
ATOM 8624 N N . LEU A 1 1115 ? 84.761 126.462 151.780 1.00 178.17 1112 LEU A N 1
ATOM 8625 C CA . LEU A 1 1115 ? 85.184 127.418 152.798 1.00 176.32 1112 LEU A CA 1
ATOM 8626 C C . LEU A 1 1115 ? 86.658 127.245 153.142 1.00 175.70 1112 LEU A C 1
ATOM 8627 O O . LEU A 1 1115 ? 87.368 128.232 153.368 1.00 174.68 1112 LEU A O 1
ATOM 8632 N N . ASN A 1 1116 ? 87.136 126.000 153.191 1.00 175.27 1113 ASN A N 1
ATOM 8633 C CA . ASN A 1 1116 ? 88.535 125.765 153.533 1.00 175.40 1113 ASN A CA 1
ATOM 8634 C C . ASN A 1 1116 ? 89.472 126.120 152.384 1.00 175.29 1113 ASN A C 1
ATOM 8635 O O . ASN A 1 1116 ? 90.618 126.518 152.624 1.00 174.96 1113 ASN A O 1
ATOM 8640 N N . SER A 1 1117 ? 89.013 125.987 151.139 1.00 172.30 1114 SER A N 1
ATOM 8641 C CA . SER A 1 1117 ? 89.877 126.219 149.989 1.00 171.34 1114 SER A CA 1
ATOM 8642 C C . SER A 1 1117 ? 90.099 127.694 149.686 1.00 171.72 1114 SER A C 1
ATOM 8643 O O . SER A 1 1117 ? 91.065 128.025 148.991 1.00 171.88 1114 SER A O 1
ATOM 8646 N N . ALA A 1 1118 ? 89.245 128.582 150.185 1.00 175.25 1115 ALA A N 1
ATOM 8647 C CA . ALA A 1 1118 ? 89.378 130.006 149.897 1.00 175.55 1115 ALA A CA 1
ATOM 8648 C C . ALA A 1 1118 ? 88.721 130.857 150.977 1.00 175.48 1115 ALA A C 1
ATOM 8649 O O . ALA A 1 1118 ? 89.105 132.005 151.199 1.00 175.14 1115 ALA A O 1
ATOM 8652 N N . GLY B 2 15 ? 87.050 132.357 119.886 1.00 89.70 -2 GLY B N 1
ATOM 8653 C CA . GLY B 2 15 ? 85.718 131.880 119.567 1.00 90.12 -2 GLY B CA 1
ATOM 8654 C C . GLY B 2 15 ? 85.133 131.019 120.665 1.00 90.93 -2 GLY B C 1
ATOM 8655 O O . GLY B 2 15 ? 84.138 130.324 120.461 1.00 93.73 -2 GLY B O 1
ATOM 8656 N N . GLY B 2 16 ? 85.755 131.067 121.839 1.00 105.68 -1 GLY B N 1
ATOM 8657 C CA . GLY B 2 16 ? 85.306 130.272 122.963 1.00 108.66 -1 GLY B CA 1
ATOM 8658 C C . GLY B 2 16 ? 86.443 129.684 123.772 1.00 111.39 -1 GLY B C 1
ATOM 8659 O O . GLY B 2 16 ? 86.206 128.993 124.767 1.00 113.30 -1 GLY B O 1
ATOM 8660 N N . SER B 2 17 ? 87.680 129.936 123.337 1.00 112.28 0 SER B N 1
ATOM 8661 C CA . SER B 2 17 ? 88.886 129.489 124.030 1.00 110.90 0 SER B CA 1
ATOM 8662 C C . SER B 2 17 ? 88.962 127.967 124.118 1.00 109.39 0 SER B C 1
ATOM 8663 O O . SER B 2 17 ? 89.875 127.357 123.553 1.00 108.76 0 SER B O 1
ATOM 8666 N N . THR B 2 18 ? 88.020 127.347 124.835 1.00 111.31 182 THR B N 1
ATOM 8667 C CA . THR B 2 18 ? 88.017 125.891 124.951 1.00 112.08 182 THR B CA 1
ATOM 8668 C C . THR B 2 18 ? 87.822 125.226 123.594 1.00 112.99 182 THR B C 1
ATOM 8669 O O . THR B 2 18 ? 88.323 124.119 123.359 1.00 112.37 182 THR B O 1
ATOM 8673 N N . THR B 2 19 ? 87.103 125.884 122.686 1.00 104.43 183 THR B N 1
ATOM 8674 C CA . THR B 2 19 ? 86.841 125.319 121.368 1.00 105.26 183 THR B CA 1
ATOM 8675 C C . THR B 2 19 ? 88.092 125.339 120.497 1.00 102.47 183 THR B C 1
ATOM 8676 O O . THR B 2 19 ? 88.129 124.697 119.443 1.00 98.47 183 THR B O 1
ATOM 8680 N N . HIS B 2 20 ? 89.120 126.064 120.930 1.00 94.43 184 HIS B N 1
ATOM 8681 C CA . HIS B 2 20 ? 90.345 126.230 120.164 1.00 91.26 184 HIS B CA 1
ATOM 8682 C C . HIS B 2 20 ? 91.476 125.426 120.793 1.00 91.95 184 HIS B C 1
ATOM 8683 O O . HIS B 2 20 ? 91.411 125.041 121.964 1.00 90.82 184 HIS B O 1
ATOM 8690 N N . PHE B 2 21 ? 92.509 125.166 119.991 1.00 85.36 185 PHE B N 1
ATOM 8691 C CA . PHE B 2 21 ? 93.757 124.516 120.381 1.00 85.04 185 PHE B CA 1
ATOM 8692 C C . PHE B 2 21 ? 93.571 123.074 120.836 1.00 87.10 185 PHE B C 1
ATOM 8693 O O . PHE B 2 21 ? 94.484 122.518 121.459 1.00 85.82 185 PHE B O 1
ATOM 8701 N N . GLN B 2 22 ? 92.433 122.448 120.552 1.00 100.90 186 GLN B N 1
ATOM 8702 C CA . GLN B 2 22 ? 92.209 121.063 120.955 1.00 99.63 186 GLN B CA 1
ATOM 8703 C C . GLN B 2 22 ? 92.859 120.127 119.944 1.00 99.32 186 GLN B C 1
ATOM 8704 O O . GLN B 2 22 ? 92.605 120.226 118.739 1.00 98.49 186 GLN B O 1
ATOM 8710 N N . ARG B 2 23 ? 93.698 119.214 120.434 1.00 102.21 187 ARG B N 1
ATOM 8711 C CA . ARG B 2 23 ? 94.407 118.249 119.602 1.00 101.38 187 ARG B CA 1
ATOM 8712 C C . ARG B 2 23 ? 93.800 116.854 119.679 1.00 102.15 187 ARG B C 1
ATOM 8713 O O . ARG B 2 23 ? 94.537 115.869 119.825 1.00 97.75 187 ARG B O 1
ATOM 8721 N N . LYS B 2 24 ? 92.470 116.757 119.612 1.00 107.28 188 LYS B N 1
ATOM 8722 C CA . LYS B 2 24 ? 91.720 115.509 119.711 1.00 105.76 188 LYS B CA 1
ATOM 8723 C C . LYS B 2 24 ? 92.348 114.353 118.939 1.00 107.08 188 LYS B C 1
ATOM 8724 O O . LYS B 2 24 ? 92.446 113.237 119.459 1.00 108.39 188 LYS B O 1
ATOM 8730 N N . ARG B 2 25 ? 92.771 114.604 117.700 1.00 100.07 189 ARG B N 1
ATOM 8731 C CA . ARG B 2 25 ? 93.237 113.542 116.807 1.00 99.81 189 ARG B CA 1
ATOM 8732 C C . ARG B 2 25 ? 94.758 113.420 116.878 1.00 104.06 189 ARG B C 1
ATOM 8733 O O . ARG B 2 25 ? 95.470 113.513 115.875 1.00 104.75 189 ARG B O 1
ATOM 8741 N N . ARG B 2 26 ? 95.266 113.185 118.087 1.00 113.68 190 ARG B N 1
ATOM 8742 C CA . ARG B 2 26 ? 96.698 113.001 118.308 1.00 114.19 190 ARG B CA 1
ATOM 8743 C C . ARG B 2 26 ? 96.890 111.937 119.384 1.00 114.76 190 ARG B C 1
ATOM 8744 O O . ARG B 2 26 ? 95.990 111.666 120.183 1.00 113.61 190 ARG B O 1
ATOM 8752 N N . VAL B 2 27 ? 98.083 111.335 119.391 1.00 131.46 191 VAL B N 1
ATOM 8753 C CA . VAL B 2 27 ? 98.424 110.283 120.348 1.00 131.70 191 VAL B CA 1
ATOM 8754 C C . VAL B 2 27 ? 99.931 110.281 120.599 1.00 132.90 191 VAL B C 1
ATOM 8755 O O . VAL B 2 27 ? 100.692 110.924 119.866 1.00 131.13 191 VAL B O 1
ATOM 8759 N N . ARG B 2 28 ? 100.373 109.562 121.637 1.00 133.86 192 ARG B N 1
ATOM 8760 C CA . ARG B 2 28 ? 101.794 109.464 121.965 1.00 131.34 192 ARG B CA 1
ATOM 8761 C C . ARG B 2 28 ? 102.099 108.195 122.760 1.00 131.42 192 ARG B C 1
ATOM 8762 O O . ARG B 2 28 ? 101.186 107.568 123.307 1.00 130.44 192 ARG B O 1
ATOM 8770 N N . ASP B 2 29 ? 103.380 107.811 122.836 1.00 128.47 193 ASP B N 1
ATOM 8771 C CA . ASP B 2 29 ? 103.788 106.588 123.526 1.00 128.98 193 ASP B CA 1
ATOM 8772 C C . ASP B 2 29 ? 105.266 106.624 123.912 1.00 128.48 193 ASP B C 1
ATOM 8773 O O . ASP B 2 29 ? 106.003 107.517 123.479 1.00 123.65 193 ASP B O 1
ATOM 8778 N N . ASN B 2 30 ? 105.707 105.664 124.727 1.00 122.63 194 ASN B N 1
ATOM 8779 C CA . ASN B 2 30 ? 107.081 105.566 125.212 1.00 119.37 194 ASN B CA 1
ATOM 8780 C C . ASN B 2 30 ? 107.633 104.161 124.946 1.00 117.88 194 ASN B C 1
ATOM 8781 O O . ASN B 2 30 ? 107.011 103.344 124.260 1.00 115.61 194 ASN B O 1
ATOM 8786 N N . MET B 2 31 ? 108.814 103.891 125.513 1.00 100.85 195 MET B N 1
ATOM 8787 C CA . MET B 2 31 ? 109.425 102.564 125.557 1.00 100.21 195 MET B CA 1
ATOM 8788 C C . MET B 2 31 ? 109.617 102.018 124.144 1.00 99.32 195 MET B C 1
ATOM 8789 O O . MET B 2 31 ? 108.918 101.092 123.726 1.00 93.74 195 MET B O 1
ATOM 8794 N N . THR B 2 32 ? 110.513 102.637 123.378 1.00 103.84 196 THR B N 1
ATOM 8795 C CA . THR B 2 32 ? 110.790 102.256 121.999 1.00 104.87 196 THR B CA 1
ATOM 8796 C C . THR B 2 32 ? 111.456 100.887 121.967 1.00 105.07 196 THR B C 1
ATOM 8797 O O . THR B 2 32 ? 112.339 100.615 122.787 1.00 102.39 196 THR B O 1
ATOM 8801 N N . LYS B 2 33 ? 111.017 100.047 121.014 1.00 97.41 197 LYS B N 1
ATOM 8802 C CA . LYS B 2 33 ? 111.558 98.746 120.602 1.00 95.29 197 LYS B CA 1
ATOM 8803 C C . LYS B 2 33 ? 110.420 97.789 120.275 1.00 92.70 197 LYS B C 1
ATOM 8804 O O . LYS B 2 33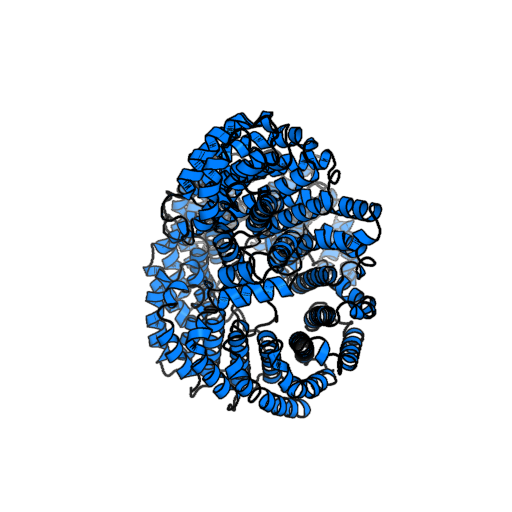 ? 110.042 97.650 119.107 1.00 91.43 197 LYS B O 1
ATOM 8810 N N . LYS B 2 34 ? 109.876 97.121 121.296 1.00 81.55 198 LYS B N 1
ATOM 8811 C CA . LYS B 2 34 ? 108.721 96.242 121.134 1.00 79.70 198 LYS B CA 1
ATOM 8812 C C . LYS B 2 34 ? 108.969 95.118 120.134 1.00 78.61 198 LYS B C 1
ATOM 8813 O O . LYS B 2 34 ? 108.396 95.126 119.041 1.00 78.58 198 LYS B O 1
ATOM 8819 N N . MET B 2 35 ? 109.853 94.180 120.487 1.00 76.54 199 MET B N 1
ATOM 8820 C CA . MET B 2 35 ? 110.185 92.992 119.701 1.00 73.45 199 MET B CA 1
ATOM 8821 C C . MET B 2 35 ? 108.995 92.414 118.939 1.00 74.44 199 MET B C 1
ATOM 8822 O O . MET B 2 35 ? 109.067 92.240 117.719 1.00 78.02 199 MET B O 1
ATOM 8827 N N . ILE B 2 36 ? 107.902 92.103 119.633 1.00 60.95 200 ILE B N 1
ATOM 8828 C CA . ILE B 2 36 ? 106.702 91.578 118.990 1.00 55.11 200 ILE B CA 1
ATOM 8829 C C . ILE B 2 36 ? 105.930 92.776 118.448 1.00 52.92 200 ILE B C 1
ATOM 8830 O O . ILE B 2 36 ? 105.326 93.539 119.203 1.00 56.21 200 ILE B O 1
ATOM 8835 N N . THR B 2 37 ? 105.954 92.945 117.130 1.00 73.93 201 THR B N 1
ATOM 8836 C CA . THR B 2 37 ? 105.333 94.102 116.505 1.00 79.09 201 THR B CA 1
ATOM 8837 C C . THR B 2 37 ? 105.078 93.800 115.038 1.00 81.92 201 THR B C 1
ATOM 8838 O O . THR B 2 37 ? 105.628 92.851 114.473 1.00 84.58 201 THR B O 1
ATOM 8842 N N . GLN B 2 38 ? 104.229 94.627 114.430 1.00 80.78 202 GLN B N 1
ATOM 8843 C CA . GLN B 2 38 ? 103.935 94.559 113.005 1.00 81.67 202 GLN B CA 1
ATOM 8844 C C . GLN B 2 38 ? 104.726 95.602 112.222 1.00 89.08 202 GLN B C 1
ATOM 8845 O O . GLN B 2 38 ? 104.274 96.081 111.181 1.00 92.37 202 GLN B O 1
ATOM 8851 N N . ARG B 2 39 ? 105.911 95.961 112.718 1.00 107.83 203 ARG B N 1
ATOM 8852 C CA . ARG B 2 39 ? 106.754 96.975 112.093 1.00 107.26 203 ARG B CA 1
ATOM 8853 C C . ARG B 2 39 ? 107.424 96.495 110.814 1.00 107.39 203 ARG B C 1
ATOM 8854 O O . ARG B 2 39 ? 108.144 97.284 110.189 1.00 106.33 203 ARG B O 1
ATOM 8862 N N . THR B 2 40 ? 107.202 95.239 110.412 1.00 109.87 204 THR B N 1
ATOM 8863 C CA . THR B 2 40 ? 107.856 94.685 109.230 1.00 113.21 204 THR B CA 1
ATOM 8864 C C . THR B 2 40 ? 107.682 95.585 108.013 1.00 112.11 204 THR B C 1
ATOM 8865 O O . THR B 2 40 ? 108.632 95.807 107.256 1.00 110.72 204 THR B O 1
ATOM 8869 N N . ILE B 2 41 ? 106.464 96.112 107.835 1.00 111.48 205 ILE B N 1
ATOM 8870 C CA . ILE B 2 41 ? 106.056 97.083 106.816 1.00 111.73 205 ILE B CA 1
ATOM 8871 C C . ILE B 2 41 ? 107.107 97.305 105.733 1.00 111.25 205 ILE B C 1
ATOM 8872 O O . ILE B 2 41 ? 107.721 98.376 105.656 1.00 108.04 205 ILE B O 1
ATOM 8877 N N . GLY B 2 42 ? 107.337 96.288 104.905 1.00 117.69 206 GLY B N 1
ATOM 8878 C CA . GLY B 2 42 ? 108.238 96.425 103.778 1.00 116.64 206 GLY B CA 1
ATOM 8879 C C . GLY B 2 42 ? 107.691 97.381 102.741 1.00 116.98 206 GLY B C 1
ATOM 8880 O O . GLY B 2 42 ? 108.413 98.234 102.217 1.00 116.08 206 GLY B O 1
ATOM 8881 N N . LYS B 2 43 ? 106.406 97.239 102.441 1.00 106.42 207 LYS B N 1
ATOM 8882 C CA . LYS B 2 43 ? 105.663 98.133 101.564 1.00 103.75 207 LYS B CA 1
ATOM 8883 C C . LYS B 2 43 ? 104.492 98.718 102.353 1.00 105.51 207 LYS B C 1
ATOM 8884 O O . LYS B 2 43 ? 104.423 98.573 103.575 1.00 107.18 207 LYS B O 1
ATOM 8890 N N . LYS B 2 44 ? 103.585 99.397 101.640 1.00 104.63 208 LYS B N 1
ATOM 8891 C CA . LYS B 2 44 ? 102.526 100.224 102.222 1.00 106.11 208 LYS B CA 1
ATOM 8892 C C . LYS B 2 44 ? 103.171 101.510 102.733 1.00 109.28 208 LYS B C 1
ATOM 8893 O O . LYS B 2 44 ? 104.400 101.630 102.711 1.00 108.31 208 LYS B O 1
ATOM 8899 N N . LYS B 2 45 ? 102.357 102.473 103.184 1.00 117.06 209 LYS B N 1
ATOM 8900 C CA . LYS B 2 45 ? 102.768 103.849 103.468 1.00 117.97 209 LYS B CA 1
ATOM 8901 C C . LYS B 2 45 ? 103.758 104.345 102.421 1.00 118.01 209 LYS B C 1
ATOM 8902 O O . LYS B 2 45 ? 104.869 104.770 102.752 1.00 117.61 209 LYS B O 1
ATOM 8908 N N . GLN B 2 46 ? 103.354 104.293 101.151 1.00 125.17 210 GLN B N 1
ATOM 8909 C CA . GLN B 2 46 ? 104.225 104.709 100.050 1.00 124.78 210 GLN B CA 1
ATOM 8910 C C . GLN B 2 46 ? 103.581 105.943 99.410 1.00 123.31 210 GLN B C 1
ATOM 8911 O O . GLN B 2 46 ? 102.653 105.822 98.609 1.00 122.54 210 GLN B O 1
ATOM 8917 N N . ARG B 2 47 ? 104.086 107.120 99.777 1.00 114.51 211 ARG B N 1
ATOM 8918 C CA . ARG B 2 47 ? 103.564 108.369 99.229 1.00 116.44 211 ARG B CA 1
ATOM 8919 C C . ARG B 2 47 ? 104.616 109.268 98.601 1.00 116.90 211 ARG B C 1
ATOM 8920 O O . ARG B 2 47 ? 104.248 110.109 97.772 1.00 115.93 211 ARG B O 1
ATOM 8928 N N . LEU B 2 48 ? 105.895 109.132 98.946 1.00 119.20 212 LEU B N 1
ATOM 8929 C CA . LEU B 2 48 ? 106.966 109.966 98.401 1.00 118.72 212 LEU B CA 1
ATOM 8930 C C . LEU B 2 48 ? 106.675 111.452 98.631 1.00 119.74 212 LEU B C 1
ATOM 8931 O O . LEU B 2 48 ? 106.455 112.232 97.704 1.00 119.42 212 LEU B O 1
ATOM 8936 N N . ASN B 2 49 ? 106.670 111.815 99.916 1.00 110.30 213 ASN B N 1
ATOM 8937 C CA . ASN B 2 49 ? 106.469 113.208 100.297 1.00 110.10 213 ASN B CA 1
ATOM 8938 C C . ASN B 2 49 ? 107.540 114.123 99.719 1.00 112.60 213 ASN B C 1
ATOM 8939 O O . ASN B 2 49 ? 107.309 115.331 99.598 1.00 110.39 213 ASN B O 1
ATOM 8944 N N . LYS B 2 50 ? 108.700 113.577 99.359 1.00 113.77 214 LYS B N 1
ATOM 8945 C CA . LYS B 2 50 ? 109.756 114.351 98.720 1.00 111.12 214 LYS B CA 1
ATOM 8946 C C . LYS B 2 50 ? 109.501 114.463 97.221 1.00 112.52 214 LYS B C 1
ATOM 8947 O O . LYS B 2 50 ? 110.387 114.185 96.407 1.00 111.26 214 LYS B O 1
ATOM 8953 N N . ARG B 2 51 ? 108.294 114.886 96.850 1.00 121.32 215 ARG B N 1
ATOM 8954 C CA . ARG B 2 51 ? 107.893 114.973 95.445 1.00 119.49 215 ARG B CA 1
ATOM 8955 C C . ARG B 2 51 ? 108.318 116.316 94.848 1.00 122.33 215 ARG B C 1
ATOM 8956 O O . ARG B 2 51 ? 107.505 117.161 94.474 1.00 119.76 215 ARG B O 1
ATOM 8964 N N . SER B 2 52 ? 109.635 116.497 94.763 1.00 127.96 216 SER B N 1
ATOM 8965 C CA . SER B 2 52 ? 110.211 117.733 94.250 1.00 125.39 216 SER B CA 1
ATOM 8966 C C . SER B 2 52 ? 111.194 117.445 93.123 1.00 125.57 216 SER B C 1
ATOM 8967 O O . SER B 2 52 ? 111.280 116.309 92.644 1.00 125.53 216 SER B O 1
ATOM 8970 N N . TYR B 2 53 ? 111.929 118.471 92.696 1.00 132.20 217 TYR B N 1
ATOM 8971 C CA . TYR B 2 53 ? 112.906 118.364 91.611 1.00 132.30 217 TYR B CA 1
ATOM 8972 C C . TYR B 2 53 ? 112.255 117.886 90.316 1.00 132.81 217 TYR B C 1
ATOM 8973 O O . TYR B 2 53 ? 111.545 118.638 89.650 1.00 131.95 217 TYR B O 1
#

Solvent-accessible surface area: 49883 Å² total; per-residue (Å²): 122,66,75,51,93,38,119,101,12,50,125,36,1,40,44,30,87,90,37,117,108,113,29,84,120,93,8,62,113,76,24,140,118,63,88,22,87,41,31,10,56,40,0,3,86,7,0,94,49,104,115,37,67,75,103,15,28,36,47,0,1,22,26,5,17,94,20,7,31,92,33,21,106,134,18,17,72,109,57,91,81,105,35,39,84,42,14,31,53,48,4,16,59,11,1,78,118,23,110,93,51,46,2,23,59,54,0,0,14,0,3,0,18,3,8,33,50,9,28,98,124,156,32,66,33,84,6,85,98,13,23,129,20,0,36,76,1,12,79,27,170,77,56,11,21,35,18,2,1,0,12,12,0,61,2,25,21,20,6,18,48,69,45,118,124,114,68,24,84,45,0,32,153,10,0,60,117,1,12,110,23,128,131,67,78,60,0,33,24,8,0,0,47,0,0,1,16,0,0,37,57,19,69,168,59,109,75,5,21,152,67,0,15,97,2,0,72,19,1,14,94,3,0,27,56,7,0,97,142,127,54,35,30,0,0,107,15,0,23,89,0,0,72,65,6,12,100,1,0,68,71,64,4,75,48,0,0,78,19,1,15,89,0,1,42,38,112,103,15,75,64,94,7,40,22,11,0,5,28,0,0,1,13,0,0,51,69,12,18,16,3,0,38,126,46,54,94,2,0,41,83,0,0,45,59,0,5,68,3,4,28,86,23,150,90,62,143,104,30,34,123,27,37,103,83,148,115,76,90,90,80,40,6,17,31,20,0,48,20,9,0,8,16,0,0,38,27,0,13,2,128,31,0,15,90,43,0,58,121,76,1,39,119,23,4,117,58,122,56,34,48,73,37,11,0,0,0,24,0,4,5,4,1,0,84,17,0,68,134,68,2,91,81,38,5,93,83,0,1,66,48,0,20,123,19,3,100,11,120,43,31,34,0,53,36,0,0,0,24,0,1,0,6,2,0,37,30,6,38,66,33,1,0,110,128,6,44,113,89,0,5,55,15,0,6,93,4,1,81,105,41,89,22,40,27,0,10,1,4,0,0,1,0,0,4,0,0,0,34,60,4,42,66,94,34,0,58,101,41,3,92,76,0,8,113,44,1,54,53,8,0,67,108,26,20,110,66,20,101,128,124,55,24,17,3,3,0,6,6,0,0,6,1,1,0,3,2,0,38,21,0,76,96,87,1,49,97,37,4,87,73,0,1,83,24,0,29,86,1,0,94,61,7,94,107,141,108,10,54,48,0,12,0,2,0,0,5,0,1,0,1,0,0,51,8,12,25,99,155,42,0,86,110,33,6,77,64,0,4,109,29,1,41,128,0,9,92,86,9,82,132,101,114,46,70,12,54,2,15,35,20,2,9,16,0,2,8,20,0,2,88,12,4,28,108,99,0,86,130,35,4,85,60,2,6,34,37,1,28,160,4,0,58,39,179,21,106,74,30,97,43,20,25,50,19,50,108,130,57,84,111,94,100,37,47,101,43,43,99,44,58,78,30,44,0,13,0,13,51,66,52,5,13,115,29,6,7,23,0,0,50,32,1,6,31,2,2,102,67,0,94,96,19,0,22,122,39,0,53,97,1,0,119,25,0,25,70,12,0,129,17,48,47,36,62,17,0,0,24,2,0,0,56,1,0,8,30,0,0,63,1,0,115,87,125,18,114,146,29,17,57,80,0,4,96,69,0,0,59,14,0,0,106,4,0,36,82,12,54,18,35,62,3,13,1,4,0,0,14,2,0,0,53,0,0,87,28,28,45,98,59,11,11,81,124,143,27,24,111,62,0,0,39,26,0,62,46,24,2,88,98,13,21,121,51,28,89,93,16,80,114,122,51,148,71,128,11,90,46,107,45,37,62,83,57,5,92,88,68,40,60,41,21,22,6,24,4,5,2,2,0,0,0,0,25,1,0,0,37,11,18,116,75,139,2,14,101,19,0,72,64,0,12,82,20,0,38,78,0,6,41,94,140,42,59,113,24,1,25,26,19,0,0,4,0,0,0,0,0,0,38,34,0,27,79,39,0,93,148,4,2,132,89,0,7,133,27,0,5,100,6,0,58,29,145,17,24,59,0,27,45,6,0,0,28,0,0,1,1,0,3,36,96,1,40,98,57,0,65,86,43,0,71,75,0,12,65,36,0,35,142,17,8,107,61,91,104,12,124,61,170,108,26,6,57,1,4,6,5,0,1,5,1,0,5,17,0,0,69,82,4,78,112,42,10,96,22,123,104,12,0,65,97,0,2,84,24,9,23,2,71,63,18,96,52,7,0,46,63,5,2,50,19,0,0,60,28,25,88,85,112,105,64,41,0,33,18,109,135,53,105,41,10,14,82,1,17,30,23,4,3,94,1,44,78,163,7,16,108,82,161,107,48,102,2,4,117,81,4,0,56,7,6,112,110,25,79,109,53,39,54,58,98,68,84,4,24,86,123,21,46,110,143,34,51,56,8,6,78,86,16,46,120,27,31,4,7,68,75,38,6,44,93,94,133,93,78,142,162,100,72,5,109,78,39,36,2,47,29,176,52,49,56,88,61,171,121,120,52,10,37,160,53,198

Secondary structure (DSSP, 8-state):
-HHHHHHHHHHHHHHHHS-HHHHHHHHHHHHTTS-HHHHHHHHHHHHH--SS-HHHHHHHHHHHHHHHHHHGGGSSTTS-HHHHHHHHHHHHHHHHH--SHHHHHHHHHHHHHHHHHT--TTT--S-HHHHHHHHHHHSSSSHHHHHHHHHHHHHSTT--SSIIIIIHHHHHHHHHHHTT-SS-HHHHHHHHHHHHHHHHHS-S-HHHHHHTGGGHHHHHHHHHHHHTTT--HHHHHHHHHHHH-GGGGGGGHHHHHHHHHHHHH-SSS-HHHHHHHHHHHHHHHHH-HHHHTT-HHHHHHHHHHHHHHTT-----SSSTT--S-----SSSHHHHHHHHHHHHHHHH-HHHHHHHHHHHHHHHTT-TTSSHHHHHHHHHHHTTTTTHHHHTTSHHHHHHHHHTTSS-SSHHHHHHHHHHHHHHHHHTTTHHHHHHHHHHHHHHHHHHHS-S-HHHHHHHHHHHHHHHHHS-GGGTGGGHHHHHTTTHHHHHHHHHHHHHS---HHHHHHHHHHHHHHHHHGGGGHHHHHHHHHHHHHHHHS--STT-HHHHHHHHHHHHHHHHHHHHHHHTTTHHHHHHHHHHHHHHHTTS-TT-GGGTHHHHHHHHHHHHTTTGGGGGHHHHHHHHHHHHSPPPPEEEE-HHHHGGGTT-SSEEEEEETTTEEEEEE-SSHHHHHHHHHHHHHHHHHHGGGGGGGHHHHHHHHTGGGG-TT-HHHHHHHHHHHHHHHHHHGGG-HHHHHHHHHHHHHHHHHHHTT---HHHHHHHHHHHHHHHHHS-SS---HHHHHHHHHHHHHHHHHHHHHHHHHHHHSSSSS--HHHHHHHHHHHHHHHHHHHHHHHHHHHHHHHHGGGGHHHHHHHHHHHHHHT-TTS-HHHHHHHHHHHHHHHHHS-SGGGGGHHHHHHHHHHGGG-SSHHHHHHHHHHHHHHHHTSTTTTHHHHHHHHHHHHHHHHSSS-SSTTTHHHHHHHHHHHHHHHHH-GGGTTHHHHHHHHHHH----S-HHHHHHHHHHHHHHHHH--TTTS-STTTTHHHHHHHHHHHTTTTS-TTT-HHHHHHHHHHHHHTT-HHHHHHHHTTS-HHHHHHHHHHHHH-/--STTSS--TT---------SSSSTT-SSS----S----

Radius of gyration: 36.23 Å; Cα contacts (8 Å, |Δi|>4): 1339; chains: 2; bounding box: 86×83×105 Å

InterPro domains:
  IPR000357 HEAT repeat [PF02985] (907-935)
  IPR001494 Importin-beta, N-terminal domain [PS50166] (45-99)
  IPR011989 Armadillo-like helical [G3DSA:1.25.10.10] (4-1095)
  IPR016024 Armadillo-type fold [SSF48371] (9-938)
  IPR034085 TOG domain [SM01349] (348-594)
  IPR040122 Importin beta family [PTHR10527] (15-1068)
  IPR040928 Importin repeat [PF18816] (1005-1052)
  IPR041389 Importin repeat 6 [PF18829] (765-872)
  IPR041653 Importin repeat 4 [PF18808] (270-357)
  IPR057672 IPO4/5-like, TPR repeats domain [PF25780] (102-261)
  IPR058584 Importin subunit beta-1/Transportin-1-like, TPR repeats [PF25574] (490-639)

Organism: Homo sapiens (NCBI:txid9606)

B-factor: mean 87.3, std 40.54, range [7.39, 193.14]

Sequence (1134 aa):
AAAAEQQQFYLLLGNLLSPDNVVRKQAEETYENIPGQSKITFLLQAIRNTTAAEEARQMAAVLLRRLLSSAFDEVYPALPSDVQTAIKSELLMIIQMETQSSMRKKVCDIAAELARNLIDEDGNNQWPEGLKFLFDSVSSQNVGLREAALHIFWNFPGIFGNQQQHYLDVIKRMLVQCMQDQEHPSIRTLSARATAAFILANEHNVALFKHFADLLPGFLQAVNDSCYQNDDSVLKSLVEIADTVPKYLRPHLEATLQLSLKLCGDTSLNNMQRQLALEVIVTLSETAAAMLRKHTNIVAQTIPQMLAMMVDLEEDEDWANADELEDDDFDSNAVAGESALDRMACGLGGKLVLPMIKEHIMQMLQNPDWKYRHAGLMALSAIGEGCHQQMEGILNEIVNFVLLFLQDPHPRVRYAACNAVGQMATDFAPGFQKKFHEKVIAALLQTMEDQGNQRVQAHAAAALINFTEDCPKSLLIPYLDNLVKHLHSIMVLKLQELIQKGTKLVLEQVVTSIASVADTAEEKFVPYYDLFMPSLKHIVENAVQKELRLLRGKTIECISLIGLAVGKEKFMQDASDVMQLLLKTQTDFNDMEDDDPQISYMISAWARMCKILGKEFQQYLPVVMGPLMKTASIKPEVALLDTQDMENMSDDDGWEFVNLGDQQSFGIKTAGLEEKSTACQMLVCYAKELKEGFVEYTEQVVKLMVPLLKFYFHDGVRVAAAESMPLLLECARVRGPEYLTQMWHFMCDALIKAIGTEPDSDVLSEIMHSFAKCIEVMGDGCLNNEHFEELGGILKAKLEEHFKNQELRQVKRQDEDYDEQVEESLQDEDDNDVYILTKVSDILHSIFSSYKEKVLPWFEQLLPLIVNLICPHRPWPDRQWGLCIFDDVIEHCSPASFKYAEYFLRPMLQYVCDNSPEVRQAAAYGLGVMAQYGGDNYRPFCTEALPLLVRVIQSADSKTKENVNATENCISAVGKIMKFKPDCVNVEEVLPHWLSWLPLHEDKEEAVQTFNYLCDLIESNHPIVLGPNNTNLPKIFSIIAEGEMHEAIKHEDPCAKRLANVVRQVQTSGGLWTECIAQLSPEQQAAIQELLNSAGGSTTHFQRKRRVRDNMTKKMITQRTIGKKKQRLNKRSY

GO terms:
  GO:0005515 protein binding (F, IPI)
  GO:0061608 nuclear import signal receptor activity (F, IDA)
  GO:0002753 cytoplasmic pattern recognition receptor signaling pathway (P, IDA)
  GO:0006606 protein import into nucleus (P, IDA)
  GO:0031965 nuclear membrane (C, IC)
  GO:0045786 negative regulation of cell cycle (P, TAS)
  GO:0005095 GTPase inhibitor activity (F, TAS)
  GO:0005634 nucleus (C, TAS)
  GO:0005737 cytoplasm (C, TAS)
  GO:0031267 small GTPase binding (F, TAS)
  GO:0005643 nuclear pore (C, TAS)
  GO:0006607 NLS-bearing protein import into nucleus (P, TAS)
  GO:0031965 nuclear membrane (C, IDA)
  GO:0005654 nucleoplasm (C, IDA)
  GO:0005829 cytosol (C, IDA)
  GO:0006610 ribosomal protein import into nucleus (P, IDA)
  GO:0016020 membrane (C, HDA)
  GO:0003723 RNA binding (F, HDA)

Foldseek 3Di:
DVVVVLVVLVVLLVCVVVPPPPSVVVSCVVPVPDDLQVLLVSLLVQCPDPPDDPSSNLVSLVVLLCCCLPPVVRNPPPDDVVSVVVSLVSLLVSLVPDDDQSSNLSSLSNNLSVQVVQQDDPGDTPCVVVVVQLLDQLPDDDVSSVLSSLSNCLQFVRSHRCCVPPNVVVLLVSLVVQLPDDPDLVSLLSSLSSVLSNDQVPPPDVPSLVVNLVCVVSSLVSCLVQQVVVHNPSLVSLLVCLQRPVVSCLVPVVVLLVSLLVQLPDPVGDQVSNLSSLSSVLSNLQHPVLSCLVVLVSVLSVLVSLLVLLLPDDDDPCPLVDQDPDDDPCRRSNVSSLQSLLSNLQRNAQVRNVVSVVVLLVVLCPDPPLSSVLSSLSSLLRNCQSHPVVCPVVVPVVLVSLLVQCPDPDLSSVLSSLSSLLSNLQRNPPVCCVVCVVPLVVSLLVSQQDDPGPSSNQSSLNSLLSNLQRYALVPCVVCLVVLLVSLLVVLVVVLVCVVVPPHDRNNLSSLSSLLSNLLNNQQVCVVCLVSPVVSLVVVLVPLPDPPCQSVNLSSLLSLLSNDLRNALVSCVPCVVVNVVSLLVVLVPPPPDDLLRNNLLSSLVSLLSVCVRCQAVSLVCCVSSVVSLLVLLQDDWDKDKAFQVCVVVPPPPPQWDWDQDPSGIIIITRPRSPVSNLSSLQSVLSVLVRHQQSCQVVLVVNLVRLLVQCPVPPDLSSNLSSLSSLQSSLSNNPVVDPVSSLVSLVSRLVSLLVSLQDPPDLVSNLSSLQSNLSSLLVDFDPSADPVSLVSNLVSLLVLLVVLVVVVVVLVVVPPDPRDDDVSVVVSVVVNVSSLSVLVSSLSNLLSRLQRHFQPCVVSCVSVVVSLLVLCPPPHDPSSNLSSLSSLLSCLQRHPPVCVVVCVSPVVSLLVQCPPPALSSVLSSLSSLLSCLQRHPPPCLVVVLVNVVSLVVQLPDPPCCPPGNVNSNLSSLLSLLSCCVSPVPNNVCLPVVLVSLVSDDDAPDAVSRLSNLQSVLVVVVPDCRPCADPHRPNVLSVLQRCLVNLDPRHPLQPDVSLVSVLVVLVVVVPDPVVVCVSPVPHDPSSVVSNVSSNVSD/DPVVVPPDPVPDDDDDDPDPPPDPPPCPDDPDDPPVPDD

Nearest PDB structures (foldseek):
  9im6-assembly1_B  TM=1.026E+00  e=5.851E-05  Influenza A virus (A/Puerto Rico/8/1934(H1N1))
  9im6-assembly1_A  TM=1.001E+00  e=0.000E+00  Homo sapiens
  6xu2-assembly1_A  TM=9.871E-01  e=0.000E+00  Homo sapiens
  6xte-assembly1_A  TM=8.192E-01  e=1.832E-103  Homo sapiens
  4zj7-assembly1_A  TM=8.368E-01  e=1.072E-41  Saccharomyces cerevisiae S288C